Protein AF-0000000083252602 (afdb_homodimer)

Structure (mmCIF, N/CA/C/O backbone):
data_AF-0000000083252602-model_v1
#
loop_
_entity.id
_entity.type
_entity.pdbx_description
1 polymer 'CubicO group peptidase (Beta-lactamase class C family)'
#
loop_
_atom_site.group_PDB
_atom_site.id
_atom_site.type_symbol
_atom_site.label_atom_id
_atom_site.label_alt_id
_atom_site.label_comp_id
_atom_site.label_asym_id
_atom_site.label_entity_id
_atom_site.label_seq_id
_atom_site.pdbx_PDB_ins_code
_atom_site.Cartn_x
_atom_site.Cartn_y
_atom_site.Cartn_z
_atom_site.occupancy
_atom_site.B_iso_or_equiv
_atom_site.auth_seq_id
_atom_site.auth_comp_id
_atom_site.auth_asym_id
_atom_site.auth_atom_id
_atom_site.pdbx_PDB_model_num
ATOM 1 N N . MET A 1 1 ? 45.594 -40.125 18.156 1 24.91 1 MET A N 1
ATOM 2 C CA . MET A 1 1 ? 44.344 -40.594 17.578 1 24.91 1 MET A CA 1
ATOM 3 C C . MET A 1 1 ? 43.562 -39.438 16.953 1 24.91 1 MET A C 1
ATOM 5 O O . MET A 1 1 ? 43.25 -38.469 17.641 1 24.91 1 MET A O 1
ATOM 9 N N . GLU A 1 2 ? 43.781 -39.031 15.633 1 25.31 2 GLU A N 1
ATOM 10 C CA . GLU A 1 2 ? 43.562 -37.875 14.781 1 25.31 2 GLU A CA 1
ATOM 11 C C . GLU A 1 2 ? 42.062 -37.594 14.625 1 25.31 2 GLU A C 1
ATOM 13 O O . GLU A 1 2 ? 41.281 -38.469 14.25 1 25.31 2 GLU A O 1
ATOM 18 N N . LYS A 1 3 ? 41.5 -36.594 15.516 1 32.25 3 LYS A N 1
ATOM 19 C CA . LYS A 1 3 ? 40.125 -36.125 15.586 1 32.25 3 LYS A CA 1
ATOM 20 C C . LYS A 1 3 ? 39.562 -35.906 14.195 1 32.25 3 LYS A C 1
ATOM 22 O O . LYS A 1 3 ? 39.938 -34.969 13.5 1 32.25 3 LYS A O 1
ATOM 27 N N . THR A 1 4 ? 39.469 -36.906 13.289 1 30.83 4 THR A N 1
ATOM 28 C CA . THR A 1 4 ? 38.875 -36.938 11.953 1 30.83 4 THR A CA 1
ATOM 29 C C . THR A 1 4 ? 37.531 -36.188 11.938 1 30.83 4 THR A C 1
ATOM 31 O O . THR A 1 4 ? 36.531 -36.688 12.461 1 30.83 4 THR A O 1
ATOM 34 N N . MET A 1 5 ? 37.5 -34.875 12.289 1 33.38 5 MET A N 1
ATOM 35 C CA . MET A 1 5 ? 36.375 -33.938 12.312 1 33.38 5 MET A CA 1
ATOM 36 C C . MET A 1 5 ? 35.5 -34.094 11.086 1 33.38 5 MET A C 1
ATOM 38 O O . MET A 1 5 ? 35.969 -34.062 9.953 1 33.38 5 MET A O 1
ATOM 42 N N . GLY A 1 6 ? 34.344 -34.844 11.125 1 35.53 6 GLY A N 1
ATOM 43 C CA . GLY A 1 6 ? 33.344 -35.062 10.109 1 35.53 6 GLY A CA 1
ATOM 44 C C . GLY A 1 6 ? 33.031 -33.812 9.32 1 35.53 6 GLY A C 1
ATOM 45 O O . GLY A 1 6 ? 33.156 -32.688 9.828 1 35.53 6 GLY A O 1
ATOM 46 N N . GLN A 1 7 ? 33.375 -33.719 8 1 36.31 7 GLN A N 1
ATOM 47 C CA . GLN A 1 7 ? 33 -32.75 6.961 1 36.31 7 GLN A CA 1
ATOM 48 C C . GLN A 1 7 ? 31.641 -32.125 7.246 1 36.31 7 GLN A C 1
ATOM 50 O O . GLN A 1 7 ? 30.656 -32.812 7.43 1 36.31 7 GLN A O 1
ATOM 55 N N . ARG A 1 8 ? 31.469 -31.016 8.055 1 43.56 8 ARG A N 1
ATOM 56 C CA . ARG A 1 8 ? 30.406 -30.047 8.312 1 43.56 8 ARG A CA 1
ATOM 57 C C . ARG A 1 8 ? 29.5 -29.891 7.098 1 43.56 8 ARG A C 1
ATOM 59 O O . ARG A 1 8 ? 29.969 -29.516 6.02 1 43.56 8 ARG A O 1
ATOM 66 N N . ASN A 1 9 ? 28.344 -30.703 6.781 1 47.53 9 ASN A N 1
ATOM 67 C CA . ASN A 1 9 ? 27.25 -30.672 5.82 1 47.53 9 ASN A CA 1
ATOM 68 C C . ASN A 1 9 ? 26.672 -29.281 5.652 1 47.53 9 ASN A C 1
ATOM 70 O O . ASN A 1 9 ? 26.766 -28.453 6.562 1 47.53 9 ASN A O 1
ATOM 74 N N . ASN A 1 10 ? 26.078 -28.938 4.156 1 59.84 10 ASN A N 1
ATOM 75 C CA . ASN A 1 10 ? 25.578 -27.953 3.205 1 59.84 10 ASN A CA 1
ATOM 76 C C . ASN A 1 10 ? 24.219 -27.406 3.631 1 59.84 10 ASN A C 1
ATOM 78 O O . ASN A 1 10 ? 23.406 -27.016 2.789 1 59.84 10 ASN A O 1
ATOM 82 N N . GLY A 1 11 ? 23.797 -27.328 4.777 1 80.25 11 GLY A N 1
ATOM 83 C CA . GLY A 1 11 ? 22.547 -26.812 5.297 1 80.25 11 GLY A CA 1
ATOM 84 C C . GLY A 1 11 ? 21.516 -27.891 5.574 1 80.25 11 GLY A C 1
ATOM 85 O O . GLY A 1 11 ? 20.516 -27.656 6.27 1 80.25 11 GLY A O 1
ATOM 86 N N . PHE A 1 12 ? 21.75 -29.219 5.039 1 91.81 12 PHE A N 1
ATOM 87 C CA . PHE A 1 12 ? 20.859 -30.344 5.262 1 91.81 12 PHE A CA 1
ATOM 88 C C . PHE A 1 12 ? 21.641 -31.547 5.816 1 91.81 12 PHE A C 1
ATOM 90 O O . PHE A 1 12 ? 22.781 -31.781 5.445 1 91.81 12 PHE A O 1
ATOM 97 N N . SER A 1 13 ? 21.078 -32.344 6.715 1 91.75 13 SER A N 1
ATOM 98 C CA . SER A 1 13 ? 21.688 -33.562 7.219 1 91.75 13 SER A CA 1
ATOM 99 C C . SER A 1 13 ? 21.625 -34.688 6.184 1 91.75 13 SER A C 1
ATOM 101 O O . SER A 1 13 ? 20.625 -34.812 5.465 1 91.75 13 SER A O 1
ATOM 103 N N . ASP A 1 14 ? 22.688 -35.531 6.125 1 91.56 14 ASP A N 1
ATOM 104 C CA . ASP A 1 14 ? 22.719 -36.656 5.207 1 91.56 14 ASP A CA 1
ATOM 105 C C . ASP A 1 14 ? 21.547 -37.625 5.484 1 91.56 14 ASP A C 1
ATOM 107 O O . ASP A 1 14 ? 20.906 -38.094 4.551 1 91.56 14 ASP A O 1
ATOM 111 N N . ALA A 1 15 ? 21.359 -37.812 6.711 1 93.25 15 ALA A N 1
ATOM 112 C CA . ALA A 1 15 ? 20.25 -38.688 7.098 1 93.25 15 ALA A CA 1
ATOM 113 C C . ALA A 1 15 ? 18.906 -38.125 6.656 1 93.25 15 ALA A C 1
ATOM 115 O O . ALA A 1 15 ? 18.016 -38.844 6.223 1 93.25 15 ALA A O 1
ATOM 116 N N . GLY A 1 16 ? 18.781 -36.875 6.805 1 93.88 16 GLY A N 1
ATOM 117 C CA . GLY A 1 16 ? 17.562 -36.188 6.375 1 93.88 16 GLY A CA 1
ATOM 118 C C . GLY A 1 16 ? 17.344 -36.25 4.875 1 93.88 16 GLY A C 1
ATOM 119 O O . GLY A 1 16 ? 16.219 -36.5 4.414 1 93.88 16 GLY A O 1
ATOM 120 N N . LEU A 1 17 ? 18.375 -36.062 4.141 1 95.56 17 LEU A N 1
ATOM 121 C CA . LEU A 1 17 ? 18.297 -36.125 2.686 1 95.56 17 LEU A CA 1
ATOM 122 C C . LEU A 1 17 ? 17.953 -37.531 2.217 1 95.56 17 LEU A C 1
ATOM 124 O O . LEU A 1 17 ? 17.219 -37.719 1.253 1 95.56 17 LEU A O 1
ATOM 128 N N . LEU A 1 18 ? 18.547 -38.5 2.855 1 96.12 18 LEU A N 1
ATOM 129 C CA . LEU A 1 18 ? 18.234 -39.875 2.527 1 96.12 18 LEU A CA 1
ATOM 130 C C . LEU A 1 18 ? 16.766 -40.188 2.811 1 96.12 18 LEU A C 1
ATOM 132 O O . LEU A 1 18 ? 16.109 -40.875 2.02 1 96.12 18 LEU A O 1
ATOM 136 N N . LYS A 1 19 ? 16.344 -39.719 3.932 1 96.56 19 LYS A N 1
ATOM 137 C CA . LYS A 1 19 ? 14.938 -39.906 4.27 1 96.56 19 LYS A CA 1
ATOM 138 C C . LYS A 1 19 ? 14.031 -39.219 3.24 1 96.56 19 LYS A C 1
ATOM 140 O O . LYS A 1 19 ? 13.016 -39.781 2.83 1 96.56 19 LYS A O 1
ATOM 145 N N . LEU A 1 20 ? 14.352 -38.031 2.887 1 97.5 20 LEU A N 1
ATOM 146 C CA . LEU A 1 20 ? 13.609 -37.312 1.853 1 97.5 20 LEU A CA 1
ATOM 147 C C . LEU A 1 20 ? 13.539 -38.125 0.569 1 97.5 20 LEU A C 1
ATOM 149 O O . LEU A 1 20 ? 12.453 -38.344 0.024 1 97.5 20 LEU A O 1
ATOM 153 N N . ARG A 1 21 ? 14.602 -38.625 0.097 1 98.19 21 ARG A N 1
ATOM 154 C CA . ARG A 1 21 ? 14.641 -39.406 -1.126 1 98.19 21 ARG A CA 1
ATOM 155 C C . ARG A 1 21 ? 13.781 -40.656 -0.993 1 98.19 21 ARG A C 1
ATOM 157 O O . ARG A 1 21 ? 13.031 -41 -1.906 1 98.19 21 ARG A O 1
ATOM 164 N N . ASP A 1 22 ? 13.93 -41.344 0.143 1 98.56 22 ASP A N 1
ATOM 165 C CA . ASP A 1 22 ? 13.195 -42.562 0.366 1 98.56 22 ASP A CA 1
ATOM 166 C C . ASP A 1 22 ? 11.688 -42.344 0.329 1 98.56 22 ASP A C 1
ATOM 168 O O . ASP A 1 22 ? 10.945 -43.125 -0.272 1 98.56 22 ASP A O 1
ATOM 172 N N . VAL A 1 23 ? 11.297 -41.312 0.96 1 98.62 23 VAL A N 1
ATOM 173 C CA . VAL A 1 23 ? 9.883 -41 1.021 1 98.62 23 VAL A CA 1
ATOM 174 C C . VAL A 1 23 ? 9.367 -40.656 -0.379 1 98.62 23 VAL A C 1
ATOM 176 O O . VAL A 1 23 ? 8.305 -41.125 -0.785 1 98.62 23 VAL A O 1
ATOM 179 N N . LEU A 1 24 ? 10.07 -39.875 -1.167 1 98.81 24 LEU A N 1
ATOM 180 C CA . LEU A 1 24 ? 9.672 -39.531 -2.527 1 98.81 24 LEU A CA 1
ATOM 181 C C . LEU A 1 24 ? 9.641 -40.75 -3.414 1 98.81 24 LEU A C 1
ATOM 183 O O . LEU A 1 24 ? 8.719 -40.938 -4.215 1 98.81 24 LEU A O 1
ATOM 187 N N . ALA A 1 25 ? 10.586 -41.656 -3.215 1 98.75 25 ALA A N 1
ATOM 188 C CA . ALA A 1 25 ? 10.664 -42.906 -3.996 1 98.75 25 ALA A CA 1
ATOM 189 C C . ALA A 1 25 ? 9.453 -43.781 -3.742 1 98.75 25 ALA A C 1
ATOM 191 O O . ALA A 1 25 ? 8.953 -44.438 -4.656 1 98.75 25 ALA A O 1
ATOM 192 N N . ARG A 1 26 ? 9 -43.812 -2.547 1 98.69 26 ARG A N 1
ATOM 193 C CA . ARG A 1 26 ? 7.836 -44.625 -2.203 1 98.69 26 ARG A CA 1
ATOM 194 C C . ARG A 1 26 ? 6.602 -44.188 -2.975 1 98.69 26 ARG A C 1
ATOM 196 O O . ARG A 1 26 ? 5.773 -45 -3.375 1 98.69 26 ARG A O 1
ATOM 203 N N . HIS A 1 27 ? 6.473 -42.906 -3.152 1 98.62 27 HIS A N 1
ATOM 204 C CA . HIS A 1 27 ? 5.352 -42.406 -3.932 1 98.62 27 HIS A CA 1
ATOM 205 C C . HIS A 1 27 ? 5.438 -42.844 -5.387 1 98.62 27 HIS A C 1
ATOM 207 O O . HIS A 1 27 ? 4.434 -43.25 -5.98 1 98.62 27 HIS A O 1
ATOM 213 N N . VAL A 1 28 ? 6.641 -42.812 -5.969 1 98.62 28 VAL A N 1
ATOM 214 C CA . VAL A 1 28 ? 6.844 -43.25 -7.352 1 98.62 28 VAL A CA 1
ATOM 215 C C . VAL A 1 28 ? 6.629 -44.75 -7.469 1 98.62 28 VAL A C 1
ATOM 217 O O . VAL A 1 28 ? 5.945 -45.219 -8.383 1 98.62 28 VAL A O 1
ATOM 220 N N . GLU A 1 29 ? 7.098 -45.5 -6.5 1 97.94 29 GLU A N 1
ATOM 221 C CA . GLU A 1 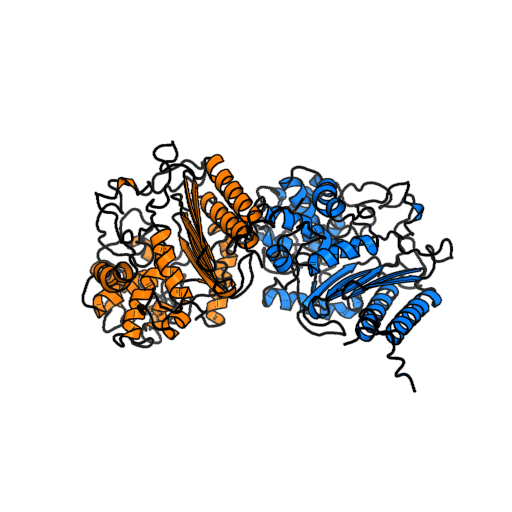29 ? 7.008 -46.969 -6.496 1 97.94 29 GLU A CA 1
ATOM 222 C C . GLU A 1 29 ? 5.566 -47.438 -6.305 1 97.94 29 GLU A C 1
ATOM 224 O O . GLU A 1 29 ? 5.199 -48.531 -6.73 1 97.94 29 GLU A O 1
ATOM 229 N N . SER A 1 30 ? 4.781 -46.594 -5.734 1 97.12 30 SER A N 1
ATOM 230 C CA . SER A 1 30 ? 3.377 -46.906 -5.516 1 97.12 30 SER A CA 1
ATOM 231 C C . SER A 1 30 ? 2.619 -47 -6.836 1 97.12 30 SER A C 1
ATOM 233 O O . SER A 1 30 ? 1.513 -47.562 -6.883 1 97.12 30 SER A O 1
ATOM 235 N N . GLY A 1 31 ? 3.137 -46.344 -7.855 1 96.69 31 GLY A N 1
ATOM 236 C CA . GLY A 1 31 ? 2.477 -46.312 -9.148 1 96.69 31 GLY A CA 1
ATOM 237 C C . GLY A 1 31 ? 1.478 -45.188 -9.297 1 96.69 31 GLY A C 1
ATOM 238 O O . GLY A 1 31 ? 0.889 -45 -10.359 1 96.69 31 GLY A O 1
ATOM 239 N N . LYS A 1 32 ? 1.291 -44.406 -8.273 1 97.31 32 LYS A N 1
ATOM 240 C CA . LYS A 1 32 ? 0.316 -43.344 -8.312 1 97.31 32 LYS A CA 1
ATOM 241 C C . LYS A 1 32 ? 0.967 -42.031 -8.758 1 97.31 32 LYS A C 1
ATOM 243 O O . LYS A 1 32 ? 0.274 -41.062 -9.109 1 97.31 32 LYS A O 1
ATOM 248 N N . ILE A 1 33 ? 2.232 -41.969 -8.68 1 98.56 33 ILE A N 1
ATOM 249 C CA . ILE A 1 33 ? 3.043 -40.875 -9.188 1 98.56 33 ILE A CA 1
ATOM 250 C C . ILE A 1 33 ? 4.039 -41.375 -10.219 1 98.56 33 ILE A C 1
ATOM 252 O O . ILE A 1 33 ? 4.992 -42.094 -9.875 1 98.56 33 ILE A O 1
ATOM 256 N N . PRO A 1 34 ? 3.846 -41.031 -11.461 1 98.56 34 PRO A N 1
ATOM 257 C CA . PRO A 1 34 ? 4.773 -41.531 -12.477 1 98.56 34 PRO A CA 1
ATOM 258 C C . PRO A 1 34 ? 6.199 -41.031 -12.281 1 98.56 34 PRO A C 1
ATOM 260 O O . PRO A 1 34 ? 7.16 -41.781 -12.422 1 98.56 34 PRO A O 1
ATOM 263 N N . GLY A 1 35 ? 6.32 -39.75 -12.023 1 98.75 35 GLY A N 1
ATOM 264 C CA . GLY A 1 35 ? 7.617 -39.125 -11.828 1 98.75 35 GLY A CA 1
ATOM 265 C C . GLY A 1 35 ? 7.535 -37.812 -11.117 1 98.75 35 GLY A C 1
ATOM 266 O O . GLY A 1 35 ? 6.445 -37.25 -10.945 1 98.75 35 GLY A O 1
ATOM 267 N N . LEU A 1 36 ? 8.688 -37.344 -10.648 1 98.88 36 LEU A N 1
ATOM 268 C CA . LEU A 1 36 ? 8.781 -36.062 -9.969 1 98.88 36 LEU A CA 1
ATOM 269 C C . LEU A 1 36 ? 10.203 -35.5 -10.023 1 98.88 36 LEU A C 1
ATOM 271 O O . LEU A 1 36 ? 11.148 -36.25 -10.273 1 98.88 36 LEU A O 1
ATOM 275 N N . VAL A 1 37 ? 10.336 -34.188 -9.906 1 98.94 37 VAL A N 1
ATOM 276 C CA . VAL A 1 37 ? 11.602 -33.5 -9.672 1 98.94 37 VAL A CA 1
ATOM 277 C C . VAL A 1 37 ? 11.469 -32.594 -8.453 1 98.94 37 VAL A C 1
ATOM 279 O O . VAL A 1 37 ? 10.523 -31.797 -8.367 1 98.94 37 VAL A O 1
ATOM 282 N N . ALA A 1 38 ? 12.344 -32.781 -7.492 1 98.88 38 ALA A N 1
ATOM 283 C CA . ALA A 1 38 ? 12.359 -31.969 -6.273 1 98.88 38 ALA A CA 1
ATOM 284 C C . ALA A 1 38 ? 13.703 -31.25 -6.109 1 98.88 38 ALA A C 1
ATOM 286 O O . ALA A 1 38 ? 14.758 -31.828 -6.398 1 98.88 38 ALA A O 1
ATOM 287 N N . LEU A 1 39 ? 13.641 -30.016 -5.738 1 98.75 39 LEU A N 1
ATOM 288 C CA . LEU A 1 39 ? 14.844 -29.234 -5.48 1 98.75 39 LEU A CA 1
ATOM 289 C C . LEU A 1 39 ? 14.711 -28.453 -4.176 1 98.75 39 LEU A C 1
ATOM 291 O O . LEU A 1 39 ? 13.68 -27.828 -3.922 1 98.75 39 LEU A O 1
ATOM 295 N N . ILE A 1 40 ? 15.695 -28.562 -3.277 1 98.19 40 ILE A N 1
ATOM 296 C CA . ILE A 1 40 ? 15.789 -27.75 -2.07 1 98.19 40 ILE A CA 1
ATOM 297 C C . ILE A 1 40 ? 17.141 -27.047 -2.031 1 98.19 40 ILE A C 1
ATOM 299 O O . ILE A 1 40 ? 18.141 -27.578 -2.52 1 98.19 40 ILE A O 1
ATOM 303 N N . SER A 1 41 ? 17.094 -25.875 -1.573 1 97.19 41 SER A N 1
ATOM 304 C CA . SER A 1 41 ? 18.312 -25.094 -1.475 1 97.19 41 SER A CA 1
ATOM 305 C C . SER A 1 41 ? 18.359 -24.297 -0.175 1 97.19 41 SER A C 1
ATOM 307 O O . SER A 1 41 ? 17.344 -23.781 0.277 1 97.19 41 SER A O 1
ATOM 309 N N . ARG A 1 42 ? 19.469 -24.25 0.433 1 94.62 42 ARG A N 1
ATOM 310 C CA . ARG A 1 42 ? 19.719 -23.531 1.671 1 94.62 42 ARG A CA 1
ATOM 311 C C . ARG A 1 42 ? 21.172 -23.047 1.735 1 94.62 42 ARG A C 1
ATOM 313 O O . ARG A 1 42 ? 22.094 -23.828 1.508 1 94.62 42 ARG A O 1
ATOM 320 N N . HIS A 1 43 ? 21.375 -21.734 2.066 1 88.5 43 HIS A N 1
ATOM 321 C CA . HIS A 1 43 ? 22.703 -21.141 2.223 1 88.5 43 HIS A CA 1
ATOM 322 C C . HIS A 1 43 ? 23.562 -21.406 0.999 1 88.5 43 HIS A C 1
ATOM 324 O O . HIS A 1 43 ? 24.734 -21.781 1.131 1 88.5 43 HIS A O 1
ATOM 330 N N . GLY A 1 44 ? 22.922 -21.469 -0.121 1 82.94 44 GLY A N 1
ATOM 331 C CA . GLY A 1 44 ? 23.672 -21.578 -1.365 1 82.94 44 GLY A CA 1
ATOM 332 C C . GLY A 1 44 ? 23.844 -23 -1.83 1 82.94 44 GLY A C 1
ATOM 333 O O . GLY A 1 44 ? 24.312 -23.25 -2.945 1 82.94 44 GLY A O 1
ATOM 334 N N . GLU A 1 45 ? 23.516 -24 -1.066 1 89.38 45 GLU A N 1
ATOM 335 C CA . GLU A 1 45 ? 23.609 -25.406 -1.441 1 89.38 45 GLU A CA 1
ATOM 336 C C . GLU A 1 45 ? 22.281 -25.922 -1.977 1 89.38 45 GLU A C 1
ATOM 338 O O . GLU A 1 45 ? 21.234 -25.672 -1.386 1 89.38 45 GLU A O 1
ATOM 343 N N . THR A 1 46 ? 22.391 -26.672 -3.092 1 95.44 46 THR A N 1
ATOM 344 C CA . THR A 1 46 ? 21.203 -27.188 -3.744 1 95.44 46 THR A CA 1
ATOM 345 C C . THR A 1 46 ? 21.203 -28.703 -3.791 1 95.44 46 THR A C 1
ATOM 347 O O . THR A 1 46 ? 22.25 -29.312 -4.016 1 95.44 46 THR A O 1
ATOM 350 N N . HIS A 1 47 ? 20.188 -29.297 -3.43 1 96.62 47 HIS A N 1
ATOM 351 C CA . HIS A 1 47 ? 19.938 -30.719 -3.568 1 96.62 47 HIS A CA 1
ATOM 352 C C . HIS A 1 47 ? 18.766 -31 -4.5 1 96.62 47 HIS A C 1
ATOM 354 O O . HIS A 1 47 ? 17.703 -30.375 -4.363 1 96.62 47 HIS A O 1
ATOM 360 N N . CYS A 1 48 ? 18.969 -31.906 -5.469 1 98.19 48 CYS A N 1
ATOM 361 C CA . CYS A 1 48 ? 17.922 -32.188 -6.449 1 98.19 48 CYS A CA 1
ATOM 362 C C . CYS A 1 48 ? 17.672 -33.688 -6.555 1 98.19 48 CYS A C 1
ATOM 364 O O . CYS A 1 48 ? 18.609 -34.5 -6.539 1 98.19 48 CYS A O 1
ATOM 366 N N . GLU A 1 49 ? 16.438 -34.062 -6.508 1 98.56 49 GLU A N 1
ATOM 367 C CA . GLU A 1 49 ? 15.984 -35.438 -6.781 1 98.56 49 GLU A CA 1
ATOM 368 C C . GLU A 1 49 ? 15.133 -35.469 -8.047 1 98.56 49 GLU A C 1
ATOM 370 O O . GLU A 1 49 ? 14.219 -34.656 -8.219 1 98.56 49 GLU A O 1
ATOM 375 N N . ALA A 1 50 ? 15.461 -36.344 -8.961 1 98.81 50 ALA A N 1
ATOM 376 C CA . ALA A 1 50 ? 14.625 -36.688 -10.109 1 98.81 50 ALA A CA 1
ATOM 377 C C . ALA A 1 50 ? 14.289 -38.188 -10.102 1 98.81 50 ALA A C 1
ATOM 379 O O . ALA A 1 50 ? 15.188 -39.031 -10.211 1 98.81 50 ALA A O 1
ATOM 380 N N . LEU A 1 51 ? 13.078 -38.5 -9.93 1 98.81 51 LEU A N 1
ATOM 381 C CA . LEU A 1 51 ? 12.656 -39.875 -9.75 1 98.81 51 LEU A CA 1
ATOM 382 C C . LEU A 1 51 ? 11.531 -40.25 -10.711 1 98.81 51 LEU A C 1
ATOM 384 O O . LEU A 1 51 ? 10.656 -39.406 -10.984 1 98.81 51 LEU A O 1
ATOM 388 N N . GLY A 1 52 ? 11.586 -41.469 -11.211 1 98.69 52 GLY A N 1
ATOM 389 C CA . GLY A 1 52 ? 10.5 -41.969 -12.039 1 98.69 52 GLY A CA 1
ATOM 390 C C . GLY A 1 52 ? 10.672 -41.656 -13.508 1 98.69 52 GLY A C 1
ATOM 391 O O . GLY A 1 52 ? 11.797 -41.5 -13.992 1 98.69 52 GLY A O 1
ATOM 392 N N . THR A 1 53 ? 9.484 -41.719 -14.188 1 98.25 53 THR A N 1
ATOM 393 C CA . THR A 1 53 ? 9.508 -41.594 -15.641 1 98.25 53 THR A CA 1
ATOM 394 C C . THR A 1 53 ? 8.523 -40.5 -16.109 1 98.25 53 THR A C 1
ATOM 396 O O . THR A 1 53 ? 7.699 -40.031 -15.32 1 98.25 53 THR A O 1
ATOM 399 N N . MET A 1 54 ? 8.594 -40.156 -17.359 1 97.31 54 MET A N 1
ATOM 400 C CA . MET A 1 54 ? 7.809 -39.062 -17.938 1 97.31 54 MET A CA 1
ATOM 401 C C . MET A 1 54 ? 6.379 -39.5 -18.219 1 97.31 54 MET A C 1
ATOM 403 O O . MET A 1 54 ? 5.488 -38.688 -18.422 1 97.31 54 MET A O 1
ATOM 407 N N . ARG A 1 55 ? 6.184 -40.781 -18.203 1 96.88 55 ARG A N 1
ATOM 408 C CA . ARG A 1 55 ? 4.844 -41.312 -18.422 1 96.88 55 ARG A CA 1
ATOM 409 C C . ARG A 1 55 ? 4.5 -42.406 -17.391 1 96.88 55 ARG A C 1
ATOM 411 O O . ARG A 1 55 ? 5.391 -43.062 -16.859 1 96.88 55 ARG A O 1
ATOM 418 N N . HIS A 1 56 ? 3.164 -42.562 -17.203 1 95.06 56 HIS A N 1
ATOM 419 C CA . HIS A 1 56 ? 2.715 -43.469 -16.141 1 95.06 56 HIS A CA 1
ATOM 420 C C . HIS A 1 56 ? 3.016 -44.938 -16.5 1 95.06 56 HIS A C 1
ATOM 422 O O . HIS A 1 56 ? 3.123 -45.781 -15.617 1 95.06 56 HIS A O 1
ATOM 428 N N . ASP A 1 57 ? 3.125 -45.25 -17.719 1 93.12 57 ASP A N 1
ATOM 429 C CA . ASP A 1 57 ? 3.404 -46.594 -18.156 1 93.12 57 ASP A CA 1
ATOM 430 C C . ASP A 1 57 ? 4.883 -46.781 -18.5 1 93.12 57 ASP A C 1
ATOM 432 O O . ASP A 1 57 ? 5.262 -47.75 -19.156 1 93.12 57 ASP A O 1
ATOM 436 N N . GLY A 1 58 ? 5.641 -45.844 -18.031 1 92.06 58 GLY A N 1
ATOM 437 C CA . GLY A 1 58 ? 7.078 -45.875 -18.266 1 92.06 58 GLY A CA 1
ATOM 438 C C . GLY A 1 58 ? 7.57 -44.844 -19.234 1 92.06 58 GLY A C 1
ATOM 439 O O . GLY A 1 58 ? 6.996 -43.75 -19.328 1 92.06 58 GLY A O 1
ATOM 440 N N . GLY A 1 59 ? 8.75 -45.062 -19.875 1 92 59 GLY A N 1
ATOM 441 C CA . GLY A 1 59 ? 9.328 -44.125 -20.828 1 92 59 GLY A CA 1
ATOM 442 C C . GLY A 1 59 ? 10.609 -43.5 -20.328 1 92 59 GLY A C 1
ATOM 443 O O . GLY A 1 59 ? 11.344 -44.094 -19.531 1 92 59 GLY A O 1
ATOM 444 N N . ALA A 1 60 ? 10.859 -42.312 -20.938 1 96.38 60 ALA A N 1
ATOM 445 C CA . ALA A 1 60 ? 12.086 -41.594 -20.578 1 96.38 60 ALA A CA 1
ATOM 446 C C . ALA A 1 60 ? 12.094 -41.219 -19.094 1 96.38 60 ALA A C 1
ATOM 448 O O . ALA A 1 60 ? 11.047 -40.875 -18.531 1 96.38 60 ALA A O 1
ATOM 449 N N . PRO A 1 61 ? 13.219 -41.312 -18.469 1 98.12 61 PRO A N 1
ATOM 450 C CA . PRO A 1 61 ? 13.305 -40.938 -17.047 1 98.12 61 PRO A CA 1
ATOM 451 C C . PRO A 1 61 ? 13.102 -39.438 -16.828 1 98.12 61 PRO A C 1
ATOM 453 O O . PRO A 1 61 ? 13.414 -38.625 -17.703 1 98.12 61 PRO A O 1
ATOM 456 N N . MET A 1 62 ? 12.531 -39.125 -15.648 1 98.31 62 MET A N 1
ATOM 457 C CA . MET A 1 62 ? 12.547 -37.719 -15.203 1 98.31 62 MET A CA 1
ATOM 458 C C . MET A 1 62 ? 13.984 -37.219 -15.109 1 98.31 62 MET A C 1
ATOM 460 O O . MET A 1 62 ? 14.891 -37.938 -14.711 1 98.31 62 MET A O 1
ATOM 464 N N . ARG A 1 63 ? 14.102 -36 -15.5 1 98.56 63 ARG A N 1
ATOM 465 C CA . ARG A 1 63 ? 15.375 -35.281 -15.375 1 98.56 63 ARG A CA 1
ATOM 466 C C . ARG A 1 63 ? 15.188 -33.938 -14.688 1 98.56 63 ARG A C 1
ATOM 468 O O . ARG A 1 63 ? 14.086 -33.406 -14.664 1 98.56 63 ARG A O 1
ATOM 475 N N . ARG A 1 64 ? 16.328 -33.469 -14.203 1 98.5 64 ARG A N 1
ATOM 476 C CA . ARG A 1 64 ? 16.297 -32.188 -13.508 1 98.5 64 ARG A CA 1
ATOM 477 C C . ARG A 1 64 ? 15.719 -31.078 -14.398 1 98.5 64 ARG A C 1
ATOM 479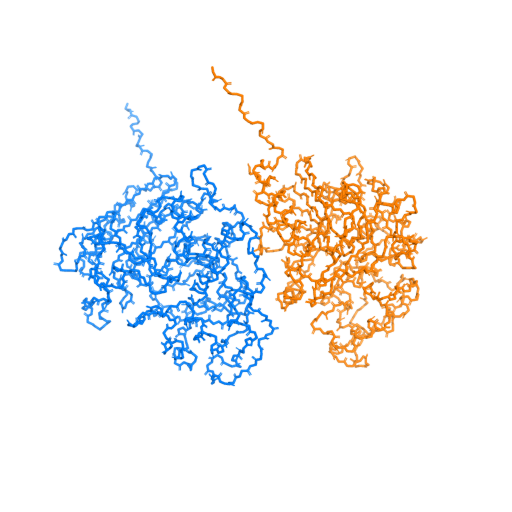 O O . ARG A 1 64 ? 15.062 -30.156 -13.914 1 98.5 64 ARG A O 1
ATOM 486 N N . ASP A 1 65 ? 15.914 -31.156 -15.688 1 98.5 65 ASP A N 1
ATOM 487 C CA . ASP A 1 65 ? 15.469 -30.094 -16.594 1 98.5 65 ASP A CA 1
ATOM 488 C C . ASP A 1 65 ? 14.109 -30.438 -17.203 1 98.5 65 ASP A C 1
ATOM 490 O O . ASP A 1 65 ? 13.695 -29.828 -18.188 1 98.5 65 ASP A O 1
ATOM 494 N N . THR A 1 66 ? 13.461 -31.453 -16.641 1 98.81 66 THR A N 1
ATOM 495 C CA . THR A 1 66 ? 12.086 -31.703 -17.047 1 98.81 66 THR A CA 1
ATOM 496 C C . THR A 1 66 ? 11.234 -30.453 -16.844 1 98.81 66 THR A C 1
ATOM 498 O O . THR A 1 66 ? 11.359 -29.766 -15.836 1 98.81 66 THR A O 1
ATOM 501 N N . ILE A 1 67 ? 10.383 -30.141 -17.906 1 98.88 67 ILE A N 1
ATOM 502 C CA . ILE A 1 67 ? 9.508 -28.984 -17.875 1 98.88 67 ILE A CA 1
ATOM 503 C C . ILE A 1 67 ? 8.117 -29.391 -17.391 1 98.88 67 ILE A C 1
ATOM 505 O O . ILE A 1 67 ? 7.594 -30.422 -17.812 1 98.88 67 ILE A O 1
ATOM 509 N N . PHE A 1 68 ? 7.547 -28.641 -16.484 1 98.88 68 PHE A N 1
ATOM 510 C CA . PHE A 1 68 ? 6.238 -28.953 -15.922 1 98.88 68 PHE A CA 1
ATOM 511 C C . PHE A 1 68 ? 5.277 -27.781 -16.125 1 98.88 68 PHE A C 1
ATOM 513 O O . PHE A 1 68 ? 5.707 -26.641 -16.281 1 98.88 68 PHE A O 1
ATOM 520 N N . ARG A 1 69 ? 3.971 -28.078 -16.219 1 98.62 69 ARG A N 1
ATOM 521 C CA . ARG A 1 69 ? 2.938 -27.047 -16.078 1 98.62 69 ARG A CA 1
ATOM 522 C C . ARG A 1 69 ? 2.818 -26.594 -14.633 1 98.62 69 ARG A C 1
ATOM 524 O O . ARG A 1 69 ? 2.525 -27.391 -13.742 1 98.62 69 ARG A O 1
ATOM 531 N N . MET A 1 70 ? 2.959 -25.312 -14.422 1 98.5 70 MET A N 1
ATOM 532 C CA . MET A 1 70 ? 3.146 -24.812 -13.062 1 98.5 70 MET A CA 1
ATOM 533 C C . MET A 1 70 ? 1.805 -24.484 -12.414 1 98.5 70 MET A C 1
ATOM 535 O O . MET A 1 70 ? 1.725 -24.328 -11.195 1 98.5 70 MET A O 1
ATOM 539 N N . ALA A 1 71 ? 0.787 -24.375 -13.227 1 97.5 71 ALA A N 1
ATOM 540 C CA . ALA A 1 71 ? -0.531 -24.016 -12.703 1 97.5 71 ALA A CA 1
ATOM 541 C C . ALA A 1 71 ? -0.439 -22.859 -11.711 1 97.5 71 ALA A C 1
ATOM 543 O O . ALA A 1 71 ? 0.194 -21.844 -12 1 97.5 71 ALA A O 1
ATOM 544 N N . SER A 1 72 ? -1.062 -22.922 -10.594 1 97.88 72 SER A N 1
ATOM 545 C CA . SER A 1 72 ? -1.239 -21.781 -9.688 1 97.88 72 SER A CA 1
ATOM 546 C C . SER A 1 72 ? 0.095 -21.328 -9.109 1 97.88 72 SER A C 1
ATOM 548 O O . SER A 1 72 ? 0.193 -20.219 -8.562 1 97.88 72 SER A O 1
ATOM 550 N N . THR A 1 73 ? 1.141 -22.062 -9.125 1 98.25 73 THR A N 1
ATOM 551 C CA . THR A 1 73 ? 2.434 -21.547 -8.695 1 98.25 73 THR A CA 1
ATOM 552 C C . THR A 1 73 ? 2.943 -20.484 -9.656 1 98.25 73 THR A C 1
ATOM 554 O O . THR A 1 73 ? 3.947 -19.828 -9.383 1 98.25 73 THR A O 1
ATOM 557 N N . SER A 1 74 ? 2.227 -20.266 -10.734 1 98.44 74 SER A N 1
ATOM 558 C CA . SER A 1 74 ? 2.496 -19.156 -11.656 1 98.44 74 SER A CA 1
ATOM 559 C C . SER A 1 74 ? 2.246 -17.812 -10.992 1 98.44 74 SER A C 1
ATOM 561 O O . SER A 1 74 ? 2.898 -16.812 -11.32 1 98.44 74 SER A O 1
ATOM 563 N N . LYS A 1 75 ? 1.331 -17.75 -10.062 1 98.44 75 LYS A N 1
ATOM 564 C CA . LYS A 1 75 ? 0.842 -16.5 -9.469 1 98.44 75 LYS A CA 1
ATOM 565 C C . LYS A 1 75 ? 1.977 -15.727 -8.812 1 98.44 75 LYS A C 1
ATOM 567 O O . LYS A 1 75 ? 2.195 -14.555 -9.117 1 98.44 75 LYS A O 1
ATOM 572 N N . PRO A 1 76 ? 2.812 -16.422 -7.977 1 98.12 76 PRO A N 1
ATOM 573 C CA . PRO A 1 76 ? 3.898 -15.664 -7.344 1 98.12 76 PRO A CA 1
ATOM 574 C C . PRO A 1 76 ? 4.863 -15.047 -8.359 1 98.12 76 PRO A C 1
ATOM 576 O O . PRO A 1 76 ? 5.43 -13.984 -8.109 1 98.12 76 PRO A O 1
ATOM 579 N N . VAL A 1 77 ? 4.996 -15.656 -9.461 1 96.75 77 VAL A N 1
ATOM 580 C CA . VAL A 1 77 ? 5.953 -15.195 -10.469 1 96.75 77 VAL A CA 1
ATOM 581 C C . VAL A 1 77 ? 5.328 -14.078 -11.297 1 96.75 77 VAL A C 1
ATOM 583 O O . VAL A 1 77 ? 5.949 -13.031 -11.5 1 96.75 77 VAL A O 1
ATOM 586 N N . SER A 1 78 ? 4.121 -14.266 -11.68 1 94.5 78 SER A N 1
ATOM 587 C CA . SER A 1 78 ? 3.441 -13.336 -12.57 1 94.5 78 SER A CA 1
ATOM 588 C C . SER A 1 78 ? 3.225 -11.984 -11.898 1 94.5 78 SER A C 1
ATOM 590 O O . SER A 1 78 ? 3.279 -10.945 -12.555 1 94.5 78 SER A O 1
ATOM 592 N N . VAL A 1 79 ? 3.041 -11.992 -10.617 1 97.88 79 VAL A N 1
ATOM 593 C CA . VAL A 1 79 ? 2.754 -10.766 -9.891 1 97.88 79 VAL A CA 1
ATOM 594 C C . VAL A 1 79 ? 3.977 -9.852 -9.922 1 97.88 79 VAL A C 1
ATOM 596 O O . VAL A 1 79 ? 3.85 -8.625 -9.805 1 97.88 79 VAL A O 1
ATOM 599 N N . ALA A 1 80 ? 5.184 -10.438 -10.117 1 98.44 80 ALA A N 1
ATOM 600 C CA . ALA A 1 80 ? 6.414 -9.648 -10.164 1 98.44 80 ALA A CA 1
ATOM 601 C C . ALA A 1 80 ? 6.367 -8.617 -11.289 1 98.44 80 ALA A C 1
ATOM 603 O O . ALA A 1 80 ? 6.969 -7.551 -11.18 1 98.44 80 ALA A O 1
ATOM 604 N N . ALA A 1 81 ? 5.66 -8.945 -12.344 1 98.56 81 ALA A N 1
ATOM 605 C CA . ALA A 1 81 ? 5.527 -8.016 -13.461 1 98.56 81 ALA A CA 1
ATOM 606 C C . ALA A 1 81 ? 4.891 -6.703 -13.008 1 98.56 81 ALA A C 1
ATOM 608 O O . ALA A 1 81 ? 5.359 -5.621 -13.367 1 98.56 81 ALA A O 1
ATOM 609 N N . ALA A 1 82 ? 3.828 -6.805 -12.234 1 98.44 82 ALA A N 1
ATOM 610 C CA . ALA A 1 82 ? 3.174 -5.605 -11.711 1 98.44 82 ALA A CA 1
ATOM 611 C C . ALA A 1 82 ? 4.094 -4.855 -10.758 1 98.44 82 ALA A C 1
ATOM 613 O O . ALA A 1 82 ? 4.121 -3.621 -10.75 1 98.44 82 ALA A O 1
ATOM 614 N N . MET A 1 83 ? 4.867 -5.574 -9.984 1 98.56 83 MET A N 1
ATOM 615 C CA . MET A 1 83 ? 5.754 -4.949 -9.008 1 98.56 83 MET A CA 1
ATOM 616 C C . MET A 1 83 ? 6.871 -4.18 -9.703 1 98.56 83 MET A C 1
ATOM 618 O O . MET A 1 83 ? 7.316 -3.139 -9.211 1 98.56 83 MET A O 1
ATOM 622 N N . ILE A 1 84 ? 7.336 -4.688 -10.836 1 98.62 84 ILE A N 1
ATOM 623 C CA . ILE A 1 84 ? 8.328 -3.975 -11.633 1 98.62 84 ILE A CA 1
ATOM 624 C C . ILE A 1 84 ? 7.766 -2.631 -12.078 1 98.62 84 ILE A C 1
ATOM 626 O O . ILE A 1 84 ? 8.438 -1.603 -11.984 1 98.62 84 ILE A O 1
ATOM 630 N N . LEU A 1 85 ? 6.531 -2.652 -12.508 1 98.44 85 LEU A N 1
ATOM 631 C CA . LEU A 1 85 ? 5.891 -1.418 -12.945 1 98.44 85 LEU A CA 1
ATOM 632 C C . LEU A 1 85 ? 5.691 -0.459 -11.773 1 98.44 85 LEU A C 1
ATOM 634 O O . LEU A 1 85 ? 5.781 0.759 -11.945 1 98.44 85 LEU A O 1
ATOM 638 N N . LEU A 1 86 ? 5.387 -0.96 -10.57 1 97.94 86 LEU A N 1
ATOM 639 C CA . LEU A 1 86 ? 5.312 -0.127 -9.375 1 97.94 86 LEU A CA 1
ATOM 640 C C . LEU A 1 86 ? 6.66 0.513 -9.07 1 97.94 86 LEU A C 1
ATOM 642 O O . LEU A 1 86 ? 6.738 1.719 -8.82 1 97.94 86 LEU A O 1
ATOM 646 N N . ASP A 1 87 ? 7.734 -0.297 -9.125 1 97.69 87 ASP A N 1
ATOM 647 C CA . ASP A 1 87 ? 9.094 0.186 -8.898 1 97.69 87 ASP A CA 1
ATOM 648 C C . ASP A 1 87 ? 9.445 1.308 -9.875 1 97.69 87 ASP A C 1
ATOM 650 O O . ASP A 1 87 ? 10.219 2.207 -9.539 1 97.69 87 ASP A O 1
ATOM 654 N N . GLU A 1 88 ? 8.875 1.243 -11.031 1 97.38 88 GLU A N 1
ATOM 655 C CA . GLU A 1 88 ? 9.195 2.193 -12.094 1 97.38 88 GLU A CA 1
ATOM 656 C C . GLU A 1 88 ? 8.242 3.385 -12.078 1 97.38 88 GLU A C 1
ATOM 658 O O . GLU A 1 88 ? 8.32 4.266 -12.938 1 97.38 88 GLU A O 1
ATOM 663 N N . CYS A 1 89 ? 7.32 3.455 -11.086 1 96.81 89 CYS A N 1
ATOM 664 C CA . CYS A 1 89 ? 6.344 4.523 -10.922 1 96.81 89 CYS A CA 1
ATOM 665 C C . CYS A 1 89 ? 5.449 4.633 -12.156 1 96.81 89 CYS A C 1
ATOM 667 O O . CYS A 1 89 ? 4.996 5.727 -12.5 1 96.81 89 CYS A O 1
ATOM 669 N N . LYS A 1 90 ? 5.258 3.527 -12.906 1 96.88 90 LYS A N 1
ATOM 670 C CA . LYS A 1 90 ? 4.316 3.459 -14.023 1 96.88 90 LYS A CA 1
ATOM 671 C C . LYS A 1 90 ? 2.934 3.02 -13.547 1 96.88 90 LYS A C 1
ATOM 673 O O . LYS A 1 90 ? 1.945 3.172 -14.266 1 96.88 90 LYS A O 1
ATOM 678 N N . LEU A 1 91 ? 2.938 2.422 -12.383 1 95.56 91 LEU A N 1
ATOM 679 C CA . LEU A 1 91 ? 1.749 2.045 -11.633 1 95.56 91 LEU A CA 1
ATOM 680 C C . LEU A 1 91 ? 1.872 2.479 -10.172 1 95.56 91 LEU A C 1
ATOM 682 O O . LEU A 1 91 ? 2.979 2.553 -9.633 1 95.56 91 LEU A O 1
ATOM 686 N N . ARG A 1 92 ? 0.763 2.826 -9.609 1 96.75 92 ARG A N 1
ATOM 687 C CA . ARG A 1 92 ? 0.709 3.078 -8.172 1 96.75 92 ARG A CA 1
ATOM 688 C C . ARG A 1 92 ? -0.34 2.197 -7.5 1 96.75 92 ARG A C 1
ATOM 690 O O . ARG A 1 92 ? -1.368 1.881 -8.102 1 96.75 92 ARG A O 1
ATOM 697 N N . LEU A 1 93 ? -0.14 1.839 -6.219 1 97 93 LEU A N 1
ATOM 698 C CA . LEU A 1 93 ? -0.958 0.87 -5.5 1 97 93 LEU A CA 1
ATOM 699 C C . LEU A 1 93 ? -2.414 1.318 -5.449 1 97 93 LEU A C 1
ATOM 701 O O . LEU A 1 93 ? -3.326 0.494 -5.543 1 97 93 LEU A O 1
ATOM 705 N N . ASP A 1 94 ? -2.648 2.598 -5.348 1 94.69 94 ASP A N 1
ATOM 706 C CA . ASP A 1 94 ? -4.008 3.049 -5.066 1 94.69 94 ASP A CA 1
ATOM 707 C C . ASP A 1 94 ? -4.605 3.775 -6.27 1 94.69 94 ASP A C 1
ATOM 709 O O . ASP A 1 94 ? -5.574 4.527 -6.129 1 94.69 94 ASP A O 1
ATOM 713 N N . ASP A 1 95 ? -4.02 3.574 -7.473 1 94.62 95 ASP A N 1
ATOM 714 C CA . ASP A 1 95 ? -4.617 4.031 -8.727 1 94.62 95 ASP A CA 1
ATOM 715 C C . ASP A 1 95 ? -5.883 3.242 -9.055 1 94.62 95 ASP A C 1
ATOM 717 O O . ASP A 1 95 ? -5.891 2.012 -8.961 1 94.62 95 ASP A O 1
ATOM 721 N N . PRO A 1 96 ? -7.004 4 -9.383 1 96.31 96 PRO A N 1
ATOM 722 C CA . PRO A 1 96 ? -8.086 3.25 -10.016 1 96.31 96 PRO A CA 1
ATOM 723 C C . PRO A 1 96 ? -7.656 2.561 -11.305 1 96.31 96 PRO A C 1
ATOM 725 O O . PRO A 1 96 ? -6.875 3.123 -12.078 1 96.31 96 PRO A O 1
ATOM 728 N N . VAL A 1 97 ? -8.188 1.398 -11.539 1 97.94 97 VAL A N 1
ATOM 729 C CA . VAL A 1 97 ? -7.73 0.64 -12.703 1 97.94 97 VAL A CA 1
ATOM 730 C C . VAL A 1 97 ? -8.547 1.033 -13.93 1 97.94 97 VAL A C 1
ATOM 732 O O . VAL A 1 97 ? -8.242 0.62 -15.047 1 97.94 97 VAL A O 1
ATOM 735 N N . ASP A 1 98 ? -9.516 1.931 -13.844 1 96.62 98 ASP A N 1
ATOM 736 C CA . ASP A 1 98 ? -10.508 2.252 -14.867 1 96.62 98 ASP A CA 1
ATOM 737 C C . ASP A 1 98 ? -9.836 2.711 -16.156 1 96.62 98 ASP A C 1
ATOM 739 O O . ASP A 1 98 ? -10.305 2.4 -17.25 1 96.62 98 ASP A O 1
ATOM 743 N N . HIS A 1 99 ? -8.766 3.436 -15.977 1 94.5 99 HIS A N 1
ATOM 744 C CA . HIS A 1 99 ? -8.086 3.992 -17.141 1 94.5 99 HIS A CA 1
ATOM 745 C C . HIS A 1 99 ? -7.578 2.889 -18.062 1 94.5 99 HIS A C 1
ATOM 747 O O . HIS A 1 99 ? -7.66 3.01 -19.297 1 94.5 99 HIS A O 1
ATOM 753 N N . TRP A 1 100 ? -7.086 1.815 -17.516 1 97.88 100 TRP A N 1
ATOM 754 C CA . TRP A 1 100 ? -6.488 0.734 -18.281 1 97.88 100 TRP A CA 1
ATOM 755 C C . TRP A 1 100 ? -7.5 -0.375 -18.547 1 97.88 100 TRP A C 1
ATOM 757 O O . TRP A 1 100 ? -7.395 -1.103 -19.531 1 97.88 100 TRP A O 1
ATOM 767 N N . LEU A 1 101 ? -8.445 -0.478 -17.625 1 98.44 101 LEU A N 1
ATOM 768 C CA . LEU A 1 101 ? -9.461 -1.523 -17.688 1 98.44 101 LEU A CA 1
ATOM 769 C C . LEU A 1 101 ? -10.867 -0.927 -17.625 1 98.44 101 LEU A C 1
ATOM 771 O O . LEU A 1 101 ? -11.609 -1.185 -16.688 1 98.44 101 LEU A O 1
ATOM 775 N N . PRO A 1 102 ? -11.25 -0.242 -18.641 1 98.25 102 PRO A N 1
ATOM 776 C CA . PRO A 1 102 ? -12.539 0.444 -18.609 1 98.25 102 PRO A CA 1
ATOM 777 C C . PRO A 1 102 ? -13.711 -0.517 -18.438 1 98.25 102 PRO A C 1
ATOM 779 O O . PRO A 1 102 ? -14.781 -0.116 -17.953 1 98.25 102 PRO A O 1
ATOM 782 N N . GLU A 1 103 ? -13.539 -1.815 -18.766 1 98.31 103 GLU A N 1
ATOM 783 C CA . GLU A 1 103 ? -14.586 -2.816 -18.594 1 98.31 103 GLU A CA 1
ATOM 784 C C . GLU A 1 103 ? -14.953 -2.988 -17.125 1 98.31 103 GLU A C 1
ATOM 786 O O . GLU A 1 103 ? -16 -3.547 -16.812 1 98.31 103 GLU A O 1
ATOM 791 N N . LEU A 1 104 ? -14.125 -2.529 -16.281 1 98.12 104 LEU A N 1
ATOM 792 C CA . LEU A 1 104 ? -14.328 -2.719 -14.844 1 98.12 104 LEU A CA 1
ATOM 793 C C . LEU A 1 104 ? -14.844 -1.438 -14.195 1 98.12 104 LEU A C 1
ATOM 795 O O . LEU A 1 104 ? -15 -1.376 -12.969 1 98.12 104 LEU A O 1
ATOM 799 N N . ALA A 1 105 ? -15.117 -0.393 -14.914 1 97.25 105 ALA A N 1
ATOM 800 C CA . ALA A 1 105 ? -15.609 0.866 -14.359 1 97.25 105 ALA A CA 1
ATOM 801 C C . ALA A 1 105 ? -17.062 0.738 -13.914 1 97.25 105 ALA A C 1
ATOM 803 O O . ALA A 1 105 ? -17.828 -0.033 -14.5 1 97.25 105 ALA A O 1
ATOM 804 N N . ASP A 1 106 ? -17.453 1.474 -12.859 1 96.06 106 ASP A N 1
ATOM 805 C CA . ASP A 1 106 ? -18.828 1.617 -12.375 1 96.06 106 ASP A CA 1
ATOM 806 C C . ASP A 1 106 ? -19.469 0.253 -12.156 1 96.06 106 ASP A C 1
ATOM 808 O O . ASP A 1 106 ? -20.562 -0.006 -12.664 1 96.06 106 ASP A O 1
ATOM 812 N N . ARG A 1 107 ? -18.875 -0.487 -11.359 1 96.94 107 ARG A N 1
ATOM 813 C CA . ARG A 1 107 ? -19.281 -1.875 -11.18 1 96.94 107 ARG A CA 1
ATOM 814 C C . ARG A 1 107 ? -20.516 -1.97 -10.273 1 96.94 107 ARG A C 1
ATOM 816 O O . ARG A 1 107 ? -20.75 -1.089 -9.445 1 96.94 107 ARG A O 1
ATOM 823 N N . GLN A 1 108 ? -21.297 -3.047 -10.578 1 98.31 108 GLN A N 1
ATOM 824 C CA . GLN A 1 108 ? -22.359 -3.482 -9.688 1 98.31 108 GLN A CA 1
ATOM 825 C C . GLN A 1 108 ? -21.906 -4.645 -8.812 1 98.31 108 GLN A C 1
ATOM 827 O O . GLN A 1 108 ? -21.078 -5.457 -9.227 1 98.31 108 GLN A O 1
ATOM 832 N N . VAL A 1 109 ? -22.453 -4.676 -7.59 1 98.69 109 VAL A N 1
ATOM 833 C CA . VAL A 1 109 ? -22.094 -5.707 -6.621 1 98.69 109 VAL A CA 1
ATOM 834 C C . VAL A 1 109 ? -23.344 -6.457 -6.18 1 98.69 109 VAL A C 1
ATOM 836 O O . VAL A 1 109 ? -24.375 -5.84 -5.879 1 98.69 109 VAL A O 1
ATOM 839 N N . LEU A 1 110 ? -23.281 -7.746 -6.164 1 98.56 110 LEU A N 1
ATOM 840 C CA . LEU A 1 110 ? -24.406 -8.562 -5.695 1 98.56 110 LEU A CA 1
ATOM 841 C C . LEU A 1 110 ? -24.781 -8.195 -4.266 1 98.56 110 LEU A C 1
ATOM 843 O O . LEU A 1 110 ? -23.906 -8.008 -3.418 1 98.56 110 LEU A O 1
ATOM 847 N N . ARG A 1 111 ? -26.109 -8.07 -4.004 1 97.94 111 ARG A N 1
ATOM 848 C CA . ARG A 1 111 ? -26.547 -7.867 -2.629 1 97.94 111 ARG A CA 1
ATOM 849 C C . ARG A 1 111 ? -26.188 -9.062 -1.752 1 97.94 111 ARG A C 1
ATOM 851 O O . ARG A 1 111 ? -25.891 -8.898 -0.567 1 97.94 111 ARG A O 1
ATOM 858 N N . ARG A 1 112 ? -26.297 -10.258 -2.387 1 96.44 112 ARG A N 1
ATOM 859 C CA . ARG A 1 112 ? -25.859 -11.516 -1.797 1 96.44 112 ARG A CA 1
ATOM 860 C C . ARG A 1 112 ? -25.016 -12.328 -2.787 1 96.44 112 ARG A C 1
ATOM 862 O O . ARG A 1 112 ? -25.453 -12.547 -3.924 1 96.44 112 ARG A O 1
ATOM 869 N N . PRO A 1 113 ? -23.875 -12.781 -2.309 1 95 113 PRO A N 1
ATOM 870 C CA . PRO A 1 113 ? -23 -13.484 -3.242 1 95 113 PRO A CA 1
ATOM 871 C C . PRO A 1 113 ? -23.672 -14.695 -3.891 1 95 113 PRO A C 1
ATOM 873 O O . PRO A 1 113 ? -23.297 -15.086 -5 1 95 113 PRO A O 1
ATOM 876 N N . ASP A 1 114 ? -24.656 -15.266 -3.203 1 95.31 114 ASP A N 1
ATOM 877 C CA . ASP A 1 114 ? -25.344 -16.438 -3.738 1 95.31 114 ASP A CA 1
ATOM 878 C C . ASP A 1 114 ? -26.672 -16.047 -4.379 1 95.31 114 ASP A C 1
ATOM 880 O O . ASP A 1 114 ? -27.484 -16.922 -4.703 1 95.31 114 ASP A O 1
ATOM 884 N N . GLY A 1 115 ? -26.922 -14.797 -4.516 1 96.5 115 GLY A N 1
ATOM 885 C CA . GLY A 1 115 ? -28.188 -14.305 -5.047 1 96.5 115 GLY A CA 1
ATOM 886 C C . GLY A 1 115 ? -28.203 -14.219 -6.562 1 96.5 115 GLY A C 1
ATOM 887 O O . GLY A 1 115 ? -27.25 -14.609 -7.223 1 96.5 115 GLY A O 1
ATOM 888 N N . PRO A 1 116 ? -29.359 -13.742 -7.051 1 97.12 116 PRO A N 1
ATOM 889 C CA . PRO A 1 116 ? -29.469 -13.586 -8.5 1 97.12 116 PRO A CA 1
ATOM 890 C C . PRO A 1 116 ? -28.531 -12.516 -9.055 1 97.12 116 PRO A C 1
ATOM 892 O O . PRO A 1 116 ? -28.234 -11.531 -8.367 1 97.12 116 PRO A O 1
ATOM 895 N N . LEU A 1 117 ? -28.125 -12.672 -10.273 1 97.94 117 LEU A N 1
ATOM 896 C CA . LEU A 1 117 ? -27.109 -11.828 -10.891 1 97.94 117 LEU A CA 1
ATOM 897 C C . LEU A 1 117 ? -27.625 -10.398 -11.055 1 97.94 117 LEU A C 1
ATOM 899 O O . LEU A 1 117 ? -26.828 -9.477 -11.234 1 97.94 117 LEU A O 1
ATOM 903 N N . ASP A 1 118 ? -28.891 -10.203 -10.969 1 97.62 118 ASP A N 1
ATOM 904 C CA . ASP A 1 118 ? -29.453 -8.883 -11.242 1 97.62 118 ASP A CA 1
ATOM 905 C C . ASP A 1 118 ? -29.828 -8.164 -9.945 1 97.62 118 ASP A C 1
ATOM 907 O O . ASP A 1 118 ? -30.281 -7.02 -9.969 1 97.62 118 ASP A O 1
ATOM 911 N N . ASP A 1 119 ? -29.688 -8.844 -8.812 1 98.44 119 ASP A N 1
ATOM 912 C CA . ASP A 1 119 ? -29.938 -8.211 -7.52 1 98.44 119 ASP A CA 1
ATOM 913 C C . ASP A 1 119 ? -28.641 -7.598 -6.965 1 98.44 119 ASP A C 1
ATOM 915 O O . ASP A 1 119 ? -27.922 -8.242 -6.195 1 98.44 119 ASP A O 1
ATOM 919 N N . THR A 1 120 ? -28.438 -6.312 -7.414 1 98.5 120 THR A N 1
ATOM 920 C CA . THR A 1 120 ? -27.125 -5.707 -7.176 1 98.5 120 THR A CA 1
ATOM 921 C C . THR A 1 120 ? -27.281 -4.305 -6.59 1 98.5 120 THR A C 1
ATOM 923 O O . THR A 1 120 ? -28.391 -3.752 -6.566 1 98.5 120 THR A O 1
ATOM 926 N N . VAL A 1 121 ? -26.266 -3.787 -5.977 1 98.25 121 VAL A N 1
ATOM 927 C CA . VAL A 1 121 ? -26.062 -2.396 -5.586 1 98.25 121 VAL A CA 1
ATOM 928 C C . VAL A 1 121 ? -24.812 -1.851 -6.246 1 98.25 121 VAL A C 1
ATOM 930 O O . VAL A 1 121 ? -23.922 -2.617 -6.637 1 98.25 121 VAL A O 1
ATOM 933 N N . PRO A 1 122 ? -24.688 -0.524 -6.406 1 97.31 122 PRO A N 1
ATOM 934 C CA . PRO A 1 122 ? -23.453 0.038 -6.965 1 97.31 122 PRO A CA 1
ATOM 935 C C . PRO A 1 122 ? -22.234 -0.225 -6.086 1 97.31 122 PRO A C 1
ATOM 937 O O . PRO A 1 122 ? -22.359 -0.237 -4.855 1 97.31 122 PRO A O 1
ATOM 940 N N . ALA A 1 123 ? -21.125 -0.461 -6.723 1 97.62 123 ALA A N 1
ATOM 941 C CA . ALA A 1 123 ? -19.875 -0.487 -5.961 1 97.62 123 ALA A CA 1
ATOM 942 C C . ALA A 1 123 ? -19.672 0.826 -5.211 1 97.62 123 ALA A C 1
ATOM 944 O O . ALA A 1 123 ? -19.938 1.903 -5.746 1 97.62 123 ALA A O 1
ATOM 945 N N . ARG A 1 124 ? -19.094 0.754 -3.984 1 94.94 124 ARG A N 1
ATOM 946 C CA . ARG A 1 124 ? -18.891 1.925 -3.135 1 94.94 124 ARG A CA 1
ATOM 947 C C . ARG A 1 124 ? -17.734 2.777 -3.643 1 94.94 124 ARG A C 1
ATOM 949 O O . ARG A 1 124 ? -17.688 3.98 -3.383 1 94.94 124 ARG A O 1
ATOM 956 N N . ARG A 1 125 ? -16.828 2.207 -4.316 1 95.25 125 ARG A N 1
ATOM 957 C CA . ARG A 1 125 ? -15.672 2.871 -4.902 1 95.25 125 ARG A CA 1
ATOM 958 C C . ARG A 1 125 ? -15.133 2.084 -6.09 1 95.25 125 ARG A C 1
ATOM 960 O O . ARG A 1 125 ? -15.484 0.917 -6.281 1 95.25 125 ARG A O 1
ATOM 967 N N . PRO A 1 126 ? -14.266 2.742 -6.918 1 97.25 126 PRO A N 1
ATOM 968 C CA . PRO A 1 126 ? -13.641 2.008 -8.023 1 97.25 126 PRO A CA 1
ATOM 969 C C . PRO A 1 126 ? -12.664 0.938 -7.539 1 97.25 126 PRO A C 1
ATOM 971 O O . PRO A 1 126 ? -12.203 0.985 -6.395 1 97.25 126 PRO A O 1
ATOM 974 N N . ILE A 1 127 ? -12.43 -0.005 -8.398 1 98.25 127 ILE A N 1
ATOM 975 C CA . ILE A 1 127 ? -11.375 -0.983 -8.172 1 98.25 127 ILE A CA 1
ATOM 976 C C . ILE A 1 127 ? -10.008 -0.321 -8.352 1 98.25 127 ILE A C 1
ATOM 978 O O . ILE A 1 127 ? -9.812 0.461 -9.289 1 98.25 127 ILE A O 1
ATOM 982 N N . ILE A 1 128 ? -9.094 -0.606 -7.441 1 98 128 ILE A N 1
ATOM 983 C CA . ILE A 1 128 ? -7.758 -0.033 -7.523 1 98 128 ILE A CA 1
ATOM 984 C C . ILE A 1 128 ? -6.73 -1.146 -7.707 1 98 128 ILE A C 1
ATOM 986 O O . ILE A 1 128 ? -7.055 -2.328 -7.574 1 98 128 ILE A O 1
ATOM 990 N N . VAL A 1 129 ? -5.461 -0.803 -8.016 1 98.19 129 VAL A N 1
ATOM 991 C CA . VAL A 1 129 ? -4.379 -1.746 -8.289 1 98.19 129 VAL A CA 1
ATOM 992 C C . VAL A 1 129 ? -4.168 -2.652 -7.082 1 98.19 129 VAL A C 1
ATOM 994 O O . VAL A 1 129 ? -4.027 -3.869 -7.227 1 98.19 129 VAL A O 1
ATOM 997 N N . ARG A 1 130 ? -4.18 -2.096 -5.895 1 97.94 130 ARG A N 1
ATOM 998 C CA . ARG A 1 130 ? -3.99 -2.842 -4.652 1 97.94 130 ARG A CA 1
ATOM 999 C C . ARG A 1 130 ? -5.004 -3.977 -4.539 1 97.94 130 ARG A C 1
ATOM 1001 O O . ARG A 1 130 ? -4.684 -5.055 -4.035 1 97.94 130 ARG A O 1
ATOM 1008 N N . ASP A 1 131 ? -6.23 -3.76 -4.941 1 98.19 131 ASP A N 1
ATOM 1009 C CA . ASP A 1 131 ? -7.27 -4.781 -4.871 1 98.19 131 ASP A CA 1
ATOM 1010 C C . ASP A 1 131 ? -6.902 -6 -5.711 1 98.19 131 ASP A C 1
ATOM 1012 O O . ASP A 1 131 ? -7.18 -7.137 -5.32 1 98.19 131 ASP A O 1
ATOM 1016 N N . LEU A 1 132 ? -6.32 -5.762 -6.875 1 98.44 132 LEU A N 1
ATOM 1017 C CA . LEU A 1 132 ? -5.898 -6.867 -7.73 1 98.44 132 LEU A CA 1
ATOM 1018 C C . LEU A 1 132 ? -4.727 -7.617 -7.105 1 98.44 132 LEU A C 1
ATOM 1020 O O . LEU A 1 132 ? -4.73 -8.852 -7.051 1 98.44 132 LEU A O 1
ATOM 1024 N N . LEU A 1 133 ? -3.795 -6.871 -6.598 1 98.38 133 LEU A N 1
ATOM 1025 C CA . LEU A 1 133 ? -2.582 -7.461 -6.043 1 98.38 133 LEU A CA 1
ATOM 1026 C C . LEU A 1 133 ? -2.902 -8.32 -4.824 1 98.38 133 LEU A C 1
ATOM 1028 O O . LEU A 1 133 ? -2.24 -9.336 -4.582 1 98.38 133 LEU A O 1
ATOM 1032 N N . THR A 1 134 ? -3.939 -7.984 -4.082 1 97.69 134 THR A N 1
ATOM 1033 C CA . THR A 1 134 ? -4.289 -8.68 -2.852 1 97.69 134 THR A CA 1
ATOM 1034 C C . THR A 1 134 ? -5.449 -9.648 -3.088 1 97.69 134 THR A C 1
ATOM 1036 O O . THR A 1 134 ? -5.984 -10.227 -2.141 1 97.69 134 THR A O 1
ATOM 1039 N N . SER A 1 135 ? -5.918 -9.789 -4.281 1 97.81 135 SER A N 1
ATOM 1040 C CA . SER A 1 135 ? -7.031 -10.672 -4.629 1 97.81 135 SER A CA 1
ATOM 1041 C C . SER A 1 135 ? -8.297 -10.273 -3.879 1 97.81 135 SER A C 1
ATOM 1043 O O . SER A 1 135 ? -9.008 -11.133 -3.346 1 97.81 135 SER A O 1
ATOM 1045 N N . THR A 1 136 ? -8.594 -8.969 -3.867 1 97.75 136 THR A N 1
ATOM 1046 C CA . THR A 1 136 ? -9.758 -8.484 -3.133 1 97.75 136 THR A CA 1
ATOM 1047 C C . THR A 1 136 ? -10.602 -7.559 -4.008 1 97.75 136 THR A C 1
ATOM 1049 O O . THR A 1 136 ? -11.328 -6.707 -3.494 1 97.75 136 THR A O 1
ATOM 1052 N N . PHE A 1 137 ? -10.578 -7.691 -5.312 1 98.12 137 PHE A N 1
ATOM 1053 C CA . PHE A 1 137 ? -11.227 -6.703 -6.16 1 98.12 137 PHE A CA 1
ATOM 1054 C C . PHE A 1 137 ? -12.727 -6.969 -6.25 1 98.12 137 PHE A C 1
ATOM 1056 O O . PHE A 1 137 ? -13.469 -6.168 -6.82 1 98.12 137 PHE A O 1
ATOM 1063 N N . GLY A 1 138 ? -13.203 -8.203 -5.734 1 98.06 138 GLY A N 1
ATOM 1064 C CA . GLY A 1 138 ? -14.641 -8.398 -5.594 1 98.06 138 GLY A CA 1
ATOM 1065 C C . GLY A 1 138 ? -15.164 -9.578 -6.391 1 98.06 138 GLY A C 1
ATOM 1066 O O . GLY A 1 138 ? -16.344 -9.922 -6.309 1 98.06 138 GLY A O 1
ATOM 1067 N N . LEU A 1 139 ? -14.305 -10.133 -7.215 1 97.5 139 LEU A N 1
ATOM 1068 C CA . LEU A 1 139 ? -14.703 -11.305 -7.992 1 97.5 139 LEU A CA 1
ATOM 1069 C C . LEU A 1 139 ? -13.602 -12.359 -7.98 1 97.5 139 LEU A C 1
ATOM 1071 O O . LEU A 1 139 ? -12.422 -12.031 -8.086 1 97.5 139 LEU A O 1
ATOM 1075 N N . GLY A 1 140 ? -13.938 -13.594 -7.812 1 96.12 140 GLY A N 1
ATOM 1076 C CA . GLY A 1 140 ? -13.047 -14.742 -7.828 1 96.12 140 GLY A CA 1
ATOM 1077 C C . GLY A 1 140 ? -13.766 -16.062 -7.648 1 96.12 140 GLY A C 1
ATOM 1078 O O . GLY A 1 140 ? -14.992 -16.125 -7.754 1 96.12 140 GLY A O 1
ATOM 1079 N N . ILE A 1 141 ? -13 -17.047 -7.5 1 92.44 141 ILE A N 1
ATOM 1080 C CA . ILE A 1 141 ? -13.547 -18.391 -7.324 1 92.44 141 ILE A CA 1
ATOM 1081 C C . ILE A 1 141 ? -13.773 -18.672 -5.84 1 92.44 141 ILE A C 1
ATOM 1083 O O . ILE A 1 141 ? -12.875 -18.469 -5.023 1 92.44 141 ILE A O 1
ATOM 1087 N N . ASP A 1 142 ? -14.977 -19.031 -5.562 1 87.19 142 ASP A N 1
ATOM 1088 C CA . ASP A 1 142 ? -15.367 -19.438 -4.219 1 87.19 142 ASP A CA 1
ATOM 1089 C C . ASP A 1 142 ? -15.922 -20.859 -4.219 1 87.19 142 ASP A C 1
ATOM 1091 O O . ASP A 1 142 ? -17.062 -21.094 -4.637 1 87.19 142 ASP A O 1
ATOM 1095 N N . ARG A 1 143 ? -15.18 -21.781 -3.682 1 81.56 143 ARG A N 1
ATOM 1096 C CA . ARG A 1 143 ? -15.539 -23.188 -3.738 1 81.56 143 ARG A CA 1
ATOM 1097 C C . ARG A 1 143 ? -16.734 -23.484 -2.848 1 81.56 143 ARG A C 1
ATOM 1099 O O . ARG A 1 143 ? -17.391 -24.516 -2.998 1 81.56 143 ARG A O 1
ATOM 1106 N N . THR A 1 144 ? -17.016 -22.594 -1.954 1 82.5 144 THR A N 1
ATOM 1107 C CA . THR A 1 144 ? -18.156 -22.797 -1.062 1 82.5 144 THR A CA 1
ATOM 1108 C C . THR A 1 144 ? -19.453 -22.359 -1.729 1 82.5 144 THR A C 1
ATOM 1110 O O . THR A 1 144 ? -20.547 -22.625 -1.217 1 82.5 144 THR A O 1
ATOM 1113 N N . LEU A 1 145 ? -19.375 -21.766 -2.881 1 87.25 145 LEU A N 1
ATOM 1114 C CA . LEU A 1 145 ? -20.531 -21.234 -3.584 1 87.25 145 LEU A CA 1
ATOM 1115 C C . LEU A 1 145 ? -20.578 -21.734 -5.023 1 87.25 145 LEU A C 1
ATOM 1117 O O . LEU A 1 145 ? -20.984 -21 -5.93 1 87.25 145 LEU A O 1
ATOM 1121 N N . LEU A 1 146 ? -20.156 -22.922 -5.223 1 85.62 146 LEU A N 1
ATOM 1122 C CA . LEU A 1 146 ? -19.984 -23.438 -6.574 1 85.62 146 LEU A CA 1
ATOM 1123 C C . LEU A 1 146 ? -21.312 -23.5 -7.305 1 85.62 146 LEU A C 1
ATOM 1125 O O . LEU A 1 146 ? -21.359 -23.406 -8.531 1 85.62 146 LEU A O 1
ATOM 1129 N N . ASP A 1 147 ? -22.422 -23.578 -6.531 1 90.69 147 ASP A N 1
ATOM 1130 C CA . ASP A 1 147 ? -23.719 -23.703 -7.16 1 90.69 147 ASP A CA 1
ATOM 1131 C C . ASP A 1 147 ? -24.391 -22.344 -7.34 1 90.69 147 ASP A C 1
ATOM 1133 O O . ASP A 1 147 ? -25.469 -22.234 -7.918 1 90.69 147 ASP A O 1
ATOM 1137 N N . ALA A 1 148 ? -23.719 -21.328 -6.938 1 95.06 148 ALA A N 1
ATOM 1138 C CA . ALA A 1 148 ? -24.281 -19.984 -7.031 1 95.06 148 ALA A CA 1
ATOM 1139 C C . ALA A 1 148 ? -24.312 -19.5 -8.477 1 95.06 148 ALA A C 1
ATOM 1141 O O . ALA A 1 148 ? -23.438 -19.859 -9.273 1 95.06 148 ALA A O 1
ATOM 1142 N N . PRO A 1 149 ? -25.312 -18.656 -8.82 1 97.25 149 PRO A N 1
ATOM 1143 C CA . PRO A 1 149 ? -25.438 -18.141 -10.188 1 97.25 149 PRO A CA 1
ATOM 1144 C C . PRO A 1 149 ? -24.156 -17.484 -10.695 1 97.25 149 PRO A C 1
ATOM 1146 O O . PRO A 1 149 ? -23.781 -17.672 -11.852 1 97.25 149 PRO A O 1
ATOM 1149 N N . ILE A 1 150 ? -23.453 -16.797 -9.867 1 97.81 150 ILE A N 1
ATOM 1150 C CA . ILE A 1 150 ? -22.266 -16.062 -10.273 1 97.81 150 ILE A CA 1
ATOM 1151 C C . ILE A 1 150 ? -21.156 -17.047 -10.648 1 97.81 150 ILE A C 1
ATOM 1153 O O . ILE A 1 150 ? -20.422 -16.828 -11.617 1 97.81 150 ILE A O 1
ATOM 1157 N N . MET A 1 151 ? -21 -18.156 -9.93 1 95.94 151 MET A N 1
ATOM 1158 C CA . MET A 1 151 ? -20.016 -19.172 -10.266 1 95.94 151 MET A CA 1
ATOM 1159 C C . MET A 1 151 ? -20.359 -19.828 -11.602 1 95.94 151 MET A C 1
ATOM 1161 O O . MET A 1 151 ? -19.469 -20.047 -12.438 1 95.94 151 MET A O 1
ATOM 1165 N N . ASN A 1 152 ? -21.641 -20.109 -11.742 1 96.06 152 ASN A N 1
ATOM 1166 C CA . ASN A 1 152 ? -22.078 -20.672 -13.016 1 96.06 152 ASN A CA 1
ATOM 1167 C C . ASN A 1 152 ? -21.75 -19.75 -14.18 1 96.06 152 ASN A C 1
ATOM 1169 O O . ASN A 1 152 ? -21.328 -20.219 -15.242 1 96.06 152 ASN A O 1
ATOM 1173 N N . ALA A 1 153 ? -21.969 -18.516 -13.945 1 97.25 153 ALA A N 1
ATOM 1174 C CA . ALA A 1 153 ? -21.703 -17.531 -15 1 97.25 153 ALA A CA 1
ATOM 1175 C C . ALA A 1 153 ? -20.203 -17.453 -15.305 1 97.25 153 ALA A C 1
ATOM 1177 O O . ALA A 1 153 ? -19.812 -17.406 -16.469 1 97.25 153 ALA A O 1
ATOM 1178 N N . ILE A 1 154 ? -19.359 -17.453 -14.305 1 96.75 154 ILE A N 1
ATOM 1179 C CA . ILE A 1 154 ? -17.906 -17.375 -14.469 1 96.75 154 ILE A CA 1
ATOM 1180 C C . ILE A 1 154 ? -17.422 -18.578 -15.281 1 96.75 154 ILE A C 1
ATOM 1182 O O . ILE A 1 154 ? -16.703 -18.406 -16.266 1 96.75 154 ILE A O 1
ATOM 1186 N N . PHE A 1 155 ? -17.859 -19.766 -14.93 1 94.81 155 PHE A N 1
ATOM 1187 C CA . PHE A 1 155 ? -17.438 -20.984 -15.617 1 94.81 155 PHE A CA 1
ATOM 1188 C C . PHE A 1 155 ? -18.047 -21.047 -17.016 1 94.81 155 PHE A C 1
ATOM 1190 O O . PHE A 1 155 ? -17.375 -21.406 -17.969 1 94.81 155 PHE A O 1
ATOM 1197 N N . GLY A 1 156 ? -19.266 -20.688 -17.078 1 95.25 156 GLY A N 1
ATOM 1198 C CA . GLY A 1 156 ? -19.969 -20.734 -18.344 1 95.25 156 GLY A CA 1
ATOM 1199 C C . GLY A 1 156 ? -19.359 -19.812 -19.391 1 95.25 156 GLY A C 1
ATOM 1200 O O . GLY A 1 156 ? -19.422 -20.094 -20.578 1 95.25 156 GLY A O 1
ATOM 1201 N N . GLN A 1 157 ? -18.734 -18.781 -18.938 1 95.75 157 GLN A N 1
ATOM 1202 C CA . GLN A 1 157 ? -18.188 -17.781 -19.859 1 95.75 157 GLN A CA 1
ATOM 1203 C C . GLN A 1 157 ? -16.703 -18.078 -20.141 1 95.75 157 GLN A C 1
ATOM 1205 O O . GLN A 1 157 ? -16.047 -17.312 -20.859 1 95.75 157 GLN A O 1
ATOM 1210 N N . GLY A 1 158 ? -16.203 -19.078 -19.594 1 95.81 158 GLY A N 1
ATOM 1211 C CA . GLY A 1 158 ? -14.828 -19.484 -19.891 1 95.81 158 GLY A CA 1
ATOM 1212 C C . GLY A 1 158 ? -13.789 -18.562 -19.281 1 95.81 158 GLY A C 1
ATOM 1213 O O . GLY A 1 158 ? -12.789 -18.25 -19.922 1 95.81 158 GLY A O 1
ATOM 1214 N N . LEU A 1 159 ? -14.008 -18.125 -18.031 1 96.12 159 LEU A N 1
ATOM 1215 C CA . LEU A 1 159 ? -13.156 -17.109 -17.453 1 96.12 159 LEU A CA 1
ATOM 1216 C C . LEU A 1 159 ? -12.094 -17.719 -16.547 1 96.12 159 LEU A C 1
ATOM 1218 O O . LEU A 1 159 ? -11.344 -17.016 -15.883 1 96.12 159 LEU A O 1
ATOM 1222 N N . THR A 1 160 ? -12.055 -19.047 -16.484 1 93.88 160 THR A N 1
ATOM 1223 C CA . THR A 1 160 ? -11.039 -19.766 -15.727 1 93.88 160 THR A CA 1
ATOM 1224 C C . THR A 1 160 ? -10.328 -20.797 -16.594 1 93.88 160 THR A C 1
ATOM 1226 O O . THR A 1 160 ? -10.883 -21.266 -17.594 1 93.88 160 THR A O 1
ATOM 1229 N N . PRO A 1 161 ? -9.109 -21.094 -16.25 1 89.5 161 PRO A N 1
ATOM 1230 C CA . PRO A 1 161 ? -8.281 -21.906 -17.156 1 89.5 161 PRO A CA 1
ATOM 1231 C C . PRO A 1 161 ? -8.555 -23.391 -17.031 1 89.5 161 PRO A C 1
ATOM 1233 O O . PRO A 1 161 ? -8.039 -24.188 -17.828 1 89.5 161 PRO A O 1
ATOM 1236 N N . ASP A 1 162 ? -9.297 -23.875 -16.141 1 82.94 162 ASP A N 1
ATOM 1237 C CA . ASP A 1 162 ? -9.414 -25.281 -15.805 1 82.94 162 ASP A CA 1
ATOM 1238 C C . ASP A 1 162 ? -10.523 -25.953 -16.609 1 82.94 162 ASP A C 1
ATOM 1240 O O . ASP A 1 162 ? -10.773 -27.156 -16.469 1 82.94 162 ASP A O 1
ATOM 1244 N N . LEU A 1 163 ? -11.047 -25.281 -17.594 1 83.12 163 LEU A N 1
ATOM 1245 C CA . LEU A 1 163 ? -12.125 -25.828 -18.422 1 83.12 163 LEU A CA 1
ATOM 1246 C C . LEU A 1 163 ? -11.57 -26.453 -19.688 1 83.12 163 LEU A C 1
ATOM 1248 O O . LEU A 1 163 ? -10.438 -26.172 -20.094 1 83.12 163 LEU A O 1
ATOM 1252 N N . PRO A 1 164 ? -12.336 -27.312 -20.25 1 82.44 164 PRO A N 1
ATOM 1253 C CA . PRO A 1 164 ? -11.891 -27.953 -21.484 1 82.44 164 PRO A CA 1
ATOM 1254 C C . PRO A 1 164 ? -11.578 -26.953 -22.594 1 82.44 164 PRO A C 1
ATOM 1256 O O . PRO A 1 164 ? -10.586 -27.125 -23.312 1 82.44 164 PRO A O 1
ATOM 1259 N N . GLU A 1 165 ? -12.375 -25.984 -22.625 1 88.06 165 GLU A N 1
ATOM 1260 C CA . GLU A 1 165 ? -12.125 -24.922 -23.609 1 88.06 165 GLU A CA 1
ATOM 1261 C C . GLU A 1 165 ? -11.156 -23.875 -23.062 1 88.06 165 GLU A C 1
ATOM 1263 O O . GLU A 1 165 ? -11.297 -23.438 -21.922 1 88.06 165 GLU A O 1
ATOM 1268 N N . PRO A 1 166 ? -10.148 -23.578 -23.906 1 91.56 166 PRO A N 1
ATOM 1269 C CA . PRO A 1 166 ? -9.211 -22.547 -23.469 1 91.56 166 PRO A CA 1
ATOM 1270 C C . PRO A 1 166 ? -9.891 -21.188 -23.266 1 91.56 166 PRO A C 1
ATOM 1272 O O . PRO A 1 166 ? -10.93 -20.922 -23.859 1 91.56 166 PRO A O 1
ATOM 1275 N N . MET A 1 167 ? -9.336 -20.375 -22.438 1 95.44 167 MET A N 1
ATOM 1276 C CA . MET A 1 167 ? -9.812 -19.016 -22.25 1 95.44 167 MET A CA 1
ATOM 1277 C C . MET A 1 167 ? -9.688 -18.203 -23.531 1 95.44 167 MET A C 1
ATOM 1279 O O . MET A 1 167 ? -8.781 -18.453 -24.328 1 95.44 167 MET A O 1
ATOM 1283 N N . PRO A 1 168 ? -10.555 -17.25 -23.75 1 96.69 168 PRO A N 1
ATOM 1284 C CA . PRO A 1 168 ? -10.469 -16.406 -24.953 1 96.69 168 PRO A CA 1
ATOM 1285 C C . PRO A 1 168 ? -9.344 -15.375 -24.875 1 96.69 168 PRO A C 1
ATOM 1287 O O . PRO A 1 168 ? -8.688 -15.258 -23.844 1 96.69 168 PRO A O 1
ATOM 1290 N N . GLU A 1 169 ? -9.141 -14.719 -26.016 1 97.62 169 GLU A N 1
ATOM 1291 C CA . GLU A 1 169 ? -8.172 -13.625 -26.062 1 97.62 169 GLU A CA 1
ATOM 1292 C C . GLU A 1 169 ? -8.5 -12.57 -25.016 1 97.62 169 GLU A C 1
ATOM 1294 O O . GLU A 1 169 ? -9.656 -12.398 -24.625 1 97.62 169 GLU A O 1
ATOM 1299 N N . PRO A 1 170 ? -7.512 -11.766 -24.609 1 97.94 170 PRO A N 1
ATOM 1300 C CA . PRO A 1 170 ? -7.652 -10.852 -23.469 1 97.94 170 PRO A CA 1
ATOM 1301 C C . PRO A 1 170 ? -8.82 -9.883 -23.641 1 97.94 170 PRO A C 1
ATOM 1303 O O . PRO A 1 170 ? -9.57 -9.656 -22.688 1 97.94 170 PRO A O 1
ATOM 1306 N N . ASP A 1 171 ? -9.016 -9.297 -24.797 1 98.06 171 ASP A N 1
ATOM 1307 C CA . ASP A 1 171 ? -10.086 -8.32 -24.969 1 98.06 171 ASP A CA 1
ATOM 1308 C C . ASP A 1 171 ? -11.453 -8.977 -24.797 1 98.06 171 ASP A C 1
ATOM 1310 O O . ASP A 1 171 ? -12.344 -8.406 -24.156 1 98.06 171 ASP A O 1
ATOM 1314 N N . GLU A 1 172 ? -11.562 -10.164 -25.422 1 98.31 172 GLU A N 1
ATOM 1315 C CA . GLU A 1 172 ? -12.812 -10.898 -25.25 1 98.31 172 GLU A CA 1
ATOM 1316 C C . GLU A 1 172 ? -13 -11.352 -23.812 1 98.31 172 GLU A C 1
ATOM 1318 O O . GLU A 1 172 ? -14.102 -11.281 -23.266 1 98.31 172 GLU A O 1
ATOM 1323 N N . TRP A 1 173 ? -11.961 -11.828 -23.188 1 98.5 173 TRP A N 1
ATOM 1324 C CA . TRP A 1 173 ? -11.977 -12.211 -21.781 1 98.5 173 TRP A CA 1
ATOM 1325 C C . TRP A 1 173 ? -12.445 -11.055 -20.906 1 98.5 173 TRP A C 1
ATOM 1327 O O . TRP A 1 173 ? -13.32 -11.227 -20.047 1 98.5 173 TRP A O 1
ATOM 1337 N N . MET A 1 174 ? -11.945 -9.836 -21.172 1 98.62 174 MET A N 1
ATOM 1338 C CA . MET A 1 174 ? -12.305 -8.641 -20.406 1 98.62 174 MET A CA 1
ATOM 1339 C C . MET A 1 174 ? -13.758 -8.258 -20.656 1 98.62 174 MET A C 1
ATOM 1341 O O . MET A 1 174 ? -14.469 -7.855 -19.734 1 98.62 174 MET A O 1
ATOM 1345 N N . ARG A 1 175 ? -14.18 -8.359 -21.891 1 98.38 175 ARG A N 1
ATOM 1346 C CA . ARG A 1 175 ? -15.578 -8.055 -22.203 1 98.38 175 ARG A CA 1
ATOM 1347 C C . ARG A 1 175 ? -16.516 -8.938 -21.406 1 98.38 175 ARG A C 1
ATOM 1349 O O . ARG A 1 175 ? -17.484 -8.445 -20.797 1 98.38 175 ARG A O 1
ATOM 1356 N N . ARG A 1 176 ? -16.234 -10.242 -21.406 1 98.25 176 ARG A N 1
ATOM 1357 C CA . ARG A 1 176 ? -17.062 -11.195 -20.672 1 98.25 176 ARG A CA 1
ATOM 1358 C C . ARG A 1 176 ? -17.031 -10.906 -19.172 1 98.25 176 ARG A C 1
ATOM 1360 O O . ARG A 1 176 ? -18.078 -10.875 -18.531 1 98.25 176 ARG A O 1
ATOM 1367 N N . LEU A 1 177 ? -15.867 -10.68 -18.656 1 98.25 177 LEU A N 1
ATOM 1368 C CA . LEU A 1 177 ? -15.719 -10.352 -17.25 1 98.25 177 LEU A CA 1
ATOM 1369 C C . LEU A 1 177 ? -16.531 -9.109 -16.891 1 98.25 177 LEU A C 1
ATOM 1371 O O . LEU A 1 177 ? -17.172 -9.062 -15.828 1 98.25 177 LEU A O 1
ATOM 1375 N N . GLY A 1 178 ? -16.531 -8.125 -17.766 1 97.62 178 GLY A N 1
ATOM 1376 C CA . GLY A 1 178 ? -17.188 -6.848 -17.531 1 97.62 178 GLY A CA 1
ATOM 1377 C C . GLY A 1 178 ? -18.703 -6.965 -17.5 1 97.62 178 GLY A C 1
ATOM 1378 O O . GLY A 1 178 ? -19.391 -6.039 -17.047 1 97.62 178 GLY A O 1
ATOM 1379 N N . THR A 1 179 ? -19.25 -8.07 -17.922 1 97.69 179 THR A N 1
ATOM 1380 C CA . THR A 1 179 ? -20.703 -8.25 -17.922 1 97.69 179 THR A CA 1
ATOM 1381 C C . THR A 1 179 ? -21.172 -8.773 -16.562 1 97.69 179 THR A C 1
ATOM 1383 O O . THR A 1 179 ? -22.359 -8.758 -16.266 1 97.69 179 THR A O 1
ATOM 1386 N N . LEU A 1 180 ? -20.281 -9.227 -15.773 1 98.19 180 LEU A N 1
ATOM 1387 C CA . LEU A 1 180 ? -20.656 -9.859 -14.508 1 98.19 180 LEU A CA 1
ATOM 1388 C C . LEU A 1 180 ? -20.625 -8.852 -13.367 1 98.19 180 LEU A C 1
ATOM 1390 O O . LEU A 1 180 ? -19.734 -7.988 -13.32 1 98.19 180 LEU A O 1
ATOM 1394 N N . PRO A 1 181 ? -21.609 -8.977 -12.43 1 98.44 181 PRO A N 1
ATOM 1395 C CA . PRO A 1 181 ? -21.438 -8.227 -11.18 1 98.44 181 PRO A CA 1
ATOM 1396 C C . PRO A 1 181 ? -20.312 -8.773 -10.305 1 98.44 181 PRO A C 1
ATOM 1398 O O . PRO A 1 181 ? -19.828 -9.875 -10.547 1 98.44 181 PRO A O 1
ATOM 1401 N N . LEU A 1 182 ? -19.906 -7.902 -9.406 1 98.38 182 LEU A N 1
ATOM 1402 C CA . LEU A 1 182 ? -19 -8.383 -8.375 1 98.38 182 LEU A CA 1
ATOM 1403 C C . LEU A 1 182 ? -19.75 -9.164 -7.305 1 98.38 182 LEU A C 1
ATOM 1405 O O . LEU A 1 182 ? -20.953 -8.969 -7.113 1 98.38 182 LEU A O 1
ATOM 1409 N N . MET A 1 183 ? -19.031 -10.07 -6.641 1 97.69 183 MET A N 1
ATOM 1410 C CA . MET A 1 183 ? -19.594 -10.812 -5.516 1 97.69 183 MET A CA 1
ATOM 1411 C C . MET A 1 183 ? -19.547 -9.977 -4.238 1 97.69 183 MET A C 1
ATOM 1413 O O . MET A 1 183 ? -20.438 -10.094 -3.391 1 97.69 183 MET A O 1
ATOM 1417 N N . HIS A 1 184 ? -18.516 -9.203 -4.082 1 97.56 184 HIS A N 1
ATOM 1418 C CA . HIS A 1 184 ? -18.266 -8.375 -2.91 1 97.56 184 HIS A CA 1
ATOM 1419 C C . HIS A 1 184 ? -17.781 -6.984 -3.314 1 97.56 184 HIS A C 1
ATOM 1421 O O . HIS A 1 184 ? -17.328 -6.785 -4.445 1 97.56 184 HIS A O 1
ATOM 1427 N N . GLN A 1 185 ? -17.938 -6.031 -2.367 1 97.5 185 GLN A N 1
ATOM 1428 C CA . GLN A 1 185 ? -17.375 -4.703 -2.598 1 97.5 185 GLN A CA 1
ATOM 1429 C C . GLN A 1 185 ? -15.859 -4.766 -2.775 1 97.5 185 GLN A C 1
ATOM 1431 O O . GLN A 1 185 ? -15.188 -5.574 -2.135 1 97.5 185 GLN A O 1
ATOM 1436 N N . PRO A 1 186 ? -15.305 -3.902 -3.703 1 97.69 186 PRO A N 1
ATOM 1437 C CA . PRO A 1 186 ? -13.852 -3.838 -3.807 1 97.69 186 PRO A CA 1
ATOM 1438 C C . PRO A 1 186 ? -13.172 -3.631 -2.455 1 97.69 186 PRO A C 1
ATOM 1440 O O . PRO A 1 186 ? -13.547 -2.729 -1.702 1 97.69 186 PRO A O 1
ATOM 1443 N N . GLY A 1 187 ? -12.188 -4.516 -2.178 1 96.38 187 GLY A N 1
ATOM 1444 C CA . GLY A 1 187 ? -11.414 -4.406 -0.951 1 96.38 187 GLY A CA 1
ATOM 1445 C C . GLY A 1 187 ? -12.039 -5.152 0.215 1 96.38 187 GLY A C 1
ATOM 1446 O O . GLY A 1 187 ? -11.484 -5.172 1.314 1 96.38 187 GLY A O 1
ATOM 1447 N N . GLU A 1 188 ? -13.133 -5.805 0.034 1 95.81 188 GLU A N 1
ATOM 1448 C CA . GLU A 1 188 ? -13.883 -6.344 1.166 1 95.81 188 GLU A CA 1
ATOM 1449 C C . GLU A 1 188 ? -13.422 -7.754 1.515 1 95.81 188 GLU A C 1
ATOM 1451 O O . GLU A 1 188 ? -13.188 -8.062 2.684 1 95.81 188 GLU A O 1
ATOM 1456 N N . GLN A 1 189 ? -13.266 -8.586 0.457 1 95.69 189 GLN A N 1
ATOM 1457 C CA . GLN A 1 189 ? -13.039 -10.008 0.711 1 95.69 189 GLN A CA 1
ATOM 1458 C C . GLN A 1 189 ? -12.008 -10.586 -0.254 1 95.69 189 GLN A C 1
ATOM 1460 O O . GLN A 1 189 ? -12.008 -10.25 -1.44 1 95.69 189 GLN A O 1
ATOM 1465 N N . TRP A 1 190 ? -11.18 -11.461 0.322 1 96.44 190 TRP A N 1
ATOM 1466 C CA . TRP A 1 190 ? -10.25 -12.219 -0.516 1 96.44 190 TRP A CA 1
ATOM 1467 C C . TRP A 1 190 ? -10.992 -13.242 -1.364 1 96.44 190 TRP A C 1
ATOM 1469 O O . TRP A 1 190 ? -11.867 -13.953 -0.865 1 96.44 190 TRP A O 1
ATOM 1479 N N . GLN A 1 191 ? -10.727 -13.234 -2.646 1 95 191 GLN A N 1
ATOM 1480 C CA . GLN A 1 191 ? -11.258 -14.219 -3.58 1 95 191 GLN A CA 1
ATOM 1481 C C . GLN A 1 191 ? -10.156 -14.789 -4.465 1 95 191 GLN A C 1
ATOM 1483 O O . GLN A 1 191 ? -9.25 -14.07 -4.879 1 95 191 GLN A O 1
ATOM 1488 N N . TYR A 1 192 ? -10.336 -15.961 -4.852 1 93.94 192 TYR A N 1
ATOM 1489 C CA . TYR A 1 192 ? -9.219 -16.688 -5.449 1 93.94 192 TYR A CA 1
ATOM 1490 C C . TYR A 1 192 ? -9.211 -16.516 -6.965 1 93.94 192 TYR A C 1
ATOM 1492 O O . TYR A 1 192 ? -10.266 -16.469 -7.598 1 93.94 192 TYR A O 1
ATOM 1500 N N . HIS A 1 193 ? -8.039 -16.344 -7.562 1 95.94 193 HIS A N 1
ATOM 1501 C CA . HIS A 1 193 ? -7.602 -16.703 -8.906 1 95.94 193 HIS A CA 1
ATOM 1502 C C . HIS A 1 193 ? -7.777 -15.539 -9.875 1 95.94 193 HIS A C 1
ATOM 1504 O O . HIS A 1 193 ? -6.801 -15.039 -10.438 1 95.94 193 HIS A O 1
ATOM 1510 N N . ILE A 1 194 ? -8.969 -15.016 -10.109 1 97.56 194 ILE A N 1
ATOM 1511 C CA . ILE A 1 194 ? -9.297 -14.18 -11.266 1 97.56 194 ILE A CA 1
ATOM 1512 C C . ILE A 1 194 ? -8.422 -12.93 -11.258 1 97.56 194 ILE A C 1
ATOM 1514 O O . ILE A 1 194 ? -8 -12.445 -12.312 1 97.56 194 ILE A O 1
ATOM 1518 N N . SER A 1 195 ? -8.18 -12.406 -10.102 1 98.19 195 SER A N 1
ATOM 1519 C CA . SER A 1 195 ? -7.367 -11.203 -10 1 98.19 195 SER A CA 1
ATOM 1520 C C . SER A 1 195 ? -5.988 -11.414 -10.609 1 98.19 195 SER A C 1
ATOM 1522 O O . SER A 1 195 ? -5.406 -10.484 -11.18 1 98.19 195 SER A O 1
ATOM 1524 N N . ASN A 1 196 ? -5.48 -12.625 -10.523 1 98 196 ASN A N 1
ATOM 1525 C CA . ASN A 1 196 ? -4.141 -12.922 -11.023 1 98 196 ASN A CA 1
ATOM 1526 C C . ASN A 1 196 ? -4.102 -12.914 -12.555 1 98 196 ASN A C 1
ATOM 1528 O O . ASN A 1 196 ? -3.113 -12.484 -13.148 1 98 196 ASN A O 1
ATOM 1532 N N . ASP A 1 197 ? -5.09 -13.406 -13.156 1 98.38 197 ASP A N 1
ATOM 1533 C CA . ASP A 1 197 ? -5.199 -13.305 -14.609 1 98.38 197 ASP A CA 1
ATOM 1534 C C . ASP A 1 197 ? -5.434 -11.859 -15.039 1 98.38 197 ASP A C 1
ATOM 1536 O O . ASP A 1 197 ? -4.848 -11.398 -16.016 1 98.38 197 ASP A O 1
ATOM 1540 N N . LEU A 1 198 ? -6.246 -11.219 -14.297 1 98.25 198 LEU A N 1
ATOM 1541 C CA . LEU A 1 198 ? -6.543 -9.812 -14.57 1 98.25 198 LEU A CA 1
ATOM 1542 C C . LEU A 1 198 ? -5.277 -8.969 -14.484 1 98.25 198 LEU A C 1
ATOM 1544 O O . LEU A 1 198 ? -5.094 -8.039 -15.273 1 98.25 198 LEU A O 1
ATOM 1548 N N . LEU A 1 199 ? -4.41 -9.219 -13.562 1 98.25 199 LEU A N 1
ATOM 1549 C CA . LEU A 1 199 ? -3.141 -8.516 -13.43 1 98.25 199 LEU A CA 1
ATOM 1550 C C . LEU A 1 199 ? -2.309 -8.641 -14.695 1 98.25 199 LEU A C 1
ATOM 1552 O O . LEU A 1 199 ? -1.633 -7.688 -15.102 1 98.25 199 LEU A O 1
ATOM 1556 N N . GLY A 1 200 ? -2.33 -9.805 -15.32 1 98.5 200 GLY A N 1
ATOM 1557 C CA . GLY A 1 200 ? -1.629 -9.977 -16.578 1 98.5 200 GLY A CA 1
ATOM 1558 C C . GLY A 1 200 ? -2.123 -9.031 -17.672 1 98.5 200 GLY A C 1
ATOM 1559 O O . GLY A 1 200 ? -1.322 -8.438 -18.391 1 98.5 200 GLY A O 1
ATOM 1560 N N . VAL A 1 201 ? -3.441 -8.891 -17.734 1 98.75 201 VAL A N 1
ATOM 1561 C CA . VAL A 1 201 ? -4.043 -7.98 -18.703 1 98.75 201 VAL A CA 1
ATOM 1562 C C . VAL A 1 201 ? -3.643 -6.543 -18.375 1 98.75 201 VAL A C 1
ATOM 1564 O O . VAL A 1 201 ? -3.277 -5.777 -19.281 1 98.75 201 VAL A O 1
ATOM 1567 N N . LEU A 1 202 ? -3.709 -6.207 -17.094 1 98.69 202 LEU A N 1
ATOM 1568 C CA . LEU A 1 202 ? -3.344 -4.863 -16.656 1 98.69 202 LEU A CA 1
ATOM 1569 C C . LEU A 1 202 ? -1.904 -4.539 -17.047 1 98.69 202 LEU A C 1
ATOM 1571 O O . LEU A 1 202 ? -1.635 -3.486 -17.625 1 98.69 202 LEU A O 1
ATOM 1575 N N . VAL A 1 203 ? -0.961 -5.426 -16.797 1 98.75 203 VAL A N 1
ATOM 1576 C CA . VAL A 1 203 ? 0.453 -5.219 -17.078 1 98.75 203 VAL A CA 1
ATOM 1577 C C . VAL A 1 203 ? 0.643 -5.016 -18.594 1 98.75 203 VAL A C 1
ATOM 1579 O O . VAL A 1 203 ? 1.361 -4.105 -19.016 1 98.75 203 VAL A O 1
ATOM 1582 N N . ALA A 1 204 ? 0.016 -5.844 -19.359 1 98.81 204 ALA A N 1
ATOM 1583 C CA . ALA A 1 204 ? 0.13 -5.738 -20.812 1 98.81 204 ALA A CA 1
ATOM 1584 C C . ALA A 1 204 ? -0.321 -4.363 -21.297 1 98.81 204 ALA A C 1
ATOM 1586 O O . ALA A 1 204 ? 0.357 -3.732 -22.109 1 98.81 204 ALA A O 1
ATOM 1587 N N . ARG A 1 205 ? -1.409 -3.904 -20.797 1 98.69 205 ARG A N 1
ATOM 1588 C CA . ARG A 1 205 ? -1.977 -2.641 -21.25 1 98.69 205 ARG A CA 1
ATOM 1589 C C . ARG A 1 205 ? -1.159 -1.458 -20.734 1 98.69 205 ARG A C 1
ATOM 1591 O O . ARG A 1 205 ? -0.963 -0.476 -21.453 1 98.69 205 ARG A O 1
ATOM 1598 N N . VAL A 1 206 ? -0.666 -1.5 -19.516 1 98.25 206 VAL A N 1
ATOM 1599 C CA . VAL A 1 206 ? 0.176 -0.44 -18.969 1 98.25 206 VAL A CA 1
ATOM 1600 C C . VAL A 1 206 ? 1.485 -0.364 -19.75 1 98.25 206 VAL A C 1
ATOM 1602 O O . VAL A 1 206 ? 1.953 0.727 -20.094 1 98.25 206 VAL A O 1
ATOM 1605 N N . ALA A 1 207 ? 2.047 -1.519 -20.094 1 98.19 207 ALA A N 1
ATOM 1606 C CA . ALA A 1 207 ? 3.361 -1.588 -20.734 1 98.19 207 ALA A CA 1
ATOM 1607 C C . ALA A 1 207 ? 3.256 -1.419 -22.234 1 98.19 207 ALA A C 1
ATOM 1609 O O . ALA A 1 207 ? 4.258 -1.165 -22.922 1 98.19 207 ALA A O 1
ATOM 1610 N N . GLY A 1 208 ? 2.041 -1.61 -22.812 1 97.94 208 GLY A N 1
ATOM 1611 C CA . GLY A 1 208 ? 1.853 -1.507 -24.25 1 97.94 208 GLY A CA 1
ATOM 1612 C C . GLY A 1 208 ? 2.48 -2.654 -25.016 1 97.94 208 GLY A C 1
ATOM 1613 O O . GLY A 1 208 ? 3 -2.461 -26.109 1 97.94 208 GLY A O 1
ATOM 1614 N N . GLN A 1 209 ? 2.604 -3.783 -24.438 1 98 209 GLN A N 1
ATOM 1615 C CA . GLN A 1 209 ? 3.115 -5.012 -25.031 1 98 209 GLN A CA 1
ATOM 1616 C C . GLN A 1 209 ? 2.443 -6.242 -24.438 1 98 209 GLN A C 1
ATOM 1618 O O . GLN A 1 209 ? 1.711 -6.133 -23.453 1 98 209 GLN A O 1
ATOM 1623 N N . SER A 1 210 ? 2.602 -7.406 -25.062 1 98.25 210 SER A N 1
ATOM 1624 C CA . SER A 1 210 ? 1.99 -8.617 -24.531 1 98.25 210 SER A CA 1
ATOM 1625 C C . SER A 1 210 ? 2.551 -8.961 -23.156 1 98.25 210 SER A C 1
ATOM 1627 O O . SER A 1 210 ? 3.67 -8.57 -22.812 1 98.25 210 SER A O 1
ATOM 1629 N N . PHE A 1 211 ? 1.771 -9.641 -22.422 1 98.5 211 PHE A N 1
ATOM 1630 C CA . PHE A 1 211 ? 2.191 -10.055 -21.078 1 98.5 211 PHE A CA 1
ATOM 1631 C C . PHE A 1 211 ? 3.432 -10.938 -21.156 1 98.5 211 PHE A C 1
ATOM 1633 O O . PHE A 1 211 ? 4.375 -10.75 -20.375 1 98.5 211 PHE A O 1
ATOM 1640 N N . GLU A 1 212 ? 3.475 -11.82 -22.031 1 97.94 212 GLU A N 1
ATOM 1641 C CA . GLU A 1 212 ? 4.613 -12.719 -22.219 1 97.94 212 GLU A CA 1
ATOM 1642 C C . GLU A 1 212 ? 5.875 -11.938 -22.562 1 97.94 212 GLU A C 1
ATOM 1644 O O . GLU A 1 212 ? 6.953 -12.219 -22.031 1 97.94 212 GLU A O 1
ATOM 1649 N N . THR A 1 213 ? 5.758 -11.016 -23.469 1 98.38 213 THR A N 1
ATOM 1650 C CA . THR A 1 213 ? 6.91 -10.219 -23.859 1 98.38 213 THR A CA 1
ATOM 1651 C C . THR A 1 213 ? 7.465 -9.445 -22.672 1 98.38 213 THR A C 1
ATOM 1653 O O . THR A 1 213 ? 8.68 -9.406 -22.453 1 98.38 213 THR A O 1
ATOM 1656 N N . PHE A 1 214 ? 6.578 -8.891 -21.938 1 98.69 214 PHE A N 1
ATOM 1657 C CA . PHE A 1 214 ? 7.004 -8.141 -20.75 1 98.69 214 PHE A CA 1
ATOM 1658 C C . PHE A 1 214 ? 7.746 -9.039 -19.781 1 98.69 214 PHE A C 1
ATOM 1660 O O . PHE A 1 214 ? 8.836 -8.703 -19.312 1 98.69 214 PHE A O 1
ATOM 1667 N N . LEU A 1 215 ? 7.203 -10.188 -19.438 1 98.75 215 LEU A N 1
ATOM 1668 C CA . LEU A 1 215 ? 7.828 -11.117 -18.5 1 98.75 215 LEU A CA 1
ATOM 1669 C C . LEU A 1 215 ? 9.18 -11.594 -19.031 1 98.75 215 LEU A C 1
ATOM 1671 O O . LEU A 1 215 ? 10.156 -11.672 -18.266 1 98.75 215 LEU A O 1
ATOM 1675 N N . ARG A 1 216 ? 9.234 -11.914 -20.266 1 98.38 216 ARG A N 1
ATOM 1676 C CA . ARG A 1 216 ? 10.484 -12.383 -20.859 1 98.38 216 ARG A CA 1
ATOM 1677 C C . ARG A 1 216 ? 11.578 -11.328 -20.734 1 98.38 216 ARG A C 1
ATOM 1679 O O . ARG A 1 216 ? 12.688 -11.633 -20.297 1 98.38 216 ARG A O 1
ATOM 1686 N N . GLU A 1 217 ? 11.273 -10.094 -21.062 1 98.19 217 GLU A N 1
ATOM 1687 C CA . GLU A 1 217 ? 12.258 -9.023 -21.125 1 98.19 217 GLU A CA 1
ATOM 1688 C C . GLU A 1 217 ? 12.648 -8.555 -19.719 1 98.19 217 GLU A C 1
ATOM 1690 O O . GLU A 1 217 ? 13.812 -8.242 -19.469 1 98.19 217 GLU A O 1
ATOM 1695 N N . ARG A 1 218 ? 11.688 -8.539 -18.844 1 98.25 218 ARG A N 1
ATOM 1696 C CA . ARG A 1 218 ? 11.914 -7.816 -17.594 1 98.25 218 ARG A CA 1
ATOM 1697 C C . ARG A 1 218 ? 12.18 -8.789 -16.438 1 98.25 218 ARG A C 1
ATOM 1699 O O . ARG A 1 218 ? 12.68 -8.383 -15.391 1 98.25 218 ARG A O 1
ATOM 1706 N N . LEU A 1 219 ? 11.891 -10.062 -16.609 1 98.62 219 LEU A N 1
ATOM 1707 C CA . LEU A 1 219 ? 12.008 -10.992 -15.492 1 98.62 219 LEU A CA 1
ATOM 1708 C C . LEU A 1 219 ? 12.75 -12.258 -15.914 1 98.62 219 LEU A C 1
ATOM 1710 O O . LEU A 1 219 ? 13.828 -12.547 -15.391 1 98.62 219 LEU A O 1
ATOM 1714 N N . PHE A 1 220 ? 12.312 -12.977 -16.953 1 98.69 220 PHE A N 1
ATOM 1715 C CA . PHE A 1 220 ? 12.867 -14.281 -17.297 1 98.69 220 PHE A CA 1
ATOM 1716 C C . PHE A 1 220 ? 14.289 -14.141 -17.828 1 98.69 220 PHE A C 1
ATOM 1718 O O . PHE A 1 220 ? 15.195 -14.852 -17.375 1 98.69 220 PHE A O 1
ATOM 1725 N N . ASN A 1 221 ? 14.492 -13.227 -18.734 1 98.5 221 ASN A N 1
ATOM 1726 C CA . ASN A 1 221 ? 15.82 -13.062 -19.328 1 98.5 221 ASN A CA 1
ATOM 1727 C C . ASN A 1 221 ? 16.828 -12.586 -18.281 1 98.5 221 ASN A C 1
ATOM 1729 O O . ASN A 1 221 ? 17.891 -13.188 -18.109 1 98.5 221 ASN A O 1
ATOM 1733 N N . PRO A 1 222 ? 16.5 -11.539 -17.547 1 98.31 222 PRO A N 1
ATOM 1734 C CA . PRO A 1 222 ? 17.453 -11.078 -16.531 1 98.31 222 PRO A CA 1
ATOM 1735 C C . PRO A 1 222 ? 17.797 -12.164 -15.516 1 98.31 222 PRO A C 1
ATOM 1737 O O . PRO A 1 222 ? 18.922 -12.203 -15.008 1 98.31 222 PRO A O 1
ATOM 1740 N N . LEU A 1 223 ? 16.906 -13.086 -15.219 1 98.56 223 LEU A N 1
ATOM 1741 C CA . LEU A 1 223 ? 17.125 -14.125 -14.227 1 98.56 223 LEU A CA 1
ATOM 1742 C C . LEU A 1 223 ? 17.688 -15.391 -14.867 1 98.56 223 LEU A C 1
ATOM 1744 O O . LEU A 1 223 ? 18.031 -16.344 -14.172 1 98.56 223 LEU A O 1
ATOM 1748 N N . GLY A 1 224 ? 17.75 -15.422 -16.125 1 98.31 224 GLY A N 1
ATOM 1749 C CA . GLY A 1 224 ? 18.219 -16.594 -16.828 1 98.31 224 GLY A CA 1
ATOM 1750 C C . GLY A 1 224 ? 17.234 -17.75 -16.781 1 98.31 224 GLY A C 1
ATOM 1751 O O . GLY A 1 224 ? 17.641 -18.922 -16.797 1 98.31 224 GLY A O 1
ATOM 1752 N N . MET A 1 225 ? 15.992 -17.453 -16.656 1 98.5 225 MET A N 1
ATOM 1753 C CA . MET A 1 225 ? 14.938 -18.469 -16.656 1 98.5 225 MET A CA 1
ATOM 1754 C C . MET A 1 225 ? 14.57 -18.875 -18.078 1 98.5 225 MET A C 1
ATOM 1756 O O . MET A 1 225 ? 13.453 -18.641 -18.531 1 98.5 225 MET A O 1
ATOM 1760 N N . LYS A 1 226 ? 15.336 -19.656 -18.672 1 97.62 226 LYS A N 1
ATOM 1761 C CA . LYS A 1 226 ? 15.312 -19.891 -20.125 1 97.62 226 LYS A CA 1
ATOM 1762 C C . LYS A 1 226 ? 14.211 -20.891 -20.484 1 97.62 226 LYS A C 1
ATOM 1764 O O . LYS A 1 226 ? 13.844 -21 -21.656 1 97.62 226 LYS A O 1
ATOM 1769 N N . ASP A 1 227 ? 13.75 -21.641 -19.516 1 98.56 227 ASP A N 1
ATOM 1770 C CA . ASP A 1 227 ? 12.758 -22.672 -19.812 1 98.56 227 ASP A CA 1
ATOM 1771 C C . ASP A 1 227 ? 11.375 -22.266 -19.297 1 98.56 227 ASP A C 1
ATOM 1773 O O . ASP A 1 227 ? 10.469 -23.094 -19.203 1 98.56 227 ASP A O 1
ATOM 1777 N N . THR A 1 228 ? 11.203 -21.031 -18.906 1 98.75 228 THR A N 1
ATOM 1778 C CA . THR A 1 228 ? 9.938 -20.562 -18.375 1 98.75 228 THR A CA 1
ATOM 1779 C C . THR A 1 228 ? 9.164 -19.766 -19.422 1 98.75 228 THR A C 1
ATOM 1781 O O . THR A 1 228 ? 9.734 -18.922 -20.094 1 98.75 228 THR A O 1
ATOM 1784 N N . GLY A 1 229 ? 7.914 -20.047 -19.578 1 98.38 229 GLY A N 1
ATOM 1785 C CA . GLY A 1 229 ? 7.031 -19.344 -20.484 1 98.38 229 GLY A CA 1
ATOM 1786 C C . GLY A 1 229 ? 5.613 -19.875 -20.469 1 98.38 229 GLY A C 1
ATOM 1787 O O . GLY A 1 229 ? 5.273 -20.75 -19.656 1 98.38 229 GLY A O 1
ATOM 1788 N N . PHE A 1 230 ? 4.809 -19.359 -21.453 1 98.44 230 PHE A N 1
ATOM 1789 C CA . PHE A 1 230 ? 3.396 -19.734 -21.484 1 98.44 230 PHE A CA 1
ATOM 1790 C C . PHE A 1 230 ? 3.168 -20.938 -22.391 1 98.44 230 PHE A C 1
ATOM 1792 O O . PHE A 1 230 ? 2.053 -21.453 -22.484 1 98.44 230 PHE A O 1
ATOM 1799 N N . TYR A 1 231 ? 4.191 -21.344 -23.047 1 98 231 TYR A N 1
ATOM 1800 C CA . TYR A 1 231 ? 4.176 -22.578 -23.828 1 98 231 TYR A CA 1
ATOM 1801 C C . TYR A 1 231 ? 5.578 -23.141 -23.984 1 98 231 TYR A C 1
ATOM 1803 O O . TYR A 1 231 ? 6.562 -22.484 -23.656 1 98 231 TYR A O 1
ATOM 1811 N N . VAL A 1 232 ? 5.625 -24.406 -24.359 1 98.56 232 VAL A N 1
ATOM 1812 C CA . VAL A 1 232 ? 6.883 -25.094 -24.609 1 98.56 232 VAL A CA 1
ATOM 1813 C C . VAL A 1 232 ? 7.086 -25.25 -26.109 1 98.56 232 VAL A C 1
ATOM 1815 O O . VAL A 1 232 ? 6.234 -25.812 -26.797 1 98.56 232 VAL A O 1
ATOM 1818 N N . SER A 1 233 ? 8.18 -24.75 -26.578 1 97.56 233 SER A N 1
ATOM 1819 C CA . SER A 1 233 ? 8.453 -24.812 -28 1 97.56 233 SER A CA 1
ATOM 1820 C C . SER A 1 233 ? 8.711 -26.234 -28.469 1 97.56 233 SER A C 1
ATOM 1822 O O . SER A 1 233 ? 9.047 -27.109 -27.656 1 97.56 233 SER A O 1
ATOM 1824 N N . ALA A 1 234 ? 8.648 -26.438 -29.75 1 97.06 234 ALA A N 1
ATOM 1825 C CA . ALA A 1 234 ? 8.766 -27.766 -30.359 1 97.06 234 ALA A CA 1
ATOM 1826 C C . ALA A 1 234 ? 10.125 -28.391 -30.047 1 97.06 234 ALA A C 1
ATOM 1828 O O . ALA A 1 234 ? 10.227 -29.609 -29.859 1 97.06 234 ALA A O 1
ATOM 1829 N N . ASP A 1 235 ? 11.102 -27.609 -30.016 1 97.19 235 ASP A N 1
ATOM 1830 C CA . ASP A 1 235 ? 12.453 -28.109 -29.828 1 97.19 235 ASP A CA 1
ATOM 1831 C C . ASP A 1 235 ? 12.672 -28.578 -28.391 1 97.19 235 ASP A C 1
ATOM 1833 O O . ASP A 1 235 ? 13.648 -29.281 -28.109 1 97.19 235 ASP A O 1
ATOM 1837 N N . LYS A 1 236 ? 11.766 -28.266 -27.469 1 98.12 236 LYS A N 1
ATOM 1838 C CA . LYS A 1 236 ? 11.898 -28.656 -26.062 1 98.12 236 LYS A CA 1
ATOM 1839 C C . LYS A 1 236 ? 10.75 -29.578 -25.641 1 98.12 236 LYS A C 1
ATOM 1841 O O . LYS A 1 236 ? 10.664 -29.969 -24.469 1 98.12 236 LYS A O 1
ATOM 1846 N N . ILE A 1 237 ? 9.898 -29.922 -26.531 1 98 237 ILE A N 1
ATOM 1847 C CA . ILE A 1 237 ? 8.625 -30.547 -26.203 1 98 237 ILE A CA 1
ATOM 1848 C C . ILE A 1 237 ? 8.875 -31.938 -25.625 1 98 237 ILE A C 1
ATOM 1850 O O . ILE A 1 237 ? 8.062 -32.438 -24.844 1 98 237 ILE A O 1
ATOM 1854 N N . ASP A 1 238 ? 10 -32.594 -25.906 1 97.12 238 ASP A N 1
ATOM 1855 C CA . ASP A 1 238 ? 10.344 -33.906 -25.406 1 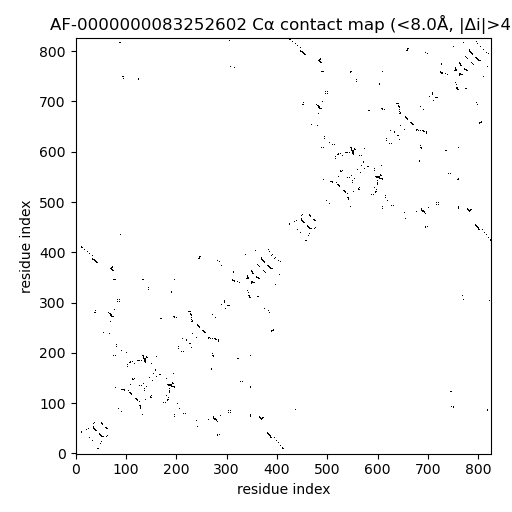97.12 238 ASP A CA 1
ATOM 1856 C C . ASP A 1 238 ? 10.633 -33.844 -23.906 1 97.12 238 ASP A C 1
ATOM 1858 O O . ASP A 1 238 ? 10.68 -34.906 -23.234 1 97.12 238 ASP A O 1
ATOM 1862 N N . ARG A 1 239 ? 10.766 -32.656 -23.359 1 98.44 239 ARG A N 1
ATOM 1863 C CA . ARG A 1 239 ? 11.039 -32.5 -21.938 1 98.44 239 ARG A CA 1
ATOM 1864 C C . ARG A 1 239 ? 9.758 -32.219 -21.156 1 98.44 239 ARG A C 1
ATOM 1866 O O . ARG A 1 239 ? 9.789 -32.094 -19.938 1 98.44 239 ARG A O 1
ATOM 1873 N N . LEU A 1 240 ? 8.633 -32.125 -21.828 1 98.62 240 LEU A N 1
ATOM 1874 C CA . LEU A 1 240 ? 7.34 -31.891 -21.203 1 98.62 240 LEU A CA 1
ATOM 1875 C C . LEU A 1 240 ? 6.531 -33.188 -21.109 1 98.62 240 LEU A C 1
ATOM 1877 O O . LEU A 1 240 ? 6.039 -33.688 -22.125 1 98.62 240 LEU A O 1
ATOM 1881 N N . PRO A 1 241 ? 6.359 -33.688 -19.906 1 98.56 241 PRO A N 1
ATOM 1882 C CA . PRO A 1 241 ? 5.492 -34.875 -19.797 1 98.56 241 PRO A CA 1
ATOM 1883 C C . PRO A 1 241 ? 4.012 -34.531 -19.922 1 98.56 241 PRO A C 1
ATOM 1885 O O . PRO A 1 241 ? 3.625 -33.375 -19.766 1 98.56 241 PRO A O 1
ATOM 1888 N N . PRO A 1 242 ? 3.176 -35.531 -20.312 1 98.12 242 PRO A N 1
ATOM 1889 C CA . PRO A 1 242 ? 1.742 -35.25 -20.219 1 98.12 242 PRO A CA 1
ATOM 1890 C C . PRO A 1 242 ? 1.306 -34.906 -18.797 1 98.12 242 PRO A C 1
ATOM 1892 O O . PRO A 1 242 ? 1.943 -35.344 -17.828 1 98.12 242 PRO A O 1
ATOM 1895 N N . LEU A 1 243 ? 0.294 -34.094 -18.734 1 98.06 243 LEU A N 1
ATOM 1896 C CA . LEU A 1 243 ? -0.359 -33.844 -17.453 1 98.06 243 LEU A CA 1
ATOM 1897 C C . LEU A 1 243 ? -1.545 -34.781 -17.25 1 98.06 243 LEU A C 1
ATOM 1899 O O . LEU A 1 243 ? -2.418 -34.875 -18.109 1 98.06 243 LEU A O 1
ATOM 1903 N N . TYR A 1 244 ? -1.542 -35.406 -16.078 1 98.06 244 TYR A N 1
ATOM 1904 C CA . TYR A 1 244 ? -2.615 -36.344 -15.781 1 98.06 244 TYR A CA 1
ATOM 1905 C C . TYR A 1 244 ? -3.617 -35.75 -14.805 1 98.06 244 TYR A C 1
ATOM 1907 O O . TYR A 1 244 ? -3.234 -35.031 -13.883 1 98.06 244 TYR A O 1
ATOM 1915 N N . ALA A 1 245 ? -4.879 -36.031 -15.023 1 96.88 245 ALA A N 1
ATOM 1916 C CA . ALA A 1 245 ? -5.969 -35.875 -14.062 1 96.88 245 ALA A CA 1
ATOM 1917 C C . ALA A 1 245 ? -6.625 -37.219 -13.773 1 96.88 245 ALA A C 1
ATOM 1919 O O . ALA A 1 245 ? -7.605 -37.594 -14.422 1 96.88 245 ALA A O 1
ATOM 1920 N N . PRO A 1 246 ? -6.086 -37.875 -12.75 1 97.5 246 PRO A N 1
ATOM 1921 C CA . PRO A 1 246 ? -6.582 -39.25 -12.516 1 97.5 246 PRO A CA 1
ATOM 1922 C C . PRO A 1 246 ? -8.078 -39.281 -12.188 1 97.5 246 PRO A C 1
ATOM 1924 O O . PRO A 1 246 ? -8.594 -38.344 -11.57 1 97.5 246 PRO A O 1
ATOM 1927 N N . ASN A 1 247 ? -8.711 -40.344 -12.641 1 96.62 247 ASN A N 1
ATOM 1928 C CA . ASN A 1 247 ? -10.117 -40.531 -12.297 1 96.62 247 ASN A CA 1
ATOM 1929 C C . ASN A 1 247 ? -10.32 -40.594 -10.789 1 96.62 247 ASN A C 1
ATOM 1931 O O . ASN A 1 247 ? -9.734 -41.469 -10.109 1 96.62 247 ASN A O 1
ATOM 1935 N N . PRO A 1 248 ? -11.156 -39.75 -10.289 1 93 248 PRO A N 1
ATOM 1936 C CA . PRO A 1 248 ? -11.297 -39.688 -8.836 1 93 248 PRO A CA 1
ATOM 1937 C C . PRO A 1 248 ? -11.828 -41 -8.234 1 93 248 PRO A C 1
ATOM 1939 O O . PRO A 1 248 ? -11.578 -41.281 -7.066 1 93 248 PRO A O 1
ATOM 1942 N N . GLN A 1 249 ? -12.523 -41.812 -8.953 1 94.62 249 GLN A N 1
ATOM 1943 C CA . GLN A 1 249 ? -13.125 -43.062 -8.453 1 94.62 249 GLN A CA 1
ATOM 1944 C C . GLN A 1 249 ? -12.188 -44.25 -8.641 1 94.62 249 GLN A C 1
ATOM 1946 O O . GLN A 1 249 ? -12.016 -45.031 -7.727 1 94.62 249 GLN A O 1
ATOM 1951 N N . THR A 1 250 ? -11.523 -44.281 -9.742 1 95.38 250 THR A N 1
ATOM 1952 C CA . THR A 1 250 ? -10.781 -45.469 -10.07 1 95.38 250 THR A CA 1
ATOM 1953 C C . THR A 1 250 ? -9.281 -45.25 -9.891 1 95.38 250 THR A C 1
ATOM 1955 O O . THR A 1 250 ? -8.516 -46.219 -9.797 1 95.38 250 THR A O 1
ATOM 1958 N N . GLY A 1 251 ? -8.898 -44.062 -10.016 1 94.75 251 GLY A N 1
ATOM 1959 C CA . GLY A 1 251 ? -7.48 -43.75 -9.93 1 94.75 251 GLY A CA 1
ATOM 1960 C C . GLY A 1 251 ? -6.758 -43.875 -11.258 1 94.75 251 GLY A C 1
ATOM 1961 O O . GLY A 1 251 ? -5.551 -43.656 -11.336 1 94.75 251 GLY A O 1
ATOM 1962 N N . GLU A 1 252 ? -7.535 -44.281 -12.25 1 96.75 252 GLU A N 1
ATOM 1963 C CA . GLU A 1 252 ? -6.945 -44.438 -13.578 1 96.75 252 GLU A CA 1
ATOM 1964 C C . GLU A 1 252 ? -6.391 -43.125 -14.102 1 96.75 252 GLU A C 1
ATOM 1966 O O . GLU A 1 252 ? -7.02 -42.062 -13.945 1 96.75 252 GLU A O 1
ATOM 1971 N N . PHE A 1 253 ? -5.176 -43.219 -14.695 1 97.5 253 PHE A N 1
ATOM 1972 C CA . PHE A 1 253 ? -4.57 -42.031 -15.258 1 97.5 253 PHE A CA 1
ATOM 1973 C C . PHE A 1 253 ? -5.328 -41.562 -16.5 1 97.5 253 PHE A C 1
ATOM 1975 O O . PHE A 1 253 ? -5.48 -42.312 -17.453 1 97.5 253 PHE A O 1
ATOM 1982 N N . LEU A 1 254 ? -5.832 -40.375 -16.422 1 96.81 254 LEU A N 1
ATOM 1983 C CA . LEU A 1 254 ? -6.414 -39.688 -17.578 1 96.81 254 LEU A CA 1
ATOM 1984 C C . LEU A 1 254 ? -5.551 -38.5 -18 1 96.81 254 LEU A C 1
ATOM 1986 O O . LEU A 1 254 ? -5.176 -37.688 -17.172 1 96.81 254 LEU A O 1
ATOM 1990 N N . VAL A 1 255 ? -5.199 -38.5 -19.297 1 96.69 255 VAL A N 1
ATOM 1991 C CA . VAL A 1 255 ? -4.391 -37.375 -19.797 1 96.69 255 VAL A CA 1
ATOM 1992 C C . VAL A 1 255 ? -5.246 -36.125 -19.891 1 96.69 255 VAL A C 1
ATOM 1994 O O . VAL A 1 255 ? -6.223 -36.094 -20.656 1 96.69 255 VAL A O 1
ATOM 1997 N N . TRP A 1 256 ? -4.938 -35.125 -19.141 1 95.19 256 TRP A N 1
ATOM 1998 C CA . TRP A 1 256 ? -5.633 -33.844 -19.188 1 95.19 256 TRP A CA 1
ATOM 1999 C C . TRP A 1 256 ? -5.039 -32.969 -20.281 1 95.19 256 TRP A C 1
ATOM 2001 O O . TRP A 1 256 ? -5.77 -32.25 -20.969 1 95.19 256 TRP A O 1
ATOM 2011 N N . ASP A 1 257 ? -3.76 -33 -20.438 1 96.06 257 ASP A N 1
ATOM 2012 C CA . ASP A 1 257 ? -3.041 -32.219 -21.438 1 96.06 257 ASP A CA 1
ATOM 2013 C C . ASP A 1 257 ? -1.845 -33 -21.984 1 96.06 257 ASP A C 1
ATOM 2015 O O . ASP A 1 257 ? -0.901 -33.281 -21.234 1 96.06 257 ASP A O 1
ATOM 2019 N N . GLU A 1 258 ? -1.858 -33.25 -23.203 1 96.75 258 GLU A N 1
ATOM 2020 C CA . GLU A 1 258 ? -0.777 -33.969 -23.859 1 96.75 258 GLU A CA 1
ATOM 2021 C C . GLU A 1 258 ? 0.473 -33.094 -24 1 96.75 258 GLU A C 1
ATOM 2023 O O . GLU A 1 258 ? 0.384 -31.875 -24.016 1 96.75 258 GLU A O 1
ATOM 2028 N N . SER A 1 259 ? 1.646 -33.781 -24.078 1 96 259 SER A N 1
ATOM 2029 C CA . SER A 1 259 ? 2.887 -33.062 -24.359 1 96 259 SER A CA 1
ATOM 2030 C C . SER A 1 259 ? 2.846 -32.406 -25.734 1 96 259 SER A C 1
ATOM 2032 O O . SER A 1 259 ? 2.697 -31.188 -25.828 1 96 259 SER A O 1
ATOM 2034 N N . GLU A 1 260 ? 2.898 -33.25 -26.719 1 95.31 260 GLU A N 1
ATOM 2035 C CA . GLU A 1 260 ? 2.74 -32.781 -28.078 1 95.31 260 GLU A CA 1
ATOM 2036 C C . GLU A 1 260 ? 1.268 -32.625 -28.453 1 95.31 260 GLU A C 1
ATOM 2038 O O . GLU A 1 260 ? 0.474 -33.562 -28.219 1 95.31 260 GLU A O 1
ATOM 2043 N N . GLY A 1 261 ? 0.971 -31.453 -28.953 1 94.69 261 GLY A N 1
ATOM 2044 C CA . GLY A 1 261 ? -0.397 -31.234 -29.391 1 94.69 261 GLY A CA 1
ATOM 2045 C C . GLY A 1 261 ? -1.313 -30.766 -28.281 1 94.69 261 GLY A C 1
ATOM 2046 O O . GLY A 1 261 ? -2.471 -30.422 -28.531 1 94.69 261 GLY A O 1
ATOM 2047 N N . GLY A 1 262 ? -0.863 -30.75 -27.109 1 95.38 262 GLY A N 1
ATOM 2048 C CA . GLY A 1 262 ? -1.66 -30.266 -26 1 95.38 262 GLY A CA 1
ATOM 2049 C C . GLY A 1 262 ? -1.713 -28.766 -25.906 1 95.38 262 GLY A C 1
ATOM 2050 O O . GLY A 1 262 ? -1.196 -28.062 -26.781 1 95.38 262 GLY A O 1
ATOM 2051 N N . ARG A 1 263 ? -2.301 -28.234 -24.828 1 95.12 263 ARG A N 1
ATOM 2052 C CA . ARG A 1 263 ? -2.555 -26.812 -24.625 1 95.12 263 ARG A CA 1
ATOM 2053 C C . ARG A 1 263 ? -1.247 -26.031 -24.5 1 95.12 263 ARG A C 1
ATOM 2055 O O . ARG A 1 263 ? -1.131 -24.906 -24.984 1 95.12 263 ARG A O 1
ATOM 2062 N N . HIS A 1 264 ? -0.265 -26.609 -23.844 1 97.19 264 HIS A N 1
ATOM 2063 C CA . HIS A 1 264 ? 0.974 -25.891 -23.562 1 97.19 264 HIS A CA 1
ATOM 2064 C C . HIS A 1 264 ? 1.994 -26.094 -24.672 1 97.19 264 HIS A C 1
ATOM 2066 O O . HIS A 1 264 ? 3.146 -25.672 -24.562 1 97.19 264 HIS A O 1
ATOM 2072 N N . SER A 1 265 ? 1.632 -26.75 -25.828 1 97.25 265 SER A N 1
ATOM 2073 C CA . SER A 1 265 ? 2.564 -27.016 -26.922 1 97.25 265 SER A CA 1
ATOM 2074 C C . SER A 1 265 ? 2.52 -25.906 -27.969 1 97.25 265 SER A C 1
ATOM 2076 O O . SER A 1 265 ? 3.227 -25.969 -28.984 1 97.25 265 SER A O 1
ATOM 2078 N N . LYS A 1 266 ? 1.719 -24.906 -27.734 1 96.38 266 LYS A N 1
ATOM 2079 C CA . LYS A 1 266 ? 1.607 -23.766 -28.641 1 96.38 266 LYS A CA 1
ATOM 2080 C C . LYS A 1 266 ? 1.264 -22.484 -27.875 1 96.38 266 LYS A C 1
ATOM 2082 O O . LYS A 1 266 ? 0.773 -22.562 -26.734 1 96.38 266 LYS A O 1
ATOM 2087 N N . PRO A 1 267 ? 1.495 -21.312 -28.5 1 96.62 267 PRO A N 1
ATOM 2088 C CA . PRO A 1 267 ? 1.138 -20.078 -27.812 1 96.62 267 PRO A CA 1
ATOM 2089 C C . PRO A 1 267 ? -0.35 -20 -27.484 1 96.62 267 PRO A C 1
ATOM 2091 O O . PRO A 1 267 ? -1.195 -20.234 -28.344 1 96.62 267 PRO A O 1
ATOM 2094 N N . PRO A 1 268 ? -0.68 -19.672 -26.266 1 97.25 268 PRO A N 1
ATOM 2095 C CA . PRO A 1 268 ? -2.092 -19.562 -25.891 1 97.25 268 PRO A CA 1
ATOM 2096 C C . PRO A 1 268 ? -2.727 -18.266 -26.375 1 97.25 268 PRO A C 1
ATOM 2098 O O . PRO A 1 268 ? -2.023 -17.266 -26.594 1 97.25 268 PRO A O 1
ATOM 2101 N N . ALA A 1 269 ? -4.062 -18.312 -26.5 1 96.31 269 ALA A N 1
ATOM 2102 C CA . ALA A 1 269 ? -4.805 -17.094 -26.766 1 96.31 269 ALA A CA 1
ATOM 2103 C C . ALA A 1 269 ? -4.73 -16.125 -25.578 1 96.31 269 ALA A C 1
ATOM 2105 O O . ALA A 1 269 ? -4.711 -14.906 -25.766 1 96.31 269 ALA A O 1
ATOM 2106 N N . PHE A 1 270 ? -4.723 -16.672 -24.406 1 97.62 270 PHE A N 1
ATOM 2107 C CA . PHE A 1 270 ? -4.695 -15.914 -23.156 1 97.62 270 PHE A CA 1
ATOM 2108 C C . PHE A 1 270 ? -3.492 -16.312 -22.312 1 97.62 270 PHE A C 1
ATOM 2110 O O . PHE A 1 270 ? -3.404 -17.438 -21.844 1 97.62 270 PHE A O 1
ATOM 2117 N N . GLU A 1 271 ? -2.582 -15.438 -22.141 1 97.81 271 GLU A N 1
ATOM 2118 C CA . GLU A 1 271 ? -1.416 -15.648 -21.281 1 97.81 271 GLU A CA 1
ATOM 2119 C C . GLU A 1 271 ? -1.782 -15.523 -19.812 1 97.81 271 GLU A C 1
ATOM 2121 O O . GLU A 1 271 ? -1.646 -14.453 -19.219 1 97.81 271 GLU A O 1
ATOM 2126 N N . GLY A 1 272 ? -2.234 -16.641 -19.234 1 97.5 272 GLY A N 1
ATOM 2127 C CA . GLY A 1 272 ? -2.826 -16.641 -17.906 1 97.5 272 GLY A CA 1
ATOM 2128 C C . GLY A 1 272 ? -1.803 -16.484 -16.797 1 97.5 272 GLY A C 1
ATOM 2129 O O . GLY A 1 272 ? -1.127 -17.453 -16.422 1 97.5 272 GLY A O 1
ATOM 2130 N N . GLY A 1 273 ? -1.744 -15.32 -16.203 1 97.06 273 GLY A N 1
ATOM 2131 C CA . GLY A 1 273 ? -0.856 -15.086 -15.078 1 97.06 273 GLY A CA 1
ATOM 2132 C C . GLY A 1 273 ? -1.194 -15.938 -13.859 1 97.06 273 GLY A C 1
ATOM 2133 O O . GLY A 1 273 ? -0.35 -16.141 -12.984 1 97.06 273 GLY A O 1
ATOM 2134 N N . GLY A 1 274 ? -2.381 -16.438 -13.781 1 97.31 274 GLY A N 1
ATOM 2135 C CA . GLY A 1 2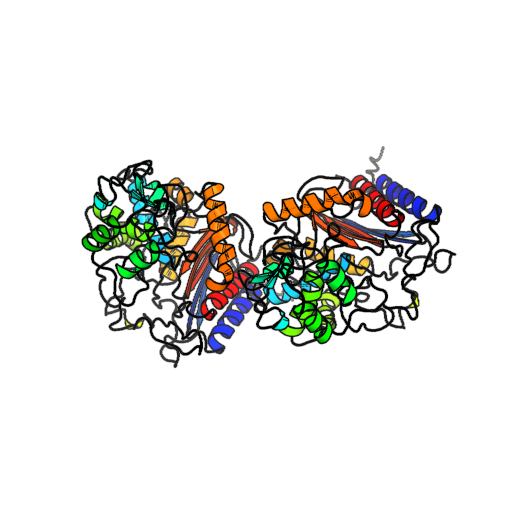74 ? -2.844 -17.219 -12.648 1 97.31 274 GLY A CA 1
ATOM 2136 C C . GLY A 1 274 ? -2.402 -18.672 -12.703 1 97.31 274 GLY A C 1
ATOM 2137 O O . GLY A 1 274 ? -2.414 -19.375 -11.688 1 97.31 274 GLY A O 1
ATOM 2138 N N . GLY A 1 275 ? -1.994 -19.156 -13.914 1 97.12 275 GLY A N 1
ATOM 2139 C CA . GLY A 1 275 ? -1.702 -20.578 -13.945 1 97.12 275 GLY A CA 1
ATOM 2140 C C . GLY A 1 275 ? -1.062 -21.031 -15.25 1 97.12 275 GLY A C 1
ATOM 2141 O O . GLY A 1 275 ? -0.882 -22.219 -15.477 1 97.12 275 GLY A O 1
ATOM 2142 N N . GLY A 1 276 ? -0.655 -20.141 -16.078 1 97.56 276 GLY A N 1
ATOM 2143 C CA . GLY A 1 276 ? -0.364 -20.5 -17.453 1 97.56 276 GLY A CA 1
ATOM 2144 C C . GLY A 1 276 ? 1.1 -20.828 -17.688 1 97.56 276 GLY A C 1
ATOM 2145 O O . GLY A 1 276 ? 1.477 -21.281 -18.766 1 97.56 276 GLY A O 1
ATOM 2146 N N . LEU A 1 277 ? 1.94 -20.734 -16.672 1 98.62 277 LEU A N 1
ATOM 2147 C CA . LEU A 1 277 ? 3.373 -20.875 -16.922 1 98.62 277 LEU A CA 1
ATOM 2148 C C . LEU A 1 277 ? 3.779 -22.344 -16.938 1 98.62 277 LEU A C 1
ATOM 2150 O O . LEU A 1 277 ? 3.205 -23.156 -16.203 1 98.62 277 LEU A O 1
ATOM 2154 N N . SER A 1 278 ? 4.711 -22.656 -17.766 1 98.81 278 SER A N 1
ATOM 2155 C CA . SER A 1 278 ? 5.555 -23.844 -17.703 1 98.81 278 SER A CA 1
ATOM 2156 C C . SER A 1 278 ? 6.98 -23.5 -17.281 1 98.81 278 SER A C 1
ATOM 2158 O O . SER A 1 278 ? 7.477 -22.422 -17.609 1 98.81 278 SER A O 1
ATOM 2160 N N . SER A 1 279 ? 7.594 -24.422 -16.578 1 98.88 279 SER A N 1
ATOM 2161 C CA . SER A 1 279 ? 8.93 -24.094 -16.078 1 98.88 279 SER A CA 1
ATOM 2162 C C . SER A 1 279 ? 9.633 -25.328 -15.523 1 98.88 279 SER A C 1
ATOM 2164 O O . SER A 1 279 ? 9.18 -26.453 -15.719 1 98.88 279 SER A O 1
ATOM 2166 N N . THR A 1 280 ? 10.883 -25.125 -15 1 98.88 280 THR A N 1
ATOM 2167 C CA . THR A 1 280 ? 11.695 -26.141 -14.352 1 98.88 280 THR A CA 1
ATOM 2168 C C . THR A 1 280 ? 12 -25.766 -12.914 1 98.88 280 THR A C 1
ATOM 2170 O O . THR A 1 280 ? 11.797 -24.609 -12.516 1 98.88 280 THR A O 1
ATOM 2173 N N . VAL A 1 281 ? 12.469 -26.75 -12.172 1 98.81 281 VAL A N 1
ATOM 2174 C CA . VAL A 1 281 ? 12.867 -26.484 -10.789 1 98.81 281 VAL A CA 1
ATOM 2175 C C . VAL A 1 281 ? 14 -25.453 -10.758 1 98.81 281 VAL A C 1
ATOM 2177 O O . VAL A 1 281 ? 14.039 -24.594 -9.875 1 98.81 281 VAL A O 1
ATOM 2180 N N . ASP A 1 282 ? 14.883 -25.5 -11.734 1 98.69 282 ASP A N 1
ATOM 2181 C CA . ASP A 1 282 ? 16.016 -24.578 -11.734 1 98.69 282 ASP A CA 1
ATOM 2182 C C . ASP A 1 282 ? 15.57 -23.141 -11.984 1 98.69 282 ASP A C 1
ATOM 2184 O O . ASP A 1 282 ? 16.031 -22.219 -11.305 1 98.69 282 ASP A O 1
ATOM 2188 N N . ASP A 1 283 ? 14.727 -22.938 -12.969 1 98.75 283 ASP A N 1
ATOM 2189 C CA . ASP A 1 283 ? 14.242 -21.594 -13.258 1 98.75 283 ASP A CA 1
ATOM 2190 C C . ASP A 1 283 ? 13.508 -21 -12.047 1 98.75 283 ASP A C 1
ATOM 2192 O O . ASP A 1 283 ? 13.781 -19.875 -11.648 1 98.75 283 ASP A O 1
ATOM 2196 N N . PHE A 1 284 ? 12.578 -21.781 -11.461 1 98.75 284 PHE A N 1
ATOM 2197 C CA . PHE A 1 284 ? 11.812 -21.266 -10.328 1 98.75 284 PHE A CA 1
ATOM 2198 C C . PHE A 1 284 ? 12.719 -21.078 -9.117 1 98.75 284 PHE A C 1
ATOM 2200 O O . PHE A 1 284 ? 12.492 -20.172 -8.305 1 98.75 284 PHE A O 1
ATOM 2207 N N . HIS A 1 285 ? 13.75 -21.922 -9.016 1 98.5 285 HIS A N 1
ATOM 2208 C CA . HIS A 1 285 ? 14.719 -21.75 -7.941 1 98.5 285 HIS A CA 1
ATOM 2209 C C . HIS A 1 285 ? 15.383 -20.391 -8 1 98.5 285 HIS A C 1
ATOM 2211 O O . HIS A 1 285 ? 15.523 -19.719 -6.98 1 98.5 285 HIS A O 1
ATOM 2217 N N . VAL A 1 286 ? 15.773 -19.969 -9.172 1 98.25 286 VAL A N 1
ATOM 2218 C CA . VAL A 1 286 ? 16.438 -18.688 -9.352 1 98.25 286 VAL A CA 1
ATOM 2219 C C . VAL A 1 286 ? 15.5 -17.547 -8.938 1 98.25 286 VAL A C 1
ATOM 2221 O O . VAL A 1 286 ? 15.93 -16.594 -8.289 1 98.25 286 VAL A O 1
ATOM 2224 N N . TYR A 1 287 ? 14.297 -17.688 -9.297 1 98.62 287 TYR A N 1
ATOM 2225 C CA . TYR A 1 287 ? 13.312 -16.672 -8.961 1 98.62 287 TYR A CA 1
ATOM 2226 C C . TYR A 1 287 ? 13.164 -16.516 -7.453 1 98.62 287 TYR A C 1
ATOM 2228 O O . TYR A 1 287 ? 13.227 -15.406 -6.922 1 98.62 287 TYR A O 1
ATOM 2236 N N . TYR A 1 288 ? 12.953 -17.609 -6.719 1 98.62 288 TYR A N 1
ATOM 2237 C CA . TYR A 1 288 ? 12.734 -17.547 -5.277 1 98.62 288 TYR A CA 1
ATOM 2238 C C . TYR A 1 288 ? 14.008 -17.125 -4.551 1 98.62 288 TYR A C 1
ATOM 2240 O O . TYR A 1 288 ? 13.945 -16.453 -3.52 1 98.62 288 TYR A O 1
ATOM 2248 N N . ARG A 1 289 ? 15.172 -17.484 -5.09 1 98 289 ARG A N 1
ATOM 2249 C CA . ARG A 1 289 ? 16.422 -17 -4.52 1 98 289 ARG A CA 1
ATOM 2250 C C . ARG A 1 289 ? 16.531 -15.492 -4.645 1 98 289 ARG A C 1
ATOM 2252 O O . ARG A 1 289 ? 17.016 -14.82 -3.729 1 98 289 ARG A O 1
ATOM 2259 N N . MET A 1 290 ? 16.125 -15 -5.789 1 98.31 290 MET A N 1
ATOM 2260 C CA . MET A 1 290 ? 16.109 -13.555 -5.992 1 98.31 290 MET A CA 1
ATOM 2261 C C . MET A 1 290 ? 15.234 -12.875 -4.934 1 98.31 290 MET A C 1
ATOM 2263 O O . MET A 1 290 ? 15.633 -11.859 -4.367 1 98.31 290 MET A O 1
ATOM 2267 N N . LEU A 1 291 ? 14.094 -13.438 -4.582 1 98.31 291 LEU A N 1
ATOM 2268 C CA . LEU A 1 291 ? 13.234 -12.875 -3.543 1 98.31 291 LEU A CA 1
ATOM 2269 C C . LEU A 1 291 ? 13.906 -12.953 -2.178 1 98.31 291 LEU A C 1
ATOM 2271 O O . LEU A 1 291 ? 13.875 -11.992 -1.41 1 98.31 291 LEU A O 1
ATOM 2275 N N . LEU A 1 292 ? 14.547 -14.078 -1.861 1 97.44 292 LEU A N 1
ATOM 2276 C CA . LEU A 1 292 ? 15.234 -14.227 -0.583 1 97.44 292 LEU A CA 1
ATOM 2277 C C . LEU A 1 292 ? 16.406 -13.258 -0.476 1 97.44 292 LEU A C 1
ATOM 2279 O O . LEU A 1 292 ? 16.812 -12.883 0.627 1 97.44 292 LEU A O 1
ATOM 2283 N N . ASN A 1 293 ? 16.875 -12.938 -1.646 1 96.88 293 ASN A N 1
ATOM 2284 C CA . ASN A 1 293 ? 17.984 -11.977 -1.692 1 96.88 293 ASN A CA 1
ATOM 2285 C C . ASN A 1 293 ? 17.469 -10.547 -1.857 1 96.88 293 ASN A C 1
ATOM 2287 O O . ASN A 1 293 ? 18.125 -9.727 -2.502 1 96.88 293 ASN A O 1
ATOM 2291 N N . ASP A 1 294 ? 16.266 -10.289 -1.455 1 96.31 294 ASP A N 1
ATOM 2292 C CA . ASP A 1 294 ? 15.664 -8.961 -1.384 1 96.31 294 ASP A CA 1
ATOM 2293 C C . ASP A 1 294 ? 15.633 -8.297 -2.758 1 96.31 294 ASP A C 1
ATOM 2295 O O . ASP A 1 294 ? 15.906 -7.102 -2.883 1 96.31 294 ASP A O 1
ATOM 2299 N N . GLY A 1 295 ? 15.516 -9.109 -3.809 1 97.81 295 GLY A N 1
ATOM 2300 C CA . GLY A 1 295 ? 15.297 -8.586 -5.145 1 97.81 295 GLY A CA 1
ATOM 2301 C C . GLY A 1 295 ? 16.547 -8.578 -5.996 1 97.81 295 GLY A C 1
ATOM 2302 O O . GLY A 1 295 ? 16.531 -8.078 -7.125 1 97.81 295 GLY A O 1
ATOM 2303 N N . MET A 1 296 ? 17.609 -9.133 -5.453 1 97.25 296 MET A N 1
ATOM 2304 C CA . MET A 1 296 ? 18.891 -9.141 -6.168 1 97.25 296 MET A CA 1
ATOM 2305 C C . MET A 1 296 ? 19.141 -10.5 -6.812 1 97.25 296 MET A C 1
ATOM 2307 O O . MET A 1 296 ? 18.859 -11.539 -6.207 1 97.25 296 MET A O 1
ATOM 2311 N N . HIS A 1 297 ? 19.625 -10.531 -8.039 1 97.44 297 HIS A N 1
ATOM 2312 C CA . HIS A 1 297 ? 20.219 -11.664 -8.734 1 97.44 297 HIS A CA 1
ATOM 2313 C C . HIS A 1 297 ? 21.656 -11.367 -9.148 1 97.44 297 HIS A C 1
ATOM 2315 O O . HIS A 1 297 ? 21.891 -10.633 -10.117 1 97.44 297 HIS A O 1
ATOM 2321 N N . GLY A 1 298 ? 22.516 -11.992 -8.422 1 94.44 298 GLY A N 1
ATOM 2322 C CA . GLY A 1 298 ? 23.891 -11.516 -8.57 1 94.44 298 GLY A CA 1
ATOM 2323 C C . GLY A 1 298 ? 24.047 -10.047 -8.234 1 94.44 298 GLY A C 1
ATOM 2324 O O . GLY A 1 298 ? 23.688 -9.617 -7.137 1 94.44 298 GLY A O 1
ATOM 2325 N N . ASN A 1 299 ? 24.453 -9.273 -9.172 1 93.31 299 ASN A N 1
ATOM 2326 C CA . ASN A 1 299 ? 24.641 -7.844 -8.961 1 93.31 299 ASN A CA 1
ATOM 2327 C C . ASN A 1 299 ? 23.531 -7.027 -9.609 1 93.31 299 ASN A C 1
ATOM 2329 O O . ASN A 1 299 ? 23.594 -5.797 -9.641 1 93.31 299 ASN A O 1
ATOM 2333 N N . GLU A 1 300 ? 22.609 -7.754 -10.039 1 94.25 300 GLU A N 1
ATOM 2334 C CA . GLU A 1 300 ? 21.516 -7.062 -10.719 1 94.25 300 GLU A CA 1
ATOM 2335 C C . GLU A 1 300 ? 20.281 -6.961 -9.828 1 94.25 300 GLU A C 1
ATOM 2337 O O . GLU A 1 300 ? 19.859 -7.949 -9.227 1 94.25 300 GLU A O 1
ATOM 2342 N N . ARG A 1 301 ? 19.797 -5.77 -9.703 1 95.69 301 ARG A N 1
ATOM 2343 C CA . ARG A 1 301 ? 18.547 -5.566 -8.969 1 95.69 301 ARG A CA 1
ATOM 2344 C C . ARG A 1 301 ? 17.344 -5.773 -9.883 1 95.69 301 ARG A C 1
ATOM 2346 O O . ARG A 1 301 ? 17.156 -5.031 -10.844 1 95.69 301 ARG A O 1
ATOM 2353 N N . ILE A 1 302 ? 16.547 -6.777 -9.57 1 97.31 302 ILE A N 1
ATOM 2354 C CA . ILE A 1 302 ? 15.352 -7.094 -10.359 1 97.31 302 ILE A CA 1
ATOM 2355 C C . ILE A 1 302 ? 14.141 -6.363 -9.781 1 97.31 302 ILE A C 1
ATOM 2357 O O . ILE A 1 302 ? 13.352 -5.785 -10.523 1 97.31 302 ILE A O 1
ATOM 2361 N N . LEU A 1 303 ? 13.992 -6.445 -8.477 1 98.19 303 LEU A N 1
ATOM 2362 C CA . LEU A 1 303 ? 12.977 -5.754 -7.688 1 98.19 303 LEU A CA 1
ATOM 2363 C C . LEU A 1 303 ? 13.609 -5 -6.523 1 98.19 303 LEU A C 1
ATOM 2365 O O . LEU A 1 303 ? 14.609 -5.445 -5.961 1 98.19 303 LEU A O 1
ATOM 2369 N N . SER A 1 304 ? 13.047 -3.816 -6.18 1 97.38 304 SER A N 1
ATOM 2370 C CA . SER A 1 304 ? 13.508 -3.127 -4.977 1 97.38 304 SER A CA 1
ATOM 2371 C C . SER A 1 304 ? 13.203 -3.938 -3.723 1 97.38 304 SER A C 1
ATOM 2373 O O . SER A 1 304 ? 12.289 -4.77 -3.723 1 97.38 304 SER A O 1
ATOM 2375 N N . ARG A 1 305 ? 13.961 -3.697 -2.711 1 96.19 305 ARG A N 1
ATOM 2376 C CA . ARG A 1 305 ? 13.75 -4.375 -1.435 1 96.19 305 ARG A CA 1
ATOM 2377 C C . ARG A 1 305 ? 12.344 -4.121 -0.904 1 96.19 305 ARG A C 1
ATOM 2379 O O . ARG A 1 305 ? 11.648 -5.062 -0.517 1 96.19 305 ARG A O 1
ATOM 2386 N N . PRO A 1 306 ? 11.789 -2.887 -0.939 1 95.44 306 PRO A N 1
ATOM 2387 C CA . PRO A 1 306 ? 10.422 -2.676 -0.452 1 95.44 306 PRO A CA 1
ATOM 2388 C C . PRO A 1 306 ? 9.383 -3.436 -1.27 1 95.44 306 PRO A C 1
ATOM 2390 O O . PRO A 1 306 ? 8.383 -3.91 -0.718 1 95.44 306 PRO A O 1
ATOM 2393 N N . ALA A 1 307 ? 9.602 -3.523 -2.568 1 97.44 307 ALA A N 1
ATOM 2394 C CA . ALA A 1 307 ? 8.68 -4.289 -3.398 1 97.44 307 ALA A CA 1
ATOM 2395 C C . ALA A 1 307 ? 8.633 -5.75 -2.965 1 97.44 307 ALA A C 1
ATOM 2397 O O . ALA A 1 307 ? 7.555 -6.328 -2.82 1 97.44 307 ALA A O 1
ATOM 2398 N N . VAL A 1 308 ? 9.805 -6.324 -2.729 1 98.12 308 VAL A N 1
ATOM 2399 C CA . VAL A 1 308 ? 9.891 -7.711 -2.281 1 98.12 308 VAL A CA 1
ATOM 2400 C C . VAL A 1 308 ? 9.188 -7.863 -0.934 1 98.12 308 VAL A C 1
ATOM 2402 O O . VAL A 1 308 ? 8.453 -8.836 -0.712 1 98.12 308 VAL A O 1
ATOM 2405 N N . GLN A 1 309 ? 9.352 -6.914 -0.078 1 96.81 309 GLN A N 1
ATOM 2406 C CA . GLN A 1 309 ? 8.734 -6.969 1.24 1 96.81 309 GLN A CA 1
ATOM 2407 C C . GLN A 1 309 ? 7.211 -6.945 1.133 1 96.81 309 GLN A C 1
ATOM 2409 O O . GLN A 1 309 ? 6.523 -7.699 1.821 1 96.81 309 GLN A O 1
ATOM 2414 N N . LEU A 1 310 ? 6.719 -6.141 0.288 1 96.44 310 LEU A N 1
ATOM 2415 C CA . LEU A 1 310 ? 5.273 -6.094 0.095 1 96.44 310 LEU A CA 1
ATOM 2416 C C . LEU A 1 310 ? 4.754 -7.418 -0.449 1 96.44 310 LEU A C 1
ATOM 2418 O O . LEU A 1 310 ? 3.695 -7.898 -0.029 1 96.44 310 LEU A O 1
ATOM 2422 N N . MET A 1 311 ? 5.484 -8.031 -1.303 1 98.06 311 MET A N 1
ATOM 2423 C CA . MET A 1 311 ? 5.074 -9.281 -1.931 1 98.06 311 MET A CA 1
ATOM 2424 C C . MET A 1 311 ? 5.031 -10.414 -0.911 1 98.06 311 MET A C 1
ATOM 2426 O O . MET A 1 311 ? 4.129 -11.258 -0.943 1 98.06 311 MET A O 1
ATOM 2430 N N . THR A 1 312 ? 6.008 -10.422 0.017 1 98.06 312 THR A N 1
ATOM 2431 C CA . THR A 1 312 ? 6.309 -11.648 0.751 1 98.06 312 THR A CA 1
ATOM 2432 C C . THR A 1 312 ? 5.816 -11.547 2.193 1 98.06 312 THR A C 1
ATOM 2434 O O . THR A 1 312 ? 6.141 -12.398 3.025 1 98.06 312 THR A O 1
ATOM 2437 N N . THR A 1 313 ? 5.066 -10.531 2.527 1 96.88 313 THR A N 1
ATOM 2438 C CA . THR A 1 313 ? 4.449 -10.406 3.842 1 96.88 313 THR A CA 1
ATOM 2439 C C . THR A 1 313 ? 2.934 -10.258 3.717 1 96.88 313 THR A C 1
ATOM 2441 O O . THR A 1 313 ? 2.428 -9.875 2.662 1 96.88 313 THR A O 1
ATOM 2444 N N . ASN A 1 314 ? 2.234 -10.625 4.82 1 97.19 314 ASN A N 1
ATOM 2445 C CA . ASN A 1 314 ? 0.775 -10.602 4.801 1 97.19 314 ASN A CA 1
ATOM 2446 C C . ASN A 1 314 ? 0.243 -9.195 4.559 1 97.19 314 ASN A C 1
ATOM 2448 O O . ASN A 1 314 ? 0.658 -8.242 5.23 1 97.19 314 ASN A O 1
ATOM 2452 N N . ARG A 1 315 ? -0.673 -9.086 3.588 1 96.31 315 ARG A N 1
ATOM 2453 C CA . ARG A 1 315 ? -1.233 -7.797 3.207 1 96.31 315 ARG A CA 1
ATOM 2454 C C . ARG A 1 315 ? -2.723 -7.73 3.529 1 96.31 315 ARG A C 1
ATOM 2456 O O . ARG A 1 315 ? -3.379 -6.727 3.248 1 96.31 315 ARG A O 1
ATOM 2463 N N . LEU A 1 316 ? -3.242 -8.766 4.102 1 95.75 316 LEU A N 1
ATOM 2464 C CA . LEU A 1 316 ? -4.676 -8.805 4.375 1 95.75 316 LEU A CA 1
ATOM 2465 C C . LEU A 1 316 ? -4.988 -8.164 5.723 1 95.75 316 LEU A C 1
ATOM 2467 O O . LEU A 1 316 ? -4.215 -8.297 6.676 1 95.75 316 LEU A O 1
ATOM 2471 N N . THR A 1 317 ? -6.145 -7.473 5.77 1 91.56 317 THR A N 1
ATOM 2472 C CA . THR A 1 317 ? -6.68 -7.039 7.055 1 91.56 317 THR A CA 1
ATOM 2473 C C . THR A 1 317 ? -7.102 -8.242 7.898 1 91.56 317 THR A C 1
ATOM 2475 O O . THR A 1 317 ? -7.188 -9.359 7.395 1 91.56 317 THR A O 1
ATOM 2478 N N . SER A 1 318 ? -7.41 -7.957 9.156 1 90.94 318 SER A N 1
ATOM 2479 C CA . SER A 1 318 ? -7.84 -9.023 10.055 1 90.94 318 SER A CA 1
ATOM 2480 C C . SER A 1 318 ? -9.133 -9.672 9.562 1 90.94 318 SER A C 1
ATOM 2482 O O . SER A 1 318 ? -9.281 -10.891 9.625 1 90.94 318 SER A O 1
ATOM 2484 N N . GLU A 1 319 ? -10.016 -8.852 9.07 1 91.19 319 GLU A N 1
ATOM 2485 C CA . GLU A 1 319 ? -11.297 -9.359 8.586 1 91.19 319 GLU A CA 1
ATOM 2486 C C . GLU A 1 319 ? -11.117 -10.195 7.324 1 91.19 319 GLU A C 1
ATOM 2488 O O . GLU A 1 319 ? -11.719 -11.266 7.195 1 91.19 319 GLU A O 1
ATOM 2493 N N . GLN A 1 320 ? -10.328 -9.75 6.422 1 94.06 320 GLN A N 1
ATOM 2494 C CA . GLN A 1 320 ? -10.039 -10.484 5.195 1 94.06 320 GLN A CA 1
ATOM 2495 C C . GLN A 1 320 ? -9.352 -11.812 5.496 1 94.06 320 GLN A C 1
ATOM 2497 O O . GLN A 1 320 ? -9.711 -12.852 4.926 1 94.06 320 GLN A O 1
ATOM 2502 N N . GLN A 1 321 ? -8.422 -11.773 6.375 1 94.5 321 GLN A N 1
ATOM 2503 C CA . GLN A 1 321 ? -7.676 -12.969 6.766 1 94.5 321 GLN A CA 1
ATOM 2504 C C . GLN A 1 321 ? -8.594 -14 7.422 1 94.5 321 GLN A C 1
ATOM 2506 O O . GLN A 1 321 ? -8.461 -15.195 7.168 1 94.5 321 GLN A O 1
ATOM 2511 N N . ALA A 1 322 ? -9.469 -13.523 8.305 1 93 322 ALA A N 1
ATOM 2512 C CA . ALA A 1 322 ? -10.406 -14.43 8.969 1 93 322 ALA A CA 1
ATOM 2513 C C . ALA A 1 322 ? -11.281 -15.156 7.953 1 93 322 ALA A C 1
ATOM 2515 O O . ALA A 1 322 ? -11.5 -16.359 8.07 1 93 322 ALA A O 1
ATOM 2516 N N . ALA A 1 323 ? -11.719 -14.43 7.012 1 90.25 323 ALA A N 1
ATOM 2517 C CA . ALA A 1 323 ? -12.562 -15.023 5.973 1 90.25 323 ALA A CA 1
ATOM 2518 C C . ALA A 1 323 ? -11.781 -16.047 5.16 1 90.25 323 ALA A C 1
ATOM 2520 O O . ALA A 1 323 ? -12.297 -17.125 4.859 1 90.25 323 ALA A O 1
ATOM 2521 N N . ARG A 1 324 ? -10.594 -15.734 4.762 1 93.25 324 ARG A N 1
ATOM 2522 C CA . ARG A 1 324 ? -9.758 -16.656 4.008 1 93.25 324 ARG A CA 1
ATOM 2523 C C . ARG A 1 324 ? -9.461 -17.922 4.824 1 93.25 324 ARG A C 1
ATOM 2525 O O . ARG A 1 324 ? -9.516 -19.031 4.293 1 93.25 324 ARG A O 1
ATOM 2532 N N . HIS A 1 325 ? -9.172 -17.719 6.059 1 91.88 325 HIS A N 1
ATOM 2533 C CA . HIS A 1 325 ? -8.898 -18.844 6.941 1 91.88 325 HIS A CA 1
ATOM 2534 C C . HIS A 1 325 ? -10.117 -19.75 7.066 1 91.88 325 HIS A C 1
ATOM 2536 O O . HIS A 1 325 ? -9.984 -20.969 7 1 91.88 325 HIS A O 1
ATOM 2542 N N . ALA A 1 326 ? -11.195 -19.172 7.234 1 88.44 326 ALA A N 1
ATOM 2543 C CA . ALA A 1 326 ? -12.43 -19.953 7.34 1 88.44 326 ALA A CA 1
ATOM 2544 C C . ALA A 1 326 ? -12.672 -20.766 6.066 1 88.44 326 ALA A C 1
ATOM 2546 O O . ALA A 1 326 ? -13.055 -21.938 6.133 1 88.44 326 ALA A O 1
ATOM 2547 N N . MET A 1 327 ? -12.5 -20.125 4.996 1 87.62 327 MET A N 1
ATOM 2548 C CA . MET A 1 327 ? -12.656 -20.812 3.721 1 87.62 327 MET A CA 1
ATOM 2549 C C . MET A 1 327 ? -11.719 -22.016 3.629 1 87.62 327 MET A C 1
ATOM 2551 O O . MET A 1 327 ? -12.141 -23.109 3.236 1 87.62 327 MET A O 1
ATOM 2555 N N . ALA A 1 328 ? -10.492 -21.844 3.973 1 89.25 328 ALA A N 1
ATOM 2556 C CA . ALA A 1 328 ? -9.492 -22.891 3.883 1 89.25 328 ALA A CA 1
ATOM 2557 C C . ALA A 1 328 ? -9.82 -24.047 4.828 1 89.25 328 ALA A C 1
ATOM 2559 O O . ALA A 1 328 ? -9.734 -25.219 4.445 1 89.25 328 ALA A O 1
ATOM 2560 N N . THR A 1 329 ? -10.211 -23.719 6.02 1 88 329 THR A N 1
ATOM 2561 C CA . THR A 1 329 ? -10.438 -24.75 7.023 1 88 329 THR A CA 1
ATOM 2562 C C . THR A 1 329 ? -11.727 -25.5 6.738 1 88 329 THR A C 1
ATOM 2564 O O . THR A 1 329 ? -11.828 -26.703 7.016 1 88 329 THR A O 1
ATOM 2567 N N . ASN A 1 330 ? -12.633 -24.828 6.176 1 85.25 330 ASN A N 1
ATOM 2568 C CA . ASN A 1 330 ? -13.914 -25.469 5.898 1 85.25 330 ASN A CA 1
ATOM 2569 C C . ASN A 1 330 ? -13.859 -26.312 4.633 1 85.25 330 ASN A C 1
ATOM 2571 O O . ASN A 1 330 ? -14.734 -27.156 4.406 1 85.25 330 ASN A O 1
ATOM 2575 N N . ASN A 1 331 ? -12.867 -26.062 3.863 1 85.69 331 ASN A N 1
ATOM 2576 C CA . ASN A 1 331 ? -12.734 -26.812 2.613 1 85.69 331 ASN A CA 1
ATOM 2577 C C . ASN A 1 331 ? -11.516 -27.719 2.625 1 85.69 331 ASN A C 1
ATOM 2579 O O . ASN A 1 331 ? -11.07 -28.188 1.573 1 85.69 331 ASN A O 1
ATOM 2583 N N . VAL A 1 332 ? -11.016 -28 3.758 1 86.81 332 VAL A N 1
ATOM 2584 C CA . VAL A 1 332 ? -9.719 -28.656 3.883 1 86.81 332 VAL A CA 1
ATOM 2585 C C . VAL A 1 332 ? -9.797 -30.078 3.324 1 86.81 332 VAL A C 1
ATOM 2587 O O . VAL A 1 332 ? -8.828 -30.578 2.746 1 86.81 332 VAL A O 1
ATOM 2590 N N . HIS A 1 333 ? -10.953 -30.75 3.383 1 86.62 333 HIS A N 1
ATOM 2591 C CA . HIS A 1 333 ? -11.133 -32.125 2.93 1 86.62 333 HIS A CA 1
ATOM 2592 C C . HIS A 1 333 ? -11.195 -32.188 1.408 1 86.62 333 HIS A C 1
ATOM 2594 O O . HIS A 1 333 ? -10.859 -33.219 0.82 1 86.62 333 HIS A O 1
ATOM 2600 N N . VAL A 1 334 ? -11.508 -31.078 0.803 1 83.38 334 VAL A N 1
ATOM 2601 C CA . VAL A 1 334 ? -11.617 -31.047 -0.652 1 83.38 334 VAL A CA 1
ATOM 2602 C C . VAL A 1 334 ? -10.328 -30.5 -1.259 1 83.38 334 VAL A C 1
ATOM 2604 O O . VAL A 1 334 ? -9.922 -30.922 -2.35 1 83.38 334 VAL A O 1
ATOM 2607 N N . SER A 1 335 ? -9.664 -29.672 -0.495 1 87.88 335 SER A N 1
ATOM 2608 C CA . SER A 1 335 ? -8.438 -29.062 -0.994 1 87.88 335 SER A CA 1
ATOM 2609 C C . SER A 1 335 ? -7.219 -29.938 -0.694 1 87.88 335 SER A C 1
ATOM 2611 O O . SER A 1 335 ? -6.102 -29.625 -1.109 1 87.88 335 SER A O 1
ATOM 2613 N N . PHE A 1 336 ? -7.434 -31.047 0.007 1 91.31 336 PHE A N 1
ATOM 2614 C CA . PHE A 1 336 ? -6.371 -31.969 0.413 1 91.31 336 PHE A CA 1
ATOM 2615 C C . PHE A 1 336 ? -5.324 -31.234 1.248 1 91.31 336 PHE A C 1
ATOM 2617 O O . PHE A 1 336 ? -4.125 -31.469 1.096 1 91.31 336 PHE A O 1
ATOM 2624 N N . GLY A 1 337 ? -5.781 -30.203 2.047 1 87.06 337 GLY A N 1
ATOM 2625 C CA . GLY A 1 337 ? -4.914 -29.531 3.002 1 87.06 337 GLY A CA 1
ATOM 2626 C C . GLY A 1 337 ? -4.242 -28.297 2.432 1 87.06 337 GLY A C 1
ATOM 2627 O O . GLY A 1 337 ? -3.488 -27.609 3.131 1 87.06 337 GLY A O 1
ATOM 2628 N N . GLN A 1 338 ? -4.543 -27.953 1.217 1 84.94 338 GLN A N 1
ATOM 2629 C CA . GLN A 1 338 ? -3.939 -26.781 0.597 1 84.94 338 GLN A CA 1
ATOM 2630 C C . GLN A 1 338 ? -4.582 -25.484 1.113 1 84.94 338 GLN A C 1
ATOM 2632 O O . GLN A 1 338 ? -5.758 -25.484 1.477 1 84.94 338 GLN A O 1
ATOM 2637 N N . GLY A 1 339 ? -3.791 -24.422 1.216 1 87.94 339 GLY A N 1
ATOM 2638 C CA . GLY A 1 339 ? -4.344 -23.094 1.452 1 87.94 339 GLY A CA 1
ATOM 2639 C C . GLY A 1 339 ? -4.383 -22.719 2.922 1 87.94 339 GLY A C 1
ATOM 2640 O O . GLY A 1 339 ? -4.988 -21.719 3.293 1 87.94 339 GLY A O 1
ATOM 2641 N N . GLN A 1 340 ? -3.682 -23.516 3.742 1 88.75 340 GLN A N 1
ATOM 2642 C CA . GLN A 1 340 ? -3.738 -23.297 5.184 1 88.75 340 GLN A CA 1
ATOM 2643 C C . GLN A 1 340 ? -2.576 -22.422 5.652 1 88.75 340 GLN A C 1
ATOM 2645 O O . GLN A 1 340 ? -1.823 -22.812 6.547 1 88.75 340 GLN A O 1
ATOM 2650 N N . HIS A 1 341 ? -2.471 -21.188 5.16 1 92.19 341 HIS A N 1
ATOM 2651 C CA . HIS A 1 341 ? -1.351 -20.297 5.469 1 92.19 341 HIS A CA 1
ATOM 2652 C C . HIS A 1 341 ? -1.804 -19.109 6.301 1 92.19 341 HIS A C 1
ATOM 2654 O O . HIS A 1 341 ? -0.979 -18.422 6.902 1 92.19 341 HIS A O 1
ATOM 2660 N N . GLY A 1 342 ? -3.074 -18.891 6.289 1 91.12 342 GLY A N 1
ATOM 2661 C CA . GLY A 1 342 ? -3.609 -17.75 7.02 1 91.12 342 GLY A CA 1
ATOM 2662 C C . GLY A 1 342 ? -3.525 -16.453 6.242 1 91.12 342 GLY A C 1
ATOM 2663 O O . GLY A 1 342 ? -4.52 -15.734 6.109 1 91.12 342 GLY A O 1
ATOM 2664 N N . GLY A 1 343 ? -2.371 -16.172 5.652 1 95.88 343 GLY A N 1
ATOM 2665 C CA . GLY A 1 343 ? -2.146 -14.875 5.043 1 95.88 343 GLY A CA 1
ATOM 2666 C C . GLY A 1 343 ? -1.96 -14.945 3.539 1 95.88 343 GLY A C 1
ATOM 2667 O O . GLY A 1 343 ? -1.916 -16.031 2.963 1 95.88 343 GLY A O 1
ATOM 2668 N N . TRP A 1 344 ? -1.954 -13.797 2.963 1 97.56 344 TRP A N 1
ATOM 2669 C CA . TRP A 1 344 ? -1.751 -13.57 1.536 1 97.56 344 TRP A CA 1
ATOM 2670 C C . TRP A 1 344 ? -0.971 -12.281 1.299 1 97.56 344 TRP A C 1
ATOM 2672 O O . TRP A 1 344 ? -1.311 -11.227 1.851 1 97.56 344 TRP A O 1
ATOM 2682 N N . GLY A 1 345 ? 0.138 -12.383 0.624 1 97.5 345 GLY A N 1
ATOM 2683 C CA . GLY A 1 345 ? 0.841 -11.195 0.155 1 97.5 345 GLY A CA 1
ATOM 2684 C C . GLY A 1 345 ? 0.333 -10.688 -1.182 1 97.5 345 GLY A C 1
ATOM 2685 O O . GLY A 1 345 ? -0.875 -10.539 -1.376 1 97.5 345 GLY A O 1
ATOM 2686 N N . PHE A 1 346 ? 1.271 -10.312 -2.016 1 97.69 346 PHE A N 1
ATOM 2687 C CA . PHE A 1 346 ? 0.898 -10.039 -3.398 1 97.69 346 PHE A CA 1
ATOM 2688 C C . PHE A 1 346 ? 1.113 -11.273 -4.273 1 97.69 346 PHE A C 1
ATOM 2690 O O . PHE A 1 346 ? 2.252 -11.633 -4.574 1 97.69 346 PHE A O 1
ATOM 2697 N N . GLY A 1 347 ? 0.06 -11.969 -4.586 1 96 347 GLY A N 1
ATOM 2698 C CA . GLY A 1 347 ? 0.079 -13.07 -5.531 1 96 347 GLY A CA 1
ATOM 2699 C C . GLY A 1 347 ? 0.58 -14.367 -4.926 1 96 347 GLY A C 1
ATOM 2700 O O . GLY A 1 347 ? 0.766 -15.359 -5.633 1 96 347 GLY A O 1
ATOM 2701 N N . MET A 1 348 ? 0.781 -14.438 -3.639 1 97.5 348 MET A N 1
ATOM 2702 C CA . MET A 1 348 ? 1.26 -15.664 -3.021 1 97.5 348 MET A CA 1
ATOM 2703 C C . MET A 1 348 ? 0.821 -15.75 -1.562 1 97.5 348 MET A C 1
ATOM 2705 O O . MET A 1 348 ? 0.503 -14.734 -0.946 1 97.5 348 MET A O 1
ATOM 2709 N N . ALA A 1 349 ? 0.751 -16.969 -1.05 1 97.69 349 ALA A N 1
ATOM 2710 C CA . ALA A 1 349 ? 0.403 -17.203 0.349 1 97.69 349 ALA A CA 1
ATOM 2711 C C . ALA A 1 349 ? 1.562 -16.828 1.272 1 97.69 349 ALA A C 1
ATOM 2713 O O . ALA A 1 349 ? 2.729 -16.984 0.907 1 97.69 349 ALA A O 1
ATOM 2714 N N . VAL A 1 350 ? 1.251 -16.312 2.412 1 98.06 350 VAL A N 1
ATOM 2715 C CA . VAL A 1 350 ? 2.197 -16.016 3.479 1 98.06 350 VAL A CA 1
ATOM 2716 C C . VAL A 1 350 ? 1.725 -16.641 4.785 1 98.06 350 VAL A C 1
ATOM 2718 O O . VAL A 1 350 ? 0.594 -16.406 5.223 1 98.06 350 VAL A O 1
ATOM 2721 N N . ARG A 1 351 ? 2.572 -17.406 5.367 1 97.38 351 ARG A N 1
ATOM 2722 C CA . ARG A 1 351 ? 2.199 -18.109 6.586 1 97.38 351 ARG A CA 1
ATOM 2723 C C . ARG A 1 351 ? 2.164 -17.172 7.781 1 97.38 351 ARG A C 1
ATOM 2725 O O . ARG A 1 351 ? 3.17 -16.531 8.109 1 97.38 351 ARG A O 1
ATOM 2732 N N . THR A 1 352 ? 1.021 -17.094 8.492 1 96.38 352 THR A N 1
ATOM 2733 C CA . THR A 1 352 ? 0.861 -16.172 9.617 1 96.38 352 THR A CA 1
ATOM 2734 C C . THR A 1 352 ? 0.667 -16.938 10.922 1 96.38 352 THR A C 1
ATOM 2736 O O . THR A 1 352 ? 0.536 -16.328 11.984 1 96.38 352 THR A O 1
ATOM 2739 N N . TYR A 1 353 ? 0.604 -18.234 10.812 1 92.06 353 TYR A N 1
ATOM 2740 C CA . TYR A 1 353 ? 0.553 -19.125 11.969 1 92.06 353 TYR A CA 1
ATOM 2741 C C . TYR A 1 353 ? 1.228 -20.453 11.664 1 92.06 353 TYR A C 1
ATOM 2743 O O . TYR A 1 353 ? 1.399 -20.812 10.5 1 92.06 353 TYR A O 1
ATOM 2751 N N . ARG A 1 354 ? 1.667 -21.125 12.695 1 90.94 354 ARG A N 1
ATOM 2752 C CA . ARG A 1 354 ? 2.258 -22.438 12.508 1 90.94 354 ARG A CA 1
ATOM 2753 C C . ARG A 1 354 ? 1.181 -23.531 12.469 1 90.94 354 ARG A C 1
ATOM 2755 O O . ARG A 1 354 ? 0.67 -23.938 13.508 1 90.94 354 ARG A O 1
ATOM 2762 N N . GLY A 1 355 ? 0.918 -23.984 11.273 1 85.19 355 GLY A N 1
ATOM 2763 C CA . GLY A 1 355 ? -0.121 -24.984 11.109 1 85.19 355 GLY A CA 1
ATOM 2764 C C . GLY A 1 355 ? 0.427 -26.359 10.789 1 85.19 355 GLY A C 1
ATOM 2765 O O . GLY A 1 355 ? -0.307 -27.344 10.836 1 85.19 355 GLY A O 1
ATOM 2766 N N . ASP A 1 356 ? 1.635 -26.375 10.406 1 90.62 356 ASP A N 1
ATOM 2767 C CA . ASP A 1 356 ? 2.359 -27.609 10.102 1 90.62 356 ASP A CA 1
ATOM 2768 C C . ASP A 1 356 ? 3.854 -27.438 10.359 1 90.62 356 ASP A C 1
ATOM 2770 O O . ASP A 1 356 ? 4.254 -26.766 11.312 1 90.62 356 ASP A O 1
ATOM 2774 N N . TYR A 1 357 ? 4.68 -28.094 9.5 1 92.38 357 TYR A N 1
ATOM 2775 C CA . TYR A 1 357 ? 6.109 -28.109 9.797 1 92.38 357 TYR A CA 1
ATOM 2776 C C . TYR A 1 357 ? 6.766 -26.797 9.375 1 92.38 357 TYR A C 1
ATOM 2778 O O . TYR A 1 357 ? 7.871 -26.484 9.82 1 92.38 357 TYR A O 1
ATOM 2786 N N . ALA A 1 358 ? 6.105 -26.062 8.492 1 93.75 358 ALA A N 1
ATOM 2787 C CA . ALA A 1 358 ? 6.664 -24.812 7.969 1 93.75 358 ALA A CA 1
ATOM 2788 C C . ALA A 1 358 ? 6.484 -23.672 8.961 1 93.75 358 ALA A C 1
ATOM 2790 O O . ALA A 1 358 ? 5.449 -23.578 9.625 1 93.75 358 ALA A O 1
ATOM 2791 N N . PRO A 1 359 ? 7.473 -22.828 9.148 1 95.94 359 PRO A N 1
ATOM 2792 C CA . PRO A 1 359 ? 7.387 -21.734 10.102 1 95.94 359 PRO A CA 1
ATOM 2793 C C . PRO A 1 359 ? 6.59 -20.531 9.562 1 95.94 359 PRO A C 1
ATOM 2795 O O . PRO A 1 359 ? 6.359 -20.438 8.359 1 95.94 359 PRO A O 1
ATOM 2798 N N . ILE A 1 360 ? 6.203 -19.656 10.539 1 96.31 360 ILE A N 1
ATOM 2799 C CA . ILE A 1 360 ? 5.641 -18.344 10.188 1 96.31 360 ILE A CA 1
ATOM 2800 C C . ILE A 1 360 ? 6.613 -17.594 9.281 1 96.31 360 ILE A C 1
ATOM 2802 O O . ILE A 1 360 ? 7.824 -17.609 9.516 1 96.31 360 ILE A O 1
ATOM 2806 N N . GLY A 1 361 ? 6.066 -17.016 8.211 1 97 361 GLY A N 1
ATOM 2807 C CA . GLY A 1 361 ? 6.887 -16.203 7.32 1 97 361 GLY A CA 1
ATOM 2808 C C . GLY A 1 361 ? 7.184 -16.891 6 1 97 361 GLY A C 1
ATOM 2809 O O . GLY A 1 361 ? 7.625 -16.25 5.043 1 97 361 GLY A O 1
ATOM 2810 N N . GLN A 1 362 ? 6.98 -18.234 5.953 1 97.88 362 GLN A N 1
ATOM 2811 C CA . GLN A 1 362 ? 7.098 -18.906 4.66 1 97.88 362 GLN A CA 1
ATOM 2812 C C . GLN A 1 362 ? 6.125 -18.312 3.645 1 97.88 362 GLN A C 1
ATOM 2814 O O . GLN A 1 362 ? 4.969 -18.031 3.973 1 97.88 362 GLN A O 1
ATOM 2819 N N . PHE A 1 363 ? 6.637 -18.156 2.404 1 98.56 363 PHE A N 1
ATOM 2820 C CA . PHE A 1 363 ? 5.754 -17.641 1.364 1 98.56 363 PHE A CA 1
ATOM 2821 C C . PHE A 1 363 ? 5.887 -18.453 0.087 1 98.56 363 PHE A C 1
ATOM 2823 O O . PHE A 1 363 ? 6.934 -19.062 -0.166 1 98.56 363 PHE A O 1
ATOM 2830 N N . GLY A 1 364 ? 4.891 -18.547 -0.718 1 98.44 364 GLY A N 1
ATOM 2831 C CA . GLY A 1 364 ? 4.812 -19.328 -1.943 1 98.44 364 GLY A CA 1
ATOM 2832 C C . GLY A 1 364 ? 3.4 -19.766 -2.283 1 98.44 364 GLY A C 1
ATOM 2833 O O . GLY A 1 364 ? 2.438 -19.047 -1.997 1 98.44 364 GLY A O 1
ATOM 2834 N N . TRP A 1 365 ? 3.348 -20.875 -3.025 1 98.19 365 TRP A N 1
ATOM 2835 C CA . TRP A 1 365 ? 2.025 -21.391 -3.373 1 98.19 365 TRP A CA 1
ATOM 2836 C C . TRP A 1 365 ? 2.123 -22.812 -3.943 1 98.19 365 TRP A C 1
ATOM 2838 O O . TRP A 1 365 ? 3.221 -23.344 -4.086 1 98.19 365 TRP A O 1
ATOM 2848 N N . ASP A 1 366 ? 0.953 -23.422 -4.062 1 97.5 366 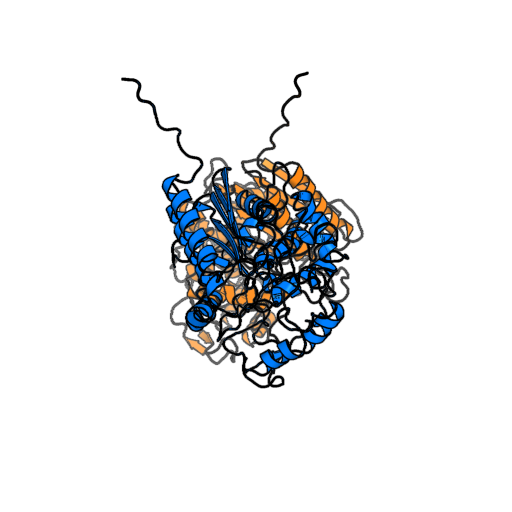ASP A N 1
ATOM 2849 C CA . ASP A 1 366 ? 0.796 -24.734 -4.684 1 97.5 366 ASP A CA 1
ATOM 2850 C C . ASP A 1 366 ? 0.04 -24.641 -6.008 1 97.5 366 ASP A C 1
ATOM 2852 O O . ASP A 1 366 ? -0.677 -23.656 -6.242 1 97.5 366 ASP A O 1
ATOM 2856 N N . GLY A 1 367 ? 0.301 -25.578 -6.863 1 97.19 367 GLY A N 1
ATOM 2857 C CA . GLY A 1 367 ? -0.374 -25.656 -8.148 1 97.19 367 GLY A CA 1
ATOM 2858 C C . GLY A 1 367 ? -1.202 -26.922 -8.312 1 97.19 367 GLY A C 1
ATOM 2859 O O . GLY A 1 367 ? -0.745 -28.016 -7.984 1 97.19 367 GLY A O 1
ATOM 2860 N N . GLY A 1 368 ? -2.346 -26.797 -8.859 1 95.88 368 GLY A N 1
ATOM 2861 C CA . GLY A 1 368 ? -3.27 -27.906 -9.039 1 95.88 368 GLY A CA 1
ATOM 2862 C C . GLY A 1 368 ? -2.742 -28.984 -9.969 1 95.88 368 GLY A C 1
ATOM 2863 O O . GLY A 1 368 ? -3.293 -30.078 -10.031 1 95.88 368 GLY A O 1
ATOM 2864 N N . SER A 1 369 ? -1.631 -28.734 -10.633 1 97.06 369 SER A N 1
ATOM 2865 C CA . SER A 1 369 ? -1.008 -29.703 -11.531 1 97.06 369 SER A CA 1
ATOM 2866 C C . SER A 1 369 ? -0.019 -30.594 -10.781 1 97.06 369 SER A C 1
ATOM 2868 O O . SER A 1 369 ? 0.685 -31.406 -11.398 1 97.06 369 SER A O 1
ATOM 2870 N N . GLY A 1 370 ? 0.017 -30.438 -9.5 1 98.12 370 GLY A N 1
ATOM 2871 C CA . GLY A 1 370 ? 0.946 -31.219 -8.703 1 98.12 370 GLY A CA 1
ATOM 2872 C C . GLY A 1 370 ? 2.277 -30.516 -8.484 1 98.12 370 GLY A C 1
ATOM 2873 O O . GLY A 1 370 ? 3.33 -31.156 -8.531 1 98.12 370 GLY A O 1
ATOM 2874 N N . THR A 1 371 ? 2.242 -29.234 -8.297 1 98.62 371 THR A N 1
ATOM 2875 C CA . THR A 1 371 ? 3.459 -28.453 -8.109 1 98.62 371 THR A CA 1
ATOM 2876 C C . THR A 1 371 ? 3.402 -27.672 -6.797 1 98.62 371 THR A C 1
ATOM 2878 O O . THR A 1 371 ? 2.324 -27.281 -6.348 1 98.62 371 THR A O 1
ATOM 2881 N N . THR A 1 372 ? 4.527 -27.5 -6.125 1 98.69 372 THR A N 1
ATOM 2882 C CA . THR A 1 372 ? 4.672 -26.688 -4.914 1 98.69 372 THR A CA 1
ATOM 2883 C C . THR A 1 372 ? 5.988 -25.922 -4.93 1 98.69 372 THR A C 1
ATOM 2885 O O . THR A 1 372 ? 7.023 -26.453 -5.328 1 98.69 372 THR A O 1
ATOM 2888 N N . THR A 1 373 ? 5.93 -24.625 -4.656 1 98.75 373 THR A N 1
ATOM 2889 C CA . THR A 1 373 ? 7.105 -23.766 -4.641 1 98.75 373 THR A CA 1
ATOM 2890 C C . THR A 1 373 ? 7.031 -22.766 -3.49 1 98.75 373 THR A C 1
ATOM 2892 O O . THR A 1 373 ? 6.098 -21.969 -3.416 1 98.75 373 THR A O 1
ATOM 2895 N N . TYR A 1 374 ? 7.996 -22.875 -2.508 1 98.56 374 TYR A N 1
ATOM 2896 C CA . TYR A 1 374 ? 7.992 -21.969 -1.365 1 98.56 374 TYR A CA 1
ATOM 2897 C C . TYR A 1 374 ? 9.414 -21.547 -1.007 1 98.56 374 TYR A C 1
ATOM 2899 O O . TYR A 1 374 ? 10.375 -22.25 -1.312 1 98.56 374 TYR A O 1
ATOM 2907 N N . ALA A 1 375 ? 9.508 -20.406 -0.416 1 98.44 375 ALA A N 1
ATOM 2908 C CA . ALA A 1 375 ? 10.711 -19.922 0.258 1 98.44 375 ALA A CA 1
ATOM 2909 C C . ALA A 1 375 ? 10.43 -19.609 1.727 1 98.44 375 ALA A C 1
ATOM 2911 O O . ALA A 1 375 ? 9.305 -19.25 2.088 1 98.44 375 ALA A O 1
ATOM 2912 N N . ASP A 1 376 ? 11.367 -19.875 2.535 1 97.88 376 ASP A N 1
ATOM 2913 C CA . ASP A 1 376 ? 11.367 -19.641 3.975 1 97.88 376 ASP A CA 1
ATOM 2914 C C . ASP A 1 376 ? 12.547 -18.766 4.391 1 97.88 376 ASP A C 1
ATOM 2916 O O . ASP A 1 376 ? 13.656 -19.266 4.586 1 97.88 376 ASP A O 1
ATOM 2920 N N . PRO A 1 377 ? 12.266 -17.438 4.582 1 96.69 377 PRO A N 1
ATOM 2921 C CA . PRO A 1 377 ? 13.383 -16.531 4.898 1 96.69 377 PRO A CA 1
ATOM 2922 C C . PRO A 1 377 ? 14.031 -16.859 6.246 1 96.69 377 PRO A C 1
ATOM 2924 O O . PRO A 1 377 ? 15.242 -16.688 6.402 1 96.69 377 PRO A O 1
ATOM 2927 N N . GLY A 1 378 ? 13.305 -17.297 7.223 1 94.81 378 GLY A N 1
ATOM 2928 C CA . GLY A 1 378 ? 13.859 -17.641 8.523 1 94.81 378 GLY A CA 1
ATOM 2929 C C . GLY A 1 378 ? 14.938 -18.703 8.445 1 94.81 378 GLY A C 1
ATOM 2930 O O . GLY A 1 378 ? 15.961 -18.609 9.125 1 94.81 378 GLY A O 1
ATOM 2931 N N . ASN A 1 379 ? 14.719 -19.672 7.625 1 94.81 379 ASN A N 1
ATOM 2932 C CA . ASN A 1 379 ? 15.672 -20.766 7.469 1 94.81 379 ASN A CA 1
ATOM 2933 C C . ASN A 1 379 ? 16.5 -20.609 6.203 1 94.81 379 ASN A C 1
ATOM 2935 O O . ASN A 1 379 ? 17.266 -21.5 5.836 1 94.81 379 ASN A O 1
ATOM 2939 N N . GLN A 1 380 ? 16.328 -19.484 5.52 1 95.5 380 GLN A N 1
ATOM 2940 C CA . GLN A 1 380 ? 17 -19.25 4.242 1 95.5 380 GLN A CA 1
ATOM 2941 C C . GLN A 1 380 ? 16.828 -20.469 3.32 1 95.5 380 GLN A C 1
ATOM 2943 O O . GLN A 1 380 ? 17.812 -20.938 2.725 1 95.5 380 GLN A O 1
ATOM 2948 N N . LEU A 1 381 ? 15.633 -20.984 3.26 1 96.94 381 LEU A N 1
ATOM 2949 C CA . LEU A 1 381 ? 15.297 -22.203 2.545 1 96.94 381 LEU A CA 1
ATOM 2950 C C . LEU A 1 381 ? 14.445 -21.906 1.317 1 96.94 381 LEU A C 1
ATOM 2952 O O . LEU A 1 381 ? 13.523 -21.094 1.384 1 96.94 381 LEU A O 1
ATOM 2956 N N . VAL A 1 382 ? 14.797 -22.469 0.183 1 98.25 382 VAL A N 1
ATOM 2957 C CA . VAL A 1 382 ? 13.914 -22.578 -0.973 1 98.25 382 VAL A CA 1
ATOM 2958 C C . VAL A 1 382 ? 13.609 -24.047 -1.262 1 98.25 382 VAL A C 1
ATOM 2960 O O . VAL A 1 382 ? 14.516 -24.891 -1.261 1 98.25 382 VAL A O 1
ATOM 2963 N N . GLY A 1 383 ? 12.375 -24.375 -1.433 1 98.5 383 GLY A N 1
ATOM 2964 C CA . GLY A 1 383 ? 11.961 -25.734 -1.774 1 98.5 383 GLY A CA 1
ATOM 2965 C C . GLY A 1 383 ? 10.914 -25.766 -2.869 1 98.5 383 GLY A C 1
ATOM 2966 O O . GLY A 1 383 ? 10.031 -24.906 -2.928 1 98.5 383 GLY A O 1
ATOM 2967 N N . MET A 1 384 ? 11 -26.781 -3.738 1 98.62 384 MET A N 1
ATOM 2968 C CA . MET A 1 384 ? 9.969 -27 -4.75 1 98.62 384 MET A CA 1
ATOM 2969 C C . MET A 1 384 ? 9.93 -28.469 -5.172 1 98.62 384 MET A C 1
ATOM 2971 O O . MET A 1 384 ? 10.953 -29.156 -5.117 1 98.62 384 MET A O 1
ATOM 2975 N N . LEU A 1 385 ? 8.859 -28.922 -5.453 1 98.94 385 LEU A N 1
ATOM 2976 C CA . LEU A 1 385 ? 8.578 -30.234 -6.008 1 98.94 385 LEU A CA 1
ATOM 2977 C C . LEU A 1 385 ? 7.559 -30.141 -7.141 1 98.94 385 LEU A C 1
ATOM 2979 O O . LEU A 1 385 ? 6.512 -29.5 -6.992 1 98.94 385 LEU A O 1
ATOM 2983 N N . LEU A 1 386 ? 7.914 -30.734 -8.258 1 98.94 386 LEU A N 1
ATOM 2984 C CA . LEU A 1 386 ? 7.074 -30.734 -9.445 1 98.94 386 LEU A CA 1
ATOM 2985 C C . LEU A 1 386 ? 6.77 -32.156 -9.914 1 98.94 386 LEU A C 1
ATOM 2987 O O . LEU A 1 386 ? 7.68 -32.969 -10.047 1 98.94 386 LEU A O 1
ATOM 2991 N N . THR A 1 387 ? 5.539 -32.469 -10.086 1 98.88 387 THR A N 1
ATOM 2992 C CA . THR A 1 387 ? 5.102 -33.688 -10.727 1 98.88 387 THR A CA 1
ATOM 2993 C C . THR A 1 387 ? 4.047 -33.406 -11.789 1 98.88 387 THR A C 1
ATOM 2995 O O . THR A 1 387 ? 3.701 -32.25 -12.031 1 98.88 387 THR A O 1
ATOM 2998 N N . GLN A 1 388 ? 3.646 -34.406 -12.547 1 98.44 388 GLN A N 1
ATOM 2999 C CA . GLN A 1 388 ? 2.725 -34.25 -13.672 1 98.44 388 GLN A CA 1
ATOM 3000 C C . GLN A 1 388 ? 1.344 -34.812 -13.328 1 98.44 388 GLN A C 1
ATOM 3002 O O . GLN A 1 388 ? 0.602 -35.219 -14.219 1 98.44 388 GLN A O 1
ATOM 3007 N N . VAL A 1 389 ? 1.026 -34.875 -12.047 1 98.56 389 VAL A N 1
ATOM 3008 C CA . VAL A 1 389 ? -0.248 -35.438 -11.609 1 98.56 389 VAL A CA 1
ATOM 3009 C C . VAL A 1 389 ? -1.078 -34.375 -10.922 1 98.56 389 VAL A C 1
ATOM 3011 O O . VAL A 1 389 ? -0.694 -33.875 -9.859 1 98.56 389 VAL A O 1
ATOM 3014 N N . GLY A 1 390 ? -2.242 -34.125 -11.523 1 97.25 390 GLY A N 1
ATOM 3015 C CA . GLY A 1 390 ? -3.148 -33.125 -10.969 1 97.25 390 GLY A CA 1
ATOM 3016 C C . GLY A 1 390 ? -3.846 -33.594 -9.703 1 97.25 390 GLY A C 1
ATOM 3017 O O . GLY A 1 390 ? -3.693 -34.75 -9.297 1 97.25 390 GLY A O 1
ATOM 3018 N N . MET A 1 391 ? -4.672 -32.75 -9.148 1 95.25 391 MET A N 1
ATOM 3019 C CA . MET A 1 391 ? -5.242 -33 -7.82 1 95.25 391 MET A CA 1
ATOM 3020 C C . MET A 1 391 ? -6.699 -33.438 -7.926 1 95.25 391 MET A C 1
ATOM 3022 O O . MET A 1 391 ? -7.531 -33.031 -7.105 1 95.25 391 MET A O 1
ATOM 3026 N N . SER A 1 392 ? -6.984 -34.094 -9 1 93.75 392 SER A N 1
ATO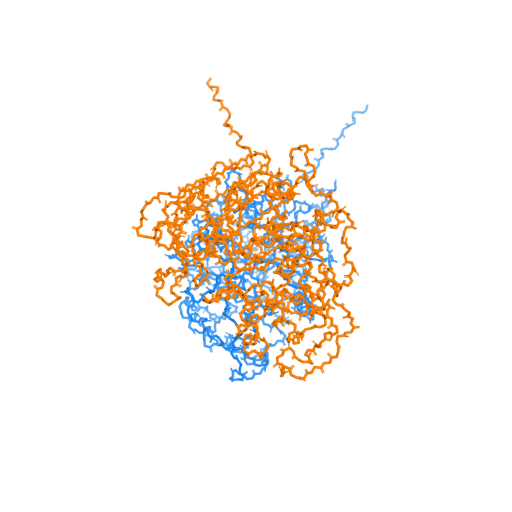M 3027 C CA . SER A 1 392 ? -8.289 -34.75 -9.062 1 93.75 392 SER A CA 1
ATOM 3028 C C . SER A 1 392 ? -8.375 -35.906 -8.062 1 93.75 392 SER A C 1
ATOM 3030 O O . SER A 1 392 ? -9.461 -36.375 -7.75 1 93.75 392 SER A O 1
ATOM 3032 N N . THR A 1 393 ? -7.281 -36.406 -7.652 1 94.75 393 THR A N 1
ATOM 3033 C CA . THR A 1 393 ? -7.098 -37.312 -6.539 1 94.75 393 THR A CA 1
ATOM 3034 C C . THR A 1 393 ? -6.109 -36.75 -5.523 1 94.75 393 THR A C 1
ATOM 3036 O O . THR A 1 393 ? -5.414 -35.781 -5.805 1 94.75 393 THR A O 1
ATOM 3039 N N . PRO A 1 394 ? -6.016 -37.281 -4.34 1 95.88 394 PRO A N 1
ATOM 3040 C CA . PRO A 1 394 ? -5.188 -36.656 -3.291 1 95.88 394 PRO A CA 1
ATOM 3041 C C . PRO A 1 394 ? -3.705 -37 -3.451 1 95.88 394 PRO A C 1
ATOM 3043 O O . PRO A 1 394 ? -2.875 -36.5 -2.678 1 95.88 394 PRO A O 1
ATOM 3046 N N . ASN A 1 395 ? -3.334 -37.844 -4.391 1 97.44 395 ASN A N 1
ATOM 3047 C CA . ASN A 1 395 ? -2.004 -38.438 -4.434 1 97.44 395 ASN A CA 1
ATOM 3048 C C . ASN A 1 395 ? -0.915 -37.375 -4.551 1 97.44 395 ASN A C 1
ATOM 3050 O O . ASN A 1 395 ? 0.069 -37.406 -3.809 1 97.44 395 ASN A O 1
ATOM 3054 N N . SER A 1 396 ? -1.029 -36.469 -5.484 1 98.06 396 SER A N 1
ATOM 3055 C CA . SER A 1 396 ? 0.007 -35.438 -5.621 1 98.06 396 SER A CA 1
ATOM 3056 C C . SER A 1 396 ? 0.03 -34.531 -4.41 1 98.06 396 SER A C 1
ATOM 3058 O O . SER A 1 396 ? 1.094 -34.062 -4.004 1 98.06 396 SER A O 1
ATOM 3060 N N . ALA A 1 397 ? -1.117 -34.219 -3.797 1 97.19 397 ALA A N 1
ATOM 3061 C CA . ALA A 1 397 ? -1.155 -33.438 -2.576 1 97.19 397 ALA A CA 1
ATOM 3062 C C . ALA A 1 397 ? -0.436 -34.125 -1.433 1 97.19 397 ALA A C 1
ATOM 3064 O O . ALA A 1 397 ? 0.308 -33.5 -0.675 1 97.19 397 ALA A O 1
ATOM 3065 N N . ARG A 1 398 ? -0.651 -35.406 -1.285 1 97.19 398 ARG A N 1
ATOM 3066 C CA . ARG A 1 398 ? 0.025 -36.188 -0.256 1 97.19 398 ARG A CA 1
ATOM 3067 C C . ARG A 1 398 ? 1.534 -36.188 -0.478 1 97.19 398 ARG A C 1
ATOM 3069 O O . ARG A 1 398 ? 2.307 -36.094 0.476 1 97.19 398 ARG A O 1
ATOM 3076 N N . LEU A 1 399 ? 1.921 -36.344 -1.723 1 98.56 399 LEU A N 1
ATOM 3077 C CA . LEU A 1 399 ? 3.33 -36.25 -2.088 1 98.56 399 LEU A CA 1
ATOM 3078 C C . LEU A 1 399 ? 3.918 -34.938 -1.626 1 98.56 399 LEU A C 1
ATOM 3080 O O . LEU A 1 399 ? 4.984 -34.906 -1.006 1 98.56 399 LEU A O 1
ATOM 3084 N N . ILE A 1 400 ? 3.234 -33.844 -1.851 1 98.31 400 ILE A N 1
ATOM 3085 C CA . ILE A 1 400 ? 3.68 -32.5 -1.517 1 98.31 400 ILE A CA 1
ATOM 3086 C C . ILE A 1 400 ? 3.793 -32.344 -0.001 1 98.31 400 ILE A C 1
ATOM 3088 O O . ILE A 1 400 ? 4.781 -31.812 0.506 1 98.31 400 ILE A O 1
ATOM 3092 N N . HIS A 1 401 ? 2.801 -32.844 0.739 1 97.25 401 HIS A N 1
ATOM 3093 C CA . HIS A 1 401 ? 2.844 -32.781 2.195 1 97.25 401 HIS A CA 1
ATOM 3094 C C . HIS A 1 401 ? 4.039 -33.562 2.746 1 97.25 401 HIS A C 1
ATOM 3096 O O . HIS A 1 401 ? 4.746 -33.062 3.629 1 97.25 401 HIS A O 1
ATOM 3102 N N . ASP A 1 402 ? 4.277 -34.688 2.229 1 98.31 402 ASP A N 1
ATOM 3103 C CA . ASP A 1 402 ? 5.395 -35.531 2.697 1 98.31 402 ASP A CA 1
ATOM 3104 C C . ASP A 1 402 ? 6.734 -34.875 2.342 1 98.31 402 ASP A C 1
ATOM 3106 O O . ASP A 1 402 ? 7.688 -34.938 3.119 1 98.31 402 ASP A O 1
ATOM 3110 N N . PHE A 1 403 ? 6.816 -34.281 1.196 1 98.62 403 PHE A N 1
ATOM 3111 C CA . PHE A 1 403 ? 8.008 -33.562 0.791 1 98.62 403 PHE A CA 1
ATOM 3112 C C . PHE A 1 403 ? 8.359 -32.5 1.822 1 98.62 403 PHE A C 1
ATOM 3114 O O . PHE A 1 403 ? 9.477 -32.469 2.344 1 98.62 403 PHE A O 1
ATOM 3121 N N . TRP A 1 404 ? 7.406 -31.656 2.145 1 97.69 404 TRP A N 1
ATOM 3122 C CA . TRP A 1 404 ? 7.691 -30.547 3.057 1 97.69 404 TRP A CA 1
ATOM 3123 C C . TRP A 1 404 ? 7.992 -31.062 4.461 1 97.69 404 TRP A C 1
ATOM 3125 O O . TRP A 1 404 ? 8.859 -30.531 5.148 1 97.69 404 TRP A O 1
ATOM 3135 N N . THR A 1 405 ? 7.258 -32.125 4.898 1 96.69 405 THR A N 1
ATOM 3136 C CA . THR A 1 405 ? 7.551 -32.75 6.184 1 96.69 405 THR A CA 1
ATOM 3137 C C . THR A 1 405 ? 9.008 -33.188 6.258 1 96.69 405 THR A C 1
ATOM 3139 O O . THR A 1 405 ? 9.711 -32.844 7.219 1 96.69 405 THR A O 1
ATOM 3142 N N . THR A 1 406 ? 9.492 -33.812 5.227 1 97.5 406 THR A N 1
ATOM 3143 C CA . THR A 1 406 ? 10.844 -34.375 5.242 1 97.5 406 THR A CA 1
ATOM 3144 C C . THR A 1 406 ? 11.875 -33.281 5.008 1 97.5 406 THR A C 1
ATOM 3146 O O . THR A 1 406 ? 12.984 -33.344 5.543 1 97.5 406 THR A O 1
ATOM 3149 N N . VAL A 1 407 ? 11.539 -32.219 4.254 1 97.5 407 VAL A N 1
ATOM 3150 C CA . VAL A 1 407 ? 12.453 -31.109 4.031 1 97.5 407 VAL A CA 1
ATOM 3151 C C . VAL A 1 407 ? 12.781 -30.438 5.363 1 97.5 407 VAL A C 1
ATOM 3153 O O . VAL A 1 407 ? 13.953 -30.219 5.68 1 97.5 407 VAL A O 1
ATOM 3156 N N . TYR A 1 408 ? 11.805 -30.141 6.145 1 95.81 408 TYR A N 1
ATOM 3157 C CA . TYR A 1 408 ? 12.039 -29.406 7.387 1 95.81 408 TYR A CA 1
ATOM 3158 C C . TYR A 1 408 ? 12.727 -30.297 8.414 1 95.81 408 TYR A C 1
ATOM 3160 O O . TYR A 1 408 ? 13.398 -29.797 9.32 1 95.81 408 TYR A O 1
ATOM 3168 N N . GLN A 1 409 ? 12.578 -31.656 8.273 1 94.5 409 GLN A N 1
ATOM 3169 C CA . GLN A 1 409 ? 13.328 -32.562 9.125 1 94.5 409 GLN A CA 1
ATOM 3170 C C . GLN A 1 409 ? 14.805 -32.594 8.734 1 94.5 409 GLN A C 1
ATOM 3172 O O . GLN A 1 409 ? 15.664 -32.875 9.57 1 94.5 409 GLN A O 1
ATOM 3177 N N . ALA A 1 410 ? 15.031 -32.312 7.539 1 94.56 410 ALA A N 1
ATOM 3178 C CA . ALA A 1 410 ? 16.391 -32.438 7.012 1 94.56 410 ALA A CA 1
ATOM 3179 C C . ALA A 1 410 ? 17.234 -31.219 7.352 1 94.56 410 ALA A C 1
ATOM 3181 O O . ALA A 1 410 ? 18.453 -31.25 7.207 1 94.56 410 ALA A O 1
ATOM 3182 N N . ILE A 1 411 ? 16.562 -30.125 7.73 1 91.62 411 ILE A N 1
ATOM 3183 C CA . ILE A 1 411 ? 17.281 -28.891 8.008 1 91.62 411 ILE A CA 1
ATOM 3184 C C . ILE A 1 411 ? 18.156 -29.078 9.25 1 91.62 411 ILE A C 1
ATOM 3186 O O . ILE A 1 411 ? 17.688 -29.562 10.281 1 91.62 411 ILE A O 1
ATOM 3190 N N . GLU A 1 412 ? 19.406 -28.859 9.102 1 82.75 412 GLU A N 1
ATOM 3191 C CA . GLU A 1 412 ? 20.359 -28.938 10.211 1 82.75 412 GLU A CA 1
ATOM 3192 C C . GLU A 1 412 ? 20.562 -27.578 10.875 1 82.75 412 GLU A C 1
ATOM 3194 O O . GLU A 1 412 ? 20.703 -26.578 10.188 1 82.75 412 GLU A O 1
ATOM 3199 N N . ASP A 1 413 ? 20.391 -27.469 12.18 1 67 413 ASP A N 1
ATOM 3200 C CA . ASP A 1 413 ? 20.656 -26.25 12.93 1 67 413 ASP A CA 1
ATOM 3201 C C . ASP A 1 413 ? 22.156 -25.938 12.945 1 67 413 ASP A C 1
ATOM 3203 O O . ASP A 1 413 ? 22.984 -26.844 12.922 1 67 413 ASP A O 1
ATOM 3207 N N . MET B 1 1 ? 47.781 -1.109 -11.773 1 21.2 1 MET B N 1
ATOM 3208 C CA . MET B 1 1 ? 46.594 -0.744 -12.555 1 21.2 1 MET B CA 1
ATOM 3209 C C . MET B 1 1 ? 45.375 -0.613 -11.656 1 21.2 1 MET B C 1
ATOM 3211 O O . MET B 1 1 ? 44.688 -1.604 -11.367 1 21.2 1 MET B O 1
ATOM 3215 N N . GLU B 1 2 ? 45.281 0.009 -10.523 1 22.8 2 GLU B N 1
ATOM 3216 C CA . GLU B 1 2 ? 44.906 0.12 -9.117 1 22.8 2 GLU B CA 1
ATOM 3217 C C . GLU B 1 2 ? 43.594 0.843 -8.945 1 22.8 2 GLU B C 1
ATOM 3219 O O . GLU B 1 2 ? 43.531 2.074 -8.961 1 22.8 2 GLU B O 1
ATOM 3224 N N . LYS B 1 3 ? 42.594 0.602 -10.086 1 26.23 3 LYS B N 1
ATOM 3225 C CA . LYS B 1 3 ? 41.438 1.434 -9.875 1 26.23 3 LYS B CA 1
ATOM 3226 C C . LYS B 1 3 ? 41.062 1.49 -8.391 1 26.23 3 LYS B C 1
ATOM 3228 O O . LYS B 1 3 ? 41.25 0.517 -7.664 1 26.23 3 LYS B O 1
ATOM 3233 N N . THR B 1 4 ? 40.812 2.744 -7.75 1 28.53 4 THR B N 1
ATOM 3234 C CA . THR B 1 4 ? 40.25 3.73 -6.828 1 28.53 4 THR B CA 1
ATOM 3235 C C . THR B 1 4 ? 38.812 3.412 -6.508 1 28.53 4 THR B C 1
ATOM 3237 O O . THR B 1 4 ? 37.938 3.475 -7.387 1 28.53 4 THR B O 1
ATOM 3240 N N . MET B 1 5 ? 38.312 2.531 -5.691 1 31.81 5 MET B N 1
ATOM 3241 C CA . MET B 1 5 ? 37.094 1.869 -5.23 1 31.81 5 MET B CA 1
ATOM 3242 C C . MET B 1 5 ? 36 2.883 -4.988 1 31.81 5 MET B C 1
ATOM 3244 O O . MET B 1 5 ? 36.219 3.904 -4.332 1 31.81 5 MET B O 1
ATOM 3248 N N . GLY B 1 6 ? 34.906 3.061 -5.781 1 34.62 6 GLY B N 1
ATOM 3249 C CA . GLY B 1 6 ? 33.906 4.113 -5.961 1 34.62 6 GLY B CA 1
ATOM 3250 C C . GLY B 1 6 ? 33.375 4.648 -4.648 1 34.62 6 GLY B C 1
ATOM 3251 O O . GLY B 1 6 ? 33.312 3.93 -3.648 1 34.62 6 GLY B O 1
ATOM 3252 N N . GLN B 1 7 ? 33.5 5.914 -4.336 1 34.44 7 GLN B N 1
ATOM 3253 C CA . GLN B 1 7 ? 33.062 6.785 -3.252 1 34.44 7 GLN B CA 1
ATOM 3254 C C . GLN B 1 7 ? 31.656 6.398 -2.775 1 34.44 7 GLN B C 1
ATOM 3256 O O . GLN B 1 7 ? 30.688 6.473 -3.541 1 34.44 7 GLN B O 1
ATOM 3261 N N . ARG B 1 8 ? 31.406 5.297 -2.029 1 42.53 8 ARG B N 1
ATOM 3262 C CA . ARG B 1 8 ? 30.297 4.836 -1.205 1 42.53 8 ARG B CA 1
ATOM 3263 C C . ARG B 1 8 ? 29.484 6.008 -0.669 1 42.53 8 ARG B C 1
ATOM 3265 O O . ARG B 1 8 ? 30 6.836 0.083 1 42.53 8 ARG B O 1
ATOM 3272 N N . ASN B 1 9 ? 28.547 6.734 -1.417 1 49.12 9 ASN B N 1
ATOM 3273 C CA . ASN B 1 9 ? 27.688 7.797 -0.894 1 49.12 9 ASN B CA 1
ATOM 3274 C C . ASN B 1 9 ? 26.953 7.352 0.362 1 49.12 9 ASN B C 1
ATOM 3276 O O . ASN B 1 9 ? 26.719 6.156 0.562 1 49.12 9 ASN B O 1
ATOM 3280 N N . ASN B 1 10 ? 26.719 8.453 1.404 1 58.34 10 ASN B N 1
ATOM 3281 C CA . ASN B 1 10 ? 26.266 8.875 2.725 1 58.34 10 ASN B CA 1
ATOM 3282 C C . ASN B 1 10 ? 24.828 8.445 2.99 1 58.34 10 ASN B C 1
ATOM 3284 O O . ASN B 1 10 ? 24.062 9.164 3.635 1 58.34 10 ASN B O 1
ATOM 3288 N N . GLY B 1 11 ? 24.266 7.363 2.498 1 80.69 11 GLY B N 1
ATOM 3289 C CA . GLY B 1 11 ? 23 6.82 2.936 1 80.69 11 GLY B CA 1
ATOM 3290 C C . GLY B 1 11 ? 22.078 6.465 1.785 1 80.69 11 GLY B C 1
ATOM 3291 O O . GLY B 1 11 ? 21.172 5.645 1.941 1 80.69 11 GLY B O 1
ATOM 3292 N N . PHE B 1 12 ? 22.422 7.07 0.535 1 93 12 PHE B N 1
ATOM 3293 C CA . PHE B 1 12 ? 21.625 6.785 -0.651 1 93 12 PHE B CA 1
ATOM 3294 C C . PHE B 1 12 ? 22.5 6.297 -1.794 1 93 12 PHE B C 1
ATOM 3296 O O . PHE B 1 12 ? 23.641 6.758 -1.954 1 93 12 PHE B O 1
ATOM 3303 N N . SER B 1 13 ? 22.062 5.355 -2.645 1 92.31 13 SER B N 1
ATOM 3304 C CA . SER B 1 13 ? 22.797 4.91 -3.826 1 92.31 13 SER B CA 1
ATOM 3305 C C . SER B 1 13 ? 22.719 5.945 -4.941 1 92.31 13 SER B C 1
ATOM 3307 O O . SER B 1 13 ? 21.688 6.598 -5.129 1 92.31 13 SER B O 1
ATOM 3309 N N . ASP B 1 14 ? 23.844 6.102 -5.73 1 92.56 14 ASP B N 1
ATOM 3310 C CA . ASP B 1 14 ? 23.875 7.023 -6.859 1 92.56 14 ASP B CA 1
ATOM 3311 C C . ASP B 1 14 ? 22.781 6.688 -7.871 1 92.56 14 ASP B C 1
ATOM 3313 O O . ASP B 1 14 ? 22.094 7.582 -8.375 1 92.56 14 ASP B O 1
ATOM 3317 N N . ALA B 1 15 ? 22.672 5.414 -8.086 1 92.5 15 ALA B N 1
ATOM 3318 C CA . ALA B 1 15 ? 21.641 4.969 -9.031 1 92.5 15 ALA B CA 1
ATOM 3319 C C . ALA B 1 15 ? 20.25 5.324 -8.531 1 92.5 15 ALA B C 1
ATOM 3321 O O . ALA B 1 15 ? 19.375 5.715 -9.32 1 92.5 15 ALA B O 1
ATOM 3322 N N . GLY B 1 16 ? 20.062 5.16 -7.289 1 94.19 16 GLY B N 1
ATOM 3323 C CA . GLY B 1 16 ? 18.797 5.508 -6.691 1 94.19 16 GLY B CA 1
ATOM 3324 C C . GLY B 1 16 ? 18.484 6.992 -6.773 1 94.19 16 GLY B C 1
ATOM 3325 O O . GLY B 1 16 ? 17.344 7.379 -7.062 1 94.19 16 GLY B O 1
ATOM 3326 N N . LEU B 1 17 ? 19.469 7.848 -6.504 1 96.06 17 LEU B N 1
ATOM 3327 C CA . LEU B 1 17 ? 19.281 9.289 -6.566 1 96.06 17 LEU B CA 1
ATOM 3328 C C . LEU B 1 17 ? 19.016 9.742 -7.996 1 96.06 17 LEU B C 1
ATOM 3330 O O . LEU B 1 17 ? 18.219 10.656 -8.227 1 96.06 17 LEU B O 1
ATOM 3334 N N . LEU B 1 18 ? 19.672 9.125 -8.953 1 96.38 18 LEU B N 1
ATOM 3335 C CA . LEU B 1 18 ? 19.438 9.438 -10.352 1 96.38 18 LEU B CA 1
ATOM 3336 C C . LEU B 1 18 ? 18 9.062 -10.75 1 96.38 18 LEU B C 1
ATOM 3338 O O . LEU B 1 18 ? 17.328 9.828 -11.445 1 96.38 18 LEU B O 1
ATOM 3342 N N . LYS B 1 19 ? 17.609 7.891 -10.297 1 96.75 19 LYS B N 1
ATOM 3343 C CA . LYS B 1 19 ? 16.234 7.469 -10.562 1 96.75 19 LYS B CA 1
ATOM 3344 C C . LYS B 1 19 ? 15.234 8.445 -9.945 1 96.75 19 LYS B C 1
ATOM 3346 O O . LYS B 1 19 ? 14.227 8.789 -10.578 1 96.75 19 LYS B O 1
ATOM 3351 N N . LEU B 1 20 ? 15.461 8.867 -8.75 1 97.75 20 LEU B N 1
ATOM 3352 C CA . LEU B 1 20 ? 14.617 9.852 -8.07 1 97.75 20 LEU B CA 1
ATOM 3353 C C . LEU B 1 20 ? 14.508 11.133 -8.898 1 97.75 20 LEU B C 1
ATOM 3355 O O . LEU B 1 20 ? 13.406 11.602 -9.18 1 97.75 20 LEU B O 1
ATOM 3359 N N . ARG B 1 21 ? 15.586 11.656 -9.312 1 98.25 21 ARG B N 1
ATOM 3360 C CA . ARG B 1 21 ? 15.586 12.883 -10.102 1 98.25 21 ARG B CA 1
ATOM 3361 C C . ARG B 1 21 ? 14.82 12.703 -11.406 1 98.25 21 ARG B C 1
ATOM 3363 O O . ARG B 1 21 ? 14.031 13.562 -11.797 1 98.25 21 ARG B O 1
ATOM 3370 N N . ASP B 1 22 ? 15.078 11.586 -12.078 1 98.5 22 ASP B N 1
ATOM 3371 C CA . ASP B 1 22 ? 14.445 11.32 -13.367 1 98.5 22 ASP B CA 1
ATOM 3372 C C . ASP B 1 22 ? 12.922 11.25 -13.227 1 98.5 22 ASP B C 1
ATOM 3374 O O . ASP B 1 22 ? 12.195 11.797 -14.055 1 98.5 22 ASP B O 1
ATOM 3378 N N . VAL B 1 23 ? 12.492 10.57 -12.203 1 98.56 23 VAL B N 1
ATOM 3379 C CA . VAL B 1 23 ? 11.062 10.422 -11.969 1 98.56 23 VAL B CA 1
ATOM 3380 C C . VAL B 1 23 ? 10.438 11.781 -11.664 1 98.56 23 VAL B C 1
ATOM 3382 O O . VAL B 1 23 ? 9.383 12.117 -12.203 1 98.56 23 VAL B O 1
ATOM 3385 N N . LEU B 1 24 ? 11.039 12.609 -10.805 1 98.81 24 LEU B N 1
ATOM 3386 C CA . LEU B 1 24 ? 10.531 13.938 -10.484 1 98.81 24 LEU B CA 1
ATOM 3387 C C . LEU B 1 24 ? 10.523 14.828 -11.727 1 98.81 24 LEU B C 1
ATOM 3389 O O . LEU B 1 24 ? 9.562 15.562 -11.961 1 98.81 24 LEU B O 1
ATOM 3393 N N . ALA B 1 25 ? 11.562 14.719 -12.562 1 98.75 25 ALA B N 1
ATOM 3394 C CA . ALA B 1 25 ? 11.672 15.523 -13.781 1 98.75 25 ALA B CA 1
ATOM 3395 C C . ALA B 1 25 ? 10.539 15.188 -14.758 1 98.75 25 ALA B C 1
ATOM 3397 O O . ALA B 1 25 ? 10.016 16.078 -15.438 1 98.75 25 ALA B O 1
ATOM 3398 N N . ARG B 1 26 ? 10.172 13.93 -14.82 1 98.56 26 ARG B N 1
ATOM 3399 C CA . ARG B 1 26 ? 9.094 13.508 -15.711 1 98.56 26 ARG B CA 1
ATOM 3400 C C . ARG B 1 26 ? 7.781 14.18 -15.328 1 98.56 26 ARG B C 1
ATOM 3402 O O . ARG B 1 26 ? 6.98 14.531 -16.203 1 98.56 26 ARG B O 1
ATOM 3409 N N . HIS B 1 27 ? 7.535 14.352 -14.047 1 98.62 27 HIS B N 1
ATOM 3410 C CA . HIS B 1 27 ? 6.328 15.047 -13.609 1 98.62 27 HIS B CA 1
ATOM 3411 C C . HIS B 1 27 ? 6.34 16.5 -14.047 1 98.62 27 HIS B C 1
ATOM 3413 O O . HIS B 1 27 ? 5.324 17.031 -14.516 1 98.62 27 HIS B O 1
ATOM 3419 N N . VAL B 1 28 ? 7.496 17.172 -13.93 1 98.69 28 VAL B N 1
ATOM 3420 C CA . VAL B 1 28 ? 7.621 18.578 -14.336 1 98.69 28 VAL B CA 1
ATOM 3421 C C . VAL B 1 28 ? 7.504 18.672 -15.859 1 98.69 28 VAL B C 1
ATOM 3423 O O . VAL B 1 28 ? 6.781 19.531 -16.375 1 98.69 28 VAL B O 1
ATOM 3426 N N . GLU B 1 29 ? 8.125 17.75 -16.609 1 97.94 29 GLU B N 1
ATOM 3427 C CA . GLU B 1 29 ? 8.141 17.75 -18.078 1 97.94 29 GLU B CA 1
ATOM 3428 C C . GLU B 1 29 ? 6.75 17.453 -18.641 1 97.94 29 GLU B C 1
ATOM 3430 O O . GLU B 1 29 ? 6.426 17.859 -19.75 1 97.94 29 GLU B O 1
ATOM 3435 N N . SER B 1 30 ? 5.93 16.812 -17.828 1 97 30 SER B N 1
ATOM 3436 C CA . SER B 1 30 ? 4.574 16.484 -18.25 1 97 30 SER B CA 1
ATOM 3437 C C . SER B 1 30 ? 3.729 17.75 -18.406 1 97 30 SER B C 1
ATOM 3439 O O . SER B 1 30 ? 2.662 17.734 -19.016 1 97 30 SER B O 1
ATOM 3441 N N . GLY B 1 31 ? 4.105 18.828 -17.734 1 97.12 31 GLY B N 1
ATOM 3442 C CA . GLY B 1 31 ? 3.354 20.078 -17.75 1 97.12 31 GLY B CA 1
ATOM 3443 C C . GLY B 1 31 ? 2.271 20.125 -16.688 1 97.12 31 GLY B C 1
ATOM 3444 O O . GLY B 1 31 ? 1.579 21.141 -16.547 1 97.12 31 GLY B O 1
ATOM 3445 N N . LYS B 1 32 ? 2.1 19.062 -15.891 1 97.75 32 LYS B N 1
ATOM 3446 C CA . LYS B 1 32 ? 1.052 19.031 -14.875 1 97.75 32 LYS B CA 1
ATOM 3447 C C . LYS B 1 32 ? 1.57 19.516 -13.523 1 97.75 32 LYS B C 1
ATOM 3449 O O . LYS B 1 32 ? 0.786 19.812 -12.617 1 97.75 32 LYS B O 1
ATOM 3454 N N . ILE B 1 33 ? 2.861 19.562 -13.391 1 98.69 33 ILE B N 1
ATOM 3455 C CA . ILE B 1 33 ? 3.547 20.109 -12.227 1 98.69 33 ILE B CA 1
ATOM 3456 C C . ILE B 1 33 ? 4.484 21.234 -12.664 1 98.69 33 ILE B C 1
ATOM 3458 O O . ILE B 1 33 ? 5.512 20.984 -13.297 1 98.69 33 ILE B O 1
ATOM 3462 N N . PRO B 1 34 ? 4.18 22.469 -12.344 1 98.69 34 PRO B N 1
ATOM 3463 C CA . PRO B 1 34 ? 5.062 23.562 -12.773 1 98.69 34 PRO B CA 1
ATOM 3464 C C . PRO B 1 34 ? 6.457 23.453 -12.164 1 98.69 34 PRO B C 1
ATOM 3466 O O . PRO B 1 34 ? 7.453 23.688 -12.852 1 98.69 34 PRO B O 1
ATOM 3469 N N . GLY B 1 35 ? 6.492 23.203 -10.883 1 98.75 35 GLY B N 1
ATOM 3470 C CA . GLY B 1 35 ? 7.758 23.094 -10.18 1 98.75 35 GLY B CA 1
ATOM 3471 C C . GLY B 1 35 ? 7.641 22.375 -8.844 1 98.75 35 GLY B C 1
ATOM 3472 O O . GLY B 1 35 ? 6.531 22.125 -8.367 1 98.75 35 GLY B O 1
ATOM 3473 N N . LEU B 1 36 ? 8.812 21.969 -8.32 1 98.94 36 LEU B N 1
ATOM 3474 C CA . LEU B 1 36 ? 8.859 21.297 -7.035 1 98.94 36 LEU B CA 1
ATOM 3475 C C . LEU B 1 36 ? 10.234 21.453 -6.387 1 98.94 36 LEU B C 1
ATOM 3477 O O . LEU B 1 36 ? 11.211 21.781 -7.066 1 98.94 36 LEU B O 1
ATOM 3481 N N . VAL B 1 37 ? 10.297 21.312 -5.094 1 98.94 37 VAL B N 1
ATOM 3482 C CA . VAL B 1 37 ? 11.523 21.172 -4.312 1 98.94 37 VAL B CA 1
ATOM 3483 C C . VAL B 1 37 ? 11.422 19.938 -3.418 1 98.94 37 VAL B C 1
ATOM 3485 O O . VAL B 1 37 ? 10.445 19.766 -2.688 1 98.94 37 VAL B O 1
ATOM 3488 N N . ALA B 1 38 ? 12.367 19.047 -3.584 1 98.94 38 ALA B N 1
ATOM 3489 C CA . ALA B 1 38 ? 12.43 17.828 -2.785 1 98.94 38 ALA B CA 1
ATOM 3490 C C . ALA B 1 38 ? 13.727 17.766 -1.981 1 98.94 38 ALA B C 1
ATOM 3492 O O . ALA B 1 38 ? 14.789 18.141 -2.477 1 98.94 38 ALA B O 1
ATOM 3493 N N . LEU B 1 39 ? 13.633 17.359 -0.743 1 98.75 39 LEU B N 1
ATOM 3494 C CA . LEU B 1 39 ? 14.797 17.188 0.122 1 98.75 39 LEU B CA 1
ATOM 3495 C C . LEU B 1 39 ? 14.719 15.859 0.877 1 98.75 39 LEU B C 1
ATOM 3497 O O . LEU B 1 39 ? 13.672 15.516 1.43 1 98.75 39 LEU B O 1
ATOM 3501 N N . ILE B 1 40 ? 15.734 15.039 0.788 1 98.44 40 ILE B N 1
ATOM 3502 C CA . ILE B 1 40 ? 15.883 13.828 1.591 1 98.44 40 ILE B CA 1
ATOM 3503 C C . ILE B 1 40 ? 17.172 13.891 2.391 1 98.44 40 ILE B C 1
ATOM 3505 O O . ILE B 1 40 ? 18.172 14.445 1.928 1 98.44 40 ILE B O 1
ATOM 3509 N N . SER B 1 41 ? 17.094 13.383 3.588 1 97.31 41 SER B N 1
ATOM 3510 C CA . SER B 1 41 ? 18.266 13.383 4.461 1 97.31 41 SER B CA 1
ATOM 3511 C C . SER B 1 41 ? 18.375 12.078 5.246 1 97.31 41 SER B C 1
ATOM 3513 O O . SER B 1 41 ? 17.359 11.539 5.695 1 97.31 41 SER B O 1
ATOM 3515 N N . ARG B 1 42 ? 19.5 11.547 5.332 1 94.88 42 ARG B N 1
ATOM 3516 C CA . ARG B 1 42 ? 19.812 10.32 6.062 1 94.88 42 ARG B CA 1
ATOM 3517 C C . ARG B 1 42 ? 21.219 10.367 6.637 1 94.88 42 ARG B C 1
ATOM 3519 O O . ARG B 1 42 ? 22.188 10.656 5.922 1 94.88 42 ARG B O 1
ATOM 3526 N N . HIS B 1 43 ? 21.359 10.07 7.906 1 88.88 43 HIS B N 1
ATOM 3527 C CA . HIS B 1 43 ? 22.656 10.023 8.602 1 88.88 43 HIS B CA 1
ATOM 3528 C C . HIS B 1 43 ? 23.422 11.32 8.406 1 88.88 43 HIS B C 1
ATOM 3530 O O . HIS B 1 43 ? 24.625 11.289 8.125 1 88.88 43 HIS B O 1
ATOM 3536 N N . GLY B 1 44 ? 22.688 12.422 8.383 1 83.5 44 GLY B N 1
ATOM 3537 C CA . GLY B 1 44 ? 23.328 13.727 8.336 1 83.5 44 GLY B CA 1
ATOM 3538 C C . GLY B 1 44 ? 23.562 14.219 6.922 1 83.5 44 GLY B C 1
ATOM 3539 O O . GLY B 1 44 ? 23.953 15.375 6.715 1 83.5 44 GLY B O 1
ATOM 3540 N N . GLU B 1 45 ? 23.375 13.367 5.906 1 89.94 45 GLU B N 1
ATOM 3541 C CA . GLU B 1 45 ? 23.531 13.758 4.512 1 89.94 45 GLU B CA 1
ATOM 3542 C C . GLU B 1 45 ? 22.203 14.188 3.893 1 89.94 45 GLU B C 1
ATOM 3544 O O . GLU B 1 45 ? 21.188 13.516 4.074 1 89.94 45 GLU B O 1
ATOM 3549 N N . THR B 1 46 ? 22.312 15.336 3.213 1 95.62 46 THR B N 1
ATOM 3550 C CA . THR B 1 46 ? 21.094 15.898 2.621 1 95.62 46 THR B CA 1
ATOM 3551 C C . THR B 1 46 ? 21.219 15.961 1.101 1 95.62 46 THR B C 1
ATOM 3553 O O . THR B 1 46 ? 22.281 16.281 0.568 1 95.62 46 THR B O 1
ATOM 3556 N N . HIS B 1 47 ? 20.266 15.516 0.399 1 96.88 47 HIS B N 1
ATOM 3557 C CA . HIS B 1 47 ? 20.094 15.648 -1.045 1 96.88 47 HIS B CA 1
ATOM 3558 C C . HIS B 1 47 ? 18.875 16.484 -1.391 1 96.88 47 HIS B C 1
ATOM 3560 O O . HIS B 1 47 ? 17.797 16.266 -0.847 1 96.88 47 HIS B O 1
ATOM 3566 N N . CYS B 1 48 ? 19.078 17.5 -2.252 1 98.25 48 CYS B N 1
ATOM 3567 C CA . CYS B 1 48 ? 18 18.406 -2.604 1 98.25 48 CYS B CA 1
ATOM 3568 C C . CYS B 1 48 ? 17.844 18.516 -4.113 1 98.25 48 CYS B C 1
ATOM 3570 O O . CYS B 1 48 ? 18.828 18.578 -4.844 1 98.25 48 CYS B O 1
ATOM 3572 N N . GLU B 1 49 ? 16.625 18.359 -4.59 1 98.56 49 GLU B N 1
ATOM 3573 C CA . GLU B 1 49 ? 16.25 18.625 -5.977 1 98.56 49 GLU B CA 1
ATOM 3574 C C . GLU B 1 49 ? 15.305 19.812 -6.082 1 98.56 49 GLU B C 1
ATOM 3576 O O . GLU B 1 49 ? 14.336 19.922 -5.328 1 98.56 49 GLU B O 1
ATOM 3581 N N . ALA B 1 50 ? 15.617 20.781 -6.879 1 98.81 50 ALA B N 1
ATOM 3582 C CA . ALA B 1 50 ? 14.727 21.875 -7.281 1 98.81 50 ALA B CA 1
ATOM 3583 C C . ALA B 1 50 ? 14.492 21.859 -8.789 1 98.81 50 ALA B C 1
ATOM 3585 O O . ALA B 1 50 ? 15.43 22.047 -9.57 1 98.81 50 ALA B O 1
ATOM 3586 N N . LEU B 1 51 ? 13.32 21.594 -9.203 1 98.81 51 LEU B N 1
ATOM 3587 C CA . LEU B 1 51 ? 13.008 21.391 -10.617 1 98.81 51 LEU B CA 1
ATOM 3588 C C . LEU B 1 51 ? 11.836 22.266 -11.047 1 98.81 51 LEU B C 1
ATOM 3590 O O . LEU B 1 51 ? 10.883 22.453 -10.281 1 98.81 51 LEU B O 1
ATOM 3594 N N . GLY B 1 52 ? 11.914 22.812 -12.266 1 98.81 52 GLY B N 1
ATOM 3595 C CA . GLY B 1 52 ? 10.805 23.562 -12.844 1 98.81 52 GLY B CA 1
ATOM 3596 C C . GLY B 1 52 ? 10.836 25.031 -12.5 1 98.81 52 GLY B C 1
ATOM 3597 O O . GLY B 1 52 ? 11.898 25.609 -12.266 1 98.81 52 GLY B O 1
ATOM 3598 N N . THR B 1 53 ? 9.617 25.625 -12.594 1 98.44 53 THR B N 1
ATOM 3599 C CA . THR B 1 53 ? 9.516 27.078 -12.453 1 98.44 53 THR B CA 1
ATOM 3600 C C . THR B 1 53 ? 8.43 27.438 -11.438 1 98.44 53 THR B C 1
ATOM 3602 O O . THR B 1 53 ? 7.641 26.594 -11.031 1 98.44 53 THR B O 1
ATOM 3605 N N . MET B 1 54 ? 8.375 28.672 -11.039 1 97.5 54 MET B N 1
ATOM 3606 C CA . MET B 1 54 ? 7.469 29.172 -10.008 1 97.5 54 MET B CA 1
ATOM 3607 C C . MET B 1 54 ? 6.055 29.344 -10.555 1 97.5 54 MET B C 1
ATOM 3609 O O . MET B 1 54 ? 5.094 29.453 -9.797 1 97.5 54 MET B O 1
ATOM 3613 N N . ARG B 1 55 ? 5.938 29.328 -11.875 1 97.12 55 ARG B N 1
ATOM 3614 C CA . ARG B 1 55 ? 4.621 29.453 -12.492 1 97.12 55 ARG B CA 1
ATOM 3615 C C . ARG B 1 55 ? 4.438 28.406 -13.594 1 97.12 55 ARG B C 1
ATOM 3617 O O . ARG B 1 55 ? 5.41 27.953 -14.188 1 97.12 55 ARG B O 1
ATOM 3624 N N . HIS B 1 56 ? 3.125 28.109 -13.883 1 95.38 56 HIS B N 1
ATOM 3625 C CA . HIS B 1 56 ? 2.824 27.031 -14.82 1 95.38 56 HIS B CA 1
ATOM 3626 C C . HIS B 1 56 ? 3.186 27.422 -16.25 1 95.38 56 HIS B C 1
ATOM 3628 O O . HIS B 1 56 ? 3.426 26.562 -17.094 1 95.38 56 HIS B O 1
ATOM 3634 N N . ASP B 1 57 ? 3.193 28.703 -16.562 1 93.31 57 ASP B N 1
ATOM 3635 C CA . ASP B 1 57 ? 3.525 29.172 -17.906 1 93.31 57 ASP B CA 1
ATOM 3636 C C . ASP B 1 57 ? 4.988 29.609 -17.984 1 93.31 57 ASP B C 1
ATOM 3638 O O . ASP B 1 57 ? 5.383 30.297 -18.938 1 93.31 57 ASP B O 1
ATOM 3642 N N . GLY B 1 58 ? 5.73 29.203 -16.984 1 92.38 58 GLY B N 1
ATOM 3643 C CA . GLY B 1 58 ? 7.145 29.531 -16.953 1 92.38 58 GLY B CA 1
ATOM 3644 C C . GLY B 1 58 ? 7.5 30.531 -15.867 1 92.38 58 GLY B C 1
ATOM 3645 O O . GLY B 1 58 ? 6.828 30.594 -14.836 1 92.38 58 GLY B O 1
ATOM 3646 N N . GLY B 1 59 ? 8.656 31.266 -15.977 1 92.81 59 GLY B N 1
ATOM 3647 C CA . GLY B 1 59 ? 9.109 32.25 -15.008 1 92.81 59 GLY B CA 1
ATOM 3648 C C . GLY B 1 59 ? 10.375 31.844 -14.281 1 92.81 59 GLY B C 1
ATOM 3649 O O . GLY B 1 59 ? 11.203 31.125 -14.836 1 92.81 59 GLY B O 1
ATOM 3650 N N . ALA B 1 60 ? 10.492 32.406 -13.039 1 96.81 60 ALA B N 1
ATOM 3651 C CA . ALA B 1 60 ? 11.688 32.125 -12.242 1 96.81 60 ALA B CA 1
ATOM 3652 C C . ALA B 1 60 ? 11.781 30.656 -11.891 1 96.81 60 ALA B C 1
ATOM 3654 O O . ALA B 1 60 ? 10.766 30 -11.633 1 96.81 60 ALA B O 1
ATOM 3655 N N . PRO B 1 61 ? 12.969 30.125 -11.898 1 98.31 61 PRO B N 1
ATOM 3656 C CA . PRO B 1 61 ? 13.141 28.719 -11.523 1 98.31 61 PRO B CA 1
ATOM 3657 C C . PRO B 1 61 ? 12.844 28.469 -10.047 1 98.31 61 PRO B C 1
ATOM 3659 O O . PRO B 1 61 ? 13.031 29.359 -9.211 1 98.31 61 PRO B O 1
ATOM 3662 N N . MET B 1 62 ? 12.344 27.281 -9.758 1 98.5 62 MET B N 1
ATOM 3663 C CA . MET B 1 62 ? 12.312 26.828 -8.375 1 98.5 62 MET B CA 1
ATOM 3664 C C . MET B 1 62 ? 13.711 26.844 -7.762 1 98.5 62 MET B C 1
ATOM 3666 O O . MET B 1 62 ? 14.688 26.516 -8.438 1 98.5 62 MET B O 1
ATOM 3670 N N . ARG B 1 63 ? 13.734 27.219 -6.555 1 98.62 63 ARG B N 1
ATOM 3671 C CA . ARG B 1 63 ? 14.961 27.188 -5.77 1 98.62 63 ARG B CA 1
ATOM 3672 C C . ARG B 1 63 ? 14.742 26.484 -4.438 1 98.62 63 ARG B C 1
ATOM 3674 O O . ARG B 1 63 ? 13.609 26.359 -3.969 1 98.62 63 ARG B O 1
ATOM 3681 N N . ARG B 1 64 ? 15.875 26.062 -3.879 1 98.56 64 ARG B N 1
ATOM 3682 C CA . ARG B 1 64 ? 15.82 25.359 -2.605 1 98.56 64 ARG B CA 1
ATOM 3683 C C . ARG B 1 64 ? 15.094 26.188 -1.549 1 98.56 64 ARG B C 1
ATOM 3685 O O . ARG B 1 64 ? 14.414 25.625 -0.68 1 98.56 64 ARG B O 1
ATOM 3692 N N . ASP B 1 65 ? 15.172 27.5 -1.625 1 98.56 65 ASP B N 1
ATOM 3693 C CA . ASP B 1 65 ? 14.578 28.344 -0.6 1 98.56 65 ASP B CA 1
ATOM 3694 C C . ASP B 1 65 ? 13.203 28.859 -1.035 1 98.56 65 ASP B C 1
ATOM 3696 O O . ASP B 1 65 ? 12.68 29.797 -0.454 1 98.56 65 ASP B O 1
ATOM 3700 N N . THR B 1 66 ? 12.664 28.281 -2.098 1 98.81 66 THR B N 1
ATOM 3701 C CA . THR B 1 66 ? 11.281 28.594 -2.432 1 98.81 66 THR B CA 1
ATOM 3702 C C . THR B 1 66 ? 10.359 28.297 -1.248 1 98.81 66 THR B C 1
ATOM 3704 O O . THR B 1 66 ? 10.523 27.281 -0.563 1 98.81 66 THR B O 1
ATOM 3707 N N . ILE B 1 67 ? 9.422 29.281 -1.005 1 98.88 67 ILE B N 1
ATOM 3708 C CA . ILE B 1 67 ? 8.477 29.156 0.096 1 98.88 67 ILE B CA 1
ATOM 3709 C C . ILE B 1 67 ? 7.16 28.562 -0.416 1 98.88 67 ILE B C 1
ATOM 3711 O O . ILE B 1 67 ? 6.672 28.953 -1.479 1 98.88 67 ILE B O 1
ATOM 3715 N N . PHE B 1 68 ? 6.609 27.609 0.302 1 98.88 68 PHE B N 1
ATOM 3716 C CA . PHE B 1 68 ? 5.375 26.938 -0.101 1 98.88 68 PHE B CA 1
ATOM 3717 C C . PHE B 1 68 ? 4.324 27.047 0.996 1 98.88 68 PHE B C 1
ATOM 3719 O O . PHE B 1 68 ? 4.656 27.219 2.17 1 98.88 68 PHE B O 1
ATOM 3726 N N . ARG B 1 69 ? 3.051 27.062 0.614 1 98.62 69 ARG B N 1
ATOM 3727 C CA . ARG B 1 69 ? 1.961 26.828 1.555 1 98.62 69 ARG B CA 1
ATOM 3728 C C . ARG B 1 69 ? 1.929 25.359 1.996 1 98.62 69 ARG B C 1
ATOM 3730 O O . ARG B 1 69 ? 1.766 24.469 1.171 1 98.62 69 ARG B O 1
ATOM 3737 N N . MET B 1 70 ? 1.992 25.125 3.258 1 98.5 70 MET B N 1
ATOM 3738 C CA . MET B 1 70 ? 2.252 23.781 3.77 1 98.5 70 MET B CA 1
ATOM 3739 C C . MET B 1 70 ? 0.948 23.031 3.996 1 98.5 70 MET B C 1
ATOM 3741 O O . MET B 1 70 ? 0.954 21.797 4.137 1 98.5 70 MET B O 1
ATOM 3745 N N . ALA B 1 71 ? -0.125 23.781 4.031 1 97.44 71 ALA B N 1
ATOM 3746 C CA . ALA B 1 71 ? -1.416 23.141 4.293 1 97.44 71 ALA B CA 1
ATOM 3747 C C . ALA B 1 71 ? -1.316 22.141 5.445 1 97.44 71 ALA B C 1
ATOM 3749 O O . ALA B 1 71 ? -0.759 22.453 6.5 1 97.44 71 ALA B O 1
ATOM 3750 N N . SER B 1 72 ? -1.87 20.984 5.348 1 97.88 72 SER B N 1
ATOM 3751 C CA . SER B 1 72 ? -2.049 20.062 6.457 1 97.88 72 SER B CA 1
ATOM 3752 C C . SER B 1 72 ? -0.706 19.562 6.992 1 97.88 72 SER B C 1
ATOM 3754 O O . SER B 1 72 ? -0.635 19 8.086 1 97.88 72 SER B O 1
ATOM 3756 N N . THR B 1 73 ? 0.375 19.719 6.324 1 98.31 73 THR B N 1
ATOM 3757 C CA . THR B 1 73 ? 1.659 19.375 6.922 1 98.31 73 THR B CA 1
ATOM 3758 C C . THR B 1 73 ? 2.016 20.359 8.039 1 98.31 73 THR B C 1
ATOM 3760 O O . THR B 1 73 ? 2.99 20.156 8.766 1 98.31 73 THR B O 1
ATOM 3763 N N . SER B 1 74 ? 1.225 21.359 8.25 1 98.38 74 SER B N 1
ATOM 3764 C CA . SER B 1 74 ? 1.34 22.266 9.383 1 98.38 74 SER B CA 1
ATOM 3765 C C . SER B 1 74 ? 1.041 21.562 10.695 1 98.38 74 SER B C 1
ATOM 3767 O O . SER B 1 74 ? 1.593 21.906 11.742 1 98.38 74 SER B O 1
ATOM 3769 N N . LYS B 1 75 ? 0.218 20.547 10.641 1 98.31 75 LYS B N 1
ATOM 3770 C CA . LYS B 1 75 ? -0.313 19.906 11.836 1 98.31 75 LYS B CA 1
ATOM 3771 C C . LYS B 1 75 ? 0.809 19.312 12.688 1 98.31 75 LYS B C 1
ATOM 3773 O O . LYS B 1 75 ? 0.909 19.609 13.883 1 98.31 75 LYS B O 1
ATOM 3778 N N . PRO B 1 76 ? 1.746 18.609 12.062 1 98.06 76 PRO B N 1
ATOM 3779 C CA . PRO B 1 76 ? 2.822 18.047 12.883 1 98.06 76 PRO B CA 1
ATOM 3780 C C . PRO B 1 76 ? 3.658 19.125 13.57 1 98.06 76 PRO B C 1
ATOM 3782 O O . PRO B 1 76 ? 4.172 18.906 14.672 1 98.06 76 PRO B O 1
ATOM 3785 N N . VAL B 1 77 ? 3.734 20.234 12.992 1 96.56 77 VAL B N 1
ATOM 3786 C CA . VAL B 1 77 ? 4.566 21.312 13.539 1 96.56 77 VAL B CA 1
ATOM 3787 C C . VAL B 1 77 ? 3.793 22.062 14.625 1 96.56 77 VAL B C 1
ATOM 3789 O O . VAL B 1 77 ? 4.312 22.297 15.719 1 96.56 77 VAL B O 1
ATOM 3792 N N . SER B 1 78 ? 2.574 22.344 14.352 1 94.12 78 SER B N 1
ATOM 3793 C CA . SER B 1 78 ? 1.752 23.156 15.242 1 94.12 78 SER B CA 1
ATOM 3794 C C . SER B 1 78 ? 1.492 22.438 16.562 1 94.12 78 SER B C 1
ATOM 3796 O O . SER B 1 78 ? 1.407 23.078 17.609 1 94.12 78 SER B O 1
ATOM 3798 N N . VAL B 1 79 ? 1.424 21.172 16.547 1 97.62 79 VAL B N 1
ATOM 3799 C CA . VAL B 1 79 ? 1.108 20.406 17.734 1 97.62 79 VAL B CA 1
ATOM 3800 C C . VAL B 1 79 ? 2.256 20.516 18.75 1 97.62 79 VAL B C 1
ATOM 3802 O O . VAL B 1 79 ? 2.049 20.375 19.953 1 97.62 79 VAL B O 1
ATOM 3805 N N . ALA B 1 80 ? 3.473 20.812 18.266 1 98.31 80 ALA B N 1
ATOM 3806 C CA . ALA B 1 80 ? 4.637 20.938 19.141 1 98.31 80 ALA B CA 1
ATOM 3807 C C . ALA B 1 80 ? 4.426 22.047 20.172 1 98.31 80 ALA B C 1
ATOM 3809 O O . ALA B 1 80 ? 4.957 21.969 21.281 1 98.31 80 ALA B O 1
ATOM 3810 N N . ALA B 1 81 ? 3.67 23.047 19.828 1 98.44 81 ALA B N 1
ATOM 3811 C CA . ALA B 1 81 ? 3.383 24.141 20.75 1 98.44 81 ALA B CA 1
ATOM 3812 C C . ALA B 1 81 ? 2.686 23.625 22 1 98.44 81 ALA B C 1
ATOM 3814 O O . ALA B 1 81 ? 3.049 24 23.125 1 98.44 81 ALA B O 1
ATOM 3815 N N . ALA B 1 82 ? 1.698 22.781 21.797 1 98.38 82 ALA B N 1
ATOM 3816 C CA . ALA B 1 82 ? 1.003 22.188 22.938 1 98.38 82 ALA B CA 1
ATOM 3817 C C . ALA B 1 82 ? 1.936 21.297 23.75 1 98.38 82 ALA B C 1
ATOM 3819 O O . ALA B 1 82 ? 1.873 21.266 24.984 1 98.38 82 ALA B O 1
ATOM 3820 N N . MET B 1 83 ? 2.822 20.609 23.078 1 98.56 83 MET B N 1
ATOM 3821 C CA . MET B 1 83 ? 3.742 19.703 23.75 1 98.56 83 MET B CA 1
ATOM 3822 C C . MET B 1 83 ? 4.742 20.469 24.609 1 98.56 83 MET B C 1
ATOM 3824 O O . MET B 1 83 ? 5.145 20 25.672 1 98.56 83 MET B O 1
ATOM 3828 N N . ILE B 1 84 ? 5.141 21.625 24.141 1 98.5 84 ILE B N 1
ATOM 3829 C CA . ILE B 1 84 ? 6.02 22.484 24.922 1 98.5 84 ILE B CA 1
ATOM 3830 C C . ILE B 1 84 ? 5.332 22.875 26.219 1 98.5 84 ILE B C 1
ATOM 3832 O O . ILE B 1 84 ? 5.938 22.828 27.297 1 98.5 84 ILE B O 1
ATOM 3836 N N . LEU B 1 85 ? 4.047 23.25 26.125 1 98.25 85 LEU B N 1
ATOM 3837 C CA . LEU B 1 85 ? 3.299 23.625 27.328 1 98.25 85 LEU B CA 1
ATOM 3838 C C . LEU B 1 85 ? 3.135 22.438 28.266 1 98.25 85 LEU B C 1
ATOM 3840 O O . LEU B 1 85 ? 3.131 22.609 29.484 1 98.25 85 LEU B O 1
ATOM 3844 N N . LEU B 1 86 ? 2.984 21.188 27.75 1 97.25 86 LEU B N 1
ATOM 3845 C CA . LEU B 1 86 ? 2.943 19.984 28.562 1 97.25 86 LEU B CA 1
ATOM 3846 C C . LEU B 1 86 ? 4.27 19.781 29.281 1 97.25 86 LEU B C 1
ATOM 3848 O O . LEU B 1 86 ? 4.293 19.516 30.484 1 97.25 86 LEU B O 1
ATOM 3852 N N . ASP B 1 87 ? 5.352 19.953 28.547 1 97.69 87 ASP B N 1
ATOM 3853 C CA . ASP B 1 87 ? 6.688 19.812 29.109 1 97.69 87 ASP B CA 1
ATOM 3854 C C . ASP B 1 87 ? 6.902 20.812 30.25 1 97.69 87 ASP B C 1
ATOM 3856 O O . ASP B 1 87 ? 7.629 20.531 31.203 1 97.69 87 ASP B O 1
ATOM 3860 N N . GLU B 1 88 ? 6.238 21.938 30.172 1 97.56 88 GLU B N 1
ATOM 3861 C CA . GLU B 1 88 ? 6.398 23.016 31.156 1 97.56 88 GLU B CA 1
ATOM 3862 C C . GLU B 1 88 ? 5.363 22.906 32.281 1 97.56 88 GLU B C 1
ATOM 3864 O O . GLU B 1 88 ? 5.281 23.781 33.125 1 97.56 88 GLU B O 1
ATOM 3869 N N . CYS B 1 89 ? 4.543 21.938 32.25 1 97.19 89 CYS B N 1
ATOM 3870 C CA . CYS B 1 89 ? 3.508 21.656 33.219 1 97.19 89 CYS B CA 1
ATOM 3871 C C . CYS B 1 89 ? 2.484 22.781 33.281 1 97.19 89 CYS B C 1
ATOM 3873 O O . CYS B 1 89 ? 1.874 23.031 34.312 1 97.19 89 CYS B O 1
ATOM 3875 N N . LYS B 1 90 ? 2.336 23.484 32.188 1 97.19 90 LYS B N 1
ATOM 3876 C CA . LYS B 1 90 ? 1.312 24.516 32.062 1 97.19 90 LYS B CA 1
ATOM 3877 C C . LYS B 1 90 ? 0.006 23.938 31.531 1 97.19 90 LYS B C 1
ATOM 3879 O O . LYS B 1 90 ? -1.045 24.578 31.625 1 97.19 90 LYS B O 1
ATOM 3884 N N . LEU B 1 91 ? 0.117 22.797 31 1 95.88 91 LEU B N 1
ATOM 3885 C CA . LEU B 1 91 ? -0.987 21.984 30.516 1 95.88 91 LEU B CA 1
ATOM 3886 C C . LEU B 1 91 ? -0.786 20.516 30.906 1 95.88 91 LEU B C 1
ATOM 3888 O O . LEU B 1 91 ? 0.349 20.062 31.047 1 95.88 91 LEU B O 1
ATOM 3892 N N . ARG B 1 92 ? -1.831 19.812 31.141 1 97.25 92 ARG B N 1
ATOM 3893 C CA . ARG B 1 92 ? -1.795 18.375 31.359 1 97.25 92 ARG B CA 1
ATOM 3894 C C . ARG B 1 92 ? -2.703 17.641 30.359 1 97.25 92 ARG B C 1
ATOM 3896 O O . ARG B 1 92 ? -3.73 18.188 29.953 1 97.25 92 ARG B O 1
ATOM 3903 N N . LEU B 1 93 ? -2.389 16.438 30.031 1 97.12 93 LEU B N 1
ATOM 3904 C CA . LEU B 1 93 ? -3.068 15.672 29 1 97.12 93 LEU B CA 1
ATOM 3905 C C . LEU B 1 93 ? -4.547 15.5 29.328 1 97.12 93 LEU B C 1
ATOM 3907 O O . LEU B 1 93 ? -5.391 15.516 28.422 1 97.12 93 LEU B O 1
ATOM 3911 N N . ASP B 1 94 ? -4.852 15.383 30.578 1 96.88 94 ASP B N 1
ATOM 3912 C CA . ASP B 1 94 ? -6.223 15.031 30.938 1 96.88 94 ASP B CA 1
ATOM 3913 C C . ASP B 1 94 ? -6.93 16.188 31.625 1 96.88 94 ASP B C 1
ATOM 3915 O O . ASP B 1 94 ? -7.926 15.992 32.312 1 96.88 94 ASP B O 1
ATOM 3919 N N . ASP B 1 95 ? -6.395 17.391 31.422 1 96.88 95 ASP B N 1
ATOM 3920 C CA . ASP B 1 95 ? -7.102 18.594 31.844 1 96.88 95 ASP B CA 1
ATOM 3921 C C . ASP B 1 95 ? -8.352 18.812 31 1 96.88 95 ASP B C 1
ATOM 3923 O O . ASP B 1 95 ? -8.297 18.734 29.766 1 96.88 95 ASP B O 1
ATOM 3927 N N . PRO B 1 96 ? -9.523 19.047 31.672 1 97.75 96 PRO B N 1
ATOM 3928 C CA . PRO B 1 96 ? -10.617 19.594 30.859 1 97.75 96 PRO B CA 1
ATOM 3929 C C . PRO B 1 96 ? -10.266 20.922 30.203 1 97.75 96 PRO B C 1
ATOM 3931 O O . PRO B 1 96 ? -9.594 21.75 30.812 1 97.75 96 PRO B O 1
ATOM 3934 N N . VAL B 1 97 ? -10.742 21.125 29 1 98.25 97 VAL B N 1
ATOM 3935 C CA . VAL B 1 97 ? -10.336 22.312 28.281 1 98.25 97 VAL B CA 1
ATOM 3936 C C . VAL B 1 97 ? -11.273 23.469 28.625 1 98.25 97 VAL B C 1
ATOM 3938 O O . VAL B 1 97 ? -11.016 24.625 28.25 1 98.25 97 VAL B O 1
ATOM 3941 N N . ASP B 1 98 ? -12.281 23.328 29.469 1 97.25 98 ASP B N 1
ATOM 3942 C CA . ASP B 1 98 ? -13.359 24.266 29.734 1 97.25 98 ASP B CA 1
ATOM 3943 C C . ASP B 1 98 ? -12.82 25.594 30.25 1 97.25 98 ASP B C 1
ATOM 3945 O O . ASP B 1 98 ? -13.359 26.656 29.938 1 97.25 98 ASP B O 1
ATOM 3949 N N . HIS B 1 99 ? -11.836 25.469 31.031 1 95.94 99 HIS B N 1
ATOM 3950 C CA . HIS B 1 99 ? -11.281 26.672 31.641 1 95.94 99 HIS B CA 1
ATOM 3951 C C . HIS B 1 99 ? -10.766 27.656 30.578 1 95.94 99 HIS B C 1
ATOM 3953 O O . HIS B 1 99 ? -10.945 28.859 30.719 1 95.94 99 HIS B O 1
ATOM 3959 N N . TRP B 1 100 ? -10.141 27.172 29.562 1 97.88 100 TRP B N 1
ATOM 3960 C CA . TRP B 1 100 ? -9.531 28 28.531 1 97.88 100 TRP B CA 1
ATOM 3961 C C . TRP B 1 100 ? -10.477 28.172 27.344 1 97.88 100 TRP B C 1
ATOM 3963 O O . TRP B 1 100 ? -10.406 29.172 26.625 1 97.88 100 TRP B O 1
ATOM 3973 N N . LEU B 1 101 ? -11.328 27.203 27.172 1 98.44 101 LEU B N 1
ATOM 3974 C CA . LEU B 1 101 ? -12.273 27.188 26.062 1 98.44 101 LEU B CA 1
ATOM 3975 C C . LEU B 1 101 ? -13.695 27.016 26.562 1 98.44 101 LEU B C 1
ATOM 3977 O O . LEU B 1 101 ? -14.344 26 26.266 1 98.44 101 LEU B O 1
ATOM 3981 N N . PRO B 1 102 ? -14.195 27.969 27.203 1 98.25 102 PRO B N 1
ATOM 3982 C CA . PRO B 1 102 ? -15.523 27.828 27.797 1 98.25 102 PRO B CA 1
ATOM 3983 C C . PRO B 1 102 ? -16.609 27.562 26.75 1 98.25 102 PRO B C 1
ATOM 3985 O O . PRO B 1 102 ? -17.656 27 27.078 1 98.25 102 PRO B O 1
ATOM 3988 N N . GLU B 1 103 ? -16.391 27.938 25.5 1 98.19 103 GLU B N 1
ATOM 3989 C CA . GLU B 1 103 ? -17.344 27.703 24.438 1 98.19 103 GLU B CA 1
ATOM 3990 C C . GLU B 1 103 ? -17.594 26.203 24.234 1 98.19 103 GLU B C 1
ATOM 3992 O O . GLU B 1 103 ? -18.562 25.812 23.594 1 98.19 103 GLU B O 1
ATOM 3997 N N . LEU B 1 104 ? -16.719 25.375 24.75 1 98.12 104 LEU B N 1
ATOM 3998 C CA . LEU B 1 104 ? -16.812 23.938 24.547 1 98.12 104 LEU B CA 1
ATOM 3999 C C . LEU B 1 104 ? -17.359 23.25 25.781 1 98.12 104 LEU B C 1
ATOM 4001 O O . LEU B 1 104 ? -17.438 22.016 25.828 1 98.12 104 LEU B O 1
ATOM 4005 N N . ALA B 1 105 ? -17.781 23.953 26.781 1 97.44 105 ALA B N 1
ATOM 4006 C CA . ALA B 1 105 ? -18.312 23.359 28 1 97.44 105 ALA B CA 1
ATOM 4007 C C . ALA B 1 105 ? -19.719 22.812 27.766 1 97.44 105 ALA B C 1
ATOM 4009 O O . ALA B 1 105 ? -20.469 23.328 26.953 1 97.44 105 ALA B O 1
ATOM 4010 N N . ASP B 1 106 ? -20.047 21.719 28.484 1 96.44 106 ASP B N 1
ATOM 4011 C CA . ASP B 1 106 ? -21.375 21.125 28.516 1 96.44 106 ASP B CA 1
ATOM 4012 C C . ASP B 1 106 ? -21.906 20.875 27.109 1 96.44 106 ASP B C 1
ATOM 4014 O O . ASP B 1 106 ? -23.016 21.297 26.766 1 96.44 106 ASP B O 1
ATOM 4018 N N . ARG B 1 107 ? -21.188 20.125 26.406 1 97.25 107 ARG B N 1
ATOM 4019 C CA . ARG B 1 107 ? -21.453 19.922 24.984 1 97.25 107 ARG B CA 1
ATOM 4020 C C . ARG B 1 107 ? -22.594 18.922 24.797 1 97.25 107 ARG B C 1
ATOM 4022 O O . ARG B 1 107 ? -22.844 18.078 25.656 1 97.25 107 ARG B O 1
ATOM 4029 N N . GLN B 1 108 ? -23.312 19.141 23.688 1 98.38 108 GLN B N 1
ATOM 4030 C CA . GLN B 1 108 ? -24.281 18.172 23.172 1 98.38 108 GLN B CA 1
ATOM 4031 C C . GLN B 1 108 ? -23.672 17.344 22.047 1 98.38 108 GLN B C 1
ATOM 4033 O O . GLN B 1 108 ? -22.828 17.844 21.297 1 98.38 108 GLN B O 1
ATOM 4038 N N . VAL B 1 109 ? -24.109 16.062 21.984 1 98.69 109 VAL B N 1
ATOM 4039 C CA . VAL B 1 109 ? -23.609 15.133 20.969 1 98.69 109 VAL B CA 1
ATOM 4040 C C . VAL B 1 109 ? -24.766 14.609 20.141 1 98.69 109 VAL B C 1
ATOM 4042 O O . VAL B 1 109 ? -25.812 14.227 20.672 1 98.69 109 VAL B O 1
ATOM 4045 N N . LEU B 1 110 ? -24.641 14.617 18.859 1 98.62 110 LEU B N 1
ATOM 4046 C CA . LEU B 1 110 ? -25.656 14.07 17.969 1 98.62 110 LEU B CA 1
ATOM 4047 C C . LEU B 1 110 ? -25.953 12.617 18.297 1 98.62 110 LEU B C 1
ATOM 4049 O O . LEU B 1 110 ? -25.031 11.836 18.562 1 98.62 110 LEU B O 1
ATOM 4053 N N . ARG B 1 111 ? -27.266 12.234 18.297 1 98.06 111 ARG B N 1
ATOM 4054 C CA . ARG B 1 111 ? -27.625 10.828 18.453 1 98.06 111 ARG B CA 1
ATOM 4055 C C . ARG B 1 111 ? -27.094 10 17.297 1 98.06 111 ARG B C 1
ATOM 4057 O O . ARG B 1 111 ? -26.75 8.828 17.469 1 98.06 111 ARG B O 1
ATOM 4064 N N . ARG B 1 112 ? -27.156 10.594 16.109 1 96.44 112 ARG B N 1
ATOM 4065 C CA . ARG B 1 112 ? -26.594 10.055 14.883 1 96.44 112 ARG B CA 1
ATOM 4066 C C . ARG B 1 112 ? -25.797 11.109 14.141 1 96.44 112 ARG B C 1
ATOM 4068 O O . ARG B 1 112 ? -26.281 12.211 13.891 1 96.44 112 ARG B O 1
ATOM 4075 N N . PRO B 1 113 ? -24.578 10.742 13.789 1 94.88 113 PRO B N 1
ATOM 4076 C CA . PRO B 1 113 ? -23.719 11.742 13.148 1 94.88 113 PRO B CA 1
ATOM 4077 C C . PRO B 1 113 ? -24.359 12.359 11.906 1 94.88 113 PRO B C 1
ATOM 4079 O O . PRO B 1 113 ? -24.047 13.5 11.547 1 94.88 113 PRO B O 1
ATOM 4082 N N . ASP B 1 114 ? -25.25 11.602 11.273 1 94.81 114 ASP B N 1
ATOM 4083 C CA . ASP B 1 114 ? -25.891 12.102 10.062 1 94.81 114 ASP B CA 1
ATOM 4084 C C . ASP B 1 114 ? -27.297 12.633 10.367 1 94.81 114 ASP B C 1
ATOM 4086 O O . ASP B 1 114 ? -28.062 12.914 9.445 1 94.81 114 ASP B O 1
ATOM 4090 N N . GLY B 1 115 ? -27.672 12.742 11.586 1 96.31 115 GLY B N 1
ATOM 4091 C CA . GLY B 1 115 ? -29 13.172 12 1 96.31 115 GLY B CA 1
ATOM 4092 C C . GLY B 1 115 ? -29.141 14.68 12.078 1 96.31 115 GLY B C 1
ATOM 4093 O O . GLY B 1 115 ? -28.203 15.414 11.773 1 96.31 115 GLY B O 1
ATOM 4094 N N . PRO B 1 116 ? -30.328 15.094 12.492 1 96.88 116 PRO B N 1
ATOM 4095 C CA . PRO B 1 116 ? -30.562 16.531 12.641 1 96.88 116 PRO B CA 1
ATOM 4096 C C . PRO B 1 116 ? -29.75 17.156 13.773 1 96.88 116 PRO B C 1
ATOM 4098 O O . PRO B 1 116 ? -29.469 16.484 14.773 1 96.88 116 PRO B O 1
ATOM 4101 N N . LEU B 1 117 ? -29.438 18.406 13.664 1 97.88 117 LEU B N 1
ATOM 4102 C CA . LEU B 1 117 ? -28.516 19.094 14.578 1 97.88 117 LEU B CA 1
ATOM 4103 C C . LEU B 1 117 ? -29.125 19.188 15.977 1 97.88 117 LEU B C 1
ATOM 4105 O O . LEU B 1 117 ? -28.406 19.406 16.953 1 97.88 117 LEU B O 1
ATOM 4109 N N . ASP B 1 118 ? -30.422 19 16.047 1 97.5 118 ASP B N 1
ATOM 4110 C CA . ASP B 1 118 ? -31.078 19.219 17.344 1 97.5 118 ASP B CA 1
ATOM 4111 C C . ASP B 1 118 ? -31.391 17.891 18.016 1 97.5 118 ASP B C 1
ATOM 4113 O O . ASP B 1 118 ? -31.906 17.859 19.141 1 97.5 118 ASP B O 1
ATOM 4117 N N . ASP B 1 119 ? -31.125 16.812 17.328 1 98.5 119 ASP B N 1
ATOM 4118 C CA . ASP B 1 119 ? -31.312 15.5 17.938 1 98.5 119 ASP B CA 1
ATOM 4119 C C . ASP B 1 119 ? -30.031 15.039 18.641 1 98.5 119 ASP B C 1
ATOM 4121 O O . ASP B 1 119 ? -29.219 14.305 18.047 1 98.5 119 ASP B O 1
ATOM 4125 N N . THR B 1 120 ? -29.969 15.461 19.906 1 98.56 120 THR B N 1
ATOM 4126 C CA . THR B 1 120 ? -28.703 15.312 20.609 1 98.56 120 THR B CA 1
ATOM 4127 C C . THR B 1 120 ? -28.906 14.703 21.984 1 98.56 120 THR B C 1
ATOM 4129 O O . THR B 1 120 ? -30.047 14.594 22.453 1 98.56 120 THR B O 1
ATOM 4132 N N . VAL B 1 121 ? -27.859 14.211 22.562 1 98.5 121 VAL B N 1
ATOM 4133 C CA . VAL B 1 121 ? -27.734 13.828 23.969 1 98.5 121 VAL B CA 1
ATOM 4134 C C . VAL B 1 121 ? -26.562 14.57 24.609 1 98.5 121 VAL B C 1
ATOM 4136 O O . VAL B 1 121 ? -25.656 15.039 23.906 1 98.5 121 VAL B O 1
ATOM 4139 N N . PRO B 1 122 ? -26.578 14.711 25.906 1 97.88 122 PRO B N 1
ATOM 4140 C CA . PRO B 1 122 ? -25.438 15.359 26.562 1 97.88 122 PRO B CA 1
ATOM 4141 C C . PRO B 1 122 ? -24.141 14.578 26.391 1 97.88 122 PRO B C 1
ATOM 4143 O O . PRO B 1 122 ? -24.141 13.344 26.406 1 97.88 122 PRO B O 1
ATOM 4146 N N . ALA B 1 123 ? -23.047 15.297 26.25 1 98.38 123 ALA B N 1
ATOM 4147 C CA . ALA B 1 123 ? -21.75 14.633 26.297 1 98.38 123 ALA B CA 1
ATOM 4148 C C . ALA B 1 123 ? -21.578 13.875 27.609 1 98.38 123 ALA B C 1
ATOM 4150 O O . ALA B 1 123 ? -21.969 14.367 28.672 1 98.38 123 ALA B O 1
ATOM 4151 N N . ARG B 1 124 ? -20.922 12.695 27.531 1 97.88 124 ARG B N 1
ATOM 4152 C CA . ARG B 1 124 ? -20.734 11.844 28.703 1 97.88 124 ARG B CA 1
ATOM 4153 C C . ARG B 1 124 ? -19.688 12.43 29.641 1 97.88 124 ARG B C 1
ATOM 4155 O O . ARG B 1 124 ? -19.688 12.141 30.844 1 97.88 124 ARG B O 1
ATOM 4162 N N . ARG B 1 125 ? -18.828 13.25 29.156 1 97.56 125 ARG B N 1
ATOM 4163 C CA . ARG B 1 125 ? -17.766 13.914 29.906 1 97.56 125 ARG B CA 1
ATOM 4164 C C . ARG B 1 125 ? -17.281 15.164 29.188 1 97.56 125 ARG B C 1
ATOM 4166 O O . ARG B 1 125 ? -17.578 15.367 28.016 1 97.56 125 ARG B O 1
ATOM 4173 N N . PRO B 1 126 ? -16.547 16.031 29.891 1 97.88 126 PRO B N 1
ATOM 4174 C CA . PRO B 1 126 ? -15.938 17.188 29.219 1 97.88 126 PRO B CA 1
ATOM 4175 C C . PRO B 1 126 ? -14.867 16.781 28.219 1 97.88 126 PRO B C 1
ATOM 4177 O O . PRO B 1 126 ? -14.336 15.664 28.281 1 97.88 126 PRO B O 1
ATOM 4180 N N . ILE B 1 127 ? -14.594 17.656 27.281 1 98.5 127 ILE B N 1
ATOM 4181 C CA . ILE B 1 127 ? -13.461 17.5 26.359 1 98.5 127 ILE B CA 1
ATOM 4182 C C . ILE B 1 127 ? -12.156 17.781 27.109 1 98.5 127 ILE B C 1
ATOM 4184 O O . ILE B 1 127 ? -12.078 18.719 27.891 1 98.5 127 ILE B O 1
ATOM 4188 N N . ILE B 1 128 ? -11.18 16.906 26.938 1 98.31 128 ILE B N 1
ATOM 4189 C CA . ILE B 1 128 ? -9.898 17.078 27.594 1 98.31 128 ILE B CA 1
ATOM 4190 C C . ILE B 1 128 ? -8.812 17.359 26.562 1 98.31 128 ILE B C 1
ATOM 4192 O O . ILE B 1 128 ? -9.039 17.203 25.359 1 98.31 128 ILE B O 1
ATOM 4196 N N . VAL B 1 129 ? -7.621 17.75 26.984 1 98.38 129 VAL B N 1
ATOM 4197 C CA . VAL B 1 129 ? -6.504 18.125 26.125 1 98.38 129 VAL B CA 1
ATOM 4198 C C . VAL B 1 129 ? -6.117 16.953 25.234 1 98.38 129 VAL B C 1
ATOM 4200 O O . VAL B 1 129 ? -5.898 17.125 24.031 1 98.38 129 VAL B O 1
ATOM 4203 N N . ARG B 1 130 ? -6.082 15.758 25.75 1 98.31 130 ARG B N 1
ATOM 4204 C CA . ARG B 1 130 ? -5.742 14.539 25.031 1 98.31 130 ARG B CA 1
ATOM 4205 C C . ARG B 1 130 ? -6.66 14.344 23.828 1 98.31 130 ARG B C 1
ATOM 4207 O O . ARG B 1 130 ? -6.223 13.875 22.766 1 98.31 130 ARG B O 1
ATOM 4214 N N . ASP B 1 131 ? -7.906 14.672 23.984 1 98.44 131 ASP B N 1
ATOM 4215 C CA . ASP B 1 131 ? -8.867 14.531 22.891 1 98.44 131 ASP B CA 1
ATOM 4216 C C . ASP B 1 131 ? -8.484 15.414 21.703 1 98.44 131 ASP B C 1
ATOM 4218 O O . ASP B 1 131 ? -8.648 15.023 20.547 1 98.44 131 ASP B O 1
ATOM 4222 N N . LEU B 1 132 ? -8.023 16.609 21.984 1 98.38 132 LEU B N 1
ATOM 4223 C CA . LEU B 1 132 ? -7.594 17.516 20.922 1 98.38 132 LEU B CA 1
ATOM 4224 C C . LEU B 1 132 ? -6.324 16.984 20.25 1 98.38 132 LEU B C 1
ATOM 4226 O O . LEU B 1 132 ? -6.234 16.969 19.031 1 98.38 132 LEU B O 1
ATOM 4230 N N . LEU B 1 133 ? -5.387 16.516 21.047 1 98.38 133 LEU B N 1
ATOM 4231 C CA . LEU B 1 133 ? -4.094 16.078 20.547 1 98.38 133 LEU B CA 1
ATOM 4232 C C . LEU B 1 133 ? -4.246 14.844 19.672 1 98.38 133 LEU B C 1
ATOM 4234 O O . LEU B 1 133 ? -3.496 14.664 18.703 1 98.38 133 LEU B O 1
ATOM 4238 N N . THR B 1 134 ? -5.25 14.023 19.938 1 98 134 THR B N 1
ATOM 4239 C CA . THR B 1 134 ? -5.457 12.781 19.203 1 98 134 THR B CA 1
ATOM 4240 C C . THR B 1 134 ? -6.559 12.938 18.156 1 98 134 THR B C 1
ATOM 4242 O O . THR B 1 134 ? -6.969 11.961 17.531 1 98 134 THR B O 1
ATOM 4245 N N . SER B 1 135 ? -7.098 14.109 18.016 1 97.81 135 SER B N 1
ATOM 4246 C CA . SER B 1 135 ? -8.172 14.383 17.062 1 97.81 135 SER B CA 1
ATOM 4247 C C . SER B 1 135 ? -9.406 13.531 17.359 1 97.81 135 SER B C 1
ATOM 4249 O O . SER B 1 135 ? -10.008 12.961 16.453 1 97.81 135 SER B O 1
ATOM 4251 N N . THR B 1 136 ? -9.766 13.477 18.672 1 98 136 THR B N 1
ATOM 4252 C CA . THR B 1 136 ? -10.898 12.648 19.062 1 98 136 THR B CA 1
ATOM 4253 C C . THR B 1 136 ? -11.875 13.445 19.938 1 98 136 THR B C 1
ATOM 4255 O O . THR B 1 136 ? -12.594 12.875 20.75 1 98 136 THR B O 1
ATOM 4258 N N . PHE B 1 137 ? -11.961 14.727 19.781 1 98 137 PHE B N 1
ATOM 4259 C CA . PHE B 1 137 ? -12.75 15.516 20.719 1 98 137 PHE B CA 1
ATOM 4260 C C . PHE B 1 137 ? -14.227 15.5 20.344 1 98 137 PHE B C 1
ATOM 4262 O O . PHE B 1 137 ? -15.062 16 21.094 1 98 137 PHE B O 1
ATOM 4269 N N . GLY B 1 138 ? -14.531 14.961 19.109 1 98 138 GLY B N 1
ATOM 4270 C CA . GLY B 1 138 ? -15.93 14.711 18.812 1 98 138 GLY B CA 1
ATOM 4271 C C . GLY B 1 138 ? -16.438 15.484 17.609 1 98 138 GLY B C 1
ATOM 4272 O O . GLY B 1 138 ? -17.578 15.305 17.188 1 98 138 GLY B O 1
ATOM 4273 N N . LEU B 1 139 ? -15.625 16.359 17.094 1 97.38 139 LEU B N 1
ATOM 4274 C CA . LEU B 1 139 ? -16 17.109 15.906 1 97.38 139 LEU B CA 1
ATOM 4275 C C . LEU B 1 139 ? -14.836 17.203 14.93 1 97.38 139 LEU B C 1
ATOM 4277 O O . LEU B 1 139 ? -13.688 17.391 15.336 1 97.38 139 LEU B O 1
ATOM 4281 N N . GLY B 1 140 ? -15.062 17.047 13.672 1 96.12 140 GLY B N 1
ATOM 4282 C CA . GLY B 1 140 ? -14.094 17.141 12.594 1 96.12 140 GLY B CA 1
ATOM 4283 C C . GLY B 1 140 ? -14.711 16.906 11.219 1 96.12 140 GLY B C 1
ATOM 4284 O O . GLY B 1 140 ? -15.938 16.922 11.078 1 96.12 140 GLY B O 1
ATOM 4285 N N . ILE B 1 141 ? -13.891 16.828 10.297 1 92.75 141 ILE B N 1
ATOM 4286 C CA . ILE B 1 141 ? -14.328 16.641 8.914 1 92.75 141 ILE B CA 1
ATOM 4287 C C . ILE B 1 141 ? -14.414 15.148 8.609 1 92.75 141 ILE B C 1
ATOM 4289 O O . ILE B 1 141 ? -13.469 14.398 8.852 1 92.75 141 ILE B O 1
ATOM 4293 N N . ASP B 1 142 ? -15.555 14.766 8.156 1 87.88 142 ASP B N 1
ATOM 4294 C CA . ASP B 1 142 ? -15.812 13.406 7.699 1 87.88 142 ASP B CA 1
ATOM 4295 C C . ASP B 1 142 ? -16.281 13.391 6.242 1 87.88 142 ASP B C 1
ATOM 4297 O O . ASP B 1 142 ? -17.438 13.711 5.949 1 87.88 142 ASP B O 1
ATOM 4301 N N . ARG B 1 143 ? -15.469 12.906 5.363 1 82 143 ARG B N 1
ATOM 4302 C CA . ARG B 1 143 ? -15.742 12.953 3.932 1 82 143 ARG B CA 1
ATOM 4303 C C . ARG B 1 143 ? -16.828 11.961 3.549 1 82 143 ARG B C 1
ATOM 4305 O O . ARG B 1 143 ? -17.438 12.07 2.479 1 82 143 ARG B O 1
ATOM 4312 N N . THR B 1 144 ? -17.109 11.008 4.383 1 80.69 144 THR B N 1
ATOM 4313 C CA . THR B 1 144 ? -18.141 10.031 4.105 1 80.69 144 THR B CA 1
ATOM 4314 C C . THR B 1 144 ? -19.516 10.594 4.469 1 80.69 144 THR B C 1
ATOM 4316 O O . THR B 1 144 ? -20.547 10 4.121 1 80.69 144 THR B O 1
ATOM 4319 N N . LEU B 1 145 ? -19.578 11.766 5.098 1 86.5 145 LEU B N 1
ATOM 4320 C CA . LEU B 1 145 ? -20.828 12.367 5.559 1 86.5 145 LEU B CA 1
ATOM 4321 C C . LEU B 1 145 ? -20.953 13.805 5.07 1 86.5 145 LEU B C 1
ATOM 4323 O O . LEU B 1 145 ? -21.469 14.664 5.785 1 86.5 145 LEU B O 1
ATOM 4327 N N . LEU B 1 146 ? -20.484 14.055 3.92 1 84.94 146 LEU B N 1
ATOM 4328 C CA . LEU B 1 146 ? -20.406 15.422 3.43 1 84.94 146 LEU B CA 1
ATOM 4329 C C . LEU B 1 146 ? -21.781 16.047 3.289 1 84.94 146 LEU B C 1
ATOM 4331 O O . LEU B 1 146 ? -21.938 17.266 3.4 1 84.94 146 LEU B O 1
ATOM 4335 N N . ASP B 1 147 ? -22.797 15.188 3.158 1 90.12 147 ASP B N 1
ATOM 4336 C CA . ASP B 1 147 ? -24.141 15.703 2.959 1 90.12 147 ASP B CA 1
ATOM 4337 C C . ASP B 1 147 ? -24.891 15.812 4.285 1 90.12 147 ASP B C 1
ATOM 4339 O O . ASP B 1 147 ? -26.031 16.297 4.324 1 90.12 147 ASP B O 1
ATOM 4343 N N . ALA B 1 148 ? -24.25 15.453 5.328 1 94.62 148 ALA B N 1
ATOM 4344 C CA . ALA B 1 148 ? -24.891 15.5 6.637 1 94.62 148 ALA B CA 1
ATOM 4345 C C . ALA B 1 148 ? -25.062 16.938 7.117 1 94.62 148 ALA B C 1
ATOM 4347 O O . ALA B 1 148 ? -24.234 17.797 6.816 1 94.62 148 ALA B O 1
ATOM 4348 N N . PRO B 1 149 ? -26.125 17.203 7.914 1 96.88 149 PRO B N 1
ATOM 4349 C CA . PRO B 1 149 ? -26.375 18.547 8.414 1 96.88 149 PRO B CA 1
ATOM 4350 C C . PRO B 1 149 ? -25.188 19.156 9.156 1 96.88 149 PRO B C 1
ATOM 4352 O O . PRO B 1 149 ? -24.891 20.344 8.992 1 96.88 149 PRO B O 1
ATOM 4355 N N . ILE B 1 150 ? -24.516 18.375 9.875 1 97.56 150 ILE B N 1
ATOM 4356 C CA . ILE B 1 150 ? -23.406 18.875 10.688 1 97.56 150 ILE B CA 1
ATOM 4357 C C . ILE B 1 150 ? -22.266 19.344 9.781 1 97.56 150 ILE B C 1
ATOM 4359 O O . ILE B 1 150 ? -21.625 20.344 10.055 1 97.56 150 ILE B O 1
ATOM 4363 N N . MET B 1 151 ? -21.953 18.641 8.703 1 95.69 151 MET B N 1
ATOM 4364 C CA . MET B 1 151 ? -20.938 19.062 7.75 1 95.69 151 MET B CA 1
ATOM 4365 C C . MET B 1 151 ? -21.328 20.359 7.066 1 95.69 151 MET B C 1
ATOM 4367 O O . MET B 1 151 ? -20.5 21.266 6.918 1 95.69 151 MET B O 1
ATOM 4371 N N . ASN B 1 152 ? -22.594 20.438 6.688 1 95.75 152 ASN B N 1
ATOM 4372 C CA . ASN B 1 152 ? -23.109 21.672 6.109 1 95.75 152 ASN B CA 1
ATOM 4373 C C . ASN B 1 152 ? -22.922 22.844 7.059 1 95.75 152 ASN B C 1
ATOM 4375 O O . ASN B 1 152 ? -22.578 23.953 6.629 1 95.75 152 ASN B O 1
ATOM 4379 N N . ALA B 1 153 ? -23.219 22.578 8.281 1 97 153 ALA B N 1
ATOM 4380 C CA . ALA B 1 153 ? -23.094 23.641 9.281 1 97 153 ALA B CA 1
ATOM 4381 C C . ALA B 1 153 ? -21.625 24.062 9.453 1 97 153 ALA B C 1
ATOM 4383 O O . ALA B 1 153 ? -21.328 25.25 9.539 1 97 153 ALA B O 1
ATOM 4384 N N . ILE B 1 154 ? -20.719 23.141 9.531 1 96.38 154 ILE B N 1
ATOM 4385 C CA . ILE B 1 154 ? -19.297 23.406 9.695 1 96.38 154 ILE B CA 1
ATOM 4386 C C . ILE B 1 154 ? -18.797 24.266 8.539 1 96.38 154 ILE B C 1
ATOM 4388 O O . ILE B 1 154 ? -18.156 25.297 8.75 1 96.38 154 ILE B O 1
ATOM 4392 N N . PHE B 1 155 ? -19.125 23.906 7.34 1 94.25 155 PHE B N 1
ATOM 4393 C CA . PHE B 1 155 ? -18.688 24.641 6.152 1 94.25 155 PHE B CA 1
ATOM 4394 C C . PHE B 1 155 ? -19.391 25.984 6.055 1 94.25 155 PHE B C 1
ATOM 4396 O O . PHE B 1 155 ? -18.766 27 5.734 1 94.25 155 PHE B O 1
ATOM 4403 N N . GLY B 1 156 ? -20.641 25.969 6.316 1 94.88 156 GLY B N 1
ATOM 4404 C CA . GLY B 1 156 ? -21.438 27.188 6.246 1 94.88 156 GLY B CA 1
ATOM 4405 C C . GLY B 1 156 ? -20.969 28.25 7.211 1 94.88 156 GLY B C 1
ATOM 4406 O O . GLY B 1 156 ? -21.094 29.453 6.934 1 94.88 156 GLY B O 1
ATOM 4407 N N . GLN B 1 157 ? -20.391 27.828 8.289 1 95.44 157 GLN B N 1
ATOM 4408 C CA . GLN B 1 157 ? -19.969 28.766 9.312 1 95.44 157 GLN B CA 1
ATOM 4409 C C . GLN B 1 157 ? -18.5 29.156 9.125 1 95.44 157 GLN B C 1
ATOM 4411 O O . GLN B 1 157 ? -17.938 29.906 9.922 1 95.44 157 GLN B O 1
ATOM 4416 N N . GLY B 1 158 ? -17.875 28.672 8.148 1 95.31 158 GLY B N 1
ATOM 4417 C CA . GLY B 1 158 ? -16.516 29.062 7.828 1 95.31 158 GLY B CA 1
ATOM 4418 C C . GLY B 1 158 ? -15.492 28.547 8.82 1 95.31 158 GLY B C 1
ATOM 4419 O O . GLY B 1 158 ? -14.562 29.266 9.195 1 95.31 158 GLY B O 1
ATOM 4420 N N . LEU B 1 159 ? -15.641 27.281 9.227 1 95.75 159 LEU B N 1
ATOM 4421 C C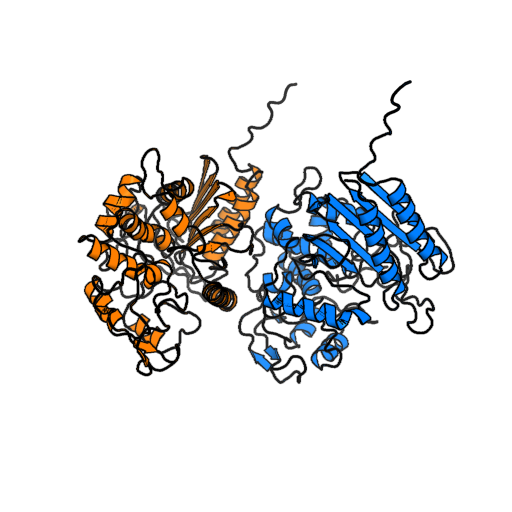A . LEU B 1 159 ? -14.82 26.75 10.305 1 95.75 159 LEU B CA 1
ATOM 4422 C C . LEU B 1 159 ? -13.641 25.938 9.75 1 95.75 159 LEU B C 1
ATOM 4424 O O . LEU B 1 159 ? -12.883 25.344 10.516 1 95.75 159 LEU B O 1
ATOM 4428 N N . THR B 1 160 ? -13.523 25.891 8.438 1 93.19 160 THR B N 1
ATOM 4429 C CA . THR B 1 160 ? -12.406 25.219 7.777 1 93.19 160 THR B CA 1
ATOM 4430 C C . THR B 1 160 ? -11.703 26.156 6.805 1 93.19 160 THR B C 1
ATOM 4432 O O . THR B 1 160 ? -12.305 27.094 6.301 1 93.19 160 THR B O 1
ATOM 4435 N N . PRO B 1 161 ? -10.445 25.875 6.57 1 89.06 161 PRO B N 1
ATOM 4436 C CA . PRO B 1 161 ? -9.641 26.859 5.836 1 89.06 161 PRO B CA 1
ATOM 4437 C C . PRO B 1 161 ? -9.805 26.75 4.32 1 89.06 161 PRO B C 1
ATOM 4439 O O . PRO B 1 161 ? -9.289 27.578 3.574 1 89.06 161 PRO B O 1
ATOM 4442 N N . ASP B 1 162 ? -10.453 25.797 3.801 1 81.5 162 ASP B N 1
ATOM 4443 C CA . ASP B 1 162 ? -10.453 25.469 2.377 1 81.5 162 ASP B CA 1
ATOM 4444 C C . ASP B 1 162 ? -11.578 26.203 1.646 1 81.5 162 ASP B C 1
ATOM 4446 O O . ASP B 1 162 ? -11.734 26.062 0.432 1 81.5 162 ASP B O 1
ATOM 4450 N N . LEU B 1 163 ? -12.227 27.141 2.307 1 82.19 163 LEU B N 1
ATOM 4451 C CA . LEU B 1 163 ? -13.328 27.891 1.71 1 82.19 163 LEU B CA 1
ATOM 4452 C C . LEU B 1 163 ? -12.836 29.203 1.114 1 82.19 163 LEU B C 1
ATOM 4454 O O . LEU B 1 163 ? -11.75 29.688 1.467 1 82.19 163 LEU B O 1
ATOM 4458 N N . PRO B 1 164 ? -13.57 29.734 0.2 1 81.81 164 PRO B N 1
ATOM 4459 C CA . PRO B 1 164 ? -13.18 31.016 -0.408 1 81.81 164 PRO B CA 1
ATOM 4460 C C . PRO B 1 164 ? -13.008 32.125 0.62 1 81.81 164 PRO B C 1
ATOM 4462 O O . PRO B 1 164 ? -12.078 32.938 0.519 1 81.81 164 PRO B O 1
ATOM 4465 N N . GLU B 1 165 ? -13.883 32.125 1.556 1 87.5 165 GLU B N 1
ATOM 4466 C CA . GLU B 1 165 ? -13.773 33.094 2.627 1 87.5 165 GLU B CA 1
ATOM 4467 C C . GLU B 1 165 ? -12.836 32.625 3.729 1 87.5 165 GLU B C 1
ATOM 4469 O O . GLU B 1 165 ? -12.922 31.469 4.172 1 87.5 165 GLU B O 1
ATOM 4474 N N . PRO B 1 166 ? -11.914 33.5 4.129 1 91.06 166 PRO B N 1
ATOM 4475 C CA . PRO B 1 166 ? -11.031 33.125 5.227 1 91.06 166 PRO B CA 1
ATOM 4476 C C . PRO B 1 166 ? -11.781 32.844 6.523 1 91.06 166 PRO B C 1
ATOM 4478 O O . PRO B 1 166 ? -12.883 33.375 6.723 1 91.06 166 PRO B O 1
ATOM 4481 N N . MET B 1 167 ? -11.203 32.094 7.352 1 95.06 167 MET B N 1
ATOM 4482 C CA . MET B 1 167 ? -11.758 31.844 8.68 1 95.06 167 MET B CA 1
ATOM 4483 C C . MET B 1 167 ? -11.789 33.125 9.5 1 95.06 167 MET B C 1
ATOM 4485 O O . MET B 1 167 ? -10.938 34 9.328 1 95.06 167 MET B O 1
ATOM 4489 N N . PRO B 1 168 ? -12.75 33.25 10.406 1 96.5 168 PRO B N 1
ATOM 4490 C CA . PRO B 1 168 ? -12.812 34.469 11.258 1 96.5 168 PRO B CA 1
ATOM 4491 C C . PRO B 1 168 ? -11.758 34.438 12.367 1 96.5 168 PRO B C 1
ATOM 4493 O O . PRO B 1 168 ? -11.047 33.469 12.539 1 96.5 168 PRO B O 1
ATOM 4496 N N . GLU B 1 169 ? -11.695 35.625 13.047 1 97.38 169 GLU B N 1
ATOM 4497 C CA . GLU B 1 169 ? -10.805 35.719 14.195 1 97.38 169 GLU B CA 1
ATOM 4498 C C . GLU B 1 169 ? -11.117 34.625 15.227 1 97.38 169 GLU B C 1
ATOM 4500 O O . GLU B 1 169 ? -12.258 34.156 15.312 1 97.38 169 GLU B O 1
ATOM 4505 N N . PRO B 1 170 ? -10.188 34.312 16.109 1 97.94 170 PRO B N 1
ATOM 4506 C CA . PRO B 1 170 ? -10.289 33.156 17 1 97.94 170 PRO B CA 1
ATOM 4507 C C . PRO B 1 170 ? -11.531 33.188 17.875 1 97.94 170 PRO B C 1
ATOM 4509 O O . PRO B 1 170 ? -12.219 32.188 18.047 1 97.94 170 PRO B O 1
ATOM 4512 N N . ASP B 1 171 ? -11.859 34.344 18.438 1 98 171 ASP B N 1
ATOM 4513 C CA . ASP B 1 171 ? -13.008 34.406 19.344 1 98 171 ASP B CA 1
ATOM 4514 C C . ASP B 1 171 ? -14.312 34.125 18.594 1 98 171 ASP B C 1
ATOM 4516 O O . ASP B 1 171 ? -15.18 33.406 19.094 1 98 171 ASP B O 1
ATOM 4520 N N . GLU B 1 172 ? -14.359 34.75 17.422 1 98.19 172 GLU B N 1
ATOM 4521 C CA . GLU B 1 172 ? -15.539 34.5 16.609 1 98.19 172 GLU B CA 1
ATOM 4522 C C . GLU B 1 172 ? -15.578 33.062 16.125 1 98.19 172 GLU B C 1
ATOM 4524 O O . GLU B 1 172 ? -16.641 32.438 16.094 1 98.19 172 GLU B O 1
ATOM 4529 N N . TRP B 1 173 ? -14.484 32.531 15.695 1 98.38 173 TRP B N 1
ATOM 4530 C CA . TRP B 1 173 ? -14.367 31.125 15.297 1 98.38 173 TRP B CA 1
ATOM 4531 C C . TRP B 1 173 ? -14.844 30.203 16.406 1 98.38 173 TRP B C 1
ATOM 4533 O O . TRP B 1 173 ? -15.633 29.281 16.172 1 98.38 173 TRP B O 1
ATOM 4543 N N . MET B 1 174 ? -14.445 30.484 17.688 1 98.5 174 MET B N 1
ATOM 4544 C CA . MET B 1 174 ? -14.828 29.688 18.844 1 98.5 174 MET B CA 1
ATOM 4545 C C . MET B 1 174 ? -16.328 29.812 19.125 1 98.5 174 MET B C 1
ATOM 4547 O O . MET B 1 174 ? -16.969 28.828 19.484 1 98.5 174 MET B O 1
ATOM 4551 N N . ARG B 1 175 ? -16.797 30.984 19 1 98.25 175 ARG B N 1
ATOM 4552 C CA . ARG B 1 175 ? -18.234 31.188 19.203 1 98.25 175 ARG B CA 1
ATOM 4553 C C . ARG B 1 175 ? -19.047 30.312 18.25 1 98.25 175 ARG B C 1
ATOM 4555 O O . ARG B 1 175 ? -19.984 29.625 18.672 1 98.25 175 ARG B O 1
ATOM 4562 N N . ARG B 1 176 ? -18.656 30.406 17 1 98.06 176 ARG B N 1
ATOM 4563 C CA . ARG B 1 176 ? -19.359 29.625 15.977 1 98.06 176 ARG B CA 1
ATOM 4564 C C . ARG B 1 176 ? -19.234 28.125 16.25 1 98.06 176 ARG B C 1
ATOM 4566 O O . ARG B 1 176 ? -20.234 27.391 16.203 1 98.06 176 ARG B O 1
ATOM 4573 N N . LEU B 1 177 ? -18.062 27.688 16.562 1 98.12 177 LEU B N 1
ATOM 4574 C CA . LEU B 1 177 ? -17.828 26.281 16.875 1 98.12 177 LEU B CA 1
ATOM 4575 C C . LEU B 1 177 ? -18.688 25.844 18.062 1 98.12 177 LEU B C 1
ATOM 4577 O O . LEU B 1 177 ? -19.219 24.734 18.062 1 98.12 177 LEU B O 1
ATOM 4581 N N . GLY B 1 178 ? -18.844 26.719 19.031 1 97.38 178 GLY B N 1
ATOM 4582 C CA . GLY B 1 178 ? -19.578 26.422 20.25 1 97.38 178 GLY B CA 1
ATOM 4583 C C . GLY B 1 178 ? -21.062 26.266 20.031 1 97.38 178 GLY B C 1
ATOM 4584 O O . GLY B 1 178 ? -21.781 25.734 20.891 1 97.38 178 GLY B O 1
ATOM 4585 N N . THR B 1 179 ? -21.531 26.656 18.906 1 97.44 179 THR B N 1
ATOM 4586 C CA . THR B 1 179 ? -22.953 26.531 18.609 1 97.44 179 THR B CA 1
ATOM 4587 C C . THR B 1 179 ? -23.281 25.156 18.047 1 97.44 179 THR B C 1
ATOM 4589 O O . THR B 1 179 ? -24.438 24.766 17.984 1 97.44 179 THR B O 1
ATOM 4592 N N . LEU B 1 180 ? -22.328 24.438 17.625 1 98.12 180 LEU B N 1
ATOM 4593 C CA . LEU B 1 180 ? -22.531 23.172 16.953 1 98.12 180 LEU B CA 1
ATOM 4594 C C . LEU B 1 180 ? -22.469 22.016 17.953 1 98.12 180 LEU B C 1
ATOM 4596 O O . LEU B 1 180 ? -21.656 22.031 18.875 1 98.12 180 LEU B O 1
ATOM 4600 N N . PRO B 1 181 ? -23.375 21 17.797 1 98.38 181 PRO B N 1
ATOM 4601 C CA . PRO B 1 181 ? -23.156 19.766 18.531 1 98.38 181 PRO B CA 1
ATOM 4602 C C . PRO B 1 181 ? -21.938 18.984 18.062 1 98.38 181 PRO B C 1
ATOM 4604 O O . PRO B 1 181 ? -21.391 19.281 16.984 1 98.38 181 PRO B O 1
ATOM 4607 N N . LEU B 1 182 ? -21.516 18.078 18.969 1 98.38 182 LEU B N 1
ATOM 4608 C CA . LEU B 1 182 ? -20.484 17.125 18.547 1 98.38 182 LEU B CA 1
ATOM 4609 C C . LEU B 1 182 ? -21.094 16.016 17.703 1 98.38 182 LEU B C 1
ATOM 4611 O O . LEU B 1 182 ? -22.297 15.727 17.812 1 98.38 182 LEU B O 1
ATOM 4615 N N . MET B 1 183 ? -20.297 15.453 16.812 1 97.75 183 MET B N 1
ATOM 4616 C CA . MET B 1 183 ? -20.719 14.297 16.031 1 97.75 183 MET B CA 1
ATOM 4617 C C . MET B 1 183 ? -20.641 13.023 16.859 1 97.75 183 MET B C 1
ATOM 4619 O O . MET B 1 183 ? -21.453 12.109 16.688 1 97.75 183 MET B O 1
ATOM 4623 N N . HIS B 1 184 ? -19.625 12.938 17.719 1 97.81 184 HIS B N 1
ATOM 4624 C CA . HIS B 1 184 ? -19.344 11.781 18.562 1 97.81 184 HIS B CA 1
ATOM 4625 C C . HIS B 1 184 ? -19 12.211 19.984 1 97.81 184 HIS B C 1
ATOM 4627 O O . HIS B 1 184 ? -18.641 13.375 20.219 1 97.81 184 HIS B O 1
ATOM 4633 N N . GLN B 1 185 ? -19.109 11.227 20.906 1 98 185 GLN B N 1
ATOM 4634 C CA . GLN B 1 185 ? -18.672 11.492 22.266 1 98 185 GLN B CA 1
ATOM 4635 C C . GLN B 1 185 ? -17.172 11.781 22.312 1 98 185 GLN B C 1
ATOM 4637 O O . GLN B 1 185 ? -16.391 11.203 21.547 1 98 185 GLN B O 1
ATOM 4642 N N . PRO B 1 186 ? -16.734 12.719 23.219 1 98 186 PRO B N 1
ATOM 4643 C CA . PRO B 1 186 ? -15.297 12.945 23.375 1 98 186 PRO B CA 1
ATOM 4644 C C . PRO B 1 186 ? -14.523 11.648 23.625 1 98 186 PRO B C 1
ATOM 4646 O O . PRO B 1 186 ? -14.906 10.852 24.484 1 98 186 PRO B O 1
ATOM 4649 N N . GLY B 1 187 ? -13.508 11.453 22.812 1 97.75 187 GLY B N 1
ATOM 4650 C CA . GLY B 1 187 ? -12.656 10.289 22.969 1 97.75 187 GLY B CA 1
ATOM 4651 C C . GLY B 1 187 ? -13.109 9.094 22.172 1 97.75 187 GLY B C 1
ATOM 4652 O O . GLY B 1 187 ? -12.453 8.047 22.172 1 97.75 187 GLY B O 1
ATOM 4653 N N . GLU B 1 188 ? -14.133 9.234 21.438 1 97.12 188 GLU B N 1
ATOM 4654 C CA . GLU B 1 188 ? -14.758 8.055 20.859 1 97.12 188 GLU B CA 1
ATOM 4655 C C . GLU B 1 188 ? -14.18 7.758 19.469 1 97.12 188 GLU B C 1
ATOM 4657 O O . GLU B 1 188 ? -13.844 6.613 19.156 1 97.12 188 GLU B O 1
ATOM 4662 N N . GLN B 1 189 ? -14.086 8.812 18.641 1 96.44 189 GLN B N 1
ATOM 4663 C CA . GLN B 1 189 ? -13.75 8.602 17.234 1 96.44 189 GLN B CA 1
ATOM 4664 C C . GLN B 1 189 ? -12.758 9.641 16.75 1 96.44 189 GLN B C 1
ATOM 4666 O O . GLN B 1 189 ? -12.859 10.82 17.094 1 96.44 189 GLN B O 1
ATOM 4671 N N . TRP B 1 190 ? -11.812 9.133 15.969 1 96.69 190 TRP B N 1
ATOM 4672 C CA . TRP B 1 190 ? -10.906 10.055 15.289 1 96.69 190 TRP B CA 1
ATOM 4673 C C . TRP B 1 190 ? -11.641 10.859 14.219 1 96.69 190 TRP B C 1
ATOM 4675 O O . TRP B 1 190 ? -12.414 10.297 13.438 1 96.69 190 TRP B O 1
ATOM 4685 N N . GLN B 1 191 ? -11.492 12.156 14.289 1 95.12 191 GLN B N 1
ATOM 4686 C CA . GLN B 1 191 ? -12.031 13.062 13.273 1 95.12 191 GLN B CA 1
ATOM 4687 C C . GLN B 1 191 ? -10.969 14.031 12.789 1 95.12 191 GLN B C 1
ATOM 4689 O O . GLN B 1 191 ? -10.141 14.508 13.57 1 95.12 191 GLN B O 1
ATOM 4694 N N . TYR B 1 192 ? -11.078 14.414 11.633 1 94.19 192 TYR B N 1
ATOM 4695 C CA . TYR B 1 192 ? -9.961 15.102 10.992 1 94.19 192 TYR B CA 1
ATOM 4696 C C . TYR B 1 192 ? -10.078 16.609 11.164 1 94.19 192 TYR B C 1
ATOM 4698 O O . TYR B 1 192 ? -11.188 17.156 11.141 1 94.19 192 TYR B O 1
ATOM 4706 N N . HIS B 1 193 ? -9.008 17.344 11.359 1 95.81 193 HIS B N 1
ATOM 4707 C CA . HIS B 1 193 ? -8.656 18.734 11.039 1 95.81 193 HIS B CA 1
ATOM 4708 C C . HIS B 1 193 ? -8.984 19.656 12.203 1 95.81 193 HIS B C 1
ATOM 4710 O O . HIS B 1 193 ? -8.086 20.281 12.773 1 95.81 193 HIS B O 1
ATOM 4716 N N . ILE B 1 194 ? -10.219 19.75 12.648 1 97.38 194 ILE B N 1
ATOM 4717 C CA . ILE B 1 194 ? -10.688 20.859 13.469 1 97.38 194 ILE B CA 1
ATOM 4718 C C . ILE B 1 194 ? -9.906 20.906 14.781 1 97.38 194 ILE B C 1
ATOM 4720 O O . ILE B 1 194 ? -9.602 21.984 15.297 1 97.38 194 ILE B O 1
ATOM 4724 N N . SER B 1 195 ? -9.609 19.766 15.312 1 98 195 SER B N 1
ATOM 4725 C CA . SER B 1 195 ? -8.875 19.719 16.578 1 98 195 SER B CA 1
ATOM 4726 C C . SER B 1 195 ? -7.535 20.438 16.469 1 98 195 SER B C 1
ATOM 4728 O O . SER B 1 195 ? -7.07 21.031 17.438 1 98 195 SER B O 1
ATOM 4730 N N . ASN B 1 196 ? -6.977 20.438 15.305 1 97.75 196 ASN B N 1
ATOM 4731 C CA . ASN B 1 196 ? -5.66 21.047 15.117 1 97.75 196 ASN B CA 1
ATOM 4732 C C . ASN B 1 196 ? -5.734 22.562 15.133 1 97.75 196 ASN B C 1
ATOM 4734 O O . ASN B 1 196 ? -4.824 23.234 15.633 1 97.75 196 ASN B O 1
ATOM 4738 N N . ASP B 1 197 ? -6.746 23.078 14.555 1 98.12 197 ASP B N 1
ATOM 4739 C CA . ASP B 1 197 ? -6.977 24.516 14.656 1 98.12 197 ASP B CA 1
ATOM 4740 C C . ASP B 1 197 ? -7.344 24.906 16.094 1 98.12 197 ASP B C 1
ATOM 4742 O O . ASP B 1 197 ? -6.875 25.922 16.594 1 98.12 197 ASP B O 1
ATOM 4746 N N . LEU B 1 198 ? -8.117 24.094 16.703 1 98 198 LEU B N 1
ATOM 4747 C CA . LEU B 1 198 ? -8.523 24.328 18.078 1 98 198 LEU B CA 1
ATOM 4748 C C . LEU B 1 198 ? -7.316 24.344 19.016 1 98 198 LEU B C 1
ATOM 4750 O O . LEU B 1 198 ? -7.262 25.125 19.953 1 98 198 LEU B O 1
ATOM 4754 N N . LEU B 1 199 ? -6.387 23.469 18.797 1 98 199 LEU B N 1
ATOM 4755 C CA . LEU B 1 199 ? -5.164 23.422 19.594 1 98 199 LEU B CA 1
ATOM 4756 C C . LEU B 1 199 ? -4.426 24.766 19.531 1 98 199 LEU B C 1
ATOM 4758 O O . LEU B 1 199 ? -3.836 25.188 20.516 1 98 199 LEU B O 1
ATOM 4762 N N . GLY B 1 200 ? -4.426 25.406 18.375 1 98.31 200 GLY B N 1
ATOM 4763 C CA . GLY B 1 200 ? -3.812 26.719 18.266 1 98.31 200 GLY B CA 1
ATOM 4764 C C . GLY B 1 200 ? -4.453 27.75 19.156 1 98.31 200 GLY B C 1
ATOM 4765 O O . GLY B 1 200 ? -3.758 28.531 19.812 1 98.31 200 GLY B O 1
ATOM 4766 N N . VAL B 1 201 ? -5.777 27.734 19.219 1 98.62 201 VAL B N 1
ATOM 4767 C CA . VAL B 1 201 ? -6.512 28.641 20.078 1 98.62 201 VAL B CA 1
ATOM 4768 C C . VAL B 1 201 ? -6.195 28.344 21.547 1 98.62 201 VAL B C 1
ATOM 4770 O O . VAL B 1 201 ? -5.957 29.25 22.344 1 98.62 201 VAL B O 1
ATOM 4773 N N . LEU B 1 202 ? -6.207 27.062 21.859 1 98.69 202 LEU B N 1
ATOM 4774 C CA . LEU B 1 202 ? -5.914 26.641 23.219 1 98.69 202 LEU B CA 1
ATOM 4775 C C . LEU B 1 202 ? -4.539 27.141 23.656 1 98.69 202 LEU B C 1
ATOM 4777 O O . LEU B 1 202 ? -4.395 27.734 24.734 1 98.69 202 LEU B O 1
ATOM 4781 N N . VAL B 1 203 ? -3.533 26.938 22.844 1 98.69 203 VAL B N 1
ATOM 4782 C CA . VAL B 1 203 ? -2.166 27.328 23.172 1 98.69 203 VAL B CA 1
ATOM 4783 C C . VAL B 1 203 ? -2.107 28.844 23.391 1 98.69 203 VAL B C 1
ATOM 4785 O O . VAL B 1 203 ? -1.492 29.312 24.359 1 98.69 203 VAL B O 1
ATOM 4788 N N . ALA B 1 204 ? -2.705 29.594 22.5 1 98.75 204 ALA B N 1
ATOM 4789 C CA . ALA B 1 204 ? -2.711 31.047 22.625 1 98.75 204 ALA B CA 1
ATOM 4790 C C . ALA B 1 204 ? -3.299 31.484 23.969 1 98.75 204 ALA B C 1
ATOM 4792 O O . ALA B 1 204 ? -2.734 32.344 24.641 1 98.75 204 ALA B O 1
ATOM 4793 N N . ARG B 1 205 ? -4.367 30.906 24.375 1 98.56 205 ARG B N 1
ATOM 4794 C CA . ARG B 1 205 ? -5.059 31.297 25.594 1 98.56 205 ARG B CA 1
ATOM 4795 C C . ARG B 1 205 ? -4.297 30.844 26.828 1 98.56 205 ARG B C 1
ATOM 4797 O O . ARG B 1 205 ? -4.234 31.562 27.828 1 98.56 205 ARG B O 1
ATOM 4804 N N . VAL B 1 206 ? -3.75 29.672 26.797 1 98.19 206 VAL B N 1
ATOM 4805 C CA . VAL B 1 206 ? -2.951 29.172 27.906 1 98.19 206 VAL B CA 1
ATOM 4806 C C . VAL B 1 206 ? -1.714 30.047 28.078 1 98.19 206 VAL B C 1
ATOM 4808 O O . VAL B 1 206 ? -1.351 30.406 29.203 1 98.19 206 VAL B O 1
ATOM 4811 N N . ALA B 1 207 ? -1.082 30.438 26.984 1 98 207 ALA B N 1
ATOM 4812 C CA . ALA B 1 207 ? 0.184 31.156 27.016 1 98 207 ALA B CA 1
ATOM 4813 C C . ALA B 1 207 ? -0.048 32.656 27.188 1 98 207 ALA B C 1
ATOM 4815 O O . ALA B 1 207 ? 0.877 33.406 27.531 1 98 207 ALA B O 1
ATOM 4816 N N . GLY B 1 208 ? -1.283 33.125 26.859 1 97.81 208 GLY B N 1
ATOM 4817 C CA . GLY B 1 208 ? -1.596 34.531 26.953 1 97.81 208 GLY B CA 1
ATOM 4818 C C . GLY B 1 208 ? -0.948 35.375 25.875 1 97.81 208 GLY B C 1
ATOM 4819 O O . GLY B 1 208 ? -0.548 36.5 26.109 1 97.81 208 GLY B O 1
ATOM 4820 N N . GLN B 1 209 ? -0.723 34.844 24.781 1 97.69 209 GLN B N 1
ATOM 4821 C CA . GLN B 1 209 ? -0.175 35.5 23.609 1 97.69 209 GLN B CA 1
ATOM 4822 C C . GLN B 1 209 ? -0.707 34.875 22.328 1 97.69 209 GLN B C 1
ATOM 4824 O O . GLN B 1 209 ? -1.369 33.812 22.375 1 97.69 209 GLN B O 1
ATOM 4829 N N . SER B 1 210 ? -0.489 35.5 21.188 1 98.06 210 SER B N 1
ATOM 4830 C CA . SER B 1 210 ? -0.965 34.938 19.922 1 98.06 210 SER B CA 1
ATOM 4831 C C . SER B 1 210 ? -0.272 33.625 19.625 1 98.06 210 SER B C 1
ATOM 4833 O O . SER B 1 210 ? 0.838 33.375 20.094 1 98.06 210 SER B O 1
ATOM 4835 N N . PHE B 1 211 ? -0.926 32.781 18.938 1 98.31 211 PHE B N 1
ATOM 4836 C CA . PHE B 1 211 ? -0.378 31.5 18.547 1 98.31 211 PHE B CA 1
ATOM 4837 C C . PHE B 1 211 ? 0.91 31.672 17.75 1 98.31 211 PHE B C 1
ATOM 4839 O O . PHE B 1 211 ? 1.896 30.969 18 1 98.31 211 PHE B O 1
ATOM 4846 N N . GLU B 1 212 ? 0.973 32.562 16.828 1 97.75 212 GLU B N 1
ATOM 4847 C CA . GLU B 1 212 ? 2.15 32.844 16.016 1 97.75 212 GLU B CA 1
ATOM 4848 C C . GLU B 1 212 ? 3.33 33.281 16.891 1 97.75 212 GLU B C 1
ATOM 4850 O O . GLU B 1 212 ? 4.461 32.844 16.672 1 97.75 212 GLU B O 1
ATOM 4855 N N . THR B 1 213 ? 3.031 34.188 17.781 1 98.12 213 THR B N 1
ATOM 4856 C CA . THR B 1 213 ? 4.09 34.656 18.656 1 98.12 213 THR B CA 1
ATOM 4857 C C . THR B 1 213 ? 4.68 33.5 19.469 1 98.12 213 THR B C 1
ATOM 4859 O O . THR B 1 213 ? 5.898 33.406 19.594 1 98.12 213 THR B O 1
ATOM 4862 N N . PHE B 1 214 ? 3.822 32.719 19.969 1 98.5 214 PHE B N 1
ATOM 4863 C CA . PHE B 1 214 ? 4.281 31.562 20.75 1 98.5 214 PHE B CA 1
ATOM 4864 C C . PHE B 1 214 ? 5.16 30.656 19.891 1 98.5 214 PHE B C 1
ATOM 4866 O O . PHE B 1 214 ? 6.254 30.266 20.312 1 98.5 214 PHE B O 1
ATOM 4873 N N . LEU B 1 215 ? 4.723 30.266 18.703 1 98.69 215 LEU B N 1
ATOM 4874 C CA . LEU B 1 215 ? 5.484 29.391 17.828 1 98.69 215 LEU B CA 1
ATOM 4875 C C . LEU B 1 215 ? 6.82 30.016 17.453 1 98.69 215 LEU B C 1
ATOM 4877 O O . LEU B 1 215 ? 7.848 29.344 17.438 1 98.69 215 LEU B O 1
ATOM 4881 N N . ARG B 1 216 ? 6.82 31.266 17.125 1 98.19 216 ARG B N 1
ATOM 4882 C CA . ARG B 1 216 ? 8.047 31.969 16.75 1 98.19 216 ARG B CA 1
ATOM 4883 C C . ARG B 1 216 ? 9.07 31.922 17.891 1 98.19 216 ARG B C 1
ATOM 4885 O O . ARG B 1 216 ? 10.234 31.578 17.656 1 98.19 216 ARG B O 1
ATOM 4892 N N . GLU B 1 217 ? 8.625 32.219 19.062 1 98.06 217 GLU B N 1
ATOM 4893 C CA . GLU B 1 217 ? 9.523 32.344 20.203 1 98.06 217 GLU B CA 1
ATOM 4894 C C . GLU B 1 217 ? 9.992 30.969 20.688 1 98.06 217 GLU B C 1
ATOM 4896 O O . GLU B 1 217 ? 11.141 30.812 21.094 1 98.06 217 GLU B O 1
ATOM 4901 N N . ARG B 1 218 ? 9.117 30.016 20.641 1 98.12 218 ARG B N 1
ATOM 4902 C CA . ARG B 1 218 ? 9.383 28.781 21.375 1 98.12 218 ARG B CA 1
ATOM 4903 C C . ARG B 1 218 ? 9.797 27.672 20.422 1 98.12 218 ARG B C 1
ATOM 4905 O O . ARG B 1 218 ? 10.344 26.656 20.859 1 98.12 218 ARG B O 1
ATOM 4912 N N . LEU B 1 219 ? 9.602 27.828 19.141 1 98.56 219 LEU B N 1
ATOM 4913 C CA . LEU B 1 219 ? 9.875 26.734 18.219 1 98.56 219 LEU B CA 1
ATOM 4914 C C . LEU B 1 219 ? 10.672 27.219 17.016 1 98.56 219 LEU B C 1
ATOM 4916 O O . LEU B 1 219 ? 11.805 26.781 16.797 1 98.56 219 LEU B O 1
ATOM 4920 N N . PHE B 1 220 ? 10.195 28.203 16.266 1 98.69 220 PHE B N 1
ATOM 4921 C CA . PHE B 1 220 ? 10.812 28.609 15.008 1 98.69 220 PHE B CA 1
ATOM 4922 C C . PHE B 1 220 ? 12.172 29.25 15.258 1 98.69 220 PHE B C 1
ATOM 4924 O O . PHE B 1 220 ? 13.156 28.875 14.609 1 98.69 220 PHE B O 1
ATOM 4931 N N . ASN B 1 221 ? 12.234 30.172 16.156 1 98.38 221 ASN B N 1
ATOM 4932 C CA . ASN B 1 221 ? 13.5 30.859 16.422 1 98.38 221 ASN B CA 1
ATOM 4933 C C . ASN B 1 221 ? 14.547 29.891 16.969 1 98.38 221 ASN B C 1
ATOM 4935 O O . ASN B 1 221 ? 15.656 29.812 16.438 1 98.38 221 ASN B O 1
ATOM 4939 N N . PRO B 1 222 ? 14.211 29.141 17.969 1 98.25 222 PRO B N 1
ATOM 4940 C CA . PRO B 1 222 ? 15.203 28.188 18.5 1 98.25 222 PRO B CA 1
ATOM 4941 C C . PRO B 1 222 ? 15.703 27.219 17.422 1 98.25 222 PRO B C 1
ATOM 4943 O O . PRO B 1 222 ? 16.859 26.797 17.469 1 98.25 222 PRO B O 1
ATOM 4946 N N . LEU B 1 223 ? 14.914 26.828 16.469 1 98.56 223 LEU B N 1
ATOM 4947 C CA . LEU B 1 223 ? 15.281 25.875 15.438 1 98.56 223 LEU B CA 1
ATOM 4948 C C . LEU B 1 223 ? 15.875 26.562 14.227 1 98.56 223 LEU B C 1
ATOM 4950 O O . LEU B 1 223 ? 16.328 25.906 13.281 1 98.56 223 LEU B O 1
ATOM 4954 N N . GLY B 1 224 ? 15.844 27.828 14.227 1 98.25 224 GLY B N 1
ATOM 4955 C CA . GLY B 1 224 ? 16.344 28.578 13.094 1 98.25 224 GLY B CA 1
ATOM 4956 C C . GLY B 1 224 ? 15.453 28.484 11.867 1 98.25 224 GLY B C 1
ATOM 4957 O O . GLY B 1 224 ? 15.93 28.562 10.734 1 98.25 224 GLY B O 1
ATOM 4958 N N . MET B 1 225 ? 14.18 28.266 12.055 1 98.56 225 MET B N 1
ATOM 4959 C CA . MET B 1 225 ? 13.211 28.188 10.969 1 98.56 225 MET B CA 1
ATOM 4960 C C . MET B 1 225 ? 12.75 29.578 10.555 1 98.56 225 MET B C 1
ATOM 4962 O O . MET B 1 225 ? 11.586 29.938 10.719 1 98.56 225 MET B O 1
ATOM 4966 N N . LYS B 1 226 ? 13.531 30.297 9.82 1 97.69 226 LYS B N 1
ATOM 4967 C CA . LYS B 1 226 ? 13.398 31.734 9.594 1 97.69 226 LYS B CA 1
ATOM 4968 C C . LYS B 1 226 ? 12.352 32.031 8.531 1 97.69 226 LYS B C 1
ATOM 4970 O O . LYS B 1 226 ? 11.898 33.156 8.391 1 97.69 226 LYS B O 1
ATOM 4975 N N . ASP B 1 227 ? 12.031 31.016 7.742 1 98.5 227 ASP B N 1
ATOM 4976 C CA . ASP B 1 227 ? 11.094 31.25 6.645 1 98.5 227 ASP B CA 1
ATOM 4977 C C . ASP B 1 227 ? 9.734 30.641 6.953 1 98.5 227 ASP B C 1
ATOM 4979 O O . ASP B 1 227 ? 8.898 30.484 6.059 1 98.5 227 ASP B O 1
ATOM 4983 N N . THR B 1 228 ? 9.516 30.203 8.18 1 98.75 228 THR B N 1
ATOM 4984 C CA . THR B 1 228 ? 8.258 29.562 8.555 1 98.75 228 THR B CA 1
ATOM 4985 C C . THR B 1 228 ? 7.348 30.547 9.297 1 98.75 228 THR B C 1
ATOM 4987 O O . THR B 1 228 ? 7.797 31.25 10.195 1 98.75 228 THR B O 1
ATOM 4990 N N . GLY B 1 229 ? 6.113 30.594 8.945 1 98.38 229 GLY B N 1
ATOM 4991 C CA . GLY B 1 229 ? 5.117 31.438 9.586 1 98.38 229 GLY B CA 1
ATOM 4992 C C . GLY B 1 229 ? 3.744 31.328 8.953 1 98.38 229 GLY B C 1
ATOM 4993 O O . GLY B 1 229 ? 3.529 30.5 8.062 1 98.38 229 GLY B O 1
ATOM 4994 N N . PHE B 1 230 ? 2.82 32.219 9.414 1 98.38 230 PHE B N 1
ATOM 4995 C CA . PHE B 1 230 ? 1.441 32.125 8.945 1 98.38 230 PHE B CA 1
ATOM 4996 C C . PHE B 1 230 ? 1.224 33.031 7.742 1 98.38 230 PHE B C 1
ATOM 4998 O O . PHE B 1 230 ? 0.142 33.031 7.148 1 98.38 230 PHE B O 1
ATOM 5005 N N . TYR B 1 231 ? 2.203 33.781 7.379 1 97.94 231 TYR B N 1
ATOM 5006 C CA . TYR B 1 231 ? 2.209 34.562 6.156 1 97.94 231 TYR B CA 1
ATOM 5007 C C . TYR B 1 231 ? 3.633 34.844 5.684 1 97.94 231 TYR B C 1
ATOM 5009 O O . TYR B 1 231 ? 4.594 34.594 6.41 1 97.94 231 TYR B O 1
ATOM 5017 N N . VAL B 1 232 ? 3.756 35.25 4.461 1 98.56 232 VAL B N 1
ATOM 5018 C CA . VAL B 1 232 ? 5.039 35.625 3.867 1 98.56 232 VAL B CA 1
ATOM 5019 C C . VAL B 1 232 ? 5.133 37.125 3.729 1 98.56 232 VAL B C 1
ATOM 5021 O O . VAL B 1 232 ? 4.277 37.75 3.1 1 98.56 232 VAL B O 1
ATOM 5024 N N . SER B 1 233 ? 6.129 37.688 4.32 1 97.56 233 SER B N 1
ATOM 5025 C CA . SER B 1 233 ? 6.285 39.125 4.309 1 97.56 233 SER B CA 1
ATOM 5026 C C . SER B 1 233 ? 6.609 39.625 2.91 1 97.56 233 SER B C 1
ATOM 5028 O O . SER B 1 233 ? 7.074 38.875 2.059 1 97.56 233 SER B O 1
ATOM 5030 N N . ALA B 1 234 ? 6.43 40.906 2.715 1 97 234 ALA B N 1
ATOM 5031 C CA . ALA B 1 234 ? 6.59 41.531 1.409 1 97 234 ALA B CA 1
ATOM 5032 C C . ALA B 1 234 ? 8.008 41.344 0.877 1 97 234 ALA B C 1
ATOM 5034 O O . ALA B 1 234 ? 8.211 41.188 -0.33 1 97 234 ALA B O 1
ATOM 5035 N N . ASP B 1 235 ? 8.914 41.344 1.734 1 97.06 235 ASP B N 1
ATOM 5036 C CA . ASP B 1 235 ? 10.32 41.281 1.326 1 97.06 235 ASP B CA 1
ATOM 5037 C C . ASP B 1 235 ? 10.688 39.875 0.856 1 97.06 235 ASP B C 1
ATOM 5039 O O . ASP B 1 235 ? 11.727 39.656 0.231 1 97.06 235 ASP B O 1
ATOM 5043 N N . LYS B 1 236 ? 9.852 38.875 1.102 1 98.19 236 LYS B N 1
ATOM 5044 C CA . LYS B 1 236 ? 10.125 37.5 0.706 1 98.19 236 LYS B CA 1
ATOM 5045 C C . LYS B 1 236 ? 9.078 36.969 -0.291 1 98.19 236 LYS B C 1
ATOM 5047 O O . LYS B 1 236 ? 9.117 35.812 -0.7 1 98.19 236 LYS B O 1
ATOM 5052 N N . ILE B 1 237 ? 8.195 37.844 -0.691 1 98.06 237 ILE B N 1
ATOM 5053 C CA . ILE B 1 237 ? 7.004 37.406 -1.415 1 98.06 237 ILE B CA 1
ATOM 5054 C C . ILE B 1 237 ? 7.395 36.875 -2.787 1 98.06 237 ILE B C 1
ATOM 5056 O O . ILE B 1 237 ? 6.68 36.062 -3.365 1 98.06 237 ILE B O 1
ATOM 5060 N N . ASP B 1 238 ? 8.555 37.25 -3.357 1 97.19 238 ASP B N 1
ATOM 5061 C CA . ASP B 1 238 ? 9.031 36.781 -4.66 1 97.19 238 ASP B CA 1
ATOM 5062 C C . ASP B 1 238 ? 9.43 35.312 -4.605 1 97.19 238 ASP B C 1
ATOM 5064 O O . ASP B 1 238 ? 9.609 34.688 -5.645 1 97.19 238 ASP B O 1
ATOM 5068 N N . ARG B 1 239 ? 9.523 34.75 -3.402 1 98.5 239 ARG B N 1
ATOM 5069 C CA . ARG B 1 239 ? 9.906 33.344 -3.229 1 98.5 239 ARG B CA 1
ATOM 5070 C C . ARG B 1 239 ? 8.68 32.469 -3.07 1 98.5 239 ARG B C 1
ATOM 5072 O O . ARG B 1 239 ? 8.805 31.234 -2.928 1 98.5 239 ARG B O 1
ATOM 5079 N N . LEU B 1 240 ? 7.496 33.031 -3.049 1 98.62 240 LEU B N 1
ATOM 5080 C CA . LEU B 1 240 ? 6.242 32.312 -2.902 1 98.62 240 LEU B CA 1
ATOM 5081 C C . LEU B 1 240 ? 5.535 32.188 -4.246 1 98.62 240 LEU B C 1
ATOM 5083 O O . LEU B 1 240 ? 4.996 33.156 -4.773 1 98.62 240 LEU B O 1
ATOM 5087 N N . PRO B 1 241 ? 5.504 30.953 -4.789 1 98.56 241 PRO B N 1
ATOM 5088 C CA . PRO B 1 241 ? 4.73 30.797 -6.02 1 98.56 241 PRO B CA 1
ATOM 5089 C C . PRO B 1 241 ? 3.221 30.812 -5.777 1 98.56 241 PRO B C 1
ATOM 5091 O O . PRO B 1 241 ? 2.773 30.594 -4.648 1 98.56 241 PRO B O 1
ATOM 5094 N N . PRO B 1 242 ? 2.43 31.156 -6.832 1 98.31 242 PRO B N 1
ATOM 5095 C CA . PRO B 1 242 ? 0.992 30.938 -6.656 1 98.31 242 PRO B CA 1
ATOM 5096 C C . PRO B 1 242 ? 0.65 29.484 -6.344 1 98.31 242 PRO B C 1
ATOM 5098 O O . PRO B 1 242 ? 1.403 28.578 -6.711 1 98.31 242 PRO B O 1
ATOM 5101 N N . LEU B 1 243 ? -0.424 29.312 -5.617 1 98.12 243 LEU B N 1
ATOM 5102 C CA . LEU B 1 243 ? -0.988 27.984 -5.41 1 98.12 243 LEU B CA 1
ATOM 5103 C C . LEU B 1 243 ? -2.08 27.688 -6.434 1 98.12 243 LEU B C 1
ATOM 5105 O O . LEU B 1 243 ? -3.014 28.469 -6.598 1 98.12 243 LEU B O 1
ATOM 5109 N N . TYR B 1 244 ? -1.937 26.547 -7.109 1 98.25 244 TYR B N 1
ATOM 5110 C CA . TYR B 1 244 ? -2.916 26.172 -8.125 1 98.25 244 TYR B CA 1
ATOM 5111 C C . TYR B 1 244 ? -3.869 25.109 -7.594 1 98.25 244 TYR B C 1
ATOM 5113 O O . TYR B 1 244 ? -3.461 24.219 -6.844 1 98.25 244 TYR B O 1
ATOM 5121 N N . ALA B 1 245 ? -5.133 25.203 -7.906 1 97.12 245 ALA B N 1
ATOM 5122 C CA . ALA B 1 245 ? -6.148 24.156 -7.844 1 97.12 245 ALA B CA 1
ATOM 5123 C C . ALA B 1 245 ? -6.688 23.828 -9.234 1 97.12 245 ALA B C 1
ATOM 5125 O O . ALA B 1 245 ? -7.691 24.391 -9.664 1 97.12 245 ALA B O 1
ATOM 5126 N N . PRO B 1 246 ? -6.047 22.875 -9.883 1 97.75 246 PRO B N 1
ATOM 5127 C CA . PRO B 1 246 ? -6.438 22.609 -11.273 1 97.75 246 PRO B CA 1
ATOM 5128 C C . PRO B 1 246 ? -7.891 22.156 -11.398 1 97.75 246 PRO B C 1
ATOM 5130 O O . PRO B 1 246 ? -8.414 21.5 -10.5 1 97.75 246 PRO B O 1
ATOM 5133 N N . ASN B 1 247 ? -8.508 22.578 -12.516 1 97.12 247 ASN B N 1
ATOM 5134 C CA . ASN B 1 247 ? -9.859 22.125 -12.82 1 97.12 247 ASN B CA 1
ATOM 5135 C C . ASN B 1 247 ? -9.922 20.594 -12.914 1 97.12 247 ASN B C 1
ATOM 5137 O O . ASN B 1 247 ? -9.219 19.984 -13.719 1 97.12 247 ASN B O 1
ATOM 5141 N N . PRO B 1 248 ? -10.766 19.984 -12.133 1 93.44 248 PRO B N 1
ATOM 5142 C CA . PRO B 1 248 ? -10.781 18.516 -12.086 1 93.44 248 PRO B CA 1
ATOM 5143 C C . PRO B 1 248 ? -11.164 17.891 -13.43 1 93.44 248 PRO B C 1
ATOM 5145 O O . PRO B 1 248 ? -10.797 16.75 -13.703 1 93.44 248 PRO B O 1
ATOM 5148 N N . GLN B 1 249 ? -11.883 18.547 -14.266 1 93.5 249 GLN B N 1
ATOM 5149 C CA . GLN B 1 249 ? -12.359 18 -15.531 1 93.5 249 GLN B CA 1
ATOM 5150 C C . GLN B 1 249 ? -11.352 18.266 -16.656 1 93.5 249 GLN B C 1
ATOM 5152 O O . GLN B 1 249 ? -11.055 17.359 -17.438 1 93.5 249 GLN B O 1
ATOM 5157 N N . THR B 1 250 ? -10.781 19.5 -16.672 1 94.94 250 THR B N 1
ATOM 5158 C CA . THR B 1 250 ? -9.984 19.891 -17.828 1 94.94 250 THR B CA 1
ATOM 5159 C C . THR B 1 250 ? -8.492 19.844 -17.516 1 94.94 250 THR B C 1
ATOM 5161 O O . THR B 1 250 ? -7.66 19.812 -18.422 1 94.94 250 THR B O 1
ATOM 5164 N N . GLY B 1 251 ? -8.188 19.938 -16.266 1 95 251 GLY B N 1
ATOM 5165 C CA . GLY B 1 251 ? -6.789 19.984 -15.859 1 95 251 GLY B CA 1
ATOM 5166 C C . GLY B 1 251 ? -6.184 21.359 -15.945 1 95 251 GLY B C 1
ATOM 5167 O O . GLY B 1 251 ? -5.004 21.547 -15.633 1 95 251 GLY B O 1
ATOM 5168 N N . GLU B 1 252 ? -7.016 22.328 -16.359 1 96.94 252 GLU B N 1
ATOM 5169 C CA . GLU B 1 252 ? -6.535 23.703 -16.484 1 96.94 252 GLU B CA 1
ATOM 5170 C C . GLU B 1 252 ? -6.109 24.266 -15.117 1 96.94 252 GLU B C 1
ATOM 5172 O O . GLU B 1 252 ? -6.797 24.062 -14.117 1 96.94 252 GLU B O 1
ATOM 5177 N N . PHE B 1 253 ? -4.957 24.969 -15.141 1 97.75 253 PHE B N 1
ATOM 5178 C CA . PHE B 1 253 ? -4.484 25.562 -13.898 1 97.75 253 PHE B CA 1
ATOM 5179 C C . PHE B 1 253 ? -5.367 26.734 -13.492 1 97.75 253 PHE B C 1
ATOM 5181 O O . PHE B 1 253 ? -5.559 27.672 -14.266 1 97.75 253 PHE B O 1
ATOM 5188 N N . LEU B 1 254 ? -5.902 26.641 -12.336 1 97.25 254 LEU B N 1
ATOM 5189 C CA . LEU B 1 254 ? -6.617 27.734 -11.695 1 97.25 254 LEU B CA 1
ATOM 5190 C C . LEU B 1 254 ? -5.875 28.219 -10.453 1 97.25 254 LEU B C 1
ATOM 5192 O O . LEU B 1 254 ? -5.496 27.406 -9.602 1 97.25 254 LEU B O 1
ATOM 5196 N N . VAL B 1 255 ? -5.629 29.516 -10.367 1 96.94 255 VAL B N 1
ATOM 5197 C CA . VAL B 1 255 ? -4.945 30.062 -9.203 1 96.94 255 VAL B CA 1
ATOM 5198 C C . VAL B 1 255 ? -5.891 30.062 -8 1 96.94 255 VAL B C 1
ATOM 5200 O O . VAL B 1 255 ? -6.93 30.734 -8.031 1 96.94 255 VAL B O 1
ATOM 5203 N N . TRP B 1 256 ? -5.562 29.328 -7.039 1 95.44 256 TRP B N 1
ATOM 5204 C CA . TRP B 1 256 ? -6.348 29.312 -5.809 1 95.44 256 TRP B CA 1
ATOM 5205 C C . TRP B 1 256 ? -5.91 30.422 -4.867 1 95.44 256 TRP B C 1
ATOM 5207 O O . TRP B 1 256 ? -6.742 31.031 -4.188 1 95.44 256 TRP B O 1
ATOM 5217 N N . ASP B 1 257 ? -4.633 30.656 -4.789 1 96.19 257 ASP B N 1
ATOM 5218 C CA . ASP B 1 257 ? -4.059 31.719 -3.967 1 96.19 257 ASP B CA 1
ATOM 5219 C C . ASP B 1 257 ? -2.857 32.375 -4.66 1 96.19 257 ASP B C 1
ATOM 5221 O O . ASP B 1 257 ? -1.838 31.703 -4.883 1 96.19 257 ASP B O 1
ATOM 5225 N N . GLU B 1 258 ? -2.965 33.625 -4.895 1 96.75 258 GLU B N 1
ATOM 5226 C CA . GLU B 1 258 ? -1.89 34.375 -5.543 1 96.75 258 GLU B CA 1
ATOM 5227 C C . GLU B 1 258 ? -0.72 34.594 -4.586 1 96.75 258 GLU B C 1
ATOM 5229 O O . GLU B 1 258 ? -0.897 34.594 -3.367 1 96.75 258 GLU B O 1
ATOM 5234 N N . SER B 1 259 ? 0.459 34.781 -5.172 1 96.12 259 SER B N 1
ATOM 5235 C CA . SER B 1 259 ? 1.618 35.156 -4.367 1 96.12 259 SER B CA 1
ATOM 5236 C C . SER B 1 259 ? 1.413 36.531 -3.693 1 96.12 259 SER B C 1
ATOM 5238 O O . SER B 1 259 ? 1.162 36.594 -2.488 1 96.12 259 SER B O 1
ATOM 5240 N N . GLU B 1 260 ? 1.442 37.531 -4.539 1 95.5 260 GLU B N 1
ATOM 5241 C CA . GLU B 1 260 ? 1.138 38.875 -4.059 1 95.5 260 GLU B CA 1
ATOM 5242 C C . GLU B 1 260 ? -0.368 39.125 -4.027 1 95.5 260 GLU B C 1
ATOM 5244 O O . GLU B 1 260 ? -1.07 38.844 -5 1 95.5 260 GLU B O 1
ATOM 5249 N N . GLY B 1 261 ? -0.792 39.562 -2.863 1 94.56 261 GLY B N 1
ATOM 5250 C CA . GLY B 1 261 ? -2.205 39.875 -2.746 1 94.56 261 GLY B CA 1
ATOM 5251 C C . GLY B 1 261 ? -3.057 38.688 -2.342 1 94.56 261 GLY B C 1
ATOM 5252 O O . GLY B 1 261 ? -4.25 38.844 -2.074 1 94.56 261 GLY B O 1
ATOM 5253 N N . GLY B 1 262 ? -2.484 37.594 -2.287 1 95.31 262 GLY B N 1
ATOM 5254 C CA . GLY B 1 262 ? -3.219 36.406 -1.875 1 95.31 262 GLY B CA 1
ATOM 5255 C C . GLY B 1 262 ? -3.363 36.281 -0.369 1 95.31 262 GLY B C 1
ATOM 5256 O O . GLY B 1 262 ? -2.955 37.188 0.371 1 95.31 262 GLY B O 1
ATOM 5257 N N . ARG B 1 263 ? -3.877 35.125 0.074 1 95.06 263 ARG B N 1
ATOM 5258 C CA . ARG B 1 263 ? -4.211 34.875 1.472 1 95.06 263 ARG B CA 1
ATOM 5259 C C . ARG B 1 263 ? -2.957 34.844 2.336 1 95.06 263 ARG B C 1
ATOM 5261 O O . ARG B 1 263 ? -2.963 35.312 3.473 1 95.06 263 ARG B O 1
ATOM 5268 N N . HIS B 1 264 ? -1.886 34.281 1.817 1 97.06 264 HIS B N 1
ATOM 5269 C CA . HIS B 1 264 ? -0.684 34.094 2.619 1 97.06 264 HIS B CA 1
ATOM 5270 C C . HIS B 1 264 ? 0.255 35.281 2.508 1 97.06 264 HIS B C 1
ATOM 5272 O O . HIS B 1 264 ? 1.383 35.25 3.004 1 97.06 264 HIS B O 1
ATOM 5278 N N . SER B 1 265 ? -0.177 36.438 1.847 1 97.19 265 SER B N 1
ATOM 5279 C CA . SER B 1 265 ? 0.678 37.594 1.666 1 97.19 265 SER B CA 1
ATOM 5280 C C . SER B 1 265 ? 0.464 38.625 2.779 1 97.19 265 SER B C 1
ATOM 5282 O O . SER B 1 265 ? 1.084 39.688 2.781 1 97.19 265 SER B O 1
ATOM 5284 N N . LYS B 1 266 ? -0.386 38.312 3.723 1 96.31 266 LYS B N 1
ATOM 5285 C CA . LYS B 1 266 ? -0.654 39.188 4.867 1 96.31 266 LYS B CA 1
ATOM 5286 C C . LYS B 1 266 ? -1.021 38.375 6.102 1 96.31 266 LYS B C 1
ATOM 5288 O O . LYS B 1 266 ? -1.409 37.188 5.988 1 96.31 266 LYS B O 1
ATOM 5293 N N . PRO B 1 267 ? -0.909 39 7.262 1 96.69 267 PRO B N 1
ATOM 5294 C CA . PRO B 1 267 ? -1.292 38.281 8.469 1 96.69 267 PRO B CA 1
ATOM 5295 C C . PRO B 1 267 ? -2.748 37.812 8.438 1 96.69 267 PRO B C 1
ATOM 5297 O O . PRO B 1 267 ? -3.643 38.594 8.133 1 96.69 267 PRO B O 1
ATOM 5300 N N . PRO B 1 268 ? -2.988 36.594 8.719 1 97.12 268 PRO B N 1
ATOM 5301 C CA . PRO B 1 268 ? -4.367 36.094 8.727 1 97.12 268 PRO B CA 1
ATOM 5302 C C . PRO B 1 268 ? -5.137 36.5 9.977 1 97.12 268 PRO B C 1
ATOM 5304 O O . PRO B 1 268 ? -4.527 36.75 11.023 1 97.12 268 PRO B O 1
ATOM 5307 N N . ALA B 1 269 ? -6.449 36.531 9.836 1 95.94 269 ALA B N 1
ATOM 5308 C CA . ALA B 1 269 ? -7.305 36.719 11 1 95.94 269 ALA B CA 1
ATOM 5309 C C . ALA B 1 269 ? -7.203 35.531 11.953 1 95.94 269 ALA B C 1
ATOM 5311 O O . ALA B 1 269 ? -7.312 35.688 13.172 1 95.94 269 ALA B O 1
ATOM 5312 N N . PHE B 1 270 ? -7.047 34.375 11.406 1 97.38 270 PHE B N 1
ATOM 5313 C CA . PHE B 1 270 ? -6.977 33.125 12.164 1 97.38 270 PHE B CA 1
ATOM 5314 C C . PHE B 1 270 ? -5.684 32.375 11.852 1 97.38 270 PHE B C 1
ATOM 5316 O O . PHE B 1 270 ? -5.48 31.922 10.719 1 97.38 270 PHE B O 1
ATOM 5323 N N . GLU B 1 271 ? -4.812 32.25 12.797 1 97.81 271 GLU B N 1
ATOM 5324 C CA . GLU B 1 271 ? -3.57 31.5 12.664 1 97.81 271 GLU B CA 1
ATOM 5325 C C . GLU B 1 271 ? -3.828 30 12.75 1 97.81 271 GLU B C 1
ATOM 5327 O O . GLU B 1 271 ? -3.725 29.406 13.828 1 97.81 271 GLU B O 1
ATOM 5332 N N . GLY B 1 272 ? -4.148 29.406 11.609 1 97.19 272 GLY B N 1
ATOM 5333 C CA . GLY B 1 272 ? -4.625 28.031 11.547 1 97.19 272 GLY B CA 1
ATOM 5334 C C . GLY B 1 272 ? -3.529 27 11.773 1 97.19 272 GLY B C 1
ATOM 5335 O O . GLY B 1 272 ? -2.764 26.703 10.852 1 97.19 272 GLY B O 1
ATOM 5336 N N . GLY B 1 273 ? -3.51 26.406 12.914 1 97.06 273 GLY B N 1
ATOM 5337 C CA . GLY B 1 273 ? -2.555 25.344 13.203 1 97.06 273 GLY B CA 1
ATOM 5338 C C . GLY B 1 273 ? -2.729 24.125 12.32 1 97.06 273 GLY B C 1
ATOM 5339 O O . GLY B 1 273 ? -1.803 23.328 12.172 1 97.06 273 GLY B O 1
ATOM 5340 N N . GLY B 1 274 ? -3.887 23.969 11.758 1 97.12 274 GLY B N 1
ATOM 5341 C CA . GLY B 1 274 ? -4.203 22.812 10.938 1 97.12 274 GLY B CA 1
ATOM 5342 C C . GLY B 1 274 ? -3.676 22.938 9.516 1 97.12 274 GLY B C 1
ATOM 5343 O O . GLY B 1 274 ? -3.566 21.922 8.805 1 97.12 274 GLY B O 1
ATOM 5344 N N . GLY B 1 275 ? -3.314 24.156 9.086 1 96.94 275 GLY B N 1
ATOM 5345 C CA . GLY B 1 275 ? -2.936 24.234 7.688 1 96.94 275 GLY B CA 1
ATOM 5346 C C . GLY B 1 275 ? -2.373 25.578 7.285 1 96.94 275 GLY B C 1
ATOM 5347 O O . GLY B 1 275 ? -2.127 25.828 6.102 1 96.94 275 GLY B O 1
ATOM 5348 N N . GLY B 1 276 ? -2.086 26.438 8.203 1 97.56 276 GLY B N 1
ATOM 5349 C CA . GLY B 1 276 ? -1.881 27.844 7.855 1 97.56 276 GLY B CA 1
ATOM 5350 C C . GLY B 1 276 ? -0.422 28.188 7.637 1 97.56 276 GLY B C 1
ATOM 5351 O O . GLY B 1 276 ? -0.105 29.297 7.203 1 97.56 276 GLY B O 1
ATOM 5352 N N . LEU B 1 277 ? 0.484 27.25 7.816 1 98.5 277 LEU B N 1
ATOM 5353 C CA . LEU B 1 277 ? 1.9 27.594 7.773 1 98.5 277 LEU B CA 1
ATOM 5354 C C . LEU B 1 277 ? 2.4 27.672 6.336 1 98.5 277 LEU B C 1
ATOM 5356 O O . LEU B 1 277 ? 1.936 26.922 5.473 1 98.5 277 LEU B O 1
ATOM 5360 N N . SER B 1 278 ? 3.264 28.562 6.066 1 98.81 278 SER B N 1
ATOM 5361 C CA . SER B 1 278 ? 4.188 28.578 4.938 1 98.81 278 SER B CA 1
ATOM 5362 C C . SER B 1 278 ? 5.613 28.281 5.383 1 98.81 278 SER B C 1
ATOM 5364 O O . SER B 1 278 ? 6.008 28.625 6.496 1 98.81 278 SER B O 1
ATOM 5366 N N . SER B 1 279 ? 6.371 27.656 4.488 1 98.88 279 SER B N 1
ATOM 5367 C CA . SER B 1 279 ? 7.711 27.266 4.91 1 98.88 279 SER B CA 1
ATOM 5368 C C . SER B 1 279 ? 8.547 26.781 3.73 1 98.88 279 SER B C 1
ATOM 5370 O O . SER B 1 279 ? 8.172 26.984 2.574 1 98.88 279 SER B O 1
ATOM 5372 N N . THR B 1 280 ? 9.805 26.328 4 1 98.88 280 THR B N 1
ATOM 5373 C CA . THR B 1 280 ? 10.734 25.766 3.035 1 98.88 280 THR B CA 1
ATOM 5374 C C . THR B 1 280 ? 11.133 24.344 3.436 1 98.88 280 THR B C 1
ATOM 5376 O O . THR B 1 280 ? 10.867 23.922 4.562 1 98.88 280 THR B O 1
ATOM 5379 N N . VAL B 1 281 ? 11.734 23.656 2.479 1 98.81 281 VAL B N 1
ATOM 5380 C CA . VAL B 1 281 ? 12.219 22.312 2.76 1 98.81 281 VAL B CA 1
ATOM 5381 C C . VAL B 1 281 ? 13.266 22.359 3.867 1 98.81 281 VAL B C 1
ATOM 5383 O O . VAL B 1 281 ? 13.312 21.469 4.727 1 98.81 281 VAL B O 1
ATOM 5386 N N . ASP B 1 282 ? 14.109 23.391 3.92 1 98.69 282 ASP B N 1
ATOM 5387 C CA . ASP B 1 282 ? 15.164 23.469 4.918 1 98.69 282 ASP B CA 1
ATOM 5388 C C . ASP B 1 282 ? 14.594 23.656 6.32 1 98.69 282 ASP B C 1
ATOM 5390 O O . ASP B 1 282 ? 15.031 23.016 7.27 1 98.69 282 ASP B O 1
ATOM 5394 N N . ASP B 1 283 ? 13.656 24.594 6.457 1 98.81 283 ASP B N 1
ATOM 5395 C CA . ASP B 1 283 ? 13.047 24.828 7.766 1 98.81 283 ASP B CA 1
ATOM 5396 C C . ASP B 1 283 ? 12.383 23.547 8.289 1 98.81 283 ASP B C 1
ATOM 5398 O O . ASP B 1 283 ? 12.594 23.156 9.438 1 98.81 283 ASP B O 1
ATOM 5402 N N . PHE B 1 284 ? 11.555 22.891 7.465 1 98.75 284 PHE B N 1
ATOM 5403 C CA . PHE B 1 284 ? 10.852 21.688 7.898 1 98.75 284 PHE B CA 1
ATOM 5404 C C . PHE B 1 284 ? 11.836 20.562 8.156 1 98.75 284 PHE B C 1
ATOM 5406 O O . PHE B 1 284 ? 11.609 19.719 9.039 1 98.75 284 PHE B O 1
ATOM 5413 N N . HIS B 1 285 ? 12.906 20.547 7.383 1 98.56 285 HIS B N 1
ATOM 5414 C CA . HIS B 1 285 ? 13.945 19.547 7.609 1 98.56 285 HIS B CA 1
ATOM 5415 C C . HIS B 1 285 ? 14.5 19.641 9.031 1 98.56 285 HIS B C 1
ATOM 5417 O O . HIS B 1 285 ? 14.672 18.625 9.703 1 98.56 285 HIS B O 1
ATOM 5423 N N . VAL B 1 286 ? 14.766 20.844 9.484 1 98.25 286 VAL B N 1
ATOM 5424 C CA . VAL B 1 286 ? 15.32 21.047 10.82 1 98.25 286 VAL B CA 1
ATOM 5425 C C . VAL B 1 286 ? 14.336 20.547 11.875 1 98.25 286 VAL B C 1
ATOM 5427 O O . VAL B 1 286 ? 14.742 19.922 12.859 1 98.25 286 VAL B O 1
ATOM 5430 N N . TYR B 1 287 ? 13.125 20.828 11.703 1 98.62 287 TYR B N 1
ATOM 5431 C CA . TYR B 1 287 ? 12.102 20.391 12.648 1 98.62 287 TYR B CA 1
ATOM 5432 C C . TYR B 1 287 ? 12.07 18.875 12.758 1 98.62 287 TYR B C 1
ATOM 5434 O O . TYR B 1 287 ? 12.086 18.328 13.867 1 98.62 287 TYR B O 1
ATOM 5442 N N . TYR B 1 288 ? 11.984 18.141 11.609 1 98.69 288 TYR B N 1
ATOM 5443 C CA . TYR B 1 288 ? 11.883 16.688 11.633 1 98.69 288 TYR B CA 1
ATOM 5444 C C . TYR B 1 288 ? 13.172 16.062 12.133 1 98.69 288 TYR B C 1
ATOM 5446 O O . TYR B 1 288 ? 13.148 15.016 12.789 1 98.69 288 TYR B O 1
ATOM 5454 N N . ARG B 1 289 ? 14.32 16.703 11.859 1 98 289 ARG B N 1
ATOM 5455 C CA . ARG B 1 289 ? 15.57 16.219 12.438 1 98 289 ARG B CA 1
ATOM 5456 C C . ARG B 1 289 ? 15.555 16.328 13.953 1 98 289 ARG B C 1
ATOM 5458 O O . ARG B 1 289 ? 16.047 15.445 14.656 1 98 289 ARG B O 1
ATOM 5465 N N . MET B 1 290 ? 15.039 17.406 14.414 1 98.38 290 MET B N 1
ATOM 5466 C CA . MET B 1 290 ? 14.891 17.578 15.859 1 98.38 290 MET B CA 1
ATOM 5467 C C . MET B 1 290 ? 14.062 16.438 16.453 1 98.38 290 MET B C 1
ATOM 5469 O O . MET B 1 290 ? 14.43 15.891 17.5 1 98.38 290 MET B O 1
ATOM 5473 N N . LEU B 1 291 ? 12.984 16.047 15.844 1 98.38 291 LEU B N 1
ATOM 5474 C CA . LEU B 1 291 ? 12.172 14.93 16.312 1 98.38 291 LEU B CA 1
ATOM 5475 C C . LEU B 1 291 ? 12.961 13.633 16.281 1 98.38 291 LEU B C 1
ATOM 5477 O O . LEU B 1 291 ? 12.93 12.844 17.219 1 98.38 291 LEU B O 1
ATOM 5481 N N . LEU B 1 292 ? 13.688 13.391 15.172 1 97.44 292 LEU B N 1
ATOM 5482 C CA . LEU B 1 292 ? 14.484 12.172 15.062 1 97.44 292 LEU B CA 1
ATOM 5483 C C . LEU B 1 292 ? 15.586 12.141 16.109 1 97.44 292 LEU B C 1
ATOM 5485 O O . LEU B 1 292 ? 16.047 11.07 16.5 1 97.44 292 LEU B O 1
ATOM 5489 N N . ASN B 1 293 ? 15.969 13.32 16.531 1 97.06 293 ASN B N 1
ATOM 5490 C CA . ASN B 1 293 ? 16.984 13.438 17.562 1 97.06 293 ASN B CA 1
ATOM 5491 C C . ASN B 1 293 ? 16.359 13.539 18.953 1 97.06 293 ASN B C 1
ATOM 5493 O O . ASN B 1 293 ? 16.906 14.188 19.844 1 97.06 293 ASN B O 1
ATOM 5497 N N . ASP B 1 294 ? 15.195 13.07 19.094 1 96.75 294 ASP B N 1
ATOM 5498 C CA . ASP B 1 294 ? 14.508 12.93 20.375 1 96.75 294 ASP B CA 1
ATOM 5499 C C . ASP B 1 294 ? 14.312 14.289 21.047 1 96.75 294 ASP B C 1
ATOM 5501 O O . ASP B 1 294 ? 14.477 14.422 22.266 1 96.75 294 ASP B O 1
ATOM 5505 N N . GLY B 1 295 ? 14.141 15.32 20.25 1 98.25 295 GLY B N 1
ATOM 5506 C CA . GLY B 1 295 ? 13.781 16.625 20.766 1 98.25 295 GLY B CA 1
ATOM 5507 C C . GLY B 1 295 ? 14.953 17.578 20.875 1 98.25 295 GLY B C 1
ATOM 5508 O O . GLY B 1 295 ? 14.82 18.688 21.406 1 98.25 295 GLY B O 1
ATOM 5509 N N . MET B 1 296 ? 16.094 17.141 20.328 1 97.5 296 MET B N 1
ATOM 5510 C CA . MET B 1 296 ? 17.297 17.953 20.438 1 97.5 296 MET B CA 1
ATOM 5511 C C . MET B 1 296 ? 17.594 18.641 19.109 1 97.5 296 MET B C 1
ATOM 5513 O O . MET B 1 296 ? 17.453 18.031 18.047 1 97.5 296 MET B O 1
ATOM 5517 N N . HIS B 1 297 ? 18 19.859 19.125 1 97.44 297 HIS B N 1
ATOM 5518 C CA . HIS B 1 297 ? 18.625 20.625 18.047 1 97.44 297 HIS B CA 1
ATOM 5519 C C . HIS B 1 297 ? 20 21.141 18.469 1 97.44 297 HIS B C 1
ATOM 5521 O O . HIS B 1 297 ? 20.094 22.109 19.219 1 97.44 297 HIS B O 1
ATOM 5527 N N . GLY B 1 298 ? 20.969 20.5 17.875 1 94 298 GLY B N 1
ATOM 5528 C CA . GLY B 1 298 ? 22.281 20.75 18.453 1 94 298 GLY B CA 1
ATOM 5529 C C . GLY B 1 298 ? 22.359 20.406 19.938 1 94 298 GLY B C 1
ATOM 5530 O O . GLY B 1 298 ? 22.062 19.266 20.328 1 94 298 GLY B O 1
ATOM 5531 N N . ASN B 1 299 ? 22.625 21.375 20.719 1 94.19 299 ASN B N 1
ATOM 5532 C CA . ASN B 1 299 ? 22.719 21.156 22.156 1 94.19 299 ASN B CA 1
ATOM 5533 C C . ASN B 1 299 ? 21.5 21.703 22.891 1 94.19 299 ASN B C 1
ATOM 5535 O O . ASN B 1 299 ? 21.469 21.703 24.125 1 94.19 299 ASN B O 1
ATOM 5539 N N . GLU B 1 300 ? 20.594 22.078 22.156 1 95.62 300 GLU B N 1
ATOM 5540 C CA . GLU B 1 300 ? 19.391 22.641 22.766 1 95.62 300 GLU B CA 1
ATOM 5541 C C . GLU B 1 300 ? 18.234 21.641 22.766 1 95.62 300 GLU B C 1
ATOM 5543 O O . GLU B 1 300 ? 17.953 21.031 21.734 1 95.62 300 GLU B O 1
ATOM 5548 N N . ARG B 1 301 ? 17.656 21.5 23.922 1 97.19 301 ARG B N 1
ATOM 5549 C CA . ARG B 1 301 ? 16.469 20.672 24.047 1 97.19 301 ARG B CA 1
ATOM 5550 C C . ARG B 1 301 ? 15.203 21.469 23.75 1 97.19 301 ARG B C 1
ATOM 5552 O O . ARG B 1 301 ? 14.867 22.406 24.484 1 97.19 301 ARG B O 1
ATOM 5559 N N . ILE B 1 302 ? 14.523 21.125 22.703 1 97.81 302 ILE B N 1
ATOM 5560 C CA . ILE B 1 302 ? 13.305 21.828 22.297 1 97.81 302 ILE B CA 1
ATOM 5561 C C . ILE B 1 302 ? 12.086 21.141 22.922 1 97.81 302 ILE B C 1
ATOM 5563 O O . ILE B 1 302 ? 11.188 21.797 23.438 1 97.81 302 ILE B O 1
ATOM 5567 N N . LEU B 1 303 ? 12.062 19.781 22.875 1 98.5 303 LEU B N 1
ATOM 5568 C CA . LEU B 1 303 ? 11.062 18.906 23.469 1 98.5 303 LEU B CA 1
ATOM 5569 C C . LEU B 1 303 ? 11.727 17.781 24.266 1 98.5 303 LEU B C 1
ATOM 5571 O O . LEU B 1 303 ? 12.797 17.297 23.875 1 98.5 303 LEU B O 1
ATOM 5575 N N . SER B 1 304 ? 11.094 17.344 25.375 1 98.25 304 SER B N 1
ATOM 5576 C CA . SER B 1 304 ? 11.586 16.172 26.078 1 98.25 304 SER B CA 1
ATOM 5577 C C . SER B 1 304 ? 11.445 14.914 25.219 1 98.25 304 SER B C 1
ATOM 5579 O O . SER B 1 304 ? 10.586 14.852 24.344 1 98.25 304 SER B O 1
ATOM 5581 N N . ARG B 1 305 ? 12.336 13.977 25.531 1 96.81 305 ARG B N 1
ATOM 5582 C CA . ARG B 1 305 ? 12.289 12.711 24.812 1 96.81 305 ARG B CA 1
ATOM 5583 C C . ARG B 1 305 ? 10.922 12.055 24.938 1 96.81 305 ARG B C 1
ATOM 5585 O O . ARG B 1 305 ? 10.352 11.602 23.938 1 96.81 305 ARG B O 1
ATOM 5592 N N . PRO B 1 306 ? 10.273 11.984 26.094 1 96.62 306 PRO B N 1
ATOM 5593 C CA . PRO B 1 306 ? 8.945 11.375 26.188 1 96.62 306 PRO B CA 1
ATOM 5594 C C . PRO B 1 306 ? 7.891 12.133 25.375 1 96.62 306 PRO B C 1
ATOM 5596 O O . PRO B 1 306 ? 6.973 11.523 24.828 1 96.62 306 PRO B O 1
ATOM 5599 N N . ALA B 1 307 ? 7.973 13.453 25.281 1 97.12 307 ALA B N 1
ATOM 5600 C CA . ALA B 1 307 ? 7.039 14.234 24.484 1 97.12 307 ALA B CA 1
ATOM 5601 C C . ALA B 1 307 ? 7.129 13.844 23 1 97.12 307 ALA B C 1
ATOM 5603 O O . ALA B 1 307 ? 6.109 13.641 22.344 1 97.12 307 ALA B O 1
ATOM 5604 N N . VAL B 1 308 ? 8.367 13.719 22.547 1 98.31 308 VAL B N 1
ATOM 5605 C CA . VAL B 1 308 ? 8.586 13.312 21.172 1 98.31 308 VAL B CA 1
ATOM 5606 C C . VAL B 1 308 ? 7.996 11.922 20.938 1 98.31 308 VAL B C 1
ATOM 5608 O O . VAL B 1 308 ? 7.355 11.672 19.922 1 98.31 308 VAL B O 1
ATOM 5611 N N . GLN B 1 309 ? 8.18 11.039 21.891 1 97 309 GLN B N 1
ATOM 5612 C CA . GLN B 1 309 ? 7.66 9.68 21.766 1 97 309 GLN B CA 1
ATOM 5613 C C . GLN B 1 309 ? 6.137 9.672 21.688 1 97 309 GLN B C 1
ATOM 5615 O O . GLN B 1 309 ? 5.559 8.953 20.875 1 97 309 GLN B O 1
ATOM 5620 N N . LEU B 1 310 ? 5.504 10.484 22.484 1 95.94 310 LEU B N 1
ATOM 5621 C CA . LEU B 1 310 ? 4.047 10.578 22.438 1 95.94 310 LEU B CA 1
ATOM 5622 C C . LEU B 1 310 ? 3.578 11.102 21.078 1 95.94 310 LEU B C 1
ATOM 5624 O O . LEU B 1 310 ? 2.572 10.633 20.547 1 95.94 310 LEU B O 1
ATOM 5628 N N . MET B 1 311 ? 4.293 12.016 20.531 1 98.38 311 MET B N 1
ATOM 5629 C CA . MET B 1 311 ? 3.926 12.633 19.25 1 98.38 311 MET B CA 1
ATOM 5630 C C . MET B 1 311 ? 4.055 11.641 18.109 1 98.38 311 MET B C 1
ATOM 5632 O O . MET B 1 311 ? 3.217 11.617 17.203 1 98.38 311 MET B O 1
ATOM 5636 N N . THR B 1 312 ? 5.094 10.75 18.172 1 98.44 312 THR B N 1
ATOM 5637 C CA . THR B 1 312 ? 5.547 10.062 16.969 1 98.44 312 THR B CA 1
ATOM 5638 C C . THR B 1 312 ? 5.164 8.586 17.016 1 98.44 312 THR B C 1
ATOM 5640 O O . THR B 1 312 ? 5.621 7.793 16.188 1 98.44 312 THR B O 1
ATOM 5643 N N . THR B 1 313 ? 4.363 8.18 17.953 1 97.5 313 THR B N 1
ATOM 5644 C CA . THR B 1 313 ? 3.85 6.816 18.031 1 97.5 313 THR B CA 1
ATOM 5645 C C . THR B 1 313 ? 2.324 6.816 18.062 1 97.5 313 THR B C 1
ATOM 5647 O O . THR B 1 313 ? 1.706 7.816 18.438 1 97.5 313 THR B O 1
ATOM 5650 N N . ASN B 1 314 ? 1.768 5.719 17.641 1 98.06 314 ASN B N 1
ATOM 5651 C CA . ASN B 1 314 ? 0.314 5.617 17.562 1 98.06 314 ASN B CA 1
ATOM 5652 C C . ASN B 1 314 ? -0.332 5.781 18.938 1 98.06 314 ASN B C 1
ATOM 5654 O O . ASN B 1 314 ? 0.077 5.133 19.906 1 98.06 314 ASN B O 1
ATOM 5658 N N . ARG B 1 315 ? -1.345 6.645 18.969 1 97.62 315 ARG B N 1
ATOM 5659 C CA . ARG B 1 315 ? -2.014 6.941 20.234 1 97.62 315 ARG B CA 1
ATOM 5660 C C . ARG B 1 315 ? -3.473 6.496 20.203 1 97.62 315 ARG B C 1
ATOM 5662 O O . ARG B 1 315 ? -4.219 6.719 21.156 1 97.62 315 ARG B O 1
ATOM 5669 N N . LEU B 1 316 ? -3.869 5.91 19.172 1 97.69 316 LEU B N 1
ATOM 5670 C CA . LEU B 1 316 ? -5.27 5.527 19.031 1 97.69 316 LEU B CA 1
ATOM 5671 C C . LEU B 1 316 ? -5.516 4.145 19.625 1 97.69 316 LEU B C 1
ATOM 5673 O O . LEU B 1 316 ? -4.664 3.26 19.516 1 97.69 316 LEU B O 1
ATOM 5677 N N . THR B 1 317 ? -6.727 4.008 20.234 1 95.88 317 THR B N 1
ATOM 5678 C CA . THR B 1 317 ? -7.188 2.676 20.609 1 95.88 317 THR B CA 1
ATOM 5679 C C . THR B 1 317 ? -7.465 1.831 19.359 1 95.88 317 THR B C 1
ATOM 5681 O O . THR B 1 317 ? -7.523 2.355 18.25 1 95.88 317 THR B O 1
ATOM 5684 N N . SER B 1 318 ? -7.641 0.525 19.547 1 93.56 318 SER B N 1
ATOM 5685 C CA . SER B 1 318 ? -7.926 -0.38 18.438 1 93.56 318 SER B CA 1
ATOM 5686 C C . SER B 1 318 ? -9.203 0.024 17.719 1 93.56 318 SER B C 1
ATOM 5688 O O . SER B 1 318 ? -9.266 -0.034 16.484 1 93.56 318 SER B O 1
ATOM 5690 N N . GLU B 1 319 ? -10.188 0.418 18.484 1 93.62 319 GLU B N 1
ATOM 5691 C CA . GLU B 1 319 ? -11.461 0.811 17.906 1 93.62 319 GLU B CA 1
ATOM 5692 C C . GLU B 1 319 ? -11.328 2.096 17.094 1 93.62 319 GLU B C 1
ATOM 5694 O O . GLU B 1 319 ? -11.859 2.195 15.977 1 93.62 319 GLU B O 1
ATOM 5699 N N . GLN B 1 320 ? -10.641 3.094 17.656 1 95.25 320 GLN B N 1
ATOM 5700 C CA . GLN B 1 320 ? -10.398 4.352 16.953 1 95.25 320 GLN B CA 1
ATOM 5701 C C . GLN B 1 320 ? -9.602 4.121 15.68 1 95.25 320 GLN B C 1
ATOM 5703 O O . GLN B 1 320 ? -9.922 4.68 14.633 1 95.25 320 GLN B O 1
ATOM 5708 N N . GLN B 1 321 ? -8.625 3.314 15.812 1 94.81 321 GLN B N 1
ATOM 5709 C CA . GLN B 1 321 ? -7.77 2.99 14.672 1 94.81 321 GLN B CA 1
ATOM 5710 C C . GLN B 1 321 ? -8.555 2.289 13.57 1 94.81 321 GLN B C 1
ATOM 5712 O O . GLN B 1 321 ? -8.367 2.574 12.391 1 94.81 321 GLN B O 1
ATOM 5717 N N . ALA B 1 322 ? -9.383 1.331 13.938 1 91.88 322 ALA B N 1
ATOM 5718 C CA . ALA B 1 322 ? -10.211 0.616 12.969 1 91.88 322 ALA B CA 1
ATOM 5719 C C . ALA B 1 322 ? -11.102 1.58 12.188 1 91.88 322 ALA B C 1
ATOM 5721 O O . ALA B 1 322 ? -11.227 1.471 10.969 1 91.88 322 ALA B O 1
ATOM 5722 N N . ALA B 1 323 ? -11.68 2.482 12.883 1 90.06 323 ALA B N 1
ATOM 5723 C CA . ALA B 1 323 ? -12.547 3.469 12.25 1 90.06 323 ALA B CA 1
ATOM 5724 C C . ALA B 1 323 ? -11.758 4.352 11.281 1 90.06 323 ALA B C 1
ATOM 5726 O O . ALA B 1 323 ? -12.219 4.641 10.18 1 90.06 323 ALA B O 1
ATOM 5727 N N . ARG B 1 324 ? -10.617 4.824 11.695 1 93.44 324 ARG B N 1
ATOM 5728 C CA . ARG B 1 324 ? -9.773 5.656 10.844 1 93.44 324 ARG B CA 1
ATOM 5729 C C . ARG B 1 324 ? -9.336 4.895 9.594 1 93.44 324 ARG B C 1
ATOM 5731 O O . ARG B 1 324 ? -9.344 5.438 8.492 1 93.44 324 ARG B O 1
ATOM 5738 N N . HIS B 1 325 ? -8.953 3.684 9.805 1 92.38 325 HIS B N 1
ATOM 5739 C CA . HIS B 1 325 ? -8.531 2.84 8.688 1 92.38 325 HIS B CA 1
ATOM 5740 C C . HIS B 1 325 ? -9.656 2.648 7.684 1 92.38 325 HIS B C 1
ATOM 5742 O O . HIS B 1 325 ? -9.445 2.76 6.473 1 92.38 325 HIS B O 1
ATOM 5748 N N . ALA B 1 326 ? -10.805 2.354 8.164 1 88.12 326 ALA B N 1
ATOM 5749 C CA . ALA B 1 326 ? -11.969 2.178 7.301 1 88.12 326 ALA B CA 1
ATOM 5750 C C . ALA B 1 326 ? -12.25 3.443 6.496 1 88.12 326 ALA B C 1
ATOM 5752 O O . ALA B 1 326 ? -12.547 3.373 5.301 1 88.12 326 ALA B O 1
ATOM 5753 N N . MET B 1 327 ? -12.156 4.52 7.129 1 88.88 327 MET B N 1
ATOM 5754 C CA . MET B 1 327 ? -12.367 5.797 6.449 1 88.88 327 MET B CA 1
ATOM 5755 C C . MET B 1 327 ? -11.352 5.984 5.328 1 88.88 327 MET B C 1
ATOM 5757 O O . MET B 1 327 ? -11.719 6.348 4.207 1 88.88 327 MET B O 1
ATOM 5761 N N . ALA B 1 328 ? -10.133 5.711 5.609 1 91.25 328 ALA B N 1
ATOM 5762 C CA . ALA B 1 328 ? -9.062 5.91 4.641 1 91.25 328 ALA B CA 1
ATOM 5763 C C . ALA B 1 328 ? -9.227 4.98 3.441 1 91.25 328 ALA B C 1
ATOM 5765 O O . ALA B 1 328 ? -9.086 5.406 2.293 1 91.25 328 ALA B O 1
ATOM 5766 N N . THR B 1 329 ? -9.531 3.721 3.684 1 89.19 329 THR B N 1
ATOM 5767 C CA . THR B 1 329 ? -9.609 2.727 2.617 1 89.19 329 THR B CA 1
ATOM 5768 C C . THR B 1 329 ? -10.859 2.947 1.769 1 89.19 329 THR B C 1
ATOM 5770 O O . THR B 1 329 ? -10.844 2.703 0.56 1 89.19 329 THR B O 1
ATOM 5773 N N . ASN B 1 330 ? -11.914 3.426 2.389 1 86.25 330 ASN B N 1
ATOM 5774 C CA . ASN B 1 330 ? -13.172 3.625 1.672 1 86.25 330 ASN B CA 1
ATOM 5775 C C . ASN B 1 330 ? -13.156 4.922 0.865 1 86.25 330 ASN B C 1
ATOM 5777 O O . ASN B 1 330 ? -13.93 5.078 -0.079 1 86.25 330 ASN B O 1
ATOM 5781 N N . ASN B 1 331 ? -12.227 5.805 1.223 1 88.88 331 ASN B N 1
ATOM 5782 C CA . ASN B 1 331 ? -12.133 7.082 0.522 1 88.88 331 ASN B CA 1
ATOM 5783 C C . ASN B 1 331 ? -10.859 7.18 -0.308 1 88.88 331 ASN B C 1
ATOM 5785 O O . ASN B 1 331 ? -10.422 8.273 -0.656 1 88.88 331 ASN B O 1
ATOM 5789 N N . VAL B 1 332 ? -10.344 6.055 -0.665 1 90.06 332 VAL B N 1
ATOM 5790 C CA . VAL B 1 332 ? -9.008 6.008 -1.263 1 90.06 332 VAL B CA 1
ATOM 5791 C C . VAL B 1 332 ? -9.039 6.672 -2.637 1 90.06 332 VAL B C 1
ATOM 5793 O O . VAL B 1 332 ? -8.062 7.305 -3.047 1 90.06 332 VAL B O 1
ATOM 5796 N N . HIS B 1 333 ? -10.188 6.645 -3.359 1 87.44 333 HIS B N 1
ATOM 5797 C CA . HIS B 1 333 ? -10.32 7.191 -4.703 1 87.44 333 HIS B CA 1
ATOM 5798 C C . HIS B 1 333 ? -10.492 8.711 -4.668 1 87.44 333 HIS B C 1
ATOM 5800 O O . HIS B 1 333 ? -10.188 9.398 -5.645 1 87.44 333 HIS B O 1
ATOM 5806 N N . VAL B 1 334 ? -10.883 9.203 -3.535 1 87.38 334 VAL B N 1
ATOM 5807 C CA . VAL B 1 334 ? -11.078 10.641 -3.359 1 87.38 334 VAL B CA 1
ATOM 5808 C C . VAL B 1 334 ? -9.805 11.273 -2.803 1 87.38 334 VAL B C 1
ATOM 5810 O O . VAL B 1 334 ? -9.438 12.391 -3.176 1 87.38 334 VAL B O 1
ATOM 5813 N N . SER B 1 335 ? -9.133 10.516 -1.994 1 91 335 SER B N 1
ATOM 5814 C CA . SER B 1 335 ? -7.918 11.016 -1.353 1 91 335 SER B CA 1
ATOM 5815 C C . SER B 1 335 ? -6.691 10.773 -2.223 1 91 335 SER B C 1
ATOM 5817 O O . SER B 1 335 ? -5.586 11.203 -1.882 1 91 335 SER B O 1
ATOM 5819 N N . PHE B 1 336 ? -6.879 10.078 -3.314 1 92.94 336 PHE B N 1
ATOM 5820 C CA . PHE B 1 336 ? -5.793 9.719 -4.215 1 92.94 336 PHE B CA 1
ATOM 5821 C C . PHE B 1 336 ? -4.715 8.93 -3.477 1 92.94 336 PHE B C 1
ATOM 5823 O O . PHE B 1 336 ? -3.523 9.188 -3.656 1 92.94 336 PHE B O 1
ATOM 5830 N N . GLY B 1 337 ? -5.152 8.102 -2.539 1 91.62 337 GLY B N 1
ATOM 5831 C CA . GLY B 1 337 ? -4.25 7.18 -1.866 1 91.62 337 GLY B CA 1
ATOM 5832 C C . GLY B 1 337 ? -3.635 7.758 -0.606 1 91.62 337 GLY B C 1
ATOM 5833 O O . GLY B 1 337 ? -2.83 7.102 0.055 1 91.62 337 GLY B O 1
ATOM 5834 N N . GLN B 1 338 ? -3.996 8.93 -0.201 1 90.06 338 GLN B N 1
ATOM 5835 C CA . GLN B 1 338 ? -3.441 9.547 1 1 90.06 338 GLN B CA 1
ATOM 5836 C C . GLN B 1 338 ? -4.117 9.008 2.258 1 90.06 338 GLN B C 1
ATOM 5838 O O . GLN B 1 338 ? -5.273 8.578 2.211 1 90.06 338 GLN B O 1
ATOM 5843 N N . GLY B 1 339 ? -3.373 8.992 3.34 1 90.44 339 GLY B N 1
ATOM 5844 C CA . GLY B 1 339 ? -3.973 8.742 4.641 1 90.44 339 GLY B CA 1
ATOM 5845 C C . GLY B 1 339 ? -3.965 7.277 5.031 1 90.44 339 GLY B C 1
ATOM 5846 O O . GLY B 1 339 ? -4.633 6.879 5.988 1 90.44 339 GLY B O 1
ATOM 5847 N N . GLN B 1 340 ? -3.199 6.492 4.281 1 90.5 340 GLN B N 1
ATOM 5848 C CA . GLN B 1 340 ? -3.193 5.051 4.52 1 90.5 340 GLN B CA 1
ATOM 5849 C C . GLN B 1 340 ? -2.061 4.656 5.461 1 90.5 340 GLN B C 1
ATOM 5851 O O . GLN B 1 340 ? -1.195 3.855 5.098 1 90.5 340 GLN B O 1
ATOM 5856 N N . HIS B 1 341 ? -2.137 5.113 6.715 1 93 341 HIS B N 1
ATOM 5857 C CA . HIS B 1 341 ? -1.06 4.883 7.672 1 93 341 HIS B CA 1
ATOM 5858 C C . HIS B 1 341 ? -1.524 3.994 8.82 1 93 341 HIS B C 1
ATOM 5860 O O . HIS B 1 341 ? -0.702 3.434 9.547 1 93 341 HIS B O 1
ATOM 5866 N N . GLY B 1 342 ? -2.809 3.947 9.07 1 91.81 342 GLY B N 1
ATOM 5867 C CA . GLY B 1 342 ? -3.363 3.15 10.156 1 91.81 342 GLY B CA 1
ATOM 5868 C C . GLY B 1 342 ? -3.438 3.9 11.469 1 91.81 342 GLY B C 1
ATOM 5869 O O . GLY B 1 342 ? -4.469 3.885 12.141 1 91.81 342 GLY B O 1
ATOM 5870 N N . GLY B 1 343 ? -2.336 4.641 11.789 1 96.06 343 GLY B N 1
ATOM 5871 C CA . GLY B 1 343 ? -2.254 5.238 13.109 1 96.06 343 GLY B CA 1
ATOM 5872 C C . GLY B 1 343 ? -2.182 6.754 13.078 1 96.06 343 GLY B C 1
ATOM 5873 O O . GLY B 1 343 ? -2.1 7.355 12 1 96.06 343 GLY B O 1
ATOM 5874 N N . TRP B 1 344 ? -2.305 7.285 14.258 1 97.75 344 TRP B N 1
ATOM 5875 C CA . TRP B 1 344 ? -2.232 8.719 14.523 1 97.75 344 TRP B CA 1
ATOM 5876 C C . TRP B 1 344 ? -1.566 9 15.867 1 97.75 344 TRP B C 1
ATOM 5878 O O . TRP B 1 344 ? -1.929 8.398 16.875 1 97.75 344 TRP B O 1
ATOM 5888 N N . GLY B 1 345 ? -0.548 9.805 15.82 1 97.88 345 GLY B N 1
ATOM 5889 C CA . GLY B 1 345 ? 0.029 10.312 17.062 1 97.88 345 GLY B CA 1
ATOM 5890 C C . GLY B 1 345 ? -0.614 11.602 17.531 1 97.88 345 GLY B C 1
ATOM 5891 O O . GLY B 1 345 ? -1.841 11.703 17.594 1 97.88 345 GLY B O 1
ATOM 5892 N N . PHE B 1 346 ? 0.244 12.43 17.953 1 97.62 346 PHE B N 1
ATOM 5893 C CA . PHE B 1 346 ? -0.25 13.773 18.219 1 97.62 346 PHE B CA 1
ATOM 5894 C C . PHE B 1 346 ? -0.012 14.688 17.031 1 97.62 346 PHE B C 1
ATOM 5896 O O . PHE B 1 346 ? 1.119 15.109 16.781 1 97.62 346 PHE B O 1
ATOM 5903 N N . GLY B 1 347 ? -1.071 14.922 16.266 1 96.12 347 GLY B N 1
ATOM 5904 C CA . GLY B 1 347 ? -1.042 15.883 15.172 1 96.12 347 GLY B CA 1
ATOM 5905 C C . GLY B 1 347 ? -0.388 15.336 13.914 1 96.12 347 GLY B C 1
ATOM 5906 O O . GLY B 1 347 ? -0.158 16.078 12.961 1 96.12 347 GLY B O 1
ATOM 5907 N N . MET B 1 348 ? -0.065 14.062 13.867 1 97.56 348 MET B N 1
ATOM 5908 C CA . MET B 1 348 ? 0.55 13.508 12.664 1 97.56 348 MET B CA 1
ATOM 5909 C C . MET B 1 348 ? 0.235 12.016 12.539 1 97.56 348 MET B C 1
ATOM 5911 O O . MET B 1 348 ? -0.1 11.359 13.523 1 97.56 348 MET B O 1
ATOM 5915 N N . ALA B 1 349 ? 0.298 11.555 11.312 1 98 349 ALA B N 1
ATOM 5916 C CA . ALA B 1 349 ? 0.083 10.133 11.031 1 98 349 ALA B CA 1
ATOM 5917 C C . ALA B 1 349 ? 1.284 9.305 11.477 1 98 349 ALA B C 1
ATOM 5919 O O . ALA B 1 349 ? 2.426 9.758 11.398 1 98 349 ALA B O 1
ATOM 5920 N N . VAL B 1 350 ? 1 8.125 11.961 1 98.44 350 VAL B N 1
ATOM 5921 C CA . VAL B 1 350 ? 2.006 7.133 12.312 1 98.44 350 VAL B CA 1
ATOM 5922 C C . VAL B 1 350 ? 1.68 5.805 11.633 1 98.44 350 VAL B C 1
ATOM 5924 O O . VAL B 1 350 ? 0.573 5.277 11.781 1 98.44 350 VAL B O 1
ATOM 5927 N N . ARG B 1 351 ? 2.639 5.293 10.906 1 97.56 351 ARG B N 1
ATOM 5928 C CA . ARG B 1 351 ? 2.418 4.055 10.164 1 97.56 351 ARG B CA 1
ATOM 5929 C C . ARG B 1 351 ? 2.408 2.852 11.102 1 97.56 351 ARG B C 1
ATOM 5931 O O . ARG B 1 351 ? 3.385 2.602 11.812 1 97.56 351 ARG B O 1
ATOM 5938 N N . THR B 1 352 ? 1.328 2.008 11.094 1 96.38 352 THR B N 1
ATOM 5939 C CA . THR B 1 352 ? 1.186 0.87 12 1 96.38 352 THR B CA 1
ATOM 5940 C C . THR B 1 352 ? 1.16 -0.439 11.211 1 96.38 352 THR B C 1
ATOM 5942 O O . THR B 1 352 ? 1.083 -1.52 11.805 1 96.38 352 THR B O 1
ATOM 5945 N N . TYR B 1 353 ? 1.179 -0.346 9.906 1 91.44 353 TYR B N 1
ATOM 5946 C CA . TYR B 1 353 ? 1.289 -1.492 9.016 1 91.44 353 TYR B CA 1
ATOM 5947 C C . TYR B 1 353 ? 2.037 -1.118 7.738 1 91.44 353 TYR B C 1
ATOM 5949 O O . TYR B 1 353 ? 2.156 0.064 7.402 1 91.44 353 TYR B O 1
ATOM 5957 N N . ARG B 1 354 ? 2.535 -2.092 7.055 1 90.5 354 ARG B N 1
ATOM 5958 C CA . ARG B 1 354 ? 3.197 -1.825 5.781 1 90.5 354 ARG B CA 1
ATOM 5959 C C . ARG B 1 354 ? 2.195 -1.833 4.633 1 90.5 354 ARG B C 1
ATOM 5961 O O . ARG B 1 354 ? 1.845 -2.895 4.113 1 90.5 354 ARG B O 1
ATOM 5968 N N . GLY B 1 355 ? 1.815 -0.709 4.199 1 89.56 355 GLY B N 1
ATOM 5969 C CA . GLY B 1 355 ? 0.839 -0.607 3.125 1 89.56 355 GLY B CA 1
ATOM 5970 C C . GLY B 1 355 ? 1.451 -0.194 1.801 1 89.56 355 GLY B C 1
ATOM 5971 O O . GLY B 1 355 ? 0.785 -0.237 0.764 1 89.56 355 GLY B O 1
ATOM 5972 N N . ASP B 1 356 ? 2.676 0.241 1.789 1 93.75 356 ASP B N 1
ATOM 5973 C CA . ASP B 1 356 ? 3.469 0.641 0.631 1 93.75 356 ASP B CA 1
ATOM 5974 C C . ASP B 1 356 ? 4.965 0.532 0.924 1 93.75 356 ASP B C 1
ATOM 5976 O O . ASP B 1 356 ? 5.387 -0.322 1.706 1 93.75 356 ASP B O 1
ATOM 5980 N N . TYR B 1 357 ? 5.812 1.32 0.272 1 94.44 357 TYR B N 1
ATOM 5981 C CA . TYR B 1 357 ? 7.258 1.144 0.365 1 94.44 357 TYR B CA 1
ATOM 5982 C C . TYR B 1 357 ? 7.781 1.642 1.706 1 94.44 357 TYR B C 1
ATOM 5984 O O . TYR B 1 357 ? 8.898 1.298 2.109 1 94.44 357 TYR B O 1
ATOM 5992 N N . ALA B 1 358 ? 7.039 2.475 2.391 1 95.94 358 ALA B N 1
ATOM 5993 C CA . ALA B 1 358 ? 7.461 3.016 3.68 1 95.94 358 ALA B CA 1
ATOM 5994 C C . ALA B 1 358 ? 7.27 1.991 4.793 1 95.94 358 ALA B C 1
ATOM 5996 O O . ALA B 1 358 ? 6.27 1.271 4.82 1 95.94 358 ALA B O 1
ATOM 5997 N N . PRO B 1 359 ? 8.188 1.893 5.754 1 95.81 359 PRO B N 1
ATOM 5998 C CA . PRO B 1 359 ? 8.094 0.916 6.84 1 95.81 359 PRO B CA 1
ATOM 5999 C C . PRO B 1 359 ? 7.188 1.383 7.977 1 95.81 359 PRO B C 1
ATOM 6001 O O . PRO B 1 359 ? 6.848 2.566 8.055 1 95.81 359 PRO B O 1
ATOM 6004 N N . ILE B 1 360 ? 6.859 0.412 8.836 1 96.06 360 ILE B N 1
ATOM 6005 C CA . ILE B 1 360 ? 6.176 0.707 10.094 1 96.06 360 ILE B CA 1
ATOM 6006 C C . ILE B 1 360 ? 7.012 1.689 10.914 1 96.06 360 ILE B C 1
ATOM 6008 O O . ILE B 1 360 ? 8.234 1.57 10.977 1 96.06 360 ILE B O 1
ATOM 6012 N N . GLY B 1 361 ? 6.305 2.709 11.547 1 97.44 361 GLY B N 1
ATOM 6013 C CA . GLY B 1 361 ? 6.988 3.658 12.414 1 97.44 361 GLY B CA 1
ATOM 6014 C C . GLY B 1 361 ? 7.219 5.004 11.758 1 97.44 361 GLY B C 1
ATOM 6015 O O . GLY B 1 361 ? 7.523 5.988 12.438 1 97.44 361 GLY B O 1
ATOM 6016 N N . GLN B 1 362 ? 7.141 5.039 10.398 1 98.31 362 GLN B N 1
ATOM 6017 C CA . GLN B 1 362 ? 7.203 6.344 9.75 1 98.31 362 GLN B CA 1
ATOM 6018 C C . GLN B 1 362 ? 6.117 7.277 10.281 1 98.31 362 GLN B C 1
ATOM 6020 O O . GLN B 1 362 ? 4.977 6.855 10.484 1 98.31 362 GLN B O 1
ATOM 6025 N N . PHE B 1 363 ? 6.473 8.57 10.477 1 98.69 363 PHE B N 1
ATOM 6026 C CA . PHE B 1 363 ? 5.48 9.531 10.945 1 98.69 363 PHE B CA 1
ATOM 6027 C C . PHE B 1 363 ? 5.57 10.828 10.156 1 98.69 363 PHE B C 1
ATOM 6029 O O . PHE B 1 363 ? 6.633 11.172 9.633 1 98.69 363 PHE B O 1
ATOM 6036 N N . GLY B 1 364 ? 4.551 11.547 10.008 1 98.56 364 GLY B N 1
ATOM 6037 C CA . GLY B 1 364 ? 4.43 12.781 9.25 1 98.56 364 GLY B CA 1
ATOM 6038 C C . GLY B 1 364 ? 3.029 13.023 8.719 1 98.56 364 GLY B C 1
ATOM 6039 O O . GLY B 1 364 ? 2.045 12.648 9.359 1 98.56 364 GLY B O 1
ATOM 6040 N N . TRP B 1 365 ? 2.961 13.711 7.633 1 98.31 365 TRP B N 1
ATOM 6041 C CA . TRP B 1 365 ? 1.658 13.961 7.027 1 98.31 365 TRP B CA 1
ATOM 6042 C C . TRP B 1 365 ? 1.812 14.562 5.637 1 98.31 365 TRP B C 1
ATOM 6044 O O . TRP B 1 365 ? 2.932 14.812 5.184 1 98.31 365 TRP B O 1
ATOM 6054 N N . ASP B 1 366 ? 0.705 14.633 4.93 1 97.94 366 ASP B N 1
ATOM 6055 C CA . ASP B 1 366 ? 0.595 15.258 3.613 1 97.94 366 ASP B CA 1
ATOM 6056 C C . ASP B 1 366 ? -0.27 16.516 3.672 1 97.94 366 ASP B C 1
ATOM 6058 O O . ASP B 1 366 ? -1.066 16.688 4.598 1 97.94 366 ASP B O 1
ATOM 6062 N N . GLY B 1 367 ? -0.036 17.422 2.752 1 97.81 367 GLY B N 1
ATOM 6063 C CA . GLY B 1 367 ? -0.805 18.656 2.641 1 97.81 367 GLY B CA 1
ATOM 6064 C C . GLY B 1 367 ? -1.549 18.781 1.324 1 97.81 367 GLY B C 1
ATOM 6065 O O . GLY B 1 367 ? -0.982 18.531 0.259 1 97.81 367 GLY B O 1
ATOM 6066 N N . GLY B 1 368 ? -2.752 19.203 1.383 1 96.62 368 GLY B N 1
ATOM 6067 C CA . GLY B 1 368 ? -3.607 19.312 0.213 1 96.62 368 GLY B CA 1
ATOM 6068 C C . GLY B 1 368 ? -3.082 20.297 -0.816 1 96.62 368 GLY B C 1
ATOM 6069 O O . GLY B 1 368 ? -3.549 20.328 -1.956 1 96.62 368 GLY B O 1
ATOM 6070 N N . SER B 1 369 ? -2.053 21.078 -0.495 1 97.56 369 SER B N 1
ATOM 6071 C CA . SER B 1 369 ? -1.436 22.031 -1.411 1 97.56 369 SER B CA 1
ATOM 6072 C C . SER B 1 369 ? -0.329 21.375 -2.23 1 97.56 369 SER B C 1
ATOM 6074 O O . SER B 1 369 ? 0.375 22.047 -2.982 1 97.56 369 SER B O 1
ATOM 6076 N N . GLY B 1 370 ? -0.216 20.094 -2.072 1 98.31 370 GLY B N 1
ATOM 6077 C CA . GLY B 1 370 ? 0.824 19.375 -2.797 1 98.31 370 GLY B CA 1
ATOM 6078 C C . GLY B 1 370 ? 2.119 19.266 -2.016 1 98.31 370 GLY B C 1
ATOM 6079 O O . GLY B 1 370 ? 3.205 19.406 -2.58 1 98.31 370 GLY B O 1
ATOM 6080 N N . THR B 1 371 ? 2.035 19.031 -0.734 1 98.75 371 THR B N 1
ATOM 6081 C CA . THR B 1 371 ? 3.21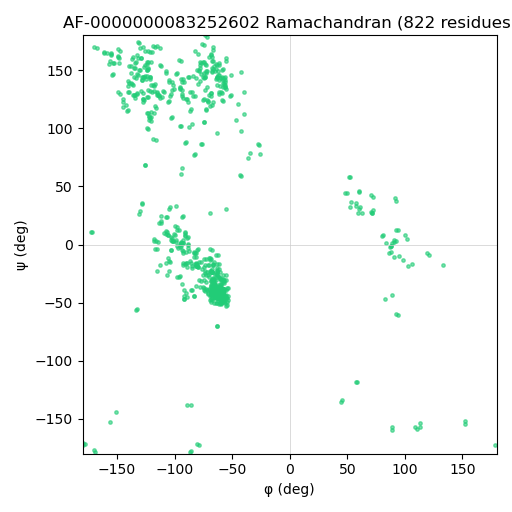5 18.938 0.116 1 98.75 371 THR B CA 1
ATOM 6082 C C . THR B 1 371 ? 3.215 17.609 0.889 1 98.75 371 THR B C 1
ATOM 6084 O O . THR B 1 371 ? 2.154 17.078 1.209 1 98.75 371 THR B O 1
ATOM 6087 N N . THR B 1 372 ? 4.367 17.031 1.111 1 98.81 372 THR B N 1
ATOM 6088 C CA . THR B 1 372 ? 4.555 15.828 1.92 1 98.81 372 THR B CA 1
ATOM 6089 C C . THR B 1 372 ? 5.809 15.945 2.783 1 98.81 372 THR B C 1
ATOM 6091 O O . THR B 1 372 ? 6.84 16.438 2.322 1 98.81 372 THR B O 1
ATOM 6094 N N . THR B 1 373 ? 5.707 15.641 4.094 1 98.81 373 THR B N 1
ATOM 6095 C CA . THR B 1 373 ? 6.82 15.703 5.031 1 98.81 373 THR B CA 1
ATOM 6096 C C . THR B 1 373 ? 6.77 14.539 6.016 1 98.81 373 THR B C 1
ATOM 6098 O O . THR B 1 373 ? 5.793 14.383 6.754 1 98.81 373 THR B O 1
ATOM 6101 N N . TYR B 1 374 ? 7.758 13.641 5.961 1 98.69 374 TYR B N 1
ATOM 6102 C CA . TYR B 1 374 ? 7.789 12.484 6.855 1 98.69 374 TYR B CA 1
ATOM 6103 C C . TYR B 1 374 ? 9.195 12.242 7.375 1 98.69 374 TYR B C 1
ATOM 6105 O O . TYR B 1 374 ? 10.18 12.625 6.738 1 98.69 374 TYR B O 1
ATOM 6113 N N . ALA B 1 375 ? 9.25 11.633 8.523 1 98.56 375 ALA B N 1
ATOM 6114 C CA . ALA B 1 375 ? 10.469 11.039 9.078 1 98.56 375 ALA B CA 1
ATOM 6115 C C . ALA B 1 375 ? 10.289 9.547 9.344 1 98.56 375 ALA B C 1
ATOM 6117 O O . ALA B 1 375 ? 9.172 9.094 9.609 1 98.56 375 ALA B O 1
ATOM 6118 N N . ASP B 1 376 ? 11.32 8.812 9.141 1 98 376 ASP B N 1
ATOM 6119 C CA . ASP B 1 376 ? 11.414 7.371 9.367 1 98 376 ASP B CA 1
ATOM 6120 C C . ASP B 1 376 ? 12.562 7.039 10.312 1 98 376 ASP B C 1
ATOM 6122 O O . ASP B 1 376 ? 13.711 6.934 9.891 1 98 376 ASP B O 1
ATOM 6126 N N . PRO B 1 377 ? 12.211 6.797 11.586 1 97 377 PRO B N 1
ATOM 6127 C CA . PRO B 1 377 ? 13.289 6.559 12.547 1 97 377 PRO B CA 1
ATOM 6128 C C . PRO B 1 377 ? 14.062 5.273 12.266 1 97 377 PRO B C 1
ATOM 6130 O O . PRO B 1 377 ? 15.273 5.211 12.508 1 97 377 PRO B O 1
ATOM 6133 N N . GLY B 1 378 ? 13.406 4.23 11.766 1 94.94 378 GLY B N 1
ATOM 6134 C CA . GLY B 1 378 ? 14.086 2.982 11.453 1 94.94 378 GLY B CA 1
ATOM 6135 C C . GLY B 1 378 ? 15.219 3.154 10.461 1 94.94 378 GLY B C 1
ATOM 6136 O O . GLY B 1 378 ? 16.281 2.551 10.617 1 94.94 378 GLY B O 1
ATOM 6137 N N . ASN B 1 379 ? 15.016 3.959 9.5 1 95.38 379 ASN B N 1
ATOM 6138 C CA . ASN B 1 379 ? 16.016 4.199 8.469 1 95.38 379 ASN B CA 1
ATOM 6139 C C . ASN B 1 379 ? 16.75 5.52 8.695 1 95.38 379 ASN B C 1
ATOM 6141 O O . ASN B 1 379 ? 17.531 5.949 7.855 1 95.38 379 ASN B O 1
ATOM 6145 N N . GLN B 1 380 ? 16.453 6.254 9.805 1 95.5 380 GLN B N 1
ATOM 6146 C CA . GLN B 1 380 ? 17 7.574 10.078 1 95.5 380 GLN B CA 1
ATOM 6147 C C . GLN B 1 380 ? 16.859 8.492 8.875 1 95.5 380 GLN B C 1
ATOM 6149 O O . GLN B 1 380 ? 17.812 9.164 8.477 1 95.5 380 GLN B O 1
ATOM 6154 N N . LEU B 1 381 ? 15.688 8.422 8.32 1 97.5 381 LEU B N 1
ATOM 6155 C CA . LEU B 1 381 ? 15.375 9.125 7.078 1 97.5 381 LEU B CA 1
ATOM 6156 C C . LEU B 1 381 ? 14.422 10.281 7.332 1 97.5 381 LEU B C 1
ATOM 6158 O O . LEU B 1 381 ? 13.453 10.141 8.086 1 97.5 381 LEU B O 1
ATOM 6162 N N . VAL B 1 382 ? 14.703 11.469 6.824 1 98.38 382 VAL B N 1
ATOM 6163 C CA . VAL B 1 382 ? 13.742 12.555 6.664 1 98.38 382 VAL B CA 1
ATOM 6164 C C . VAL B 1 382 ? 13.523 12.836 5.18 1 98.38 382 VAL B C 1
ATOM 6166 O O . VAL B 1 382 ? 14.484 12.914 4.406 1 98.38 382 VAL B O 1
ATOM 6169 N N . GLY B 1 383 ? 12.32 12.875 4.762 1 98.62 383 GLY B N 1
ATOM 6170 C CA . GLY B 1 383 ? 11.977 13.203 3.387 1 98.62 383 GLY B CA 1
ATOM 6171 C C . GLY B 1 383 ? 10.859 14.211 3.273 1 98.62 383 GLY B C 1
ATOM 6172 O O . GLY B 1 383 ? 9.914 14.195 4.066 1 98.62 383 GLY B O 1
ATOM 6173 N N . MET B 1 384 ? 10.938 15.109 2.295 1 98.69 384 MET B N 1
ATOM 6174 C CA . MET B 1 384 ? 9.852 16.047 2.002 1 98.69 384 MET B CA 1
ATOM 6175 C C . MET B 1 384 ? 9.883 16.469 0.538 1 98.69 384 MET B C 1
ATOM 6177 O O . MET B 1 384 ? 10.945 16.5 -0.081 1 98.69 384 MET B O 1
ATOM 6181 N N . LEU B 1 385 ? 8.805 16.688 0.016 1 98.94 385 LEU B N 1
ATOM 6182 C CA . LEU B 1 385 ? 8.57 17.25 -1.313 1 98.94 385 LEU B CA 1
ATOM 6183 C C . LEU B 1 385 ? 7.473 18.297 -1.278 1 98.94 385 LEU B C 1
ATOM 6185 O O . LEU B 1 385 ? 6.402 18.062 -0.706 1 98.94 385 LEU B O 1
ATOM 6189 N N . LEU B 1 386 ? 7.777 19.453 -1.833 1 98.94 386 LEU B N 1
ATOM 6190 C CA . LEU B 1 386 ? 6.852 20.578 -1.873 1 98.94 386 LEU B CA 1
ATOM 6191 C C . LEU B 1 386 ? 6.617 21.047 -3.309 1 98.94 386 LEU B C 1
ATOM 6193 O O . LEU B 1 386 ? 7.57 21.25 -4.062 1 98.94 386 LEU B O 1
ATOM 6197 N N . THR B 1 387 ? 5.379 21.125 -3.691 1 98.88 387 THR B N 1
ATOM 6198 C CA . THR B 1 387 ? 4.988 21.734 -4.953 1 98.88 387 THR B CA 1
ATOM 6199 C C . THR B 1 387 ? 3.838 22.719 -4.746 1 98.88 387 THR B C 1
ATOM 6201 O O . THR B 1 387 ? 3.396 22.938 -3.613 1 98.88 387 THR B O 1
ATOM 6204 N N . GLN B 1 388 ? 3.438 23.438 -5.785 1 98.56 388 GLN B N 1
ATOM 6205 C CA . GLN B 1 388 ? 2.426 24.484 -5.684 1 98.56 388 GLN B CA 1
ATOM 6206 C C . GLN B 1 388 ? 1.113 24.047 -6.324 1 98.56 388 GLN B C 1
ATOM 6208 O O . GLN B 1 388 ? 0.338 24.891 -6.797 1 98.56 388 GLN B O 1
ATOM 6213 N N . VAL B 1 389 ? 0.895 22.766 -6.426 1 98.69 389 VAL B N 1
ATOM 6214 C CA . VAL B 1 389 ? -0.302 22.234 -7.07 1 98.69 389 VAL B CA 1
ATOM 6215 C C . VAL B 1 389 ? -1.144 21.469 -6.047 1 98.69 389 VAL B C 1
ATOM 6217 O O . VAL B 1 389 ? -0.704 20.453 -5.508 1 98.69 389 VAL B O 1
ATOM 6220 N N . GLY B 1 390 ? -2.361 22 -5.859 1 97.75 390 GLY B N 1
ATOM 6221 C CA . GLY B 1 390 ? -3.285 21.359 -4.938 1 97.75 390 GLY B CA 1
ATOM 6222 C C . GLY B 1 390 ? -3.85 20.047 -5.465 1 97.75 390 GLY B C 1
ATOM 6223 O O . GLY B 1 390 ? -3.596 19.688 -6.613 1 97.75 390 GLY B O 1
ATOM 6224 N N . MET B 1 391 ? -4.684 19.359 -4.691 1 96.19 391 MET B N 1
ATOM 6225 C CA . MET B 1 391 ? -5.129 18 -4.984 1 96.19 391 MET B CA 1
ATOM 6226 C C . MET B 1 391 ? -6.562 18 -5.512 1 96.19 391 MET B C 1
ATOM 6228 O O . MET B 1 391 ? -7.355 17.125 -5.16 1 96.19 391 MET B O 1
ATOM 6232 N N . SER B 1 392 ? -6.906 19.047 -6.219 1 94.88 392 SER B N 1
ATOM 6233 C CA . SER B 1 392 ? -8.164 19 -6.957 1 94.88 392 SER B CA 1
ATOM 6234 C C . SER B 1 392 ? -8.094 18.031 -8.125 1 94.88 392 SER B C 1
ATOM 6236 O O . SER B 1 392 ? -9.125 17.641 -8.688 1 94.88 392 SER B O 1
ATOM 6238 N N . THR B 1 393 ? -6.945 17.672 -8.523 1 95.38 393 THR B N 1
ATOM 6239 C CA . THR B 1 393 ? -6.605 16.578 -9.438 1 95.38 393 THR B CA 1
ATOM 6240 C C . THR B 1 393 ? -5.586 15.641 -8.805 1 95.38 393 THR B C 1
ATOM 6242 O O . THR B 1 393 ? -4.98 15.977 -7.781 1 95.38 393 THR B O 1
ATOM 6245 N N . PRO B 1 394 ? -5.371 14.484 -9.359 1 95.88 394 PRO B N 1
ATOM 6246 C CA . PRO B 1 394 ? -4.5 13.5 -8.711 1 95.88 394 PRO B CA 1
ATOM 6247 C C . PRO B 1 394 ? -3.016 13.797 -8.93 1 95.88 394 PRO B C 1
ATOM 6249 O O . PRO B 1 394 ? -2.158 13.094 -8.383 1 95.88 394 PRO B O 1
ATOM 6252 N N . ASN B 1 395 ? -2.639 14.789 -9.695 1 97.62 395 ASN B N 1
ATOM 6253 C CA . ASN B 1 395 ? -1.28 14.938 -10.203 1 97.62 395 ASN B CA 1
ATOM 6254 C C . ASN B 1 395 ? -0.274 15.133 -9.07 1 97.62 395 ASN B C 1
ATOM 6256 O O . ASN B 1 395 ? 0.767 14.477 -9.039 1 97.62 395 ASN B O 1
ATOM 6260 N N . SER B 1 396 ? -0.512 16.062 -8.133 1 98.44 396 SER B N 1
ATOM 6261 C CA . SER B 1 396 ? 0.445 16.266 -7.051 1 98.44 396 SER B CA 1
ATOM 6262 C C . SER B 1 396 ? 0.5 15.062 -6.121 1 98.44 396 SER B C 1
ATOM 6264 O O . SER B 1 396 ? 1.559 14.734 -5.574 1 98.44 396 SER B O 1
ATOM 6266 N N . ALA B 1 397 ? -0.652 14.391 -5.918 1 97.94 397 ALA B N 1
ATOM 6267 C CA . ALA B 1 397 ? -0.647 13.164 -5.125 1 97.94 397 ALA B CA 1
ATOM 6268 C C . ALA B 1 397 ? 0.202 12.086 -5.789 1 97.94 397 ALA B C 1
ATOM 6270 O O . ALA B 1 397 ? 0.968 11.391 -5.121 1 97.94 397 ALA B O 1
ATOM 6271 N N . ARG B 1 398 ? 0.079 11.891 -7.102 1 97.69 398 ARG B N 1
ATOM 6272 C CA . ARG B 1 398 ? 0.882 10.914 -7.836 1 97.69 398 ARG B CA 1
ATOM 6273 C C . ARG B 1 398 ? 2.367 11.258 -7.75 1 97.69 398 ARG B C 1
ATOM 6275 O O . ARG B 1 398 ? 3.205 10.367 -7.598 1 97.69 398 ARG B O 1
ATOM 6282 N N . LEU B 1 399 ? 2.705 12.562 -7.855 1 98.69 399 LEU B N 1
ATOM 6283 C CA . LEU B 1 399 ? 4.07 13.039 -7.656 1 98.69 399 LEU B CA 1
ATOM 6284 C C . LEU B 1 399 ? 4.602 12.602 -6.293 1 98.69 399 LEU B C 1
ATOM 6286 O O . LEU B 1 399 ? 5.711 12.07 -6.195 1 98.69 399 LEU B O 1
ATOM 6290 N N . ILE B 1 400 ? 3.818 12.766 -5.289 1 98.69 400 ILE B N 1
ATOM 6291 C CA . ILE B 1 400 ? 4.195 12.445 -3.916 1 98.69 400 ILE B CA 1
ATOM 6292 C C . ILE B 1 400 ? 4.402 10.938 -3.773 1 98.69 400 ILE B C 1
ATOM 6294 O O . ILE B 1 400 ? 5.391 10.492 -3.184 1 98.69 400 ILE B O 1
ATOM 6298 N N . HIS B 1 401 ? 3.486 10.148 -4.312 1 98.06 401 HIS B N 1
ATOM 6299 C CA . HIS B 1 401 ? 3.631 8.695 -4.258 1 98.06 401 HIS B CA 1
ATOM 6300 C C . HIS B 1 401 ? 4.922 8.242 -4.934 1 98.06 401 HIS B C 1
ATOM 6302 O O . HIS B 1 401 ? 5.656 7.414 -4.391 1 98.06 401 HIS B O 1
ATOM 6308 N N . ASP B 1 402 ? 5.195 8.758 -6.113 1 98.56 402 ASP B N 1
ATOM 6309 C CA . ASP B 1 402 ? 6.391 8.375 -6.859 1 98.56 402 ASP B CA 1
ATOM 6310 C C . ASP B 1 402 ? 7.656 8.82 -6.137 1 98.56 402 ASP B C 1
ATOM 6312 O O . ASP B 1 402 ? 8.672 8.125 -6.168 1 98.56 402 ASP B O 1
ATOM 6316 N N . PHE B 1 403 ? 7.621 10.016 -5.492 1 98.75 403 PHE B N 1
ATOM 6317 C CA . PHE B 1 403 ? 8.727 10.492 -4.668 1 98.75 403 PHE B CA 1
ATOM 6318 C C . PHE B 1 403 ? 9.086 9.469 -3.596 1 98.75 403 PHE B C 1
ATOM 6320 O O . PHE B 1 403 ? 10.227 9.023 -3.512 1 98.75 403 PHE B O 1
ATOM 6327 N N . TRP B 1 404 ? 8.109 9.031 -2.848 1 98.19 404 TRP B N 1
ATOM 6328 C CA . TRP B 1 404 ? 8.391 8.117 -1.746 1 98.19 404 TRP B CA 1
ATOM 6329 C C . TRP B 1 404 ? 8.805 6.746 -2.268 1 98.19 404 TRP B C 1
ATOM 6331 O O . TRP B 1 404 ? 9.68 6.098 -1.693 1 98.19 404 TRP B O 1
ATOM 6341 N N . THR B 1 405 ? 8.164 6.281 -3.35 1 97.75 405 THR B N 1
ATOM 6342 C CA . THR B 1 405 ? 8.562 5.027 -3.973 1 97.75 405 THR B CA 1
ATOM 6343 C C . THR B 1 405 ? 10.055 5.039 -4.309 1 97.75 405 THR B C 1
ATOM 6345 O O . THR B 1 405 ? 10.781 4.098 -3.973 1 97.75 405 THR B O 1
ATOM 6348 N N . THR B 1 406 ? 10.547 6.09 -4.918 1 98.06 406 THR B N 1
ATOM 6349 C CA . THR B 1 406 ? 11.93 6.164 -5.371 1 98.06 406 THR B CA 1
ATOM 6350 C C . THR B 1 406 ? 12.867 6.441 -4.199 1 98.06 406 THR B C 1
ATOM 6352 O O . THR B 1 406 ? 14.008 5.973 -4.188 1 98.06 406 THR B O 1
ATOM 6355 N N . VAL B 1 407 ? 12.406 7.191 -3.162 1 98.12 407 VAL B N 1
ATOM 6356 C CA . VAL B 1 407 ? 13.234 7.461 -1.991 1 98.12 407 VAL B CA 1
ATOM 6357 C C . VAL B 1 407 ? 13.617 6.145 -1.314 1 98.12 407 VAL B C 1
ATOM 6359 O O . VAL B 1 407 ? 14.789 5.906 -1.024 1 98.12 407 VAL B O 1
ATOM 6362 N N . TYR B 1 408 ? 12.695 5.293 -1.094 1 97.25 408 TYR B N 1
ATOM 6363 C CA . TYR B 1 408 ? 12.977 4.062 -0.358 1 97.25 408 TYR B CA 1
ATOM 6364 C C . TYR B 1 408 ? 13.773 3.084 -1.211 1 97.25 408 TYR B C 1
ATOM 6366 O O . TYR B 1 408 ? 14.469 2.213 -0.683 1 97.25 408 TYR B O 1
ATOM 6374 N N . GLN B 1 409 ? 13.656 3.221 -2.557 1 95.56 409 GLN B N 1
ATOM 6375 C CA . GLN B 1 409 ? 14.523 2.428 -3.42 1 95.56 409 GLN B CA 1
ATOM 6376 C C . GLN B 1 409 ? 15.969 2.912 -3.336 1 95.56 409 GLN B C 1
ATOM 6378 O O . GLN B 1 409 ? 16.906 2.139 -3.564 1 95.56 409 GLN B O 1
ATOM 6383 N N . ALA B 1 410 ? 16.141 4.156 -3.047 1 95.31 410 ALA B N 1
ATOM 6384 C CA . ALA B 1 410 ? 17.453 4.773 -3.082 1 95.31 410 ALA B CA 1
ATOM 6385 C C . ALA B 1 410 ? 18.234 4.473 -1.806 1 95.31 410 ALA B C 1
ATOM 6387 O O . ALA B 1 410 ? 19.453 4.688 -1.745 1 95.31 410 ALA B O 1
ATOM 6388 N N . ILE B 1 411 ? 17.547 4.008 -0.761 1 93.12 411 ILE B N 1
ATOM 6389 C CA . ILE B 1 411 ? 18.188 3.754 0.521 1 93.12 411 ILE B CA 1
ATOM 6390 C C . ILE B 1 411 ? 19.156 2.576 0.388 1 93.12 411 ILE B C 1
ATOM 6392 O O . ILE B 1 411 ? 18.781 1.506 -0.09 1 93.12 411 ILE B O 1
ATOM 6396 N N . GLU B 1 412 ? 20.359 2.758 0.626 1 81 412 GLU B N 1
ATOM 6397 C CA . GLU B 1 412 ? 21.375 1.711 0.61 1 81 412 GLU B CA 1
ATOM 6398 C C . GLU B 1 412 ? 21.5 1.042 1.976 1 81 412 GLU B C 1
ATOM 6400 O O . GLU B 1 412 ? 21.453 1.714 3.008 1 81 412 GLU B O 1
ATOM 6405 N N . ASP B 1 413 ? 21.312 -0.322 2.043 1 65.56 413 ASP B N 1
ATOM 6406 C CA . ASP B 1 413 ? 21.562 -1.025 3.297 1 65.56 413 ASP B CA 1
ATOM 6407 C C . ASP B 1 413 ? 23.062 -1.007 3.645 1 65.56 413 ASP B C 1
ATOM 6409 O O . ASP B 1 413 ? 23.906 -0.955 2.754 1 65.56 413 ASP B O 1
#

Radius of gyration: 29.72 Å; Cα contacts (8 Å, |Δi|>4): 1832; chains: 2; bounding box: 78×88×64 Å

Secondary structure (DSSP, 8-state):
---------SSB-HHHHHHHHHHHHHHHHTTS--EEEEEEEETTEEEEEEEEEEETTEEEEP-TT--EE-GGGHHHHHHHHHHHHHHTTSS-TT-BGGGT-GGGSS-EEESSTTS-TT-EEE-SS--BHHHHHTT-SS--B-GGGTTSHHHHHHHHTT-STTSSSPPPPHHHHHHHHHTSPBSS-TTT---BSHHHHHHHHHHHHHHTS-HHHHHIIIIIHHHT-TT-BSS--GGGGGG-PPEE---TTT----EEE-STTSGGGS--SS--TTT--EE-HHHHHHHHHHHHTTTEETTEESS-HHHHHHHHS----HHHHHHHHHHHHHTHHHHTTTTTTEEE-SSSEEE-S--SSSPTT-EEEEETTTEEEEEEGGGTEEEEEEESB-TTSSHHHHHHHHHHHHHHHHB--/---------SSB-HHHHHHHHHHHHHHHHTTS--EEEEEEEETTEEEEEEEEEEETTEEEEP-TT--EE-GGGHHHHHHHHHHHHHHTTSS-TT-BGGGT-GGGSS-EEESSTTS-TT-EEE-SS--BHHHHHTT-SS--B-GGGTTSHHHHHHHHTT-STTSSSPPPPHHHHHHHHHTSPBSS-TTT---BSHHHHHHHHHHHHHHTS-HHHHHIIIIIHHHT-TT-BSS--GGGGGG-PPEE---TTT----EEE-STTSGGGS--SS--TTT--EE-HHHHHHHHHHHHTTTEETTEESS-HHHHHHHHS----HHHHHHHHHHHHHTHHHHTTTTTTEEE-SSSEEE-S--SSSPTT-EEEEETTTEEEEEETTTTEEEEEEESB-TTSSHHHHHHHHHHHHHHHHB--

Nearest PDB structures (foldseek):
  7u1c-assembly1_A  TM=8.725E-01  e=2.897E-35  Caulobacter vibrioides
  7u1b-assembly1_A  TM=8.609E-01  e=2.021E-34  Caulobacter vibrioides
  7uda-assembly1_A  TM=8.607E-01  e=1.580E-33  Caulobacter vibrioides
  7mde-assembly1_A-2  TM=8.312E-01  e=1.849E-19  Escherichia coli CFT073
  7mqn-assembly2_B  TM=7.357E-01  e=2.516E-17  Cereibacter sphaeroides 2.4.1

Organism: NCBI:txid582686

Foldseek 3Di:
DPPPPPDPDQQFAPVLVVVLQVLLQVLCVVLLFQWKKKWKHFPHDIDIDTAHALDSVGDHGADQFQKEFFFQLLLLLLLLLVQLCVVVVLFDQFAFLCVLQVLQPFAWEAPALQDDQPRTDTAPDGAGNNLLQQQQQQDADAPVNCVGPLVCLCVVQQLDCLDLDGRAAPVSSSNSVSVTHGHDHRQQAHHDQNSQLVVQSSSCSSVVHHSQVSCVVQPCVVLVQPCKGLAGEPVCLVSYGFFWEADAVPSHTDGPAHSPPGPRHDDGSGRGSRGRMMGGPVSLVSVVLCLLVQQDDPPDRSGHNVSSVQQQDFDHDPNRLVNQCVSCVVCCVVVVNFSNQSGGGRRWGFRCDPPDLADGRKIGHHRQQLKTWIADSVRSMTIIMDGRYGVSDCSSVVSVRSSVVSVSVRRDD/DDPDPPDPDDFFAPVLVVLLQVLLQVLCVVLLFQWKKKWKDFNHDIDIDTAHALDSVGDHGADQFQKEFFFQLLLLLLLLLVQLCVVVVLFDQFAFLCVLQVLQPFFWEAPALQDDQPRTDTAPDGAGNNLLQQQQQQDADAPVRCVGPLVVLCVVQQLDCLDLDGRAAPVSSSNSVSVTHGHDHRQQAHHDQNSQLVVQSSSCRSVVHHSQVSCVVQPCVVLVQPCKGLAGEPVCLVSYGFFWEADAPPSHTDGPAHSPPGDRHDDGSGSGSRGRMMGGPVSLVSVVLCLLVQQDDPPDRSGHNVSSVQQQDFDHDPNNLVNQQVSCVVCCVVVVNFSNQSGGGGSWGFRCCPPDLADGRKIGHHRQQLKTWIADSVSSMTIIMDGRYGVSDNSSVVSVRVSVNSVSVRGDD

Sequence (826 aa):
MEKTMGQRNNGFSDAGLLKLRDVLARHVESGKIPGLVALISRHGETHCEALGTMRHDGGAPMRRDTIFRMASTSKPVSVAAAMILLDECKLRLDDPVDHWLPELADRQVLRRPDGPLDDTVPARRPIIVRDLLTSTFGLGIDRTLLDAPIMNAIFGQGLTPDLPEPMPEPDEWMRRLGTLPLMHQPGEQWQYHISNDLLGVLVARVAGQSFETFLRERLFNPLGMKDTGFYVSADKIDRLPPLYAPNPQTGEFLVWDESEGGRHSKPPAFEGGGGGLSSTVDDFHVYYRMLLNDGMHGNERILSRPAVQLMTTNRLTSEQQAARHAMATNNVHVSFGQGQHGGWGFGMAVRTYRGDYAPIGQFGWDGGSGTTTYADPGNQLVGMLLTQVGMSTPNSARLIHDFWTTVYQAIEDMEKTMGQRNNGFSDAGLLKLRDVLARHVESGKIPGLVALISRHGETHCEALGTMRHDGGAPMRRDTIFRMASTSKPVSVAAAMILLDECKLRLDDPVDHWLPELADRQVLRRPDGPLDDTVPARRPIIVRDLLTSTFGLGIDRTLLDAPIMNAIFGQGLTPDLPEPMPEPDEWMRRLGTLPLMHQPGEQWQYHISNDLLGVLVARVAGQSFETFLRERLFNPLGMKDTGFYVSADKIDRLPPLYAPNPQTGEFLVWDESEGGRHSKPPAFEGGGGGLSSTVDDFHVYYRMLLNDGMHGNERILSRPAVQLMTTNRLTSEQQAARHAMATNNVHVSFGQGQHGGWGFGMAVRTYRGDYAPIGQFGWDGGSGTTTYADPGNQLVGMLLTQVGMSTPNSARLIHDFWTTVYQAIED

pLDDT: mean 94.77, std 10.11, range [21.2, 98.94]

InterPro domains:
  IPR001466 Beta-lactamase-related [PF00144] (21-389)
  IPR012338 Beta-lactamase/transpeptidase-like [G3DSA:3.40.710.10] (3-413)
  IPR012338 Beta-lactamase/transpeptidase-like [SSF56601] (19-408)
  IPR050789 Diverse Enzymatic Activities [PTHR43283] (18-412)

Solvent-accessible surface area (backbone atoms only — not comparable to full-atom values): 42119 Å² total; per-residue (Å²): 136,81,84,77,71,75,84,83,71,67,49,46,37,71,68,25,51,52,50,38,50,52,56,56,47,51,45,34,74,66,65,78,32,38,26,34,34,36,39,38,33,23,89,87,32,76,49,76,48,51,42,50,16,44,32,82,92,39,74,60,63,37,41,72,76,36,37,37,61,30,21,37,41,21,17,50,58,45,41,48,55,53,49,44,35,39,74,66,58,78,42,55,58,52,38,62,41,38,86,82,39,59,58,60,47,88,43,40,17,28,75,40,60,67,36,58,82,80,47,56,43,73,44,86,53,78,44,30,42,45,21,36,43,52,23,10,49,12,55,50,58,49,86,90,42,59,84,18,53,55,46,47,49,44,59,72,66,32,72,46,77,88,46,92,56,74,37,51,39,60,69,58,42,44,53,58,56,42,72,52,59,24,44,37,46,53,65,58,41,64,31,43,57,48,26,37,34,48,47,28,54,51,43,14,60,75,70,71,44,55,49,65,57,49,41,40,68,68,45,29,56,79,65,63,21,83,67,52,36,56,40,40,53,79,94,52,35,90,38,30,48,42,32,26,40,27,37,68,86,77,58,48,81,32,80,70,33,44,31,80,85,21,70,46,41,39,84,58,65,40,74,36,21,31,32,37,31,28,29,27,60,64,40,53,46,49,52,52,48,18,51,72,49,43,14,30,54,88,91,39,74,70,41,46,49,44,56,38,50,51,32,53,33,64,64,59,51,73,68,28,27,51,51,47,36,49,54,26,67,75,38,25,87,78,50,57,60,50,72,70,25,50,31,33,10,37,41,26,37,10,21,72,49,72,78,64,81,58,56,62,50,27,25,31,40,58,12,61,30,23,24,39,42,39,36,27,68,91,70,47,32,40,41,35,38,41,29,44,36,19,61,54,36,60,60,37,44,52,52,52,53,52,49,53,51,31,50,61,64,11,50,53,133,140,75,86,80,78,76,84,79,62,68,48,44,36,70,68,25,52,51,50,37,51,52,56,55,47,50,46,35,73,67,66,81,32,38,27,35,34,35,40,38,33,22,87,88,34,73,49,75,48,51,43,52,16,47,33,80,94,42,77,58,64,38,41,72,75,36,36,39,61,29,21,38,42,20,17,51,58,44,42,49,57,52,49,43,36,39,75,66,66,75,43,54,58,78,38,62,41,39,85,78,38,56,55,60,48,88,42,40,16,29,76,40,59,68,37,56,82,82,47,55,41,72,43,90,58,76,43,30,42,45,20,36,43,52,21,10,48,11,54,48,59,52,85,92,43,59,85,17,54,54,44,47,49,43,58,72,68,33,72,46,78,89,47,93,56,74,37,51,39,60,70,59,42,43,52,57,55,41,71,52,57,23,45,36,48,54,64,58,41,62,30,43,59,46,27,39,34,48,47,29,55,49,45,15,58,75,70,71,43,56,47,64,57,50,42,40,66,68,44,30,55,77,65,63,22,83,67,51,35,58,41,40,53,80,93,53,34,90,38,31,48,43,31,27,40,27,38,69,87,79,60,48,81,32,79,69,32,45,32,80,85,22,72,46,40,38,84,58,65,41,75,35,22,31,33,38,31,28,28,30,60,63,41,53,46,48,55,52,49,18,50,73,50,42,15,30,53,88,91,41,75,69,40,54,50,69,56,38,51,55,32,52,32,66,67,59,52,72,68,28,26,50,53,47,37,51,52,26,66,67,37,22,83,79,52,52,47,49,72,72,26,52,31,34,10,36,42,24,38,10,21,72,50,69,78,60,60,58,59,61,51,27,25,32,41,58,11,62,29,22,26,38,42,38,35,28,67,91,73,45,32,40,42,36,40,40,30,43,35,20,59,53,37,58,60,37,44,53,51,50,53,44,49,52,50,29,50,58,57,11,49,53,133